Protein AF-0000000067422934 (afdb_homodimer)

Nearest PDB structures (foldseek):
  3ogk-assembly1_P  TM=3.959E-01  e=4.381E-11  Arabidopsis thaliana
  7ju4-assembly1_l  TM=6.260E-01  e=1.157E-03  Chlamydomonas reinhardtii
  8x7w-assembly1_D  TM=4.325E-01  e=2.530E-04  Escherichia coli K-12
  1qki-assembly2_F  TM=2.920E-01  e=6.960E+00  Homo sapiens
  3ogk-assembly1_P  TM=3.940E-01  e=1.916E-11  Arabidopsis thaliana

Structure (mmCIF, N/CA/C/O backbone):
data_AF-0000000067422934-model_v1
#
loop_
_entity.id
_entity.type
_entity.pdbx_description
1 polymer 'Predicted protein'
#
loop_
_atom_site.group_PDB
_atom_site.id
_atom_site.type_symbol
_atom_site.label_atom_id
_atom_site.label_alt_id
_atom_site.label_comp_id
_atom_site.label_asym_id
_atom_site.label_entity_id
_atom_site.label_seq_id
_atom_site.pdbx_PDB_ins_code
_atom_site.Cartn_x
_atom_site.Cartn_y
_atom_site.Cartn_z
_atom_site.occupancy
_atom_site.B_iso_or_equiv
_atom_site.auth_seq_id
_atom_site.auth_comp_id
_atom_site.auth_asym_id
_atom_site.auth_atom_id
_atom_site.pdbx_PDB_model_num
ATOM 1 N N . MET A 1 1 ? 25.594 16.969 18.094 1 34.16 1 MET A N 1
ATOM 2 C CA . MET A 1 1 ? 25.406 18.406 18.281 1 34.16 1 MET A CA 1
ATOM 3 C C . MET A 1 1 ? 25.828 19.172 17.016 1 34.16 1 MET A C 1
ATOM 5 O O . MET A 1 1 ? 25.125 20.078 16.578 1 34.16 1 MET A O 1
ATOM 9 N N . ILE A 1 2 ? 27.094 18.969 16.672 1 39.84 2 ILE A N 1
ATOM 10 C CA . ILE A 1 2 ? 27.703 19.781 15.617 1 39.84 2 ILE A CA 1
ATOM 11 C C . ILE A 1 2 ? 27.031 19.453 14.281 1 39.84 2 ILE A C 1
ATOM 13 O O . ILE A 1 2 ? 26.812 20.359 13.461 1 39.84 2 ILE A O 1
ATOM 17 N N . PHE A 1 3 ? 26.703 18.281 14.078 1 45.12 3 PHE A N 1
ATOM 18 C CA . PHE A 1 3 ? 26.281 17.812 12.766 1 45.12 3 PHE A CA 1
ATOM 19 C C . PHE A 1 3 ? 24.891 18.344 12.422 1 45.12 3 PHE A C 1
ATOM 21 O O . PHE A 1 3 ? 24.516 18.406 11.25 1 45.12 3 PHE A O 1
ATOM 28 N N . ARG A 1 4 ? 24.156 18.734 13.359 1 46.66 4 ARG A N 1
ATOM 29 C CA . ARG A 1 4 ? 22.844 19.344 13.164 1 46.66 4 ARG A CA 1
ATOM 30 C C . ARG A 1 4 ? 23 20.734 12.539 1 46.66 4 ARG A C 1
ATOM 32 O O . ARG A 1 4 ? 22.016 21.297 12.023 1 46.66 4 ARG A O 1
ATOM 39 N N . PHE A 1 5 ? 24.062 21.297 12.672 1 45.12 5 PHE A N 1
ATOM 40 C CA . PHE A 1 5 ? 24.328 22.656 12.211 1 45.12 5 PHE A CA 1
ATOM 41 C C . PHE A 1 5 ? 25 22.641 10.844 1 45.12 5 PHE A C 1
ATOM 43 O O . PHE A 1 5 ? 25.297 23.703 10.281 1 45.12 5 PHE A O 1
ATOM 50 N N . LEU A 1 6 ? 25.344 21.547 10.398 1 46.75 6 LEU A N 1
ATOM 51 C CA . LEU A 1 6 ? 26.047 21.531 9.117 1 46.75 6 LEU A CA 1
ATOM 52 C C . LEU A 1 6 ? 25.047 21.406 7.965 1 46.75 6 LEU A C 1
ATOM 54 O O . LEU A 1 6 ? 23.922 20.953 8.156 1 46.75 6 LEU A O 1
ATOM 58 N N . SER A 1 7 ? 25.391 22.016 6.797 1 51.62 7 SER A N 1
ATOM 59 C CA . SER A 1 7 ? 24.578 21.969 5.594 1 51.62 7 SER A CA 1
ATOM 60 C C . SER A 1 7 ? 24.266 20.516 5.199 1 51.62 7 SER A C 1
ATOM 62 O O . SER A 1 7 ? 24.953 19.594 5.633 1 51.62 7 SER A O 1
ATOM 64 N N . ARG A 1 8 ? 23.156 20.281 4.602 1 54.44 8 ARG A N 1
ATOM 65 C CA . ARG A 1 8 ? 22.781 18.953 4.129 1 54.44 8 ARG A CA 1
ATOM 66 C C . ARG A 1 8 ? 23.922 18.297 3.361 1 54.44 8 ARG A C 1
ATOM 68 O O . ARG A 1 8 ? 24.188 17.109 3.514 1 54.44 8 ARG A O 1
ATOM 75 N N . GLU A 1 9 ? 24.562 19.047 2.605 1 51.78 9 GLU A N 1
ATOM 76 C CA . GLU A 1 9 ? 25.672 18.562 1.794 1 51.78 9 GLU A CA 1
ATOM 77 C C . GLU A 1 9 ? 26.844 18.125 2.668 1 51.78 9 GLU A C 1
ATOM 79 O O . GLU A 1 9 ? 27.469 17.094 2.4 1 51.78 9 GLU A O 1
ATOM 84 N N . SER A 1 10 ? 27 18.953 3.561 1 49.47 10 SER A N 1
ATOM 85 C CA . SER A 1 10 ? 28.141 18.641 4.414 1 49.47 10 SER A CA 1
ATOM 86 C C . SER A 1 10 ? 27.906 17.391 5.234 1 49.47 10 SER A C 1
ATOM 88 O O . SER A 1 10 ? 28.812 16.562 5.41 1 49.47 10 SER A O 1
ATOM 90 N N . ASN A 1 11 ? 26.781 17.281 5.648 1 48.19 11 ASN A N 1
ATOM 91 C CA . ASN A 1 11 ? 26.453 16.078 6.426 1 48.19 11 ASN A CA 1
ATOM 92 C C . ASN A 1 11 ? 26.453 14.828 5.559 1 48.19 11 ASN A C 1
ATOM 94 O O . ASN A 1 11 ? 26.859 13.758 6.02 1 48.19 11 ASN A O 1
ATOM 98 N N . ALA A 1 12 ? 26.031 14.953 4.367 1 53.56 12 ALA A N 1
ATOM 99 C CA . ALA A 1 12 ? 26.141 13.852 3.42 1 53.56 12 ALA A CA 1
ATOM 100 C C . ALA A 1 12 ? 27.594 13.43 3.238 1 53.56 12 ALA A C 1
ATOM 102 O O . ALA A 1 12 ? 27.891 12.234 3.15 1 53.56 12 ALA A O 1
ATOM 103 N N . GLU A 1 13 ? 28.516 14.336 3.135 1 49.41 13 GLU A N 1
ATOM 104 C CA . GLU A 1 13 ? 29.953 14.078 3 1 49.41 13 GLU A CA 1
ATOM 105 C C . GLU A 1 13 ? 30.516 13.438 4.262 1 49.41 13 GLU A C 1
ATOM 107 O O . GLU A 1 13 ? 31.359 12.539 4.184 1 49.41 13 GLU A O 1
ATOM 112 N N . ASN A 1 14 ? 30.125 14 5.273 1 48.66 14 ASN A N 1
ATOM 113 C CA . ASN A 1 14 ? 30.656 13.477 6.527 1 48.66 14 ASN A CA 1
ATOM 114 C C . ASN A 1 14 ? 30.188 12.047 6.785 1 48.66 14 ASN A C 1
ATOM 116 O O . ASN A 1 14 ? 30.906 11.258 7.398 1 48.66 14 ASN A O 1
ATOM 120 N N . ALA A 1 15 ? 29 11.758 6.422 1 50.84 15 ALA A N 1
ATOM 121 C CA . ALA A 1 15 ? 28.469 10.406 6.59 1 50.84 15 ALA A CA 1
ATOM 122 C C . ALA A 1 15 ? 29.281 9.391 5.801 1 50.84 15 ALA A C 1
ATOM 124 O O . ALA A 1 15 ? 29.312 8.211 6.141 1 50.84 15 ALA A O 1
ATOM 125 N N . ARG A 1 16 ? 29.938 9.773 4.824 1 51.94 16 ARG A N 1
ATOM 126 C CA . ARG A 1 16 ? 30.75 8.883 3.984 1 51.94 16 ARG A CA 1
ATOM 127 C C . ARG A 1 16 ? 32.094 8.602 4.621 1 51.94 16 ARG A C 1
ATOM 129 O O . ARG A 1 16 ? 32.812 7.676 4.207 1 51.94 16 ARG A O 1
ATOM 136 N N . VAL A 1 17 ? 32.562 9.445 5.445 1 48.59 17 VAL A N 1
ATOM 137 C CA . VAL A 1 17 ? 33.938 9.305 5.859 1 48.59 17 VAL A CA 1
ATOM 138 C C . VAL A 1 17 ? 34.062 8.266 6.977 1 48.59 17 VAL A C 1
ATOM 140 O O . VAL A 1 17 ? 35 7.5 7.027 1 48.59 17 VAL A O 1
ATOM 143 N N . CYS A 1 18 ? 33.469 8.445 8.156 1 47.59 18 CYS A N 1
ATOM 144 C CA . CYS A 1 18 ? 33.688 7.512 9.258 1 47.59 18 CYS A CA 1
ATOM 145 C C . CYS A 1 18 ? 32.375 6.895 9.727 1 47.59 18 CYS A C 1
ATOM 147 O O . CYS A 1 18 ? 31.344 7.539 9.664 1 47.59 18 CYS A O 1
ATOM 149 N N . ARG A 1 19 ? 32.406 5.555 9.914 1 51.97 19 ARG A N 1
ATOM 150 C CA . ARG A 1 19 ? 31.281 4.719 10.25 1 51.97 19 ARG A CA 1
ATOM 151 C C . ARG A 1 19 ? 30.469 5.328 11.391 1 51.97 19 ARG A C 1
ATOM 153 O O . ARG A 1 19 ? 29.234 5.344 11.352 1 51.97 19 ARG A O 1
ATOM 160 N N . ARG A 1 20 ? 31.172 5.559 12.469 1 49.66 20 ARG A N 1
ATOM 161 C CA . ARG A 1 20 ? 30.5 6.051 13.672 1 49.66 20 ARG A CA 1
ATOM 162 C C . ARG A 1 20 ? 29.812 7.387 13.398 1 49.66 20 ARG A C 1
ATOM 164 O O . ARG A 1 20 ? 28.688 7.613 13.859 1 49.66 20 ARG A O 1
ATOM 171 N N . TRP A 1 21 ? 30.578 8.102 12.758 1 51.56 21 TRP A N 1
ATOM 172 C CA . TRP A 1 21 ? 30.078 9.438 12.453 1 51.56 21 TRP A CA 1
ATOM 173 C C . TRP A 1 21 ? 29.016 9.383 11.367 1 51.56 21 TRP A C 1
ATOM 175 O O . TRP A 1 21 ? 28.25 10.344 11.18 1 51.56 21 TRP A O 1
ATOM 185 N N . SER A 1 22 ? 28.984 8.195 10.844 1 60.59 22 SER A N 1
ATOM 186 C CA . SER A 1 22 ? 28.062 8.023 9.727 1 60.59 22 SER A CA 1
ATOM 187 C C . SER A 1 22 ? 26.625 7.949 10.203 1 60.59 22 SER A C 1
ATOM 189 O O . SER A 1 22 ? 25.734 8.609 9.641 1 60.59 22 SER A O 1
ATOM 191 N N . ASP A 1 23 ? 26.484 7.305 11.312 1 67.56 23 ASP A N 1
ATOM 192 C CA . ASP A 1 23 ? 25.109 7.156 11.773 1 67.56 23 ASP A CA 1
ATOM 193 C C . ASP A 1 23 ? 24.547 8.492 12.266 1 67.56 23 ASP A C 1
ATOM 195 O O . ASP A 1 23 ? 23.391 8.82 11.992 1 67.56 23 ASP A O 1
ATOM 199 N N . ILE A 1 24 ? 25.438 9.258 12.906 1 64.38 24 ILE A N 1
ATOM 200 C CA . ILE A 1 24 ? 24.984 10.539 13.43 1 64.38 24 ILE A CA 1
ATOM 201 C C . ILE A 1 24 ? 24.703 11.5 12.281 1 64.38 24 ILE A C 1
ATOM 203 O O . ILE A 1 24 ? 23.719 12.234 12.297 1 64.38 24 ILE A O 1
ATOM 207 N N . ALA A 1 25 ? 25.578 11.422 11.375 1 65.19 25 ALA A N 1
ATOM 208 C CA . ALA A 1 25 ? 25.406 12.281 10.211 1 65.19 25 ALA A CA 1
ATOM 209 C C . ALA A 1 25 ? 24.141 11.922 9.43 1 65.19 25 ALA A C 1
ATOM 211 O O . ALA A 1 25 ? 23.406 12.805 8.984 1 65.19 25 ALA A O 1
ATOM 212 N N . LEU A 1 26 ? 23.969 10.633 9.367 1 73.81 26 LEU A N 1
ATOM 213 C CA . LEU A 1 26 ? 22.781 10.188 8.648 1 73.81 26 LEU A CA 1
ATOM 214 C C . LEU A 1 26 ? 21.5 10.57 9.398 1 73.81 26 LEU A C 1
ATOM 216 O O . LEU A 1 26 ? 20.5 10.93 8.789 1 73.81 26 LEU A O 1
ATOM 220 N N . ASP A 1 27 ? 21.672 10.57 10.641 1 74.31 27 ASP A N 1
ATOM 221 C CA . ASP A 1 27 ? 20.531 10.969 11.438 1 74.31 27 ASP A CA 1
ATOM 222 C C . ASP A 1 27 ? 20.172 12.438 11.211 1 74.31 27 ASP A C 1
ATOM 224 O O . ASP A 1 27 ? 19 12.781 11.031 1 74.31 27 ASP A O 1
ATOM 228 N N . ALA A 1 28 ? 21.156 13.172 11.164 1 72.19 28 ALA A N 1
ATOM 229 C CA . ALA A 1 28 ? 20.922 14.602 10.984 1 72.19 28 ALA A CA 1
ATOM 230 C C . ALA A 1 28 ? 20.406 14.906 9.578 1 72.19 28 ALA A C 1
ATOM 232 O O . ALA A 1 28 ? 19.547 15.766 9.391 1 72.19 28 ALA A O 1
ATOM 233 N N . LEU A 1 29 ? 20.891 14.148 8.711 1 73.88 29 LEU A N 1
ATOM 234 C CA . LEU A 1 29 ? 20.547 14.391 7.312 1 73.88 29 LEU A CA 1
ATOM 235 C C . LEU A 1 29 ? 19.109 14.023 7.027 1 73.88 29 LEU A C 1
ATOM 237 O O . LEU A 1 29 ? 18.422 14.719 6.273 1 73.88 29 LEU A O 1
ATOM 241 N N . TRP A 1 30 ? 18.703 13.023 7.742 1 83.81 30 TRP A N 1
ATOM 242 C CA . TRP A 1 30 ? 17.422 12.484 7.301 1 83.81 30 TRP A CA 1
ATOM 243 C C . TRP A 1 30 ? 16.344 12.711 8.359 1 83.81 30 TRP A C 1
ATOM 245 O O . TRP A 1 30 ? 15.18 12.344 8.156 1 83.81 30 TRP A O 1
ATOM 255 N N . ARG A 1 31 ? 16.656 13.398 9.305 1 88.69 31 ARG A N 1
ATOM 256 C CA . ARG A 1 31 ? 15.68 13.703 10.336 1 88.69 31 ARG A CA 1
ATOM 257 C C . ARG A 1 31 ? 14.531 14.531 9.781 1 88.69 31 ARG A C 1
ATOM 259 O O . ARG A 1 31 ? 13.367 14.289 10.109 1 88.69 31 ARG A O 1
ATOM 266 N N . VAL A 1 32 ? 14.961 15.508 9.023 1 92.12 32 VAL A N 1
ATOM 267 C CA . VAL A 1 32 ? 13.977 16.375 8.391 1 92.12 32 VAL A CA 1
ATOM 268 C C . VAL A 1 32 ? 14.008 16.188 6.875 1 92.12 32 VAL A C 1
ATOM 270 O O . VAL A 1 32 ? 15.055 16.391 6.246 1 92.12 32 VAL A O 1
ATOM 273 N N . VAL A 1 33 ? 12.891 15.773 6.34 1 93.81 33 VAL A N 1
ATOM 274 C CA . VAL A 1 33 ? 12.781 15.578 4.898 1 93.81 33 VAL A CA 1
ATOM 275 C C . VAL A 1 33 ? 11.781 16.562 4.312 1 93.81 33 VAL A C 1
ATOM 277 O O . VAL A 1 33 ? 10.57 16.438 4.523 1 93.81 33 VAL A O 1
ATOM 280 N N . ASP A 1 34 ? 12.273 17.516 3.543 1 91.88 34 ASP A N 1
ATOM 281 C CA . ASP A 1 34 ? 11.422 18.484 2.881 1 91.88 34 ASP A CA 1
ATOM 282 C C . ASP A 1 34 ? 11.516 18.359 1.361 1 91.88 34 ASP A C 1
ATOM 284 O O . ASP A 1 34 ? 10.961 19.188 0.629 1 91.88 34 ASP A O 1
ATOM 288 N N . ASP A 1 35 ? 12.273 17.422 0.987 1 91.94 35 ASP A N 1
ATOM 289 C CA . ASP A 1 35 ? 12.43 17.062 -0.418 1 91.94 35 ASP A CA 1
ATOM 290 C C . ASP A 1 35 ? 12.219 15.562 -0.627 1 91.94 35 ASP A C 1
ATOM 292 O O . ASP A 1 35 ? 13.18 14.805 -0.755 1 91.94 35 ASP A O 1
ATOM 296 N N . PRO A 1 36 ? 10.953 15.109 -0.807 1 93.88 36 PRO A N 1
ATOM 297 C CA . PRO A 1 36 ? 10.617 13.688 -0.854 1 93.88 36 PRO A CA 1
ATOM 298 C C . PRO A 1 36 ? 11.336 12.953 -1.982 1 93.88 36 PRO A C 1
ATOM 300 O O . PRO A 1 36 ? 11.812 11.828 -1.788 1 93.88 36 PRO A O 1
ATOM 303 N N . PRO A 1 37 ? 11.516 13.539 -3.18 1 92.81 37 PRO A N 1
ATOM 304 C CA . PRO A 1 37 ? 12.242 12.82 -4.227 1 92.81 37 PRO A CA 1
ATOM 305 C C . PRO A 1 37 ? 13.641 12.383 -3.793 1 92.81 37 PRO A C 1
ATOM 307 O O . PRO A 1 37 ? 14.102 11.312 -4.176 1 92.81 37 PRO A O 1
ATOM 310 N N . ARG A 1 38 ? 14.25 13.219 -3.021 1 91.81 38 ARG A N 1
ATOM 311 C CA . ARG A 1 38 ? 15.586 12.883 -2.539 1 91.81 38 ARG A CA 1
ATOM 312 C C . ARG A 1 38 ? 15.555 11.617 -1.686 1 91.81 38 ARG A C 1
ATOM 314 O O . ARG A 1 38 ? 16.453 10.773 -1.78 1 91.81 38 ARG A O 1
ATOM 321 N N . LEU A 1 39 ? 14.617 11.516 -0.838 1 94.62 39 LEU A N 1
ATOM 322 C CA . LEU A 1 39 ? 14.461 10.328 -0.003 1 94.62 39 LEU A CA 1
ATOM 323 C C . LEU A 1 39 ? 14.094 9.117 -0.847 1 94.62 39 LEU A C 1
ATOM 325 O O . LEU A 1 39 ? 14.648 8.031 -0.652 1 94.62 39 LEU A O 1
ATOM 329 N N . PHE A 1 40 ? 13.172 9.289 -1.799 1 96 40 PHE A N 1
ATOM 330 C CA . PHE A 1 40 ? 12.648 8.172 -2.576 1 96 40 PHE A CA 1
ATOM 331 C C . PHE A 1 40 ? 13.703 7.645 -3.547 1 96 40 PHE A C 1
ATOM 333 O O . PHE A 1 40 ? 13.664 6.477 -3.939 1 96 40 PHE A O 1
ATOM 340 N N . MET A 1 41 ? 14.609 8.492 -3.879 1 94 41 MET A N 1
ATOM 341 C CA . MET A 1 41 ? 15.711 8.078 -4.742 1 94 41 MET A CA 1
ATOM 342 C C . MET A 1 41 ? 16.547 6.996 -4.066 1 94 41 MET A C 1
ATOM 344 O O . MET A 1 41 ? 17.219 6.215 -4.742 1 94 41 MET A O 1
ATOM 348 N N . LEU A 1 42 ? 16.578 6.988 -2.781 1 94.06 42 LEU A N 1
ATOM 349 C CA . LEU A 1 42 ? 17.328 5.984 -2.033 1 94.06 42 LEU A CA 1
ATOM 350 C C . LEU A 1 42 ? 16.656 4.617 -2.145 1 94.06 42 LEU A C 1
ATOM 352 O O . LEU A 1 42 ? 17.297 3.588 -1.913 1 94.06 42 LEU A O 1
ATOM 356 N N . LEU A 1 43 ? 15.359 4.594 -2.363 1 95.81 43 LEU A N 1
ATOM 357 C CA . LEU A 1 43 ? 14.617 3.344 -2.531 1 95.81 43 LEU A CA 1
ATOM 358 C C . LEU A 1 43 ? 14.875 2.744 -3.908 1 95.81 43 LEU A C 1
ATOM 360 O O . LEU A 1 43 ? 15.211 1.562 -4.023 1 95.81 43 LEU A O 1
ATOM 364 N N . ALA A 1 44 ? 14.734 3.514 -4.914 1 95.19 44 ALA A N 1
ATOM 365 C CA . ALA A 1 44 ? 15.023 3.15 -6.301 1 95.19 44 ALA A CA 1
ATOM 366 C C . ALA A 1 44 ? 15.305 4.387 -7.145 1 95.19 44 ALA A C 1
ATOM 368 O O . ALA A 1 44 ? 14.844 5.488 -6.816 1 95.19 44 ALA A O 1
ATOM 369 N N . PRO A 1 45 ? 16.016 4.207 -8.219 1 94.81 45 PRO A N 1
ATOM 370 C CA . PRO A 1 45 ? 16.328 5.363 -9.062 1 94.81 45 PRO A CA 1
ATOM 371 C C . PRO A 1 45 ? 15.086 6.039 -9.625 1 94.81 45 PRO A C 1
ATOM 373 O O . PRO A 1 45 ? 14.125 5.359 -9.992 1 94.81 45 PRO A O 1
ATOM 376 N N . LEU A 1 46 ? 15.148 7.34 -9.703 1 95.12 46 LEU A N 1
ATOM 377 C CA . LEU A 1 46 ? 14.039 8.125 -10.234 1 95.12 46 LEU A CA 1
ATOM 378 C C . LEU A 1 46 ? 14.398 8.703 -11.602 1 95.12 46 LEU A C 1
ATOM 380 O O . LEU A 1 46 ? 15.578 8.891 -11.914 1 95.12 46 LEU A O 1
ATOM 384 N N . ARG A 1 47 ? 13.359 8.828 -12.398 1 93.56 47 ARG A N 1
ATOM 385 C CA . ARG A 1 47 ? 13.492 9.492 -13.695 1 93.56 47 ARG A CA 1
ATOM 386 C C . ARG A 1 47 ? 12.367 10.5 -13.906 1 93.56 47 ARG A C 1
ATOM 388 O O . ARG A 1 47 ? 11.312 10.398 -13.289 1 93.56 47 ARG A O 1
ATOM 395 N N . LYS A 1 48 ? 12.719 11.453 -14.727 1 91.38 48 LYS A N 1
ATOM 396 C CA . LYS A 1 48 ? 11.672 12.406 -15.094 1 91.38 48 LYS A CA 1
ATOM 397 C C . LYS A 1 48 ? 10.742 11.812 -16.141 1 91.38 48 LYS A C 1
ATOM 399 O O . LYS A 1 48 ? 11.188 11.109 -17.047 1 91.38 48 LYS A O 1
ATOM 404 N N . ARG A 1 49 ? 9.492 12.078 -15.891 1 88.69 49 ARG A N 1
ATOM 405 C CA . ARG A 1 49 ? 8.508 11.547 -16.828 1 88.69 49 ARG A CA 1
ATOM 406 C C . ARG A 1 49 ? 8.656 12.188 -18.203 1 88.69 49 ARG A C 1
ATOM 408 O O . ARG A 1 49 ? 8.914 13.391 -18.312 1 88.69 49 ARG A O 1
ATOM 415 N N . ALA A 1 50 ? 8.375 11.422 -19.125 1 82.44 50 ALA A N 1
ATOM 416 C CA . ALA A 1 50 ? 8.5 11.906 -20.5 1 82.44 50 ALA A CA 1
ATOM 417 C C . ALA A 1 50 ? 7.402 12.922 -20.828 1 82.44 50 ALA A C 1
ATOM 419 O O . ALA A 1 50 ? 7.66 13.938 -21.469 1 82.44 50 ALA A O 1
ATOM 420 N N . GLU A 1 51 ? 6.188 12.703 -20.359 1 80.75 51 GLU A N 1
ATOM 421 C CA . GLU A 1 51 ? 5.023 13.523 -20.688 1 80.75 51 GLU A CA 1
ATOM 422 C C . GLU A 1 51 ? 5.016 14.812 -19.875 1 80.75 51 GLU A C 1
ATOM 424 O O . GLU A 1 51 ? 4.559 15.852 -20.344 1 80.75 51 GLU A O 1
ATOM 429 N N . GLU A 1 52 ? 5.523 14.672 -18.594 1 82 52 GLU A N 1
ATOM 430 C CA . GLU A 1 52 ? 5.605 15.828 -17.703 1 82 52 GLU A CA 1
ATOM 431 C C . GLU A 1 52 ? 6.98 15.922 -17.047 1 82 52 GLU A C 1
ATOM 433 O O . GLU A 1 52 ? 7.172 15.453 -15.922 1 82 52 GLU A O 1
ATOM 438 N N . PRO A 1 53 ? 7.781 16.578 -17.703 1 79.69 53 PRO A N 1
ATOM 439 C CA . PRO A 1 53 ? 9.195 16.531 -17.328 1 79.69 53 PRO A CA 1
ATOM 440 C C . PRO A 1 53 ? 9.445 17.094 -15.93 1 79.69 53 PRO A C 1
ATOM 442 O O . PRO A 1 53 ? 10.539 16.938 -15.383 1 79.69 53 PRO A O 1
ATOM 445 N N . HIS A 1 54 ? 8.5 17.609 -15.328 1 86.88 54 HIS A N 1
ATOM 446 C CA . HIS A 1 54 ? 8.719 18.156 -13.992 1 86.88 54 HIS A CA 1
ATOM 447 C C . HIS A 1 54 ? 8.367 17.125 -12.922 1 86.88 54 HIS A C 1
ATOM 449 O O . HIS A 1 54 ? 8.68 17.328 -11.742 1 86.88 54 HIS A O 1
ATOM 455 N N . GLU A 1 55 ? 7.773 16.047 -13.32 1 92.06 55 GLU A N 1
ATOM 456 C CA . GLU A 1 55 ? 7.324 15.062 -12.344 1 92.06 55 GLU A CA 1
ATOM 457 C C . GLU A 1 55 ? 8.273 13.867 -12.289 1 92.06 55 GLU A C 1
ATOM 459 O O . GLU A 1 55 ? 8.766 13.414 -13.328 1 92.06 55 GLU A O 1
ATOM 464 N N . TRP A 1 56 ? 8.562 13.484 -11.102 1 93.44 56 TRP A N 1
ATOM 465 C CA . TRP A 1 56 ? 9.43 12.336 -10.875 1 93.44 56 TRP A CA 1
ATOM 466 C C . TRP A 1 56 ? 8.625 11.039 -10.852 1 93.44 56 TRP A C 1
ATOM 468 O O . TRP A 1 56 ? 7.477 11.023 -10.398 1 93.44 56 TRP A O 1
ATOM 478 N N . GLU A 1 57 ? 9.195 9.969 -11.414 1 94.81 57 GLU A N 1
ATOM 479 C CA . GLU A 1 57 ? 8.68 8.609 -11.297 1 94.81 57 GLU A CA 1
ATOM 480 C C . GLU A 1 57 ? 9.812 7.598 -11.141 1 94.81 57 GLU A C 1
ATOM 482 O O . GLU A 1 57 ? 10.984 7.938 -11.336 1 94.81 57 GLU A O 1
ATOM 487 N N . PHE A 1 58 ? 9.469 6.41 -10.719 1 94.75 58 PHE A N 1
ATOM 488 C CA . PHE A 1 58 ? 10.5 5.391 -10.578 1 94.75 58 PHE A CA 1
ATOM 489 C C . PHE A 1 58 ? 10.961 4.895 -11.945 1 94.75 58 PHE A C 1
ATOM 491 O O . PHE A 1 58 ? 10.141 4.711 -12.852 1 94.75 58 PHE A O 1
ATOM 498 N N . GLU A 1 59 ? 12.219 4.707 -12.094 1 92.75 59 GLU A N 1
ATOM 499 C CA . GLU A 1 59 ? 12.766 4.113 -13.312 1 92.75 59 GLU A CA 1
ATOM 500 C C . GLU A 1 59 ? 12.43 2.627 -13.398 1 92.75 59 GLU A C 1
ATOM 502 O O . GLU A 1 59 ? 12.219 2.098 -14.492 1 92.75 59 GLU A O 1
ATOM 507 N N . ARG A 1 60 ? 12.453 1.993 -12.281 1 90.25 60 ARG A N 1
ATOM 508 C CA . ARG A 1 60 ? 12.102 0.584 -12.141 1 90.25 60 ARG A CA 1
ATOM 509 C C . ARG A 1 60 ? 11.328 0.337 -10.852 1 90.25 60 ARG A C 1
ATOM 511 O O . ARG A 1 60 ? 11.414 1.132 -9.914 1 90.25 60 ARG A O 1
ATOM 518 N N . THR A 1 61 ? 10.617 -0.719 -10.812 1 90.38 61 THR A N 1
ATOM 519 C CA . THR A 1 61 ? 9.867 -1.081 -9.617 1 90.38 61 THR A CA 1
ATOM 520 C C . THR A 1 61 ? 10.812 -1.535 -8.508 1 90.38 61 THR A C 1
ATOM 522 O O . THR A 1 61 ? 11.664 -2.4 -8.727 1 90.38 61 THR A O 1
ATOM 525 N N . PRO A 1 62 ? 10.656 -0.908 -7.367 1 93.56 62 PRO A N 1
ATOM 526 C CA . PRO A 1 62 ? 11.484 -1.363 -6.246 1 93.56 62 PRO A CA 1
ATOM 527 C C . PRO A 1 62 ? 11.18 -2.801 -5.836 1 93.56 62 PRO A C 1
ATOM 529 O O . PRO A 1 62 ? 10.016 -3.215 -5.832 1 93.56 62 PRO A O 1
ATOM 532 N N . ASP A 1 63 ? 12.273 -3.527 -5.484 1 89.88 63 ASP A N 1
ATOM 533 C CA . ASP A 1 63 ? 12.102 -4.895 -4.996 1 89.88 63 ASP A CA 1
ATOM 534 C C . ASP A 1 63 ? 12.352 -4.977 -3.492 1 89.88 63 ASP A C 1
ATOM 536 O O . ASP A 1 63 ? 12.523 -3.949 -2.83 1 89.88 63 ASP A O 1
ATOM 540 N N . THR A 1 64 ? 12.32 -6.16 -2.951 1 90.19 64 THR A N 1
ATOM 541 C CA . THR A 1 64 ? 12.422 -6.359 -1.51 1 90.19 64 THR A CA 1
ATOM 542 C C . THR A 1 64 ? 13.789 -5.93 -0.997 1 90.19 64 THR A C 1
ATOM 544 O O . THR A 1 64 ? 13.914 -5.422 0.12 1 90.19 64 THR A O 1
ATOM 547 N N . ASN A 1 65 ? 14.805 -6.16 -1.816 1 90.19 65 ASN A N 1
ATOM 548 C CA . ASN A 1 65 ? 16.141 -5.742 -1.414 1 90.19 65 ASN A CA 1
ATOM 549 C C . ASN A 1 65 ? 16.266 -4.223 -1.336 1 90.19 65 ASN A C 1
ATOM 551 O O . ASN A 1 65 ? 16.969 -3.693 -0.473 1 90.19 65 ASN A O 1
ATOM 555 N N . ASP A 1 66 ? 15.672 -3.607 -2.232 1 94.44 66 ASP A N 1
ATOM 556 C CA . ASP A 1 66 ? 15.633 -2.148 -2.199 1 94.44 66 ASP A CA 1
ATOM 557 C C . ASP A 1 66 ? 15.016 -1.646 -0.895 1 94.44 66 ASP A C 1
ATOM 559 O O . ASP A 1 66 ? 15.539 -0.718 -0.272 1 94.44 66 ASP A O 1
ATOM 563 N N . TRP A 1 67 ? 13.945 -2.246 -0.517 1 95 67 TRP A N 1
ATOM 564 C CA . TRP A 1 67 ? 13.242 -1.837 0.696 1 95 67 TRP A CA 1
ATOM 565 C C . TRP A 1 67 ? 14.094 -2.098 1.933 1 95 67 TRP A C 1
ATOM 567 O O . TRP A 1 67 ? 14.086 -1.305 2.877 1 95 67 TRP A O 1
ATOM 577 N N . LYS A 1 68 ? 14.812 -3.225 1.901 1 92.88 68 LYS A N 1
ATOM 578 C CA . LYS A 1 68 ? 15.711 -3.523 3.012 1 92.88 68 LYS A CA 1
ATOM 579 C C . LYS A 1 68 ? 16.781 -2.441 3.164 1 92.88 68 LYS A C 1
ATOM 581 O O . LYS A 1 68 ? 17.078 -2.016 4.281 1 92.88 68 LYS A O 1
ATOM 586 N N . ARG A 1 69 ? 17.297 -2.006 2.111 1 93.5 69 ARG A N 1
ATOM 587 C CA . ARG A 1 69 ? 18.281 -0.923 2.119 1 93.5 69 ARG A CA 1
ATOM 588 C C . ARG A 1 69 ? 17.641 0.384 2.58 1 93.5 69 ARG A C 1
ATOM 590 O O . ARG A 1 69 ? 18.25 1.145 3.336 1 93.5 69 ARG A O 1
ATOM 597 N N . PHE A 1 70 ? 16.484 0.63 2.15 1 95.75 70 PHE A N 1
ATOM 598 C CA . PHE A 1 70 ? 15.773 1.863 2.445 1 95.75 70 PHE A CA 1
ATOM 599 C C . PHE A 1 70 ? 15.453 1.963 3.932 1 95.75 70 PHE A C 1
ATOM 601 O O . PHE A 1 70 ? 15.336 3.064 4.477 1 95.75 70 PHE A O 1
ATOM 608 N N . ASP A 1 71 ? 15.312 0.855 4.559 1 92.31 71 ASP A N 1
ATOM 609 C CA . ASP A 1 71 ? 14.953 0.806 5.973 1 92.31 71 ASP A CA 1
ATOM 610 C C . ASP A 1 71 ? 15.969 1.559 6.824 1 92.31 71 ASP A C 1
ATOM 612 O O . ASP A 1 71 ? 15.625 2.133 7.859 1 92.31 71 ASP A O 1
ATOM 616 N N . ARG A 1 72 ? 17.203 1.592 6.359 1 90.25 72 ARG A N 1
ATOM 617 C CA . ARG A 1 72 ? 18.266 2.275 7.078 1 90.25 72 ARG A CA 1
ATOM 618 C C . ARG A 1 72 ? 18.016 3.779 7.133 1 90.25 72 ARG A C 1
ATOM 620 O O . ARG A 1 72 ? 18.453 4.453 8.07 1 90.25 72 ARG A O 1
ATOM 627 N N . TYR A 1 73 ? 17.359 4.23 6.227 1 91.5 73 TYR A N 1
ATOM 628 C CA . TYR A 1 73 ? 17.125 5.668 6.113 1 91.5 73 TYR A CA 1
ATOM 629 C C . TYR A 1 73 ? 15.734 6.031 6.605 1 91.5 73 TYR A C 1
ATOM 631 O O . TYR A 1 73 ? 15.555 7.027 7.312 1 91.5 73 TYR A O 1
ATOM 639 N N . SER A 1 74 ? 14.734 5.223 6.293 1 93.94 74 SER A N 1
ATOM 640 C CA . SER A 1 74 ? 13.344 5.516 6.602 1 93.94 74 SER A CA 1
ATOM 641 C C . SER A 1 74 ? 13.117 5.605 8.109 1 93.94 74 SER A C 1
ATOM 643 O O . SER A 1 74 ? 12.281 6.383 8.57 1 93.94 74 SER A O 1
ATOM 645 N N . THR A 1 75 ? 13.844 4.891 8.891 1 93.56 75 THR A N 1
ATOM 646 C CA . THR A 1 75 ? 13.664 4.855 10.336 1 93.56 75 THR A CA 1
ATOM 647 C C . THR A 1 75 ? 14.211 6.125 10.984 1 93.56 75 THR A C 1
ATOM 649 O O . THR A 1 75 ? 13.906 6.418 12.141 1 93.56 75 THR A O 1
ATOM 652 N N . ARG A 1 76 ? 14.961 6.887 10.234 1 92.81 76 ARG A N 1
ATOM 653 C CA . ARG A 1 76 ? 15.609 8.078 10.773 1 92.81 76 ARG A CA 1
ATOM 654 C C . ARG A 1 76 ? 14.734 9.312 10.586 1 92.81 76 ARG A C 1
ATOM 656 O O . ARG A 1 76 ? 14.977 10.352 11.211 1 92.81 76 ARG A O 1
ATOM 663 N N . VAL A 1 77 ? 13.742 9.188 9.773 1 95.56 77 VAL A N 1
ATOM 664 C CA . VAL A 1 77 ? 12.914 10.336 9.445 1 95.56 77 VAL A CA 1
ATOM 665 C C . VAL A 1 77 ? 11.984 10.664 10.609 1 95.56 77 VAL A C 1
ATOM 667 O O . VAL A 1 77 ? 11.281 9.781 11.117 1 95.56 77 VAL A O 1
ATOM 670 N N . ARG A 1 78 ? 12 11.945 11.023 1 96.19 78 ARG A N 1
ATOM 671 C CA . ARG A 1 78 ? 11.117 12.406 12.086 1 96.19 78 ARG A CA 1
ATOM 672 C C . ARG A 1 78 ? 10.109 13.422 11.562 1 96.19 78 ARG A C 1
ATOM 674 O O . ARG A 1 78 ? 8.961 13.461 12.023 1 96.19 78 ARG A O 1
ATOM 681 N N . HIS A 1 79 ? 10.609 14.25 10.656 1 96.81 79 HIS A N 1
ATOM 682 C CA . HIS A 1 79 ? 9.781 15.273 10.031 1 96.81 79 HIS A CA 1
ATOM 683 C C . HIS A 1 79 ? 9.711 15.078 8.523 1 96.81 79 HIS A C 1
ATOM 685 O O . HIS A 1 79 ? 10.734 15.023 7.844 1 96.81 79 HIS A O 1
ATOM 691 N N . PHE A 1 80 ? 8.508 14.961 8.047 1 97.69 80 PHE A N 1
ATOM 692 C CA . PHE A 1 80 ? 8.312 14.766 6.613 1 97.69 80 PHE A CA 1
ATOM 693 C C . PHE A 1 80 ? 7.391 15.844 6.047 1 97.69 80 PHE A C 1
ATOM 695 O O . PHE A 1 80 ? 6.25 15.992 6.492 1 97.69 80 PHE A O 1
ATOM 702 N N . THR A 1 81 ? 7.836 16.594 5.133 1 97 81 THR A N 1
ATOM 703 C CA . THR A 1 81 ? 7.07 17.656 4.484 1 97 81 THR A CA 1
ATOM 704 C C . THR A 1 81 ? 6.996 17.422 2.979 1 97 81 THR A C 1
ATOM 706 O O . THR A 1 81 ? 8.023 17.234 2.322 1 97 81 THR A O 1
ATOM 709 N N . TYR A 1 82 ? 5.766 17.391 2.453 1 97.38 82 TYR A N 1
ATOM 710 C CA . TYR A 1 82 ? 5.605 17.266 1.009 1 97.38 82 TYR A CA 1
ATOM 711 C C . TYR A 1 82 ? 4.754 18.406 0.458 1 97.38 82 TYR A C 1
ATOM 713 O O . TYR A 1 82 ? 3.592 18.562 0.841 1 97.38 82 TYR A O 1
ATOM 721 N N . GLN A 1 83 ? 5.355 19.188 -0.399 1 94.62 83 GLN A N 1
ATOM 722 C CA . GLN A 1 83 ? 4.703 20.219 -1.187 1 94.62 83 GLN A CA 1
ATOM 723 C C . GLN A 1 83 ? 4.773 19.906 -2.678 1 94.62 83 GLN A C 1
ATOM 725 O O . GLN A 1 83 ? 5.824 20.062 -3.301 1 94.62 83 GLN A O 1
ATOM 730 N N . ALA A 1 84 ? 3.637 19.609 -3.232 1 92.44 84 ALA A N 1
ATOM 731 C CA . ALA A 1 84 ? 3.592 19.125 -4.609 1 92.44 84 ALA A CA 1
ATOM 732 C C . ALA A 1 84 ? 4.098 20.188 -5.582 1 92.44 84 ALA A C 1
ATOM 734 O O . ALA A 1 84 ? 4.629 19.859 -6.645 1 92.44 84 ALA A O 1
ATOM 735 N N . THR A 1 85 ? 3.99 21.422 -5.285 1 88.69 85 THR A N 1
ATOM 736 C CA . THR A 1 85 ? 4.398 22.516 -6.172 1 88.69 85 THR A CA 1
ATOM 737 C C . THR A 1 85 ? 5.918 22.609 -6.246 1 88.69 85 THR A C 1
ATOM 739 O O . THR A 1 85 ? 6.477 22.922 -7.301 1 88.69 85 THR A O 1
ATOM 742 N N . HIS A 1 86 ? 6.574 22.344 -5.191 1 86.94 86 HIS A N 1
ATOM 743 C CA . HIS A 1 86 ? 8.023 22.484 -5.121 1 86.94 86 HIS A CA 1
ATOM 744 C C . HIS A 1 86 ? 8.727 21.25 -5.66 1 86.94 86 HIS A C 1
ATOM 746 O O . HIS A 1 86 ? 9.766 21.359 -6.324 1 86.94 86 HIS A O 1
ATOM 752 N N . HIS A 1 87 ? 8.156 20.125 -5.34 1 88.94 87 HIS A N 1
ATOM 753 C CA . HIS A 1 87 ? 8.75 18.859 -5.738 1 88.94 87 HIS A CA 1
ATOM 754 C C . HIS A 1 87 ? 7.695 17.906 -6.312 1 88.94 87 HIS A C 1
ATOM 756 O O . HIS A 1 87 ? 7.332 16.922 -5.676 1 88.94 87 HIS A O 1
ATOM 762 N N . PRO A 1 88 ? 7.414 18.156 -7.512 1 91.88 88 PRO A N 1
ATOM 763 C CA . PRO A 1 88 ? 6.305 17.375 -8.07 1 91.88 88 PRO A CA 1
ATOM 764 C C . PRO A 1 88 ? 6.664 15.914 -8.297 1 91.88 88 PRO A C 1
ATOM 766 O O . PRO A 1 88 ? 7.691 15.617 -8.914 1 91.88 88 PRO A O 1
ATOM 769 N N . VAL A 1 89 ? 5.934 15.055 -7.723 1 93.5 89 VAL A N 1
ATOM 770 C CA . VAL A 1 89 ? 6.066 13.609 -7.863 1 93.5 89 VAL A CA 1
ATOM 771 C C . VAL A 1 89 ? 4.785 13.023 -8.453 1 93.5 89 VAL A C 1
ATOM 773 O O . VAL A 1 89 ? 3.682 13.383 -8.031 1 93.5 89 VAL A O 1
ATOM 776 N N . HIS A 1 90 ? 4.984 12.273 -9.469 1 94.19 90 HIS A N 1
ATOM 777 C CA . HIS A 1 90 ? 3.818 11.648 -10.078 1 94.19 90 HIS A CA 1
ATOM 778 C C . HIS A 1 90 ? 3.182 10.633 -9.133 1 94.19 90 HIS A C 1
ATOM 780 O O . HIS A 1 90 ? 3.881 9.969 -8.359 1 94.19 90 HIS A O 1
ATOM 786 N N . GLN A 1 91 ? 1.907 10.5 -9.242 1 93.56 91 GLN A N 1
ATOM 787 C CA . GLN A 1 91 ? 1.136 9.609 -8.383 1 93.56 91 GLN A CA 1
ATOM 788 C C . GLN A 1 91 ? 1.64 8.172 -8.477 1 93.56 91 GLN A C 1
ATOM 790 O O . GLN A 1 91 ? 1.585 7.422 -7.504 1 93.56 91 GLN A O 1
ATOM 795 N N . SER A 1 92 ? 2.156 7.758 -9.625 1 93.44 92 SER A N 1
ATOM 796 C CA . SER A 1 92 ? 2.623 6.391 -9.836 1 93.44 92 SER A CA 1
ATOM 797 C C . SER A 1 92 ? 3.715 6.016 -8.844 1 93.44 92 SER A C 1
ATOM 799 O O . SER A 1 92 ? 3.846 4.848 -8.469 1 93.44 92 SER A O 1
ATOM 801 N N . LEU A 1 93 ? 4.438 6.953 -8.516 1 95.56 93 LEU A N 1
ATOM 802 C CA . LEU A 1 93 ? 5.496 6.707 -7.547 1 95.56 93 LEU A CA 1
ATOM 803 C C . LEU A 1 93 ? 4.914 6.281 -6.203 1 95.56 93 LEU A C 1
ATOM 805 O O . LEU A 1 93 ? 5.375 5.312 -5.598 1 95.56 93 LEU A O 1
ATOM 809 N N . PHE A 1 94 ? 3.93 6.973 -5.727 1 96.75 94 PHE A N 1
ATOM 810 C CA . PHE A 1 94 ? 3.268 6.637 -4.473 1 96.75 94 PHE A CA 1
ATOM 811 C C . PHE A 1 94 ? 2.58 5.281 -4.57 1 96.75 94 PHE A C 1
ATOM 813 O O . PHE A 1 94 ? 2.617 4.488 -3.625 1 96.75 94 PHE A O 1
ATOM 820 N N . ASP A 1 95 ? 1.995 5.09 -5.676 1 96 95 ASP A N 1
ATOM 821 C CA . ASP A 1 95 ? 1.297 3.824 -5.891 1 96 95 ASP A CA 1
ATOM 822 C C . ASP A 1 95 ? 2.268 2.646 -5.852 1 96 95 ASP A C 1
ATOM 824 O O . ASP A 1 95 ? 1.971 1.61 -5.254 1 96 95 ASP A O 1
ATOM 828 N N . THR A 1 96 ? 3.346 2.738 -6.508 1 95.81 96 THR A N 1
ATOM 829 C CA . THR A 1 96 ? 4.363 1.693 -6.52 1 95.81 96 THR A CA 1
ATOM 830 C C . THR A 1 96 ? 4.883 1.43 -5.109 1 95.81 96 THR A C 1
ATOM 832 O O . THR A 1 96 ? 5.062 0.276 -4.715 1 95.81 96 THR A O 1
ATOM 835 N N . MET A 1 97 ? 5.121 2.506 -4.375 1 96.56 97 MET A N 1
ATOM 836 C CA . MET A 1 97 ? 5.551 2.359 -2.988 1 96.56 97 MET A CA 1
ATOM 837 C C . MET A 1 97 ? 4.504 1.617 -2.168 1 96.56 97 MET A C 1
ATOM 839 O O . MET A 1 97 ? 4.836 0.739 -1.37 1 96.56 97 MET A O 1
ATOM 843 N N . ALA A 1 98 ? 3.312 2.049 -2.385 1 97.25 98 ALA A N 1
ATOM 844 C CA . ALA A 1 98 ? 2.211 1.432 -1.649 1 97.25 98 ALA A CA 1
ATOM 845 C C . ALA A 1 98 ? 2.125 -0.063 -1.945 1 97.25 98 ALA A C 1
ATOM 847 O O . ALA A 1 98 ? 1.919 -0.871 -1.037 1 97.25 98 ALA A O 1
ATOM 848 N N . ARG A 1 99 ? 2.293 -0.422 -3.141 1 94.25 99 ARG A N 1
ATOM 849 C CA . ARG A 1 99 ? 2.16 -1.811 -3.568 1 94.25 99 ARG A CA 1
ATOM 850 C C . ARG A 1 99 ? 3.33 -2.652 -3.066 1 94.25 99 ARG A C 1
ATOM 852 O O . ARG A 1 99 ? 3.146 -3.805 -2.672 1 94.25 99 ARG A O 1
ATOM 859 N N . THR A 1 100 ? 4.496 -2.102 -3.1 1 95.12 100 THR A N 1
ATOM 860 C CA . THR A 1 100 ? 5.699 -2.906 -2.926 1 95.12 100 THR A CA 1
ATOM 861 C C . THR A 1 100 ? 6.211 -2.816 -1.49 1 95.12 100 THR A C 1
ATOM 863 O O . THR A 1 100 ? 7.098 -3.574 -1.092 1 95.12 100 THR A O 1
ATOM 866 N N . ARG A 1 101 ? 5.621 -1.955 -0.732 1 94.88 101 ARG A N 1
ATOM 867 C CA . ARG A 1 101 ? 6.133 -1.754 0.619 1 94.88 101 ARG A CA 1
ATOM 868 C C . ARG A 1 101 ? 6.18 -3.07 1.389 1 94.88 101 ARG A C 1
ATOM 870 O O . ARG A 1 101 ? 5.379 -3.971 1.135 1 94.88 101 ARG A O 1
ATOM 877 N N . THR A 1 102 ? 7.121 -3.143 2.326 1 93.19 102 THR A N 1
ATOM 878 C CA . THR A 1 102 ? 7.312 -4.359 3.111 1 93.19 102 THR A CA 1
ATOM 879 C C . THR A 1 102 ? 6.789 -4.172 4.531 1 93.19 102 THR A C 1
ATOM 881 O O . THR A 1 102 ? 6.75 -5.125 5.312 1 93.19 102 THR A O 1
ATOM 884 N N . ARG A 1 103 ? 6.477 -2.973 4.852 1 93.69 103 ARG A N 1
ATOM 885 C CA . ARG A 1 103 ? 5.812 -2.607 6.098 1 93.69 103 ARG A CA 1
ATOM 886 C C . ARG A 1 103 ? 4.676 -1.624 5.844 1 93.69 103 ARG A C 1
ATOM 888 O O . ARG A 1 103 ? 4.723 -0.843 4.891 1 93.69 103 ARG A O 1
ATOM 895 N N . LEU A 1 104 ? 3.746 -1.717 6.656 1 94.38 104 LEU A N 1
ATOM 896 C CA . LEU A 1 104 ? 2.615 -0.814 6.469 1 94.38 104 LEU A CA 1
ATOM 897 C C . LEU A 1 104 ? 3.051 0.64 6.617 1 94.38 104 LEU A C 1
ATOM 899 O O . LEU A 1 104 ? 2.705 1.484 5.789 1 94.38 104 LEU A O 1
ATOM 903 N N . ASP A 1 105 ? 3.82 0.866 7.781 1 95.88 105 ASP A N 1
ATOM 904 C CA . ASP A 1 105 ? 4.324 2.215 8.023 1 95.88 105 ASP A CA 1
ATOM 905 C C . ASP A 1 105 ? 5.68 2.424 7.348 1 95.88 105 ASP A C 1
ATOM 907 O O . ASP A 1 105 ? 6.711 2.008 7.875 1 95.88 105 ASP A O 1
ATOM 911 N N . ILE A 1 106 ? 5.668 3.139 6.27 1 95.75 106 ILE A N 1
ATOM 912 C CA . ILE A 1 106 ? 6.859 3.35 5.453 1 95.75 106 ILE A CA 1
ATOM 913 C C . ILE A 1 106 ? 7.895 4.145 6.25 1 95.75 106 ILE A C 1
ATOM 915 O O . ILE A 1 106 ? 9.094 3.883 6.152 1 95.75 106 ILE A O 1
ATOM 919 N N . LEU A 1 107 ? 7.469 5.203 6.973 1 97 107 LEU A N 1
ATOM 920 C CA . LEU A 1 107 ? 8.281 6.012 7.875 1 97 107 LEU A CA 1
ATOM 921 C C . LEU A 1 107 ? 7.844 5.816 9.328 1 97 107 LEU A C 1
ATOM 923 O O . LEU A 1 107 ? 7.152 6.668 9.883 1 97 107 LEU A O 1
ATOM 927 N N . PRO A 1 108 ? 8.344 4.812 9.969 1 95.12 108 PRO A N 1
ATOM 928 C CA . PRO A 1 108 ? 7.742 4.348 11.227 1 95.12 108 PRO A CA 1
ATOM 929 C C . PRO A 1 108 ? 8 5.297 12.391 1 95.12 108 PRO A C 1
ATOM 931 O O . PRO A 1 108 ? 7.234 5.316 13.359 1 95.12 108 PRO A O 1
ATOM 934 N N . ASN A 1 109 ? 9.078 6.152 12.312 1 95.88 109 ASN A N 1
ATOM 935 C CA . ASN A 1 109 ? 9.414 7.008 13.438 1 95.88 109 ASN A CA 1
ATOM 936 C C . ASN A 1 109 ? 9.047 8.469 13.172 1 95.88 109 ASN A C 1
ATOM 938 O O . ASN A 1 109 ? 9.391 9.352 13.953 1 95.88 109 ASN A O 1
ATOM 942 N N . MET A 1 110 ? 8.383 8.656 12.117 1 97 110 MET A N 1
ATOM 943 C CA . MET A 1 110 ? 7.953 10.008 11.781 1 97 110 MET A CA 1
ATOM 944 C C . MET A 1 110 ? 6.902 10.5 12.766 1 97 110 MET A C 1
ATOM 946 O O . MET A 1 110 ? 5.93 9.805 13.055 1 97 110 MET A O 1
ATOM 950 N N . ASN A 1 111 ? 7.102 11.688 13.273 1 97.75 111 ASN A N 1
ATOM 951 C CA . ASN A 1 111 ? 6.137 12.203 14.234 1 97.75 111 ASN A CA 1
ATOM 952 C C . ASN A 1 111 ? 5.477 13.484 13.727 1 97.75 111 ASN A C 1
ATOM 954 O O . ASN A 1 111 ? 4.473 13.938 14.289 1 97.75 111 ASN A O 1
ATOM 958 N N . THR A 1 112 ? 6.109 14.125 12.727 1 98.38 112 THR A N 1
ATOM 959 C CA . THR A 1 112 ? 5.547 15.336 12.133 1 98.38 112 THR A CA 1
ATOM 960 C C . THR A 1 112 ? 5.312 15.141 10.633 1 98.38 112 THR A C 1
ATOM 962 O O . THR A 1 112 ? 6.242 14.812 9.898 1 98.38 112 THR A O 1
ATOM 965 N N . LEU A 1 113 ? 4.121 15.344 10.195 1 98.62 113 LEU A N 1
ATOM 966 C CA . LEU A 1 113 ? 3.74 15.227 8.789 1 98.62 113 LEU A CA 1
ATOM 967 C C . LEU A 1 113 ? 3.127 16.531 8.289 1 98.62 113 LEU A C 1
ATOM 969 O O . LEU A 1 113 ? 2.105 16.984 8.812 1 98.62 113 LEU A O 1
ATOM 973 N N . SER A 1 114 ? 3.734 17.188 7.352 1 98.25 114 SER A N 1
ATOM 974 C CA . SER A 1 114 ? 3.203 18.359 6.676 1 98.25 114 SER A CA 1
ATOM 975 C C . SER A 1 114 ? 2.879 18.062 5.215 1 98.25 114 SER A C 1
ATOM 977 O O . SER A 1 114 ? 3.758 17.672 4.445 1 98.25 114 SER A O 1
ATOM 979 N N . TRP A 1 115 ? 1.626 18.359 4.828 1 97.88 115 TRP A N 1
ATOM 980 C CA . TRP A 1 115 ? 1.19 17.844 3.529 1 97.88 115 TRP A CA 1
ATOM 981 C C . TRP A 1 115 ? 0.458 18.938 2.742 1 97.88 115 TRP A C 1
ATOM 983 O O . TRP A 1 115 ? -0.577 19.438 3.186 1 97.88 115 TRP A O 1
ATOM 993 N N . ASN A 1 116 ? 0.958 19.359 1.624 1 96.5 116 ASN A N 1
ATOM 994 C CA . ASN A 1 116 ? 0.317 20.203 0.628 1 96.5 116 ASN A CA 1
ATOM 995 C C . ASN A 1 116 ? 0.345 19.562 -0.757 1 96.5 116 ASN A C 1
ATOM 997 O O . ASN A 1 116 ? 1.115 19.984 -1.623 1 96.5 116 ASN A O 1
ATOM 1001 N N . ALA A 1 117 ? -0.415 18.594 -0.918 1 95.25 117 ALA A N 1
ATOM 1002 C CA . ALA A 1 117 ? -0.56 17.75 -2.092 1 95.25 117 ALA A CA 1
ATOM 1003 C C . ALA A 1 117 ? -1.896 17.016 -2.074 1 95.25 117 ALA A C 1
ATOM 1005 O O . ALA A 1 117 ? -2.711 17.203 -1.169 1 95.25 117 ALA A O 1
ATOM 1006 N N . PRO A 1 118 ? -2.234 16.25 -3.172 1 93.81 118 PRO A N 1
ATOM 1007 C CA . PRO A 1 118 ? -3.502 15.531 -3.115 1 93.81 118 PRO A CA 1
ATOM 1008 C C . PRO A 1 118 ? -3.654 14.711 -1.836 1 93.81 118 PRO A C 1
ATOM 1010 O O . PRO A 1 118 ? -2.766 13.922 -1.492 1 93.81 118 PRO A O 1
ATOM 1013 N N . LEU A 1 119 ? -4.781 14.852 -1.166 1 94.69 119 LEU A N 1
ATOM 1014 C CA . LEU A 1 119 ? -4.996 14.336 0.182 1 94.69 119 LEU A CA 1
ATOM 1015 C C . LEU A 1 119 ? -4.887 12.812 0.207 1 94.69 119 LEU A C 1
ATOM 1017 O O . LEU A 1 119 ? -4.367 12.242 1.166 1 94.69 119 LEU A O 1
ATOM 1021 N N . SER A 1 120 ? -5.316 12.18 -0.849 1 91.88 120 SER A N 1
ATOM 1022 C CA . SER A 1 120 ? -5.387 10.719 -0.883 1 91.88 120 SER A CA 1
ATOM 1023 C C . SER A 1 120 ? -3.996 10.102 -0.787 1 91.88 120 SER A C 1
ATOM 1025 O O . SER A 1 120 ? -3.85 8.961 -0.336 1 91.88 120 SER A O 1
ATOM 1027 N N . LEU A 1 121 ? -3.008 10.797 -1.171 1 94.81 121 LEU A N 1
ATOM 1028 C CA . LEU A 1 121 ? -1.646 10.273 -1.178 1 94.81 121 LEU A CA 1
ATOM 1029 C C . LEU A 1 121 ? -1.036 10.328 0.219 1 94.81 121 LEU A C 1
ATOM 1031 O O . LEU A 1 121 ? -0.1 9.586 0.521 1 94.81 121 LEU A O 1
ATOM 1035 N N . SER A 1 122 ? -1.544 11.203 1.048 1 96.44 122 SER A N 1
ATOM 1036 C CA . SER A 1 122 ? -0.995 11.367 2.391 1 96.44 122 SER A CA 1
ATOM 1037 C C . SER A 1 122 ? -1.273 10.133 3.25 1 96.44 122 SER A C 1
ATOM 1039 O O . SER A 1 122 ? -0.573 9.891 4.234 1 96.44 122 SER A O 1
ATOM 1041 N N . ILE A 1 123 ? -2.277 9.375 2.887 1 95.69 123 ILE A N 1
ATOM 1042 C CA . ILE A 1 123 ? -2.709 8.203 3.646 1 95.69 123 ILE A CA 1
ATOM 1043 C C . ILE A 1 123 ? -1.551 7.219 3.779 1 95.69 123 ILE A C 1
ATOM 1045 O O . ILE A 1 123 ? -1.415 6.547 4.805 1 95.69 123 ILE A O 1
ATOM 1049 N N . LEU A 1 124 ? -0.696 7.203 2.814 1 95.94 124 LEU A N 1
ATOM 1050 C CA . LEU A 1 124 ? 0.446 6.297 2.758 1 95.94 124 LEU A CA 1
ATOM 1051 C C . LEU A 1 124 ? 1.38 6.527 3.941 1 95.94 124 LEU A C 1
ATOM 1053 O O . LEU A 1 124 ? 2.084 5.609 4.371 1 95.94 124 LEU A O 1
ATOM 1057 N N . PHE A 1 125 ? 1.364 7.727 4.531 1 97.56 125 PHE A N 1
ATOM 1058 C CA . PHE A 1 125 ? 2.354 8.086 5.543 1 97.56 125 PHE A CA 1
ATOM 1059 C C . PHE A 1 125 ? 1.702 8.234 6.91 1 97.56 125 PHE A C 1
ATOM 1061 O O . PHE A 1 125 ? 2.383 8.5 7.902 1 97.56 125 PHE A O 1
ATOM 1068 N N . MET A 1 126 ? 0.399 8.07 6.949 1 97.62 126 MET A N 1
ATOM 1069 C CA . MET A 1 126 ? -0.319 8.195 8.211 1 97.62 126 MET A CA 1
ATOM 1070 C C . MET A 1 126 ? -0.111 6.961 9.078 1 97.62 126 MET A C 1
ATOM 1072 O O . MET A 1 126 ? -0.174 5.832 8.586 1 97.62 126 MET A O 1
ATOM 1076 N N . HIS A 1 127 ? 0.146 7.215 10.344 1 97 127 HIS A N 1
ATOM 1077 C CA . HIS A 1 127 ? 0.249 6.129 11.312 1 97 127 HIS A CA 1
ATOM 1078 C C . HIS A 1 127 ? 0.125 6.648 12.742 1 97 127 HIS A C 1
ATOM 1080 O O . HIS A 1 127 ? 0.12 7.859 12.969 1 97 127 HIS A O 1
ATOM 1086 N N . ARG A 1 128 ? 0.064 5.793 13.648 1 96.25 128 ARG A N 1
ATOM 1087 C CA . ARG A 1 128 ? -0.248 6.117 15.039 1 96.25 128 ARG A CA 1
ATOM 1088 C C . ARG A 1 128 ? 0.855 6.961 15.664 1 96.25 128 ARG A C 1
ATOM 1090 O O . ARG A 1 128 ? 0.606 7.723 16.594 1 96.25 128 ARG A O 1
ATOM 1097 N N . GLY A 1 129 ? 1.985 6.953 15.078 1 97.12 129 GLY A N 1
ATOM 1098 C CA . GLY A 1 129 ? 3.121 7.664 15.641 1 97.12 129 GLY A CA 1
ATOM 1099 C C . GLY A 1 129 ? 3.127 9.141 15.305 1 97.12 129 GLY A C 1
ATOM 1100 O O . GLY A 1 129 ? 3.887 9.914 15.891 1 97.12 129 GLY A O 1
ATOM 1101 N N . VAL A 1 130 ? 2.27 9.562 14.469 1 98.25 130 VAL A N 1
ATOM 1102 C CA . VAL A 1 130 ? 2.229 10.969 14.062 1 98.25 130 VAL A CA 1
ATOM 1103 C C . VAL A 1 130 ? 1.589 11.805 15.172 1 98.25 130 VAL A C 1
ATOM 1105 O O . VAL A 1 130 ? 0.463 11.531 15.594 1 98.25 130 VAL A O 1
ATOM 1108 N N . LYS A 1 131 ? 2.316 12.883 15.578 1 98.5 131 LYS A N 1
ATOM 1109 C CA . LYS A 1 131 ? 1.844 13.758 16.641 1 98.5 131 LYS A CA 1
ATOM 1110 C C . LYS A 1 131 ? 1.481 15.141 16.109 1 98.5 131 LYS A C 1
ATOM 1112 O O . LYS A 1 131 ? 0.592 15.805 16.641 1 98.5 131 LYS A O 1
ATOM 1117 N N . HIS A 1 132 ? 2.254 15.57 15.125 1 98.62 132 HIS A N 1
ATOM 1118 C CA . HIS A 1 132 ? 2.041 16.859 14.492 1 98.62 132 HIS A CA 1
ATOM 1119 C C . HIS A 1 132 ? 1.616 16.703 13.039 1 98.62 132 HIS A C 1
ATOM 1121 O O . HIS A 1 132 ? 2.35 16.125 12.234 1 98.62 132 HIS A O 1
ATOM 1127 N N . PHE A 1 133 ? 0.468 17.219 12.727 1 98.62 133 PHE A N 1
ATOM 1128 C CA . PHE A 1 133 ? -0.036 17.078 11.367 1 98.62 133 PHE A CA 1
ATOM 1129 C C . PHE A 1 133 ? -0.456 18.438 10.805 1 98.62 133 PHE A C 1
ATOM 1131 O O . PHE A 1 133 ? -1.299 19.125 11.383 1 98.62 133 PHE A O 1
ATOM 1138 N N . VAL A 1 134 ? 0.164 18.891 9.781 1 98.25 134 VAL A N 1
ATOM 1139 C CA . VAL A 1 134 ? -0.19 20.078 9.023 1 98.25 134 VAL A CA 1
ATOM 1140 C C . VAL A 1 134 ? -0.737 19.688 7.652 1 98.25 134 VAL A C 1
ATOM 1142 O O . VAL A 1 134 ? -0.09 18.938 6.91 1 98.25 134 VAL A O 1
ATOM 1145 N N . VAL A 1 135 ? -1.899 20.172 7.297 1 98 135 VAL A N 1
ATOM 1146 C CA . VAL A 1 135 ? -2.463 19.75 6.02 1 98 135 VAL A CA 1
ATOM 1147 C C . VAL A 1 135 ? -3.182 20.922 5.359 1 98 135 VAL A C 1
ATOM 1149 O O . VAL A 1 135 ? -3.834 21.719 6.039 1 98 135 VAL A O 1
ATOM 1152 N N . VAL A 1 136 ? -3.014 21.047 4.055 1 96.94 136 VAL A N 1
ATOM 1153 C CA . VAL A 1 136 ? -3.73 22.031 3.25 1 96.94 136 VAL A CA 1
ATOM 1154 C C . VAL A 1 136 ? -4.914 21.359 2.555 1 96.94 136 VAL A C 1
ATOM 1156 O O . VAL A 1 136 ? -4.734 20.453 1.739 1 96.94 136 VAL A O 1
ATOM 1159 N N . ILE A 1 137 ? -6.102 21.734 2.869 1 96.44 137 ILE A N 1
ATOM 1160 C CA . ILE A 1 137 ? -7.316 21.172 2.291 1 96.44 137 ILE A CA 1
ATOM 1161 C C . ILE A 1 137 ? -7.727 21.969 1.061 1 96.44 137 ILE A C 1
ATOM 1163 O O . ILE A 1 137 ? -8.031 23.172 1.163 1 96.44 137 ILE A O 1
ATOM 1167 N N . PRO A 1 138 ? -7.781 21.281 -0.02 1 93.31 138 PRO A N 1
ATOM 1168 C CA . PRO A 1 138 ? -8.227 21.969 -1.23 1 93.31 138 PRO A CA 1
ATOM 1169 C C . PRO A 1 138 ? -9.711 22.312 -1.207 1 93.31 138 PRO A C 1
ATOM 1171 O O . PRO A 1 138 ? -10.469 21.75 -0.417 1 93.31 138 PRO A O 1
ATOM 1174 N N . THR A 1 139 ? -10.164 23.203 -2.111 1 89.38 139 THR A N 1
ATOM 1175 C CA . THR A 1 139 ? -11.523 23.734 -2.102 1 89.38 139 THR A CA 1
ATOM 1176 C C . THR A 1 139 ? -12.477 22.75 -2.791 1 89.38 139 THR A C 1
ATOM 1178 O O . THR A 1 139 ? -13.695 22.828 -2.592 1 89.38 139 THR A O 1
ATOM 1181 N N . ASP A 1 140 ? -12.023 21.875 -3.557 1 84.75 140 ASP A N 1
ATOM 1182 C CA . ASP A 1 140 ? -12.883 21.062 -4.406 1 84.75 140 ASP A CA 1
ATOM 1183 C C . ASP A 1 140 ? -12.906 19.609 -3.934 1 84.75 140 ASP A C 1
ATOM 1185 O O . ASP A 1 140 ? -13.234 18.703 -4.703 1 84.75 140 ASP A O 1
ATOM 1189 N N . VAL A 1 141 ? -12.703 19.297 -2.73 1 80.12 141 VAL A N 1
ATOM 1190 C CA . VAL A 1 141 ? -12.602 17.891 -2.316 1 80.12 141 VAL A CA 1
ATOM 1191 C C . VAL A 1 141 ? -13.617 17.609 -1.211 1 80.12 141 VAL A C 1
ATOM 1193 O O . VAL A 1 141 ? -13.992 18.516 -0.454 1 80.12 141 VAL A O 1
ATOM 1196 N N . GLU A 1 142 ? -14.109 16.406 -1.308 1 84.81 142 GLU A N 1
ATOM 1197 C CA . GLU A 1 142 ? -14.875 15.898 -0.173 1 84.81 142 GLU A CA 1
ATOM 1198 C C . GLU A 1 142 ? -13.961 15.531 0.99 1 84.81 142 GLU A C 1
ATOM 1200 O O . GLU A 1 142 ? -13.102 14.656 0.856 1 84.81 142 GLU A O 1
ATOM 1205 N N . VAL A 1 143 ? -14.258 16.141 2.17 1 91.81 143 VAL A N 1
ATOM 1206 C CA . VAL A 1 143 ? -13.281 16.031 3.248 1 91.81 143 VAL A CA 1
ATOM 1207 C C . VAL A 1 143 ? -13.68 14.891 4.184 1 91.81 143 VAL A C 1
ATOM 1209 O O . VAL A 1 143 ? -12.852 14.391 4.949 1 91.81 143 VAL A O 1
ATOM 1212 N N . ALA A 1 144 ? -14.875 14.422 4.168 1 91.88 144 ALA A N 1
ATOM 1213 C CA . ALA A 1 144 ? -15.398 13.492 5.16 1 91.88 144 ALA A CA 1
ATOM 1214 C C . ALA A 1 144 ? -14.562 12.219 5.219 1 91.88 144 ALA A C 1
ATOM 1216 O O . ALA A 1 144 ? -14.078 11.836 6.289 1 91.88 144 ALA A O 1
ATOM 1217 N N . PRO A 1 145 ? -14.359 11.578 4.047 1 89.69 145 PRO A N 1
ATOM 1218 C CA . PRO A 1 145 ? -13.547 10.359 4.117 1 89.69 145 PRO A CA 1
ATOM 1219 C C . PRO A 1 145 ? -12.125 10.633 4.605 1 89.69 145 PRO A C 1
ATOM 1221 O O . PRO A 1 145 ? -11.562 9.82 5.344 1 89.69 145 PRO A O 1
ATOM 1224 N N . PHE A 1 146 ? -11.641 11.68 4.223 1 94.38 146 PHE A N 1
ATOM 1225 C CA . PHE A 1 146 ? -10.281 12.031 4.605 1 94.38 146 PHE A CA 1
ATOM 1226 C C . PHE A 1 146 ? -10.188 12.273 6.109 1 94.38 146 PHE A C 1
ATOM 1228 O O . PHE A 1 146 ? -9.242 11.82 6.758 1 94.38 146 PHE A O 1
ATOM 1235 N N . PHE A 1 147 ? -11.133 12.977 6.664 1 96.62 147 PHE A N 1
ATOM 1236 C CA . PHE A 1 147 ? -11.156 13.242 8.094 1 96.62 147 PHE A CA 1
ATOM 1237 C C . PHE A 1 147 ? -11.328 11.945 8.883 1 96.62 147 PHE A C 1
ATOM 1239 O O . PHE A 1 147 ? -10.773 11.797 9.969 1 96.62 147 PHE A O 1
ATOM 1246 N N . GLN A 1 148 ? -12.055 11.047 8.328 1 93.75 148 GLN A N 1
ATOM 1247 C CA . GLN A 1 148 ? -12.188 9.734 8.953 1 93.75 148 GLN A CA 1
ATOM 1248 C C . GLN A 1 148 ? -10.844 9.016 9.008 1 93.75 148 GLN A C 1
ATOM 1250 O O . GLN A 1 148 ? -10.523 8.352 10 1 93.75 148 GLN A O 1
ATOM 1255 N N . ASP A 1 149 ? -10.117 9.141 7.977 1 95 149 ASP A N 1
ATOM 1256 C CA . ASP A 1 149 ? -8.797 8.523 7.93 1 95 149 ASP A CA 1
ATOM 1257 C C . ASP A 1 149 ? -7.867 9.133 8.977 1 95 149 ASP A C 1
ATOM 1259 O O . ASP A 1 149 ? -7.086 8.422 9.609 1 95 149 ASP A O 1
ATOM 1263 N N . ILE A 1 150 ? -7.957 10.445 9.094 1 97.19 150 ILE A N 1
ATOM 1264 C CA . ILE A 1 150 ? -7.129 11.109 10.094 1 97.19 150 ILE A CA 1
ATOM 1265 C C . ILE A 1 150 ? -7.438 10.547 11.484 1 97.19 150 ILE A C 1
ATOM 1267 O O . ILE A 1 150 ? -6.523 10.172 12.219 1 97.19 150 ILE A O 1
ATOM 1271 N N . ALA A 1 151 ? -8.672 10.461 11.789 1 97.06 151 ALA A N 1
ATOM 1272 C CA . ALA A 1 151 ? -9.109 10.016 13.109 1 97.06 151 ALA A CA 1
ATOM 1273 C C . ALA A 1 151 ? -8.695 8.562 13.359 1 97.06 151 ALA A C 1
ATOM 1275 O O . ALA A 1 151 ? -8.289 8.211 14.469 1 97.06 151 ALA A O 1
ATOM 1276 N N . ALA A 1 152 ? -8.797 7.77 12.383 1 95.88 152 ALA A N 1
ATOM 1277 C CA . ALA A 1 152 ? -8.57 6.336 12.539 1 95.88 152 ALA A CA 1
ATOM 1278 C C . ALA A 1 152 ? -7.078 6.016 12.531 1 95.88 152 ALA A C 1
ATOM 1280 O O . ALA A 1 152 ? -6.621 5.137 13.273 1 95.88 152 ALA A O 1
ATOM 1281 N N . ARG A 1 153 ? -6.328 6.684 11.695 1 96.62 153 ARG A N 1
ATOM 1282 C CA . ARG A 1 153 ? -4.938 6.305 11.461 1 96.62 153 ARG A CA 1
ATOM 1283 C C . ARG A 1 153 ? -3.996 7.074 12.375 1 96.62 153 ARG A C 1
ATOM 1285 O O . ARG A 1 153 ? -2.908 6.598 12.703 1 96.62 153 ARG A O 1
ATOM 1292 N N . MET A 1 154 ? -4.398 8.289 12.758 1 97.81 154 MET A N 1
ATOM 1293 C CA . MET A 1 154 ? -3.57 9.133 13.617 1 97.81 154 MET A CA 1
ATOM 1294 C C . MET A 1 154 ? -4.344 9.578 14.852 1 97.81 154 MET A C 1
ATOM 1296 O O . MET A 1 154 ? -4.461 10.773 15.117 1 97.81 154 MET A O 1
ATOM 1300 N N . PRO A 1 155 ? -4.738 8.695 15.672 1 96 155 PRO A N 1
ATOM 1301 C CA . PRO A 1 155 ? -5.586 9.031 16.812 1 96 155 PRO A CA 1
ATOM 1302 C C . PRO A 1 155 ? -4.828 9.773 17.922 1 96 155 PRO A C 1
ATOM 1304 O O . PRO A 1 155 ? -5.441 10.422 18.766 1 96 155 PRO A O 1
ATOM 1307 N N . ASP A 1 156 ? -3.512 9.781 17.844 1 97.38 156 ASP A N 1
ATOM 1308 C CA . ASP A 1 156 ? -2.717 10.336 18.938 1 97.38 156 ASP A CA 1
ATOM 1309 C C . ASP A 1 156 ? -2.156 11.711 18.578 1 97.38 156 ASP A C 1
ATOM 1311 O O . ASP A 1 156 ? -1.195 12.18 19.188 1 97.38 156 ASP A O 1
ATOM 1315 N N . ILE A 1 157 ? -2.758 12.328 17.609 1 98.06 157 ILE A N 1
ATOM 1316 C CA . ILE A 1 157 ? -2.312 13.656 17.188 1 98.06 157 ILE A CA 1
ATOM 1317 C C . ILE A 1 157 ? -2.449 14.633 18.359 1 98.06 157 ILE A C 1
ATOM 1319 O O . ILE A 1 157 ? -3.49 14.68 19.016 1 98.06 157 ILE A O 1
ATOM 1323 N N . SER A 1 158 ? -1.424 15.391 18.609 1 98.56 158 SER A N 1
ATOM 1324 C CA . SER A 1 158 ? -1.446 16.406 19.656 1 98.56 158 SER A CA 1
ATOM 1325 C C . SER A 1 158 ? -1.526 17.812 19.062 1 98.56 158 SER A C 1
ATOM 1327 O O . SER A 1 158 ? -2.043 18.734 19.688 1 98.56 158 SER A O 1
ATOM 1329 N N . HIS A 1 159 ? -0.969 18 17.875 1 98.69 159 HIS A N 1
ATOM 1330 C CA . HIS A 1 159 ? -0.961 19.281 17.188 1 98.69 159 HIS A CA 1
ATOM 1331 C C . HIS A 1 159 ? -1.544 19.156 15.789 1 98.69 159 HIS A C 1
ATOM 1333 O O . HIS A 1 159 ? -1.034 18.391 14.961 1 98.69 159 HIS A O 1
ATOM 1339 N N . LEU A 1 160 ? -2.588 19.891 15.516 1 98.56 160 LEU A N 1
ATOM 1340 C CA . LEU A 1 160 ? -3.229 19.875 14.203 1 98.56 160 LEU A CA 1
ATOM 1341 C C . LEU A 1 160 ? -3.26 21.266 13.594 1 98.56 160 LEU A C 1
ATOM 1343 O O . LEU A 1 160 ? -3.689 22.219 14.25 1 98.56 160 LEU A O 1
ATOM 1347 N N . ASP A 1 161 ? -2.75 21.438 12.469 1 98.38 161 ASP A N 1
ATOM 1348 C CA . ASP A 1 161 ? -2.781 22.688 11.711 1 98.38 161 ASP A CA 1
ATOM 1349 C C . ASP A 1 161 ? -3.557 22.5 10.406 1 98.38 161 ASP A C 1
ATOM 1351 O O . ASP A 1 161 ? -3.049 21.922 9.445 1 98.38 161 ASP A O 1
ATOM 1355 N N . LEU A 1 162 ? -4.75 23.031 10.367 1 97.75 162 LEU A N 1
ATOM 1356 C CA . LEU A 1 162 ? -5.602 22.953 9.188 1 97.75 162 LEU A CA 1
ATOM 1357 C C . LEU A 1 162 ? -5.48 24.219 8.352 1 97.75 162 LEU A C 1
ATOM 1359 O O . LEU A 1 162 ? -5.719 25.328 8.844 1 97.75 162 LEU A O 1
ATOM 1363 N N . ARG A 1 163 ? -5.148 24.078 7.188 1 97.19 163 ARG A N 1
ATOM 1364 C CA . ARG A 1 163 ? -5.031 25.188 6.258 1 97.19 163 ARG A CA 1
ATOM 1365 C C . ARG A 1 163 ? -6.012 25.047 5.098 1 97.19 163 ARG A C 1
ATOM 1367 O O . ARG A 1 163 ? -6.137 23.969 4.52 1 97.19 163 ARG A O 1
ATOM 1374 N N . SER A 1 164 ? -6.781 26.078 4.863 1 96.12 164 SER A N 1
ATOM 1375 C CA . SER A 1 164 ? -7.805 25.984 3.824 1 96.12 164 SER A CA 1
ATOM 1376 C C . SER A 1 164 ? -8.414 27.344 3.525 1 96.12 164 SER A C 1
ATOM 1378 O O . SER A 1 164 ? -8.328 28.266 4.344 1 96.12 164 SER A O 1
ATOM 1380 N N . ARG A 1 165 ? -9.023 27.438 2.404 1 94.81 165 ARG A N 1
ATOM 1381 C CA . ARG A 1 165 ? -9.758 28.641 2.039 1 94.81 165 ARG A CA 1
ATOM 1382 C C . ARG A 1 165 ? -11.258 28.375 1.958 1 94.81 165 ARG A C 1
ATOM 1384 O O . ARG A 1 165 ? -12.031 29.25 1.583 1 94.81 165 ARG A O 1
ATOM 1391 N N . LEU A 1 166 ? -11.664 27.219 2.414 1 95 166 LEU A N 1
ATOM 1392 C CA . LEU A 1 166 ? -13.078 26.844 2.43 1 95 166 LEU A CA 1
ATOM 1393 C C . LEU A 1 166 ? -13.805 27.531 3.576 1 95 166 LEU A C 1
ATOM 1395 O O . LEU A 1 166 ? -13.258 27.656 4.676 1 95 166 LEU A O 1
ATOM 1399 N N . PRO A 1 167 ? -15.023 27.984 3.223 1 96.12 167 PRO A N 1
ATOM 1400 C CA . PRO A 1 167 ? -15.82 28.391 4.383 1 96.12 167 PRO A CA 1
ATOM 1401 C C . PRO A 1 167 ? -16.078 27.234 5.355 1 96.12 167 PRO A C 1
ATOM 1403 O O . PRO A 1 167 ? -16.344 26.109 4.93 1 96.12 167 PRO A O 1
ATOM 1406 N N . MET A 1 168 ? -15.977 27.484 6.57 1 96.06 168 MET A N 1
ATOM 1407 C CA . MET A 1 168 ? -16.141 26.438 7.578 1 96.06 168 MET A CA 1
ATOM 1408 C C . MET A 1 168 ? -17.531 25.812 7.492 1 96.06 168 MET A C 1
ATOM 1410 O O . MET A 1 168 ? -17.688 24.609 7.734 1 96.06 168 MET A O 1
ATOM 1414 N N . ARG A 1 169 ? -18.5 26.578 7.129 1 95.38 169 ARG A N 1
ATOM 1415 C CA . ARG A 1 169 ? -19.875 26.078 7.062 1 95.38 169 ARG A CA 1
ATOM 1416 C C . ARG A 1 169 ? -19.969 24.875 6.137 1 95.38 169 ARG A C 1
ATOM 1418 O O . ARG A 1 169 ? -20.828 24 6.324 1 95.38 169 ARG A O 1
ATOM 1425 N N . ASN A 1 170 ? -19.078 24.828 5.152 1 95 170 ASN A N 1
ATOM 1426 C CA . ASN A 1 170 ? -19.109 23.75 4.168 1 95 170 ASN A CA 1
ATOM 1427 C C . ASN A 1 170 ? -18.594 22.438 4.754 1 95 170 ASN A C 1
ATOM 1429 O O . ASN A 1 170 ? -18.906 21.359 4.25 1 95 170 ASN A O 1
ATOM 1433 N N . ILE A 1 171 ? -17.781 22.516 5.805 1 95.88 171 ILE A N 1
ATOM 1434 C CA . ILE A 1 171 ? -17.125 21.312 6.309 1 95.88 171 ILE A CA 1
ATOM 1435 C C . ILE A 1 171 ? -17.312 21.219 7.82 1 95.88 171 ILE A C 1
ATOM 1437 O O . ILE A 1 171 ? -16.578 20.5 8.5 1 95.88 171 ILE A O 1
ATOM 1441 N N . GLU A 1 172 ? -18.172 21.969 8.43 1 96.88 172 GLU A N 1
ATOM 1442 C CA . GLU A 1 172 ? -18.297 22.141 9.875 1 96.88 172 GLU A CA 1
ATOM 1443 C C . GLU A 1 172 ? -18.656 20.812 10.547 1 96.88 172 GLU A C 1
ATOM 1445 O O . GLU A 1 172 ? -18.062 20.438 11.555 1 96.88 172 GLU A O 1
ATOM 1450 N N . GLU A 1 173 ? -19.641 20.109 9.961 1 96.5 173 GLU A N 1
ATOM 1451 C CA . GLU A 1 173 ? -20.078 18.844 10.555 1 96.5 173 GLU A CA 1
ATOM 1452 C C . GLU A 1 173 ? -18.938 17.828 10.594 1 96.5 173 GLU A C 1
ATOM 1454 O O . GLU A 1 173 ? -18.719 17.172 11.609 1 96.5 173 GLU A O 1
ATOM 1459 N N . ASP A 1 174 ? -18.234 17.719 9.516 1 96.25 174 ASP A N 1
ATOM 1460 C CA . ASP A 1 174 ? -17.125 16.797 9.414 1 96.25 174 ASP A CA 1
ATOM 1461 C C . ASP A 1 174 ? -15.984 17.203 10.352 1 96.25 174 ASP A C 1
ATOM 1463 O O . ASP A 1 174 ? -15.32 16.344 10.945 1 96.25 174 ASP A O 1
ATOM 1467 N N . THR A 1 175 ? -15.781 18.484 10.406 1 97.62 175 THR A N 1
ATOM 1468 C CA . THR A 1 175 ? -14.734 18.984 11.281 1 97.62 175 THR A CA 1
ATOM 1469 C C . THR A 1 175 ? -15.047 18.672 12.742 1 97.62 175 THR A C 1
ATOM 1471 O O . THR A 1 175 ? -14.18 18.219 13.492 1 97.62 175 THR A O 1
ATOM 1474 N N . CYS A 1 176 ? -16.219 18.891 13.164 1 98 176 CYS A N 1
ATOM 1475 C CA . CYS A 1 176 ? -16.609 18.609 14.539 1 98 176 CYS A CA 1
ATOM 1476 C C . CYS A 1 176 ? -16.469 17.141 14.859 1 98 176 CYS A C 1
ATOM 1478 O O . CYS A 1 176 ? -16.016 16.766 15.945 1 98 176 CYS A O 1
ATOM 1480 N N . THR A 1 177 ? -16.844 16.297 13.891 1 97.06 177 THR A N 1
ATOM 1481 C CA . THR A 1 177 ? -16.703 14.867 14.07 1 97.06 177 THR A CA 1
ATOM 1482 C C . THR A 1 177 ? -15.227 14.484 14.242 1 97.06 177 THR A C 1
ATOM 1484 O O . THR A 1 177 ? -14.891 13.672 15.102 1 97.06 177 THR A O 1
ATOM 1487 N N . LEU A 1 178 ? -14.383 15.055 13.438 1 97.69 178 LEU A N 1
ATOM 1488 C CA . LEU A 1 178 ? -12.953 14.812 13.531 1 97.69 178 LEU A CA 1
ATOM 1489 C C . LEU A 1 178 ? -12.414 15.219 14.898 1 97.69 178 LEU A C 1
ATOM 1491 O O . LEU A 1 178 ? -11.711 14.445 15.555 1 97.69 178 LEU A O 1
ATOM 1495 N N . LEU A 1 179 ? -12.781 16.438 15.273 1 98 179 LEU A N 1
ATOM 1496 C CA . LEU A 1 179 ? -12.266 16.984 16.531 1 98 179 LEU A CA 1
ATOM 1497 C C . LEU A 1 179 ? -12.703 16.141 17.719 1 98 179 LEU A C 1
ATOM 1499 O O . LEU A 1 179 ? -11.938 15.945 18.656 1 98 179 LEU A O 1
ATOM 1503 N N . ALA A 1 180 ? -13.859 15.609 17.656 1 96.81 180 ALA A N 1
ATOM 1504 C CA . ALA A 1 180 ? -14.383 14.773 18.734 1 96.81 180 ALA A CA 1
ATOM 1505 C C . ALA A 1 180 ? -13.562 13.492 18.891 1 96.81 180 ALA A C 1
ATOM 1507 O O . ALA A 1 180 ? -13.453 12.938 19.984 1 96.81 180 ALA A O 1
ATOM 1508 N N . CYS A 1 181 ? -12.961 13.094 17.812 1 96.75 181 CYS A N 1
ATOM 1509 C CA . CYS A 1 181 ? -12.203 11.844 17.797 1 96.75 181 CYS A CA 1
ATOM 1510 C C . CYS A 1 181 ? -10.773 12.078 18.266 1 96.75 181 CYS A C 1
ATOM 1512 O O . CYS A 1 181 ? -10.086 11.133 18.672 1 96.75 181 CYS A O 1
ATOM 1514 N N . LEU A 1 182 ? -10.289 13.312 18.234 1 97.81 182 LEU A N 1
ATOM 1515 C CA . LEU A 1 182 ? -8.898 13.617 18.547 1 97.81 182 LEU A CA 1
ATOM 1516 C C . LEU A 1 182 ? -8.758 14.016 20.016 1 97.81 182 LEU A C 1
ATOM 1518 O O . LEU A 1 182 ? -8.406 15.156 20.328 1 97.81 182 LEU A O 1
ATOM 1522 N N . THR A 1 183 ? -8.805 13.07 20.891 1 97.19 183 THR A N 1
ATOM 1523 C CA . THR A 1 183 ? -8.922 13.297 22.328 1 97.19 183 THR A CA 1
ATOM 1524 C C . THR A 1 183 ? -7.59 13.758 22.922 1 97.19 183 THR A C 1
ATOM 1526 O O . THR A 1 183 ? -7.555 14.328 24.016 1 97.19 183 THR A O 1
ATOM 1529 N N . LYS A 1 184 ? -6.531 13.633 22.203 1 97.94 184 LYS A N 1
ATOM 1530 C CA . LYS A 1 184 ? -5.211 13.984 22.719 1 97.94 184 LYS A CA 1
ATOM 1531 C C . LYS A 1 184 ? -4.738 15.328 22.172 1 97.94 184 LYS A C 1
ATOM 1533 O O . LYS A 1 184 ? -3.605 15.742 22.422 1 97.94 184 LYS A O 1
ATOM 1538 N N . LEU A 1 185 ? -5.621 16 21.469 1 98.5 185 LEU A N 1
ATOM 1539 C CA . LEU A 1 185 ? -5.273 17.266 20.812 1 98.5 185 LEU A CA 1
ATOM 1540 C C . LEU A 1 185 ? -4.926 18.328 21.844 1 98.5 185 LEU A C 1
ATOM 1542 O O . LEU A 1 185 ? -5.711 18.594 22.75 1 98.5 185 LEU A O 1
ATOM 1546 N N . GLN A 1 186 ? -3.75 18.953 21.688 1 98.69 186 GLN A N 1
ATOM 1547 C CA . GLN A 1 186 ? -3.268 19.984 22.609 1 98.69 186 GLN A CA 1
ATOM 1548 C C . GLN A 1 186 ? -3.281 21.359 21.953 1 98.69 186 GLN A C 1
ATOM 1550 O O . GLN A 1 186 ? -3.443 22.375 22.625 1 98.69 186 GLN A O 1
ATOM 1555 N N . LYS A 1 187 ? -3.092 21.344 20.719 1 98.5 187 LYS A N 1
ATOM 1556 C CA . LYS A 1 187 ? -3.027 22.609 19.984 1 98.5 187 LYS A CA 1
ATOM 1557 C C . LYS A 1 187 ? -3.682 22.469 18.609 1 98.5 187 LYS A C 1
ATOM 1559 O O . LYS A 1 187 ? -3.477 21.469 17.906 1 98.5 187 LYS A O 1
ATOM 1564 N N . ILE A 1 188 ? -4.465 23.453 18.266 1 98.38 188 ILE A N 1
ATOM 1565 C CA . ILE A 1 188 ? -5.047 23.484 16.938 1 98.38 188 ILE A CA 1
ATOM 1566 C C . ILE A 1 188 ? -4.883 24.875 16.328 1 98.38 188 ILE A C 1
ATOM 1568 O O . ILE A 1 188 ? -5.027 25.875 17.016 1 98.38 188 ILE A O 1
ATOM 1572 N N . THR A 1 189 ? -4.445 24.906 15.117 1 97.5 189 THR A N 1
ATOM 1573 C CA . THR A 1 189 ? -4.324 26.141 14.336 1 97.5 189 THR A CA 1
ATOM 1574 C C . THR A 1 189 ? -5.309 26.125 13.172 1 97.5 189 THR A C 1
ATOM 1576 O O . THR A 1 189 ? -5.332 25.188 12.375 1 97.5 189 THR A O 1
ATOM 1579 N N . PHE A 1 190 ? -6.07 27.203 13.078 1 97.19 190 PHE A N 1
ATOM 1580 C CA . PHE A 1 190 ? -7.09 27.344 12.039 1 97.19 190 PHE A CA 1
ATOM 1581 C C . PHE A 1 190 ? -6.789 28.531 11.141 1 97.19 190 PHE A C 1
ATOM 1583 O O . PHE A 1 190 ? -6.02 29.422 11.516 1 97.19 190 PHE A O 1
ATOM 1590 N N . PRO A 1 191 ? -7.445 28.453 9.969 1 95.62 191 PRO A N 1
ATOM 1591 C CA . PRO A 1 191 ? -7.598 29.719 9.266 1 95.62 191 PRO A CA 1
ATOM 1592 C C . PRO A 1 191 ? -8.469 30.719 10.031 1 95.62 191 PRO A C 1
ATOM 1594 O O . PRO A 1 191 ? -9.227 30.328 10.922 1 95.62 191 PRO A O 1
ATOM 1597 N N . ARG A 1 192 ? -8.297 31.953 9.68 1 95 192 ARG A N 1
ATOM 1598 C CA . ARG A 1 192 ? -9.195 32.969 10.242 1 95 192 ARG A CA 1
ATOM 1599 C C . ARG A 1 192 ? -10.656 32.594 9.953 1 95 192 ARG A C 1
ATOM 1601 O O . ARG A 1 192 ? -10.977 32.094 8.883 1 95 192 ARG A O 1
ATOM 1608 N N . PHE A 1 193 ? -11.5 32.75 10.945 1 96.25 193 PHE A N 1
ATOM 1609 C CA . PHE A 1 193 ? -12.953 32.625 10.875 1 96.25 193 PHE A CA 1
ATOM 1610 C C . PHE A 1 193 ? -13.383 31.156 10.891 1 96.25 193 PHE A C 1
ATOM 1612 O O . PHE A 1 193 ? -14.492 30.828 10.461 1 96.25 193 PHE A O 1
ATOM 1619 N N . TYR A 1 194 ? -12.516 30.281 11.289 1 96.62 194 TYR A N 1
ATOM 1620 C CA . TYR A 1 194 ? -12.867 28.859 11.367 1 96.62 194 TYR A CA 1
ATOM 1621 C C . TYR A 1 194 ? -13.438 28.516 12.734 1 96.62 194 TYR A C 1
ATOM 1623 O O . TYR A 1 194 ? -14.062 27.469 12.906 1 96.62 194 TYR A O 1
ATOM 1631 N N . PHE A 1 195 ? -13.219 29.328 13.695 1 96.75 195 PHE A N 1
ATOM 1632 C CA . PHE A 1 195 ? -13.672 29.062 15.055 1 96.75 195 PHE A CA 1
ATOM 1633 C C . PHE A 1 195 ? -15.133 29.469 15.234 1 96.75 195 PHE A C 1
ATOM 1635 O O . PHE A 1 195 ? -15.43 30.453 15.914 1 96.75 195 PHE A O 1
ATOM 1642 N N . THR A 1 196 ? -15.992 28.688 14.742 1 97.06 196 THR A N 1
ATOM 1643 C CA . THR A 1 196 ? -17.422 28.922 14.789 1 97.06 196 THR A CA 1
ATOM 1644 C C . THR A 1 196 ? -18.016 28.469 16.125 1 97.06 196 THR A C 1
ATOM 1646 O O . THR A 1 196 ? -17.312 27.875 16.938 1 97.06 196 THR A O 1
ATOM 1649 N N . THR A 1 197 ? -19.281 28.766 16.266 1 97.25 197 THR A N 1
ATOM 1650 C CA . THR A 1 197 ? -20 28.391 17.484 1 97.25 197 THR A CA 1
ATOM 1651 C C . THR A 1 197 ? -19.922 26.891 17.719 1 97.25 197 THR A C 1
ATOM 1653 O O . THR A 1 197 ? -19.578 26.438 18.812 1 97.25 197 THR A O 1
ATOM 1656 N N . ARG A 1 198 ? -20.172 26.109 16.719 1 97 198 ARG A N 1
ATOM 1657 C CA . ARG A 1 198 ? -20.188 24.656 16.828 1 97 198 ARG A CA 1
ATOM 1658 C C . ARG A 1 198 ? -18.797 24.109 17.062 1 97 198 ARG A C 1
ATOM 1660 O O . ARG A 1 198 ? -18.609 23.156 17.812 1 97 198 ARG A O 1
ATOM 1667 N N . VAL A 1 199 ? -17.844 24.672 16.391 1 97.94 199 VAL A N 1
ATOM 1668 C CA . VAL A 1 199 ? -16.453 24.25 16.578 1 97.94 199 VAL A CA 1
ATOM 1669 C C . VAL A 1 199 ? -16.016 24.516 18.016 1 97.94 199 VAL A C 1
ATOM 1671 O O . VAL A 1 199 ? -15.336 23.688 18.625 1 97.94 199 VAL A O 1
ATOM 1674 N N . ALA A 1 200 ? -16.406 25.703 18.5 1 97.38 200 ALA A N 1
ATOM 1675 C CA . ALA A 1 200 ? -16.094 26.047 19.891 1 97.38 200 ALA A CA 1
ATOM 1676 C C . ALA A 1 200 ? -16.688 25.031 20.859 1 97.38 200 ALA A C 1
ATOM 1678 O O . ALA A 1 200 ? -16.031 24.609 21.812 1 97.38 200 ALA A O 1
ATOM 1679 N N . GLU A 1 201 ? -17.906 24.656 20.609 1 97.38 201 GLU A N 1
ATOM 1680 C CA . GLU A 1 201 ? -18.578 23.688 21.469 1 97.38 201 GLU A CA 1
ATOM 1681 C C . GLU A 1 201 ? -17.875 22.328 21.406 1 97.38 201 GLU A C 1
ATOM 1683 O O . GLU A 1 201 ? -17.703 21.672 22.438 1 97.38 201 GLU A O 1
ATOM 1688 N N . SER A 1 202 ? -17.484 21.969 20.234 1 97.31 202 SER A N 1
ATOM 1689 C CA . SER A 1 202 ? -16.812 20.688 20.062 1 97.31 202 SER A CA 1
ATOM 1690 C C . SER A 1 202 ? -15.453 20.688 20.75 1 97.31 202 SER A C 1
ATOM 1692 O O . SER A 1 202 ? -15.102 19.734 21.438 1 97.31 202 SER A O 1
ATOM 1694 N N . LEU A 1 203 ? -14.68 21.734 20.594 1 97.69 203 LEU A N 1
ATOM 1695 C CA . LEU A 1 203 ? -13.344 21.844 21.156 1 97.69 203 LEU A CA 1
ATOM 1696 C C . LEU A 1 203 ? -13.398 21.969 22.672 1 97.69 203 LEU A C 1
ATOM 1698 O O . LEU A 1 203 ? -12.469 21.547 23.375 1 97.69 203 LEU A O 1
ATOM 1702 N N . SER A 1 204 ? -14.453 22.516 23.188 1 97.38 204 SER A N 1
ATOM 1703 C CA . SER A 1 204 ? -14.586 22.75 24.625 1 97.38 204 SER A CA 1
ATOM 1704 C C . SER A 1 204 ? -14.594 21.453 25.406 1 97.38 204 SER A C 1
ATOM 1706 O O . SER A 1 204 ? -14.312 21.438 26.609 1 97.38 204 SER A O 1
ATOM 1708 N N . ARG A 1 205 ? -14.859 20.359 24.734 1 96.81 205 ARG A N 1
ATOM 1709 C CA . ARG A 1 205 ? -15 19.062 25.391 1 96.81 205 ARG A CA 1
ATOM 1710 C C . ARG A 1 205 ? -13.664 18.328 25.453 1 96.81 205 ARG A C 1
ATOM 1712 O O . ARG A 1 205 ? -13.555 17.281 26.078 1 96.81 205 ARG A O 1
ATOM 1719 N N . LEU A 1 206 ? -12.68 18.891 24.828 1 97.38 206 LEU A N 1
ATOM 1720 C CA . LEU A 1 206 ? -11.383 18.234 24.781 1 97.38 206 LEU A CA 1
ATOM 1721 C C . LEU A 1 206 ? -10.57 18.531 26.031 1 97.38 206 LEU A C 1
ATOM 1723 O O . LEU A 1 206 ? -10.211 19.688 26.281 1 97.38 206 LEU A O 1
ATOM 1727 N N . ASP A 1 207 ? -10.156 17.516 26.719 1 96.31 207 ASP A N 1
ATOM 1728 C CA . ASP A 1 207 ? -9.516 17.656 28.016 1 96.31 207 ASP A CA 1
ATOM 1729 C C . ASP A 1 207 ? -8.094 18.203 27.891 1 96.31 207 ASP A C 1
ATOM 1731 O O . ASP A 1 207 ? -7.621 18.938 28.75 1 96.31 207 ASP A O 1
ATOM 1735 N N . ALA A 1 208 ? -7.504 17.891 26.781 1 97.31 208 ALA A N 1
ATOM 1736 C CA . ALA A 1 208 ? -6.074 18.172 26.672 1 97.31 208 ALA A CA 1
ATOM 1737 C C . ALA A 1 208 ? -5.816 19.453 25.891 1 97.31 208 ALA A C 1
ATOM 1739 O O . ALA A 1 208 ? -4.68 19.938 25.828 1 97.31 208 ALA A O 1
ATOM 1740 N N . LEU A 1 209 ? -6.832 20.141 25.375 1 98.06 209 LEU A N 1
ATOM 1741 C CA . LEU A 1 209 ? -6.664 21.266 24.469 1 98.06 209 LEU A CA 1
ATOM 1742 C C . LEU A 1 209 ? -6.191 22.5 25.219 1 98.06 209 LEU A C 1
ATOM 1744 O O . LEU A 1 209 ? -6.918 23.031 26.062 1 98.06 209 LEU A O 1
ATOM 1748 N N . GLY A 1 210 ? -5.02 22.953 24.875 1 98.06 210 GLY A N 1
ATOM 1749 C CA . GLY A 1 210 ? -4.438 24.094 25.562 1 98.06 210 GLY A CA 1
ATOM 1750 C C . GLY A 1 210 ? -4.355 25.328 24.688 1 98.06 210 GLY A C 1
ATOM 1751 O O . GLY A 1 210 ? -4.312 26.453 25.203 1 98.06 210 GLY A O 1
ATOM 1752 N N . VAL A 1 211 ? -4.332 25.078 23.422 1 98 211 VAL A N 1
ATOM 1753 C CA . VAL A 1 211 ? -4.066 26.219 22.531 1 98 211 VAL A CA 1
ATOM 1754 C C . VAL A 1 211 ? -5.004 26.156 21.328 1 98 211 VAL A C 1
ATOM 1756 O O . VAL A 1 211 ? -5.117 25.125 20.672 1 98 211 VAL A O 1
ATOM 1759 N N . VAL A 1 212 ? -5.691 27.266 21.047 1 97.94 212 VAL A N 1
ATOM 1760 C CA . VAL A 1 212 ? -6.445 27.484 19.828 1 97.94 212 VAL A CA 1
ATOM 1761 C C . VAL A 1 212 ? -5.973 28.781 19.156 1 97.94 212 VAL A C 1
ATOM 1763 O O . VAL A 1 212 ? -6.035 29.859 19.766 1 97.94 212 VAL A O 1
ATOM 1766 N N . GLU A 1 213 ? -5.484 28.641 17.969 1 96 213 GLU A N 1
ATOM 1767 C CA . GLU A 1 213 ? -4.938 29.844 17.359 1 96 213 GLU A CA 1
ATOM 1768 C C . GLU A 1 213 ? -5.238 29.875 15.859 1 96 213 GLU A C 1
ATOM 1770 O O . GLU A 1 213 ? -5.719 28.891 15.297 1 96 213 GLU A O 1
ATOM 1775 N N . PHE A 1 214 ? -5.125 31.031 15.258 1 93.25 214 PHE A N 1
ATOM 1776 C CA . PHE A 1 214 ? -5.129 31.219 13.805 1 93.25 214 PHE A CA 1
ATOM 1777 C C . PHE A 1 214 ? -3.914 32.031 13.367 1 93.25 214 PHE A C 1
ATOM 1779 O O . PHE A 1 214 ? -3.211 32.625 14.195 1 93.25 214 PHE A O 1
ATOM 1786 N N . GLN A 1 215 ? -3.605 31.969 12.102 1 85.31 215 GLN A N 1
ATOM 1787 C CA . GLN A 1 215 ? -2.484 32.688 11.523 1 85.31 215 GLN A CA 1
ATOM 1788 C C . GLN A 1 215 ? -2.938 33.594 10.359 1 85.31 215 GLN A C 1
ATOM 1790 O O . GLN A 1 215 ? -3.955 33.281 9.727 1 85.31 215 GLN A O 1
ATOM 1795 N N . TYR A 1 216 ? -2.125 34.656 10.156 1 81.38 216 TYR A N 1
ATOM 1796 C CA . TYR A 1 216 ? -2.494 35.594 9.117 1 81.38 216 TYR A CA 1
ATOM 1797 C C . TYR A 1 216 ? -1.846 35.25 7.785 1 81.38 216 TYR A C 1
ATOM 1799 O O . TYR A 1 216 ? -2.266 35.719 6.73 1 81.38 216 TYR A O 1
ATOM 1807 N N . HIS A 1 217 ? -0.922 34.406 7.812 1 77 217 HIS A N 1
ATOM 1808 C CA . HIS A 1 217 ? -0.181 34.156 6.582 1 77 217 HIS A CA 1
ATOM 1809 C C . HIS A 1 217 ? -1.059 33.5 5.531 1 77 217 HIS A C 1
ATOM 1811 O O . HIS A 1 217 ? -1.948 32.719 5.867 1 77 217 HIS A O 1
ATOM 1817 N N . ASP A 1 218 ? -0.748 33.781 4.305 1 81.62 218 ASP A N 1
ATOM 1818 C CA . ASP A 1 218 ? -1.545 33.344 3.164 1 81.62 218 ASP A CA 1
ATOM 1819 C C . ASP A 1 218 ? -1.632 31.812 3.104 1 81.62 218 ASP A C 1
ATOM 1821 O O . ASP A 1 218 ? -2.658 31.25 2.705 1 81.62 218 ASP A O 1
ATOM 1825 N N . GLU A 1 219 ? -0.646 31.281 3.523 1 86.06 219 GLU A N 1
ATOM 1826 C CA . GLU A 1 219 ? -0.597 29.828 3.438 1 86.06 219 GLU A CA 1
ATOM 1827 C C . GLU A 1 219 ? -1.629 29.188 4.359 1 86.06 219 GLU A C 1
ATOM 1829 O O . GLU A 1 219 ? -2.07 28.062 4.117 1 86.06 219 GLU A O 1
ATOM 1834 N N . GLN A 1 220 ? -2.01 29.891 5.359 1 92.12 220 GLN A N 1
ATOM 1835 C CA . GLN A 1 220 ? -2.98 29.359 6.312 1 92.12 220 GLN A CA 1
ATOM 1836 C C . GLN A 1 220 ? -4.383 29.328 5.711 1 92.12 220 GLN A C 1
ATOM 1838 O O . GLN A 1 220 ? -5.199 28.484 6.07 1 92.12 220 GLN A O 1
ATOM 1843 N N . GLY A 1 221 ? -4.602 30.219 4.82 1 92 221 GLY A N 1
ATOM 1844 C CA . GLY A 1 221 ? -5.938 30.375 4.27 1 92 221 GLY A CA 1
ATOM 1845 C C . GLY A 1 221 ? -6.836 31.25 5.121 1 92 221 GLY A C 1
ATOM 1846 O O . GLY A 1 221 ? -6.395 31.812 6.129 1 92 221 GLY A O 1
ATOM 1847 N N . VAL A 1 222 ? -8.039 31.5 4.609 1 94.38 222 VAL A N 1
ATOM 1848 C CA . VAL A 1 222 ? -9 32.344 5.297 1 94.38 222 VAL A CA 1
ATOM 1849 C C . VAL A 1 222 ? -10.414 31.828 5.059 1 94.38 222 VAL A C 1
ATOM 1851 O O . VAL A 1 222 ? -10.789 31.516 3.924 1 94.38 222 VAL A O 1
ATOM 1854 N N . GLY A 1 223 ? -11.133 31.703 6.121 1 94.44 223 GLY A N 1
ATOM 1855 C CA . GLY A 1 223 ? -12.531 31.312 6 1 94.44 223 GLY A CA 1
ATOM 1856 C C . GLY A 1 223 ? -13.453 32.469 5.699 1 94.44 223 GLY A C 1
ATOM 1857 O O . GLY A 1 223 ? -13.016 33.5 5.152 1 94.44 223 GLY A O 1
ATOM 1858 N N . SER A 1 224 ? -14.727 32.25 5.898 1 94.88 224 SER A N 1
ATOM 1859 C CA . SER A 1 224 ? -15.742 33.281 5.664 1 94.88 224 SER A CA 1
ATOM 1860 C C . SER A 1 224 ? -16.109 33.969 6.961 1 94.88 224 SER A C 1
ATOM 1862 O O . SER A 1 224 ? -16.516 33.344 7.938 1 94.88 224 SER A O 1
ATOM 1864 N N . PRO A 1 225 ? -16.047 35.312 6.977 1 92.94 225 PRO A N 1
ATOM 1865 C CA . PRO A 1 225 ? -16.438 36.031 8.172 1 92.94 225 PRO A CA 1
ATOM 1866 C C . PRO A 1 225 ? -17.891 35.781 8.586 1 92.94 225 PRO A C 1
ATOM 1868 O O . PRO A 1 225 ? -18.219 35.844 9.773 1 92.94 225 PRO A O 1
ATOM 1871 N N . GLU A 1 226 ? -18.688 35.375 7.641 1 93.62 226 GLU A N 1
ATOM 1872 C CA . GLU A 1 226 ? -20.109 35.125 7.906 1 93.62 226 GLU A CA 1
ATOM 1873 C C . GLU A 1 226 ? -20.266 33.938 8.852 1 93.62 226 GLU A C 1
ATOM 1875 O O . GLU A 1 226 ? -21.266 33.812 9.562 1 93.62 226 GLU A O 1
ATO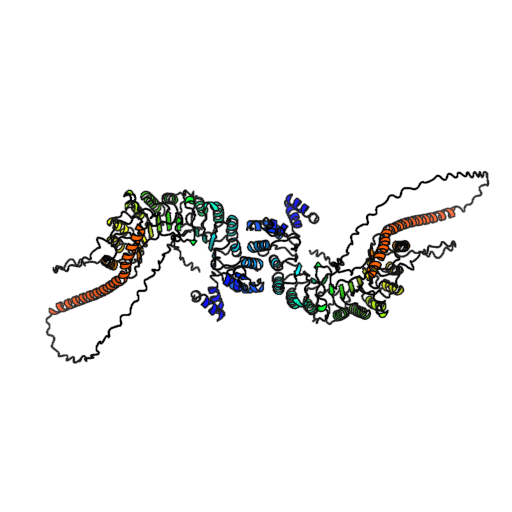M 1880 N N . ASP A 1 227 ? -19.281 33.094 8.852 1 95.5 227 ASP A N 1
ATOM 1881 C CA . ASP A 1 227 ? -19.359 31.875 9.633 1 95.5 227 ASP A CA 1
ATOM 1882 C C . ASP A 1 227 ? -19.25 32.156 11.125 1 95.5 227 ASP A C 1
ATOM 1884 O O . ASP A 1 227 ? -19.609 31.328 11.953 1 95.5 227 ASP A O 1
ATOM 1888 N N . VAL A 1 228 ? -18.703 33.375 11.469 1 95 228 VAL A N 1
ATOM 1889 C CA . VAL A 1 228 ? -18.516 33.719 12.875 1 95 228 VAL A CA 1
ATOM 1890 C C . VAL A 1 228 ? -19.375 34.906 13.258 1 95 228 VAL A C 1
ATOM 1892 O O . VAL A 1 228 ? -19.25 35.438 14.359 1 95 228 VAL A O 1
ATOM 1895 N N . ALA A 1 229 ? -20.25 35.312 12.422 1 90.56 229 ALA A N 1
ATOM 1896 C CA . ALA A 1 229 ? -21.078 36.5 12.641 1 90.56 229 ALA A CA 1
ATOM 1897 C C . ALA A 1 229 ? -21.969 36.312 13.867 1 90.56 229 ALA A C 1
ATOM 1899 O O . ALA A 1 229 ? -22.203 37.25 14.625 1 90.56 229 ALA A O 1
ATOM 1900 N N . ASP A 1 230 ? -22.484 35.094 13.969 1 88.88 230 ASP A N 1
ATOM 1901 C CA . ASP A 1 230 ? -23.328 34.781 15.117 1 88.88 230 ASP A CA 1
ATOM 1902 C C . ASP A 1 230 ? -22.609 33.812 16.078 1 88.88 230 ASP A C 1
ATOM 1904 O O . ASP A 1 230 ? -23.016 32.656 16.219 1 88.88 230 ASP A O 1
ATOM 1908 N N . PHE A 1 231 ? -21.625 34.406 16.75 1 95.06 231 PHE A N 1
ATOM 1909 C CA . PHE A 1 231 ? -20.828 33.594 17.656 1 95.06 231 PHE A CA 1
ATOM 1910 C C . PHE A 1 231 ? -21.453 33.562 19.047 1 95.06 231 PHE A C 1
ATOM 1912 O O . PHE A 1 231 ? -21.5 34.562 19.75 1 95.06 231 PHE A O 1
ATOM 1919 N N . CYS A 1 232 ? -21.969 32.406 19.391 1 94.69 232 CYS A N 1
ATOM 1920 C CA . CYS A 1 232 ? -22.656 32.25 20.672 1 94.69 232 CYS A CA 1
ATOM 1921 C C . CYS A 1 232 ? -22.609 30.812 21.156 1 94.69 232 CYS A C 1
ATOM 1923 O O . CYS A 1 232 ? -23.641 30.141 21.234 1 94.69 232 CYS A O 1
ATOM 1925 N N . PRO A 1 233 ? -21.422 30.297 21.5 1 96.06 233 PRO A N 1
ATOM 1926 C CA . PRO A 1 233 ? -21.312 28.891 21.922 1 96.06 233 PRO A CA 1
ATOM 1927 C C . PRO A 1 233 ? -21.953 28.641 23.281 1 96.06 233 PRO A C 1
ATOM 1929 O O . PRO A 1 233 ? -21.906 29.5 24.172 1 96.06 233 PRO A O 1
ATOM 1932 N N . THR A 1 234 ? -22.562 27.469 23.422 1 94.94 234 THR A N 1
ATOM 1933 C CA . THR A 1 234 ? -23.062 27 24.703 1 94.94 234 THR A CA 1
ATOM 1934 C C . THR A 1 234 ? -22.062 26.047 25.359 1 94.94 234 THR A C 1
ATOM 1936 O O . THR A 1 234 ? -21.891 24.922 24.891 1 94.94 234 THR A O 1
ATOM 1939 N N . LEU A 1 235 ? -21.484 26.562 26.422 1 95.88 235 LEU A N 1
ATOM 1940 C CA . LEU A 1 235 ? -20.484 25.766 27.109 1 95.88 235 LEU A CA 1
ATOM 1941 C C . LEU A 1 235 ? -21.109 24.969 28.266 1 95.88 235 LEU A C 1
ATOM 1943 O O . LEU A 1 235 ? -22.125 25.375 28.812 1 95.88 235 LEU A O 1
ATOM 1947 N N . THR A 1 236 ? -20.578 23.844 28.484 1 94.94 236 THR A N 1
ATOM 1948 C CA . THR A 1 236 ? -21.047 23 29.578 1 94.94 236 THR A CA 1
ATOM 1949 C C . THR A 1 236 ? -19.984 22.891 30.672 1 94.94 236 THR A C 1
ATOM 1951 O O . THR A 1 236 ? -18.859 23.359 30.5 1 94.94 236 THR A O 1
ATOM 1954 N N . GLU A 1 237 ? -20.422 22.25 31.766 1 94.5 237 GLU A N 1
ATOM 1955 C CA . GLU A 1 237 ? -19.484 22.062 32.875 1 94.5 237 GLU A CA 1
ATOM 1956 C C . GLU A 1 237 ? -18.25 21.312 32.406 1 94.5 237 GLU A C 1
ATOM 1958 O O . GLU A 1 237 ? -18.344 20.297 31.719 1 94.5 237 GLU A O 1
ATOM 1963 N N . GLY A 1 238 ? -17.203 21.938 32.781 1 93.62 238 GLY A N 1
ATOM 1964 C CA . GLY A 1 238 ? -15.953 21.281 32.438 1 93.62 238 GLY A CA 1
ATOM 1965 C C . GLY A 1 238 ? -15.406 21.719 31.109 1 93.62 238 GLY A C 1
ATOM 1966 O O . GLY A 1 238 ? -14.43 21.156 30.609 1 93.62 238 GLY A O 1
ATOM 1967 N N . ALA A 1 239 ? -15.906 22.781 30.562 1 96.19 239 ALA A N 1
ATOM 1968 C CA . ALA A 1 239 ? -15.484 23.266 29.25 1 96.19 239 ALA A CA 1
ATOM 1969 C C . ALA A 1 239 ? -14.07 23.844 29.312 1 96.19 239 ALA A C 1
ATOM 1971 O O . ALA A 1 239 ? -13.711 24.516 30.281 1 96.19 239 ALA A O 1
ATOM 1972 N N . PHE A 1 240 ? -13.242 23.531 28.344 1 96.5 240 PHE A N 1
ATOM 1973 C CA . PHE A 1 240 ? -11.891 24.047 28.156 1 96.5 240 PHE A CA 1
ATOM 1974 C C . PHE A 1 240 ? -11.094 23.969 29.453 1 96.5 240 PHE A C 1
ATOM 1976 O O . PHE A 1 240 ? -10.602 24.984 29.953 1 96.5 240 PHE A O 1
ATOM 1983 N N . PRO A 1 241 ? -10.883 22.797 29.938 1 95.56 241 PRO A N 1
ATOM 1984 C CA . PRO A 1 241 ? -10.203 22.688 31.219 1 95.56 241 PRO A CA 1
ATOM 1985 C C . PRO A 1 241 ? -8.734 23.094 31.156 1 95.56 241 PRO A C 1
ATOM 1987 O O . PRO A 1 241 ? -8.156 23.531 32.156 1 95.56 241 PRO A O 1
ATOM 1990 N N . ALA A 1 242 ? -8.164 23 29.953 1 96.38 242 ALA A N 1
ATOM 1991 C CA . ALA A 1 242 ? -6.719 23.203 29.875 1 96.38 242 ALA A CA 1
ATOM 1992 C C . ALA A 1 242 ? -6.391 24.406 29 1 96.38 242 ALA A C 1
ATOM 1994 O O . ALA A 1 242 ? -5.219 24.766 28.844 1 96.38 242 ALA A O 1
ATOM 1995 N N . LEU A 1 243 ? -7.34 25.109 28.484 1 97.31 243 LEU A N 1
ATOM 1996 C CA . LEU A 1 243 ? -7.113 26.172 27.516 1 97.31 243 LEU A CA 1
ATOM 1997 C C . LEU A 1 243 ? -6.414 27.359 28.172 1 97.31 243 LEU A C 1
ATOM 1999 O O . LEU A 1 243 ? -6.902 27.906 29.172 1 97.31 243 LEU A O 1
ATOM 2003 N N . TRP A 1 244 ? -5.27 27.75 27.625 1 97.31 244 TRP A N 1
ATOM 2004 C CA . TRP A 1 244 ? -4.543 28.875 28.219 1 97.31 244 TRP A CA 1
ATOM 2005 C C . TRP A 1 244 ? -4.152 29.891 27.156 1 97.31 244 TRP A C 1
ATOM 2007 O O . TRP A 1 244 ? -3.887 31.062 27.484 1 97.31 244 TRP A O 1
ATOM 2017 N N . ASP A 1 245 ? -4.066 29.547 25.969 1 97.12 245 ASP A N 1
ATOM 2018 C CA . ASP A 1 245 ? -3.77 30.406 24.844 1 97.12 245 ASP A CA 1
ATOM 2019 C C . ASP A 1 245 ? -4.902 30.375 23.812 1 97.12 245 ASP A C 1
ATOM 2021 O O . ASP A 1 245 ? -5.105 29.375 23.125 1 97.12 245 ASP A O 1
ATOM 2025 N N . PHE A 1 246 ? -5.527 31.516 23.656 1 97.31 246 PHE A N 1
ATOM 2026 C CA . PHE A 1 246 ? -6.777 31.5 22.906 1 97.31 246 PHE A CA 1
ATOM 2027 C C . PHE A 1 246 ? -6.844 32.688 21.953 1 97.31 246 PHE A C 1
ATOM 2029 O O . PHE A 1 246 ? -6.75 33.844 22.375 1 97.31 246 PHE A O 1
ATOM 2036 N N . SER A 1 247 ? -6.949 32.406 20.703 1 95.12 247 SER A N 1
ATOM 2037 C CA . SER A 1 247 ? -7.148 33.406 19.672 1 95.12 247 SER A CA 1
ATOM 2038 C C . SER A 1 247 ? -8.523 33.281 19.016 1 95.12 247 SER A C 1
ATOM 2040 O O . SER A 1 247 ? -8.938 32.188 18.656 1 95.12 247 SER A O 1
ATOM 2042 N N . LEU A 1 248 ? -9.195 34.438 18.875 1 92.44 248 LEU A N 1
ATOM 2043 C CA . LEU A 1 248 ? -10.555 34.438 18.344 1 92.44 248 LEU A CA 1
ATOM 2044 C C . LEU A 1 248 ? -10.719 35.531 17.281 1 92.44 248 LEU A C 1
ATOM 2046 O O . LEU A 1 248 ? -10.188 36.625 17.438 1 92.44 248 LEU A O 1
ATOM 2050 N N . ASN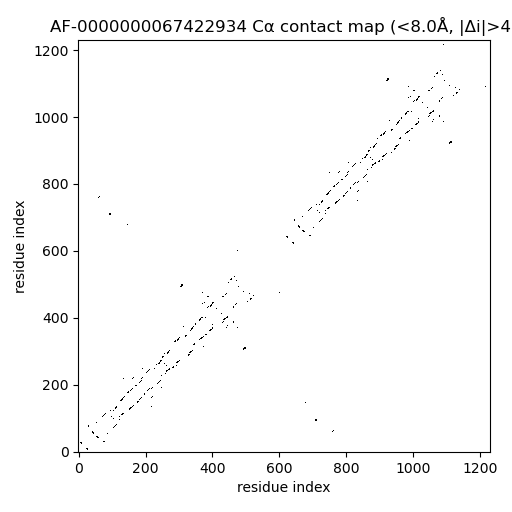 A 1 249 ? -11.438 35.156 16.25 1 93.69 249 ASN A N 1
ATOM 2051 C CA . ASN A 1 249 ? -11.859 36.125 15.242 1 93.69 249 ASN A CA 1
ATOM 2052 C C . ASN A 1 249 ? -13.344 36.438 15.352 1 93.69 249 ASN A C 1
ATOM 2054 O O . ASN A 1 249 ? -14.141 35.969 14.539 1 93.69 249 ASN A O 1
ATOM 2058 N N . VAL A 1 250 ? -13.688 37.219 16.312 1 95.25 250 VAL A N 1
ATOM 2059 C CA . VAL A 1 250 ? -15.07 37.625 16.547 1 95.25 250 VAL A CA 1
ATOM 2060 C C . VAL A 1 250 ? -15.133 39.094 16.938 1 95.25 250 VAL A C 1
ATOM 2062 O O . VAL A 1 250 ? -14.102 39.719 17.188 1 95.25 250 VAL A O 1
ATOM 2065 N N . ASP A 1 251 ? -16.312 39.594 16.906 1 95.38 251 ASP A N 1
ATOM 2066 C CA . ASP A 1 251 ? -16.438 40.969 17.359 1 95.38 251 ASP A CA 1
ATOM 2067 C C . ASP A 1 251 ? -16.281 41.062 18.875 1 95.38 251 ASP A C 1
ATOM 2069 O O . ASP A 1 251 ? -16.375 40.062 19.578 1 95.38 251 ASP A O 1
ATOM 2073 N N . PHE A 1 252 ? -16.016 42.281 19.391 1 96.94 252 PHE A N 1
ATOM 2074 C CA . PHE A 1 252 ? -15.68 42.469 20.797 1 96.94 252 PHE A CA 1
ATOM 2075 C C . PHE A 1 252 ? -16.875 42.156 21.688 1 96.94 252 PHE A C 1
ATOM 2077 O O . PHE A 1 252 ? -16.719 41.688 22.797 1 96.94 252 PHE A O 1
ATOM 2084 N N . GLU A 1 253 ? -18.078 42.438 21.172 1 96.25 253 GLU A N 1
ATOM 2085 C CA . GLU A 1 253 ? -19.281 42.125 21.938 1 96.25 253 GLU A CA 1
ATOM 2086 C C . GLU A 1 253 ? -19.391 40.625 22.203 1 96.25 253 GLU A C 1
ATOM 2088 O O . GLU A 1 253 ? -19.625 40.219 23.344 1 96.25 253 GLU A O 1
ATOM 2093 N N . ASP A 1 254 ? -19.25 39.906 21.172 1 96.19 254 ASP A N 1
ATOM 2094 C CA . ASP A 1 254 ? -19.328 38.438 21.297 1 96.19 254 ASP A CA 1
ATOM 2095 C C . ASP A 1 254 ? -18.203 37.906 22.156 1 96.19 254 ASP A C 1
ATOM 2097 O O . ASP A 1 254 ? -18.391 36.938 22.906 1 96.19 254 ASP A O 1
ATOM 2101 N N . ALA A 1 255 ? -17.016 38.469 22 1 96.75 255 ALA A N 1
ATOM 2102 C CA . ALA A 1 255 ? -15.883 38.031 22.812 1 96.75 255 ALA A CA 1
ATOM 2103 C C . ALA A 1 255 ? -16.156 38.281 24.297 1 96.75 255 ALA A C 1
ATOM 2105 O O . ALA A 1 255 ? -15.828 37.438 25.141 1 96.75 255 ALA A O 1
ATOM 2106 N N . ALA A 1 256 ? -16.719 39.438 24.594 1 96.69 256 ALA A N 1
ATOM 2107 C CA . ALA A 1 256 ? -17.062 39.75 25.984 1 96.69 256 ALA A CA 1
ATOM 2108 C C . ALA A 1 256 ? -18.062 38.75 26.547 1 96.69 256 ALA A C 1
ATOM 2110 O O . ALA A 1 256 ? -17.938 38.312 27.688 1 96.69 256 ALA A O 1
ATOM 2111 N N . LEU A 1 257 ? -19.016 38.469 25.719 1 95.81 257 LEU A N 1
ATOM 2112 C CA . LEU A 1 257 ? -20.031 37.5 26.141 1 95.81 257 LEU A CA 1
ATOM 2113 C C . LEU A 1 257 ? -19.406 36.125 26.375 1 95.81 257 LEU A C 1
ATOM 2115 O O . LEU A 1 257 ? -19.797 35.438 27.297 1 95.81 257 LEU A O 1
ATOM 2119 N N . PHE A 1 258 ? -18.453 35.781 25.609 1 96 258 PHE A N 1
ATOM 2120 C CA . PHE A 1 258 ? -17.781 34.5 25.703 1 96 258 PHE A CA 1
ATOM 2121 C C . PHE A 1 258 ? -16.984 34.375 27 1 96 258 PHE A C 1
ATOM 2123 O O . PHE A 1 258 ? -17.062 33.375 27.719 1 96 258 PHE A O 1
ATOM 2130 N N . VAL A 1 259 ? -16.234 35.438 27.297 1 94.81 259 VAL A N 1
ATOM 2131 C CA . VAL A 1 259 ? -15.344 35.438 28.469 1 94.81 259 VAL A CA 1
ATOM 2132 C C . VAL A 1 259 ? -16.172 35.469 29.75 1 94.81 259 VAL A C 1
ATOM 2134 O O . VAL A 1 259 ? -15.742 34.969 30.781 1 94.81 259 VAL A O 1
ATOM 2137 N N . THR A 1 260 ? -17.391 35.969 29.656 1 94.88 260 THR A N 1
ATOM 2138 C CA . THR A 1 260 ? -18.234 36.094 30.828 1 94.88 260 THR A CA 1
ATOM 2139 C C . THR A 1 260 ? -19.188 34.906 30.953 1 94.88 260 THR A C 1
ATOM 2141 O O . THR A 1 260 ? -19.922 34.812 31.922 1 94.88 260 THR A O 1
ATOM 2144 N N . ALA A 1 261 ? -19.203 34.062 30 1 93.88 261 ALA A N 1
ATOM 2145 C CA . ALA A 1 261 ? -20.109 32.906 29.969 1 93.88 261 ALA A CA 1
ATOM 2146 C C . ALA A 1 261 ? -19.875 31.984 31.156 1 93.88 261 ALA A C 1
ATOM 2148 O O . ALA A 1 261 ? -18.781 31.953 31.703 1 93.88 261 ALA A O 1
ATOM 2149 N N . GLU A 1 262 ? -21.047 31.25 31.391 1 91.25 262 GLU A N 1
ATOM 2150 C CA . GLU A 1 262 ? -20.938 30.203 32.406 1 91.25 262 GLU A CA 1
ATOM 2151 C C . GLU A 1 262 ? -19.969 29.109 31.953 1 91.25 262 GLU A C 1
ATOM 2153 O O . GLU A 1 262 ? -20.062 28.625 30.828 1 91.25 262 GLU A O 1
ATOM 2158 N N . TYR A 1 263 ? -18.984 28.875 32.594 1 94.31 263 TYR A N 1
ATOM 2159 C CA . TYR A 1 263 ? -18.016 27.812 32.344 1 94.31 263 TYR A CA 1
ATOM 2160 C C . TYR A 1 263 ? -16.953 28.266 31.328 1 94.31 263 TYR A C 1
ATOM 2162 O O . TYR A 1 263 ? -16.375 27.438 30.625 1 94.31 263 TYR A O 1
ATOM 2170 N N . ALA A 1 264 ? -16.828 29.562 31.109 1 93.94 264 ALA A N 1
ATOM 2171 C CA . ALA A 1 264 ? -15.742 30.094 30.281 1 93.94 264 ALA A CA 1
ATOM 2172 C C . ALA A 1 264 ? -14.383 29.609 30.75 1 93.94 264 ALA A C 1
ATOM 2174 O O . ALA A 1 264 ? -14.242 29.172 31.906 1 93.94 264 ALA A O 1
ATOM 2175 N N . PRO A 1 265 ? -13.422 29.578 29.859 1 92.69 265 PRO A N 1
ATOM 2176 C CA . PRO A 1 265 ? -12.102 29.094 30.281 1 92.69 265 PRO A CA 1
ATOM 2177 C C . PRO A 1 265 ? -11.523 29.922 31.422 1 92.69 265 PRO A C 1
ATOM 2179 O O . PRO A 1 265 ? -11.461 31.141 31.344 1 92.69 265 PRO A O 1
ATOM 2182 N N . GLY A 1 266 ? -11.117 29.297 32.406 1 88.12 266 GLY A N 1
ATOM 2183 C CA 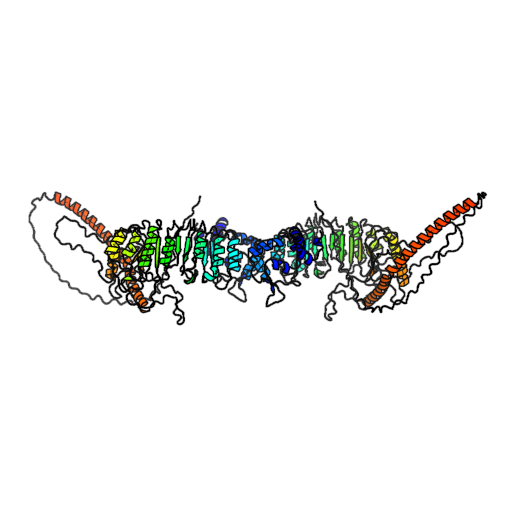. GLY A 1 266 ? -10.648 29.984 33.594 1 88.12 266 GLY A CA 1
ATOM 2184 C C . GLY A 1 266 ? -9.141 30.156 33.656 1 88.12 266 GLY A C 1
ATOM 2185 O O . GLY A 1 266 ? -8.617 30.953 34.438 1 88.12 266 GLY A O 1
ATOM 2186 N N . ASN A 1 267 ? -8.484 29.531 32.75 1 91.38 267 ASN A N 1
ATOM 2187 C CA . ASN A 1 267 ? -7.027 29.516 32.875 1 91.38 267 ASN A CA 1
ATOM 2188 C C . ASN A 1 267 ? -6.379 30.281 31.719 1 91.38 267 ASN A C 1
ATOM 2190 O O . ASN A 1 267 ? -5.223 30.047 31.375 1 91.38 267 ASN A O 1
ATOM 2194 N N . LEU A 1 268 ? -7.078 31.203 31.172 1 95.88 268 LEU A N 1
ATOM 2195 C CA . LEU A 1 268 ? -6.535 31.938 30.031 1 95.88 268 LEU A CA 1
ATOM 2196 C C . LEU A 1 268 ? -5.363 32.812 30.469 1 95.88 268 LEU A C 1
ATOM 2198 O O . LEU A 1 268 ? -5.488 33.594 31.406 1 95.88 268 LEU A O 1
ATOM 2202 N N . THR A 1 269 ? -4.266 32.625 29.844 1 96.62 269 THR A N 1
ATOM 2203 C CA . THR A 1 269 ? -3.098 33.469 30.078 1 96.62 269 THR A CA 1
ATOM 2204 C C . THR A 1 269 ? -2.828 34.375 28.875 1 96.62 269 THR A C 1
ATOM 2206 O O . THR A 1 269 ? -2.236 35.438 29.016 1 96.62 269 THR A O 1
ATOM 2209 N N . MET A 1 270 ? -3.262 33.906 27.797 1 96.88 270 MET A N 1
ATOM 2210 C CA . MET A 1 270 ? -3.109 34.688 26.562 1 96.88 270 MET A CA 1
ATOM 2211 C C . MET A 1 270 ? -4.43 34.781 25.812 1 96.88 270 MET A C 1
ATOM 2213 O O . MET A 1 270 ? -5.098 33.75 25.609 1 96.88 270 MET A O 1
ATOM 2217 N N . LEU A 1 271 ? -4.75 36 25.406 1 97 271 LEU A N 1
ATOM 2218 C CA . LEU A 1 271 ? -6 36.219 24.688 1 97 271 LEU A CA 1
ATOM 2219 C C . LEU A 1 271 ? -5.801 37.188 23.531 1 97 271 LEU A C 1
ATOM 2221 O O . LEU A 1 271 ? -5.309 38.281 23.719 1 97 271 LEU A O 1
ATOM 2225 N N . TYR A 1 272 ? -6.039 36.688 22.391 1 96.06 272 TYR A N 1
ATOM 2226 C CA . TYR A 1 272 ? -5.953 37.5 21.172 1 96.06 272 TYR A CA 1
ATOM 2227 C C . TYR A 1 272 ? -7.305 37.562 20.469 1 96.06 272 TYR A C 1
ATOM 2229 O O . TYR A 1 272 ? -7.867 36.562 20.078 1 96.06 272 TYR A O 1
ATOM 2237 N N . ILE A 1 273 ? -7.797 38.75 20.328 1 96.62 273 ILE A N 1
ATOM 2238 C CA . ILE A 1 273 ? -9.094 38.938 19.672 1 96.62 273 ILE A CA 1
ATOM 2239 C C . ILE A 1 273 ? -8.938 39.844 18.453 1 96.62 273 ILE A C 1
ATOM 2241 O O . ILE A 1 273 ? -8.422 40.938 18.547 1 96.62 273 ILE A O 1
ATOM 2245 N N . ASP A 1 274 ? -9.344 39.344 17.375 1 94.19 274 ASP A N 1
ATOM 2246 C CA . ASP A 1 274 ? -9.312 40.031 16.109 1 94.19 274 ASP A CA 1
ATOM 2247 C C . ASP A 1 274 ? -10.727 40.25 15.547 1 94.19 274 ASP A C 1
ATOM 2249 O O . ASP A 1 274 ? -11.367 39.281 15.125 1 94.19 274 ASP A O 1
ATOM 2253 N N . SER A 1 275 ? -11.172 41.5 15.508 1 93.94 275 SER A N 1
ATOM 2254 C CA . SER A 1 275 ? -12.531 41.781 15.086 1 93.94 275 SER A CA 1
ATOM 2255 C C . SER A 1 275 ? -12.562 42.312 13.648 1 93.94 275 SER A C 1
ATOM 2257 O O . SER A 1 275 ? -11.68 43.062 13.234 1 93.94 275 SER A O 1
ATOM 2259 N N . GLU A 1 276 ? -13.641 41.938 12.992 1 88.75 276 GLU A N 1
ATOM 2260 C CA . GLU A 1 276 ? -13.828 42.406 11.617 1 88.75 276 GLU A CA 1
ATOM 2261 C C . GLU A 1 276 ? -14.656 43.688 11.586 1 88.75 276 GLU A C 1
ATOM 2263 O O . GLU A 1 276 ? -15.008 44.188 10.508 1 88.75 276 GLU A O 1
ATOM 2268 N N . GLU A 1 277 ? -14.875 44.219 12.68 1 89.81 277 GLU A N 1
ATOM 2269 C CA . GLU A 1 277 ? -15.641 45.469 12.789 1 89.81 277 GLU A CA 1
ATOM 2270 C C . GLU A 1 277 ? -14.789 46.562 13.391 1 89.81 277 GLU A C 1
ATOM 2272 O O . GLU A 1 277 ? -13.875 46.312 14.164 1 89.81 277 GLU A O 1
ATOM 2277 N N . ILE A 1 278 ? -15.109 47.781 12.891 1 91.25 278 ILE A N 1
ATOM 2278 C CA . ILE A 1 278 ? -14.539 48.906 13.594 1 91.25 278 ILE A CA 1
ATOM 2279 C C . ILE A 1 278 ? -15.234 49.094 14.938 1 91.25 278 ILE A C 1
ATOM 2281 O O . ILE A 1 278 ? -16.344 49.625 15.008 1 91.25 278 ILE A O 1
ATOM 2285 N N . GLU A 1 279 ? -14.555 48.781 15.938 1 95.06 279 GLU A N 1
ATOM 2286 C CA . GLU A 1 279 ? -15.172 48.656 17.25 1 95.06 279 GLU A CA 1
ATOM 2287 C C . GLU A 1 279 ? -15.344 50.031 17.906 1 95.06 279 GLU A C 1
ATOM 2289 O O . GLU A 1 279 ? -14.469 50.875 17.797 1 95.06 279 GLU A O 1
ATOM 2294 N N . SER A 1 280 ? -16.516 50.188 18.547 1 94.12 280 SER A N 1
ATOM 2295 C CA . SER A 1 280 ? -16.766 51.406 19.297 1 94.12 280 SER A CA 1
ATOM 2296 C C . SER A 1 280 ? -16.047 51.375 20.641 1 94.12 280 SER A C 1
ATOM 2298 O O . SER A 1 280 ? -15.75 50.312 21.188 1 94.12 280 SER A O 1
ATOM 2300 N N . PRO A 1 281 ? -15.75 52.625 21.125 1 95.25 281 PRO A N 1
ATOM 2301 C CA . PRO A 1 281 ? -15.141 52.688 22.453 1 95.25 281 PRO A CA 1
ATOM 2302 C C . PRO A 1 281 ? -15.969 51.969 23.516 1 95.25 281 PRO A C 1
ATOM 2304 O O . PRO A 1 281 ? -15.414 51.375 24.453 1 95.25 281 PRO A O 1
ATOM 2307 N N . ALA A 1 282 ? -17.25 52.031 23.359 1 94.94 282 ALA A N 1
ATOM 2308 C CA . ALA A 1 282 ? -18.125 51.344 24.312 1 94.94 282 ALA A CA 1
ATOM 2309 C C . ALA A 1 282 ? -17.891 49.812 24.281 1 94.94 282 ALA A C 1
ATOM 2311 O O . ALA A 1 282 ? -17.844 49.188 25.344 1 94.94 282 ALA A O 1
ATOM 2312 N N . ASP A 1 283 ? -17.812 49.312 23.125 1 96.06 283 ASP A N 1
ATOM 2313 C CA . ASP A 1 283 ? -17.578 47.875 22.984 1 96.06 283 ASP A CA 1
ATOM 2314 C C . ASP A 1 283 ? -16.188 47.469 23.484 1 96.06 283 ASP A C 1
ATOM 2316 O O . ASP A 1 283 ? -16 46.406 24.078 1 96.06 283 ASP A O 1
ATOM 2320 N N . VAL A 1 284 ? -15.234 48.344 23.234 1 97.25 284 VAL A N 1
ATOM 2321 C CA . VAL A 1 284 ? -13.883 48.125 23.719 1 97.25 284 VAL A CA 1
ATOM 2322 C C . VAL A 1 284 ? -13.891 48.094 25.25 1 97.25 284 VAL A C 1
ATOM 2324 O O . VAL A 1 284 ? -13.312 47.188 25.859 1 97.25 284 VAL A O 1
ATOM 2327 N N . GLN A 1 285 ? -14.523 49.031 25.812 1 96.81 285 GLN A N 1
ATOM 2328 C CA . GLN A 1 285 ? -14.57 49.094 27.281 1 96.81 285 GLN A CA 1
ATOM 2329 C C . GLN A 1 285 ? -15.289 47.906 27.875 1 96.81 285 GLN A C 1
ATOM 2331 O O . GLN A 1 285 ? -14.859 47.375 28.891 1 96.81 285 GLN A O 1
ATOM 2336 N N . ALA A 1 286 ? -16.344 47.562 27.25 1 97.12 286 ALA A N 1
ATOM 2337 C CA . ALA A 1 286 ? -17.094 46.406 27.719 1 97.12 286 ALA A CA 1
ATOM 2338 C C . ALA A 1 286 ? -16.234 45.156 27.734 1 97.12 286 ALA A C 1
ATOM 2340 O O . ALA A 1 286 ? -16.281 44.344 28.672 1 97.12 286 ALA A O 1
ATOM 2341 N N . LEU A 1 287 ? -15.508 44.906 26.703 1 97.62 287 LEU A N 1
ATOM 2342 C CA . LEU A 1 287 ? -14.641 43.75 26.609 1 97.62 287 LEU A CA 1
ATOM 2343 C C . LEU A 1 287 ? -13.531 43.812 27.656 1 97.62 287 LEU A C 1
ATOM 2345 O O . LEU A 1 287 ? -13.219 42.812 28.297 1 97.62 287 LEU A O 1
ATOM 2349 N N . ILE A 1 288 ? -12.945 44.969 27.781 1 97.5 288 ILE A N 1
ATOM 2350 C CA . ILE A 1 288 ? -11.867 45.125 28.75 1 97.5 288 ILE A CA 1
ATOM 2351 C C . ILE A 1 288 ? -12.391 44.844 30.156 1 97.5 288 ILE A C 1
ATOM 2353 O O . ILE A 1 288 ? -11.719 44.188 30.953 1 97.5 288 ILE A O 1
ATOM 2357 N N . ASN A 1 289 ? -13.578 45.375 30.438 1 97.44 289 ASN A N 1
ATOM 2358 C CA . ASN A 1 289 ? -14.188 45.094 31.734 1 97.44 289 ASN A CA 1
ATOM 2359 C C . ASN A 1 289 ? -14.391 43.594 31.938 1 97.44 289 ASN A C 1
ATOM 2361 O O . ASN A 1 289 ? -14.109 43.062 33.031 1 97.44 289 ASN A O 1
ATOM 2365 N N . ALA A 1 290 ? -14.852 42.938 30.984 1 96.94 290 ALA A N 1
ATOM 2366 C CA . ALA A 1 290 ? -15.094 41.5 31.047 1 96.94 290 ALA A CA 1
ATOM 2367 C C . ALA A 1 290 ? -13.789 40.75 31.297 1 96.94 290 ALA A C 1
ATOM 2369 O O . ALA A 1 290 ? -13.75 39.844 32.125 1 96.94 290 ALA A O 1
ATOM 2370 N N . VAL A 1 291 ? -12.789 41.094 30.578 1 96.81 291 VAL A N 1
ATOM 2371 C CA . VAL A 1 291 ? -11.492 40.406 30.688 1 96.81 291 VAL A CA 1
ATOM 2372 C C . VAL A 1 291 ? -10.906 40.656 32.062 1 96.81 291 VAL A C 1
ATOM 2374 O O . VAL A 1 291 ? -10.391 39.719 32.719 1 96.81 291 VAL A O 1
ATOM 2377 N N . ALA A 1 292 ? -10.992 41.844 32.531 1 95.56 292 ALA A N 1
ATOM 2378 C CA . ALA A 1 292 ? -10.445 42.219 33.844 1 95.56 292 ALA A CA 1
ATOM 2379 C C . ALA A 1 292 ? -11.148 41.469 34.969 1 95.56 292 ALA A C 1
ATOM 2381 O O . ALA A 1 292 ? -10.516 41.062 35.969 1 95.56 292 ALA A O 1
ATOM 2382 N N . ASP A 1 293 ? -12.352 41.219 34.781 1 94.69 293 ASP A N 1
ATOM 2383 C CA . ASP A 1 293 ? -13.148 40.594 35.812 1 94.69 293 ASP A CA 1
ATOM 2384 C C . ASP A 1 293 ? -13.055 39.062 35.781 1 94.69 293 ASP A C 1
ATOM 2386 O O . ASP A 1 293 ? -13.156 38.406 36.812 1 94.69 293 ASP A O 1
ATOM 2390 N N . HIS A 1 294 ? -12.781 38.531 34.594 1 94.81 294 HIS A N 1
ATOM 2391 C CA . HIS A 1 294 ? -13 37.094 34.438 1 94.81 294 HIS A CA 1
ATOM 2392 C C . HIS A 1 294 ? -11.711 36.375 34.031 1 94.81 294 HIS A C 1
ATOM 2394 O O . HIS A 1 294 ? -11.672 35.156 33.938 1 94.81 294 HIS A O 1
ATOM 2400 N N . CYS A 1 295 ? -10.695 37.031 33.75 1 94.75 295 CYS A N 1
ATOM 2401 C CA . CYS A 1 295 ? -9.43 36.438 33.344 1 94.75 295 CYS A CA 1
ATOM 2402 C C . CYS A 1 295 ? -8.297 36.875 34.25 1 94.75 295 CYS A C 1
ATOM 2404 O O . CYS A 1 295 ? -7.367 37.562 33.812 1 94.75 295 CYS A O 1
ATOM 2406 N N . PRO A 1 296 ? -8.32 36.438 35.406 1 91.81 296 PRO A N 1
ATOM 2407 C CA . PRO A 1 296 ? -7.371 36.938 36.406 1 91.81 296 PRO A CA 1
ATOM 2408 C C . PRO A 1 296 ? -5.926 36.562 36.094 1 91.81 296 PRO A C 1
ATOM 2410 O O . PRO A 1 296 ? -4.996 37.219 36.562 1 91.81 296 PRO A O 1
ATOM 2413 N N . HIS A 1 297 ? -5.73 35.562 35.281 1 94.31 297 HIS A N 1
ATOM 2414 C CA . HIS A 1 297 ? -4.375 35.062 35.031 1 94.31 297 HIS A CA 1
ATOM 2415 C C . HIS A 1 297 ? -3.832 35.625 33.719 1 94.31 297 HIS A C 1
ATOM 2417 O O . HIS A 1 297 ? -2.754 35.219 33.281 1 94.31 297 HIS A O 1
ATOM 2423 N N . LEU A 1 298 ? -4.535 36.531 33.125 1 95.75 298 LEU A N 1
ATOM 2424 C CA . LEU A 1 298 ? -4.195 37.031 31.812 1 95.75 298 LEU A CA 1
ATOM 2425 C C . LEU A 1 298 ? -2.869 37.781 31.828 1 95.75 298 LEU A C 1
ATOM 2427 O O . LEU A 1 298 ? -2.684 38.688 32.625 1 95.75 298 LEU A O 1
ATOM 2431 N N . LYS A 1 299 ? -1.991 37.375 30.969 1 95.19 299 LYS A N 1
ATOM 2432 C CA . LYS A 1 299 ? -0.686 38.031 30.844 1 95.19 299 LYS A CA 1
ATOM 2433 C C . LYS A 1 299 ? -0.573 38.781 29.531 1 95.19 299 LYS A C 1
ATOM 2435 O O . LYS A 1 299 ? 0.107 39.812 29.469 1 95.19 299 LYS A O 1
ATOM 2440 N N . LEU A 1 300 ? -1.146 38.25 28.562 1 96.31 300 LEU A N 1
ATOM 2441 C CA . LEU A 1 300 ? -1.084 38.875 27.25 1 96.31 300 LEU A CA 1
ATOM 2442 C C . LEU A 1 300 ? -2.484 39.125 26.703 1 96.31 300 LEU A C 1
ATOM 2444 O O . LEU A 1 300 ? -3.322 38.219 26.656 1 96.31 300 LEU A O 1
ATOM 2448 N N . LEU A 1 301 ? -2.68 40.375 26.312 1 96.75 301 LEU A N 1
ATOM 2449 C CA . LEU A 1 301 ? -3.957 40.781 25.719 1 96.75 301 LEU A CA 1
ATOM 2450 C C . LEU A 1 301 ? -3.742 41.562 24.438 1 96.75 301 LEU A C 1
ATOM 2452 O O . LEU A 1 301 ? -2.986 42.531 24.438 1 96.75 301 LEU A O 1
ATOM 2456 N N . ALA A 1 302 ? -4.316 41.094 23.438 1 96.19 302 ALA A N 1
ATOM 2457 C CA . ALA A 1 302 ? -4.293 41.844 22.172 1 96.19 302 ALA A CA 1
ATOM 2458 C C . ALA A 1 302 ? -5.707 42.062 21.641 1 96.19 302 ALA A C 1
ATOM 2460 O O . ALA A 1 302 ? -6.469 41.125 21.469 1 96.19 302 ALA A O 1
ATOM 2461 N N . LEU A 1 303 ? -6.043 43.25 21.469 1 97 303 LEU A N 1
ATOM 2462 C CA . LEU A 1 303 ? -7.332 43.656 20.906 1 97 303 LEU A CA 1
ATOM 2463 C C . LEU A 1 303 ? -7.152 44.344 19.562 1 97 303 LEU A C 1
ATOM 2465 O O . LEU A 1 303 ? -6.691 45.5 19.5 1 97 303 LEU A O 1
ATOM 2469 N N . VAL A 1 304 ? -7.586 43.688 18.562 1 93.44 304 VAL A N 1
ATOM 2470 C CA . VAL A 1 304 ? -7.383 44.188 17.203 1 93.44 304 VAL A CA 1
ATOM 2471 C C . VAL A 1 304 ? -8.734 44.438 16.531 1 93.44 304 VAL A C 1
ATOM 2473 O O . VAL A 1 304 ? -9.539 43.531 16.391 1 93.44 304 VAL A O 1
ATOM 2476 N N . SER A 1 305 ? -8.969 45.656 16.203 1 92.94 305 SER A N 1
ATOM 2477 C CA . SER A 1 305 ? -10.18 46.031 15.469 1 92.94 305 SER A CA 1
ATOM 2478 C C . SER A 1 305 ? -9.891 46.219 13.984 1 92.94 305 SER A C 1
ATOM 2480 O O . SER A 1 305 ? -8.734 46.406 13.594 1 92.94 305 SER A O 1
ATOM 2482 N N . GLN A 1 306 ? -10.93 46.156 13.219 1 87.12 306 GLN A N 1
ATOM 2483 C CA . GLN A 1 306 ? -10.781 46.375 11.789 1 87.12 306 GLN A CA 1
ATOM 2484 C C . GLN A 1 306 ? -10.344 47.812 11.484 1 87.12 306 GLN A C 1
ATOM 2486 O O . GLN A 1 306 ? -10.688 48.75 12.219 1 87.12 306 GLN A O 1
ATOM 2491 N N . ARG A 1 307 ? -9.57 47.875 10.445 1 81.81 307 ARG A N 1
ATOM 2492 C CA . ARG A 1 307 ? -9.133 49.156 9.914 1 81.81 307 ARG A CA 1
ATOM 2493 C C . ARG A 1 307 ? -9.539 49.344 8.453 1 81.81 307 ARG A C 1
ATOM 2495 O O . ARG A 1 307 ? -9.336 48.438 7.645 1 81.81 307 ARG A O 1
ATOM 2502 N N . ASN A 1 308 ? -10.258 50.375 8.172 1 80.94 308 ASN A N 1
ATOM 2503 C CA . ASN A 1 308 ? -10.672 50.688 6.805 1 80.94 308 ASN A CA 1
ATOM 2504 C C . ASN A 1 308 ? -10.016 51.969 6.297 1 80.94 308 ASN A C 1
ATOM 2506 O O . ASN A 1 308 ? -10.352 53.062 6.754 1 80.94 308 ASN A O 1
ATOM 2510 N N . ALA A 1 309 ? -9.039 51.844 5.422 1 73 309 ALA A N 1
ATOM 2511 C CA . ALA A 1 309 ? -8.281 52.969 4.926 1 73 309 ALA A CA 1
ATOM 2512 C C . ALA A 1 309 ? -8.812 53.438 3.574 1 73 309 ALA A C 1
ATOM 2514 O O . ALA A 1 309 ? -8.109 54.125 2.824 1 73 309 ALA A O 1
ATOM 2515 N N . ARG A 1 310 ? -9.859 52.938 2.961 1 66.56 310 ARG A N 1
ATOM 2516 C CA . ARG A 1 310 ? -10.367 53.344 1.654 1 66.56 310 ARG A CA 1
ATOM 2517 C C . ARG A 1 310 ? -10.742 54.844 1.649 1 66.56 310 ARG A C 1
ATOM 2519 O O . ARG A 1 310 ? -10.469 55.531 0.683 1 66.56 310 ARG A O 1
ATOM 2526 N N . ALA A 1 311 ? -11.828 55.344 2.391 1 55.47 311 ALA A N 1
ATOM 2527 C CA . ALA A 1 311 ? -12.305 56.719 2.168 1 55.47 311 ALA A CA 1
ATOM 2528 C C . ALA A 1 311 ? -11.875 57.656 3.305 1 55.47 311 ALA A C 1
ATOM 2530 O O . ALA A 1 311 ? -11.789 57.219 4.461 1 55.47 311 ALA A O 1
ATOM 2531 N N . GLN A 1 312 ? -11.062 58.656 2.879 1 53.78 312 GLN A N 1
ATOM 2532 C CA . GLN A 1 312 ? -10.773 59.75 3.793 1 53.78 312 GLN A CA 1
ATOM 2533 C C . GLN A 1 312 ? -12.031 60.188 4.543 1 53.78 312 GLN A C 1
ATOM 2535 O O . GLN A 1 312 ? -12.914 60.812 3.961 1 53.78 312 GLN A O 1
ATOM 2540 N N . SER A 1 313 ? -12.453 59.406 5.305 1 58.59 313 SER A N 1
ATOM 2541 C CA . SER A 1 313 ? -13.672 59.812 5.984 1 58.59 313 SER A CA 1
ATOM 2542 C C . SER A 1 313 ? -13.43 61.031 6.883 1 58.59 313 SER A C 1
ATOM 2544 O O . SER A 1 313 ? -12.305 61.25 7.352 1 58.59 313 SER A O 1
ATOM 2546 N N . PRO A 1 314 ? -14.344 62 6.824 1 60.53 314 PRO A N 1
ATOM 2547 C CA . PRO A 1 314 ? -14.25 63.125 7.738 1 60.53 314 PRO A CA 1
ATOM 2548 C C . PRO A 1 314 ? -13.828 62.719 9.148 1 60.53 314 PRO A C 1
ATOM 2550 O O . PRO A 1 314 ? -13.984 61.562 9.539 1 60.53 314 PRO A O 1
ATOM 2553 N N . PRO A 1 315 ? -13.062 63.625 9.727 1 62.38 315 PRO A N 1
ATOM 2554 C CA . PRO A 1 315 ? -12.688 63.344 11.109 1 62.38 315 PRO A CA 1
ATOM 2555 C C . PRO A 1 315 ? -13.852 62.812 11.938 1 62.38 315 PRO A C 1
ATOM 2557 O O . PRO A 1 315 ? -14.961 63.344 11.867 1 62.38 315 PRO A O 1
ATOM 2560 N N . PRO A 1 316 ? -13.68 61.719 12.469 1 67.75 316 PRO A N 1
ATOM 2561 C CA . PRO A 1 316 ? -14.781 61.125 13.219 1 67.75 316 PRO A CA 1
ATOM 2562 C C . PRO A 1 316 ? -15.203 61.969 14.422 1 67.75 316 PRO A C 1
ATOM 2564 O O . PRO A 1 316 ? -14.461 62.844 14.844 1 67.75 316 PRO A O 1
ATOM 2567 N N . SER A 1 317 ? -16.484 61.75 14.805 1 76.12 317 SER A N 1
ATOM 2568 C CA . SER A 1 317 ? -16.984 62.375 16.031 1 76.12 317 SER A CA 1
ATOM 2569 C C . SER A 1 317 ? -16.156 61.969 17.234 1 76.12 317 SER A C 1
ATOM 2571 O O . SER A 1 317 ? -15.523 60.906 17.234 1 76.12 317 SER A O 1
ATOM 2573 N N . GLU A 1 318 ? -16.016 62.781 18.125 1 74.94 318 GLU A N 1
ATOM 2574 C CA . GLU A 1 318 ? -15.203 62.625 19.328 1 74.94 318 GLU A CA 1
ATOM 2575 C C . GLU A 1 318 ? -15.57 61.344 20.078 1 74.94 318 GLU A C 1
ATOM 2577 O O . GLU A 1 318 ? -14.75 60.781 20.828 1 74.94 318 GLU A O 1
ATOM 2582 N N . ASP A 1 319 ? -16.766 60.906 19.828 1 80 319 ASP A N 1
ATOM 2583 C CA . ASP A 1 319 ? -17.266 59.781 20.594 1 80 319 ASP A CA 1
ATOM 2584 C C . ASP A 1 319 ? -16.672 58.469 20.047 1 80 319 ASP A C 1
ATOM 2586 O O . ASP A 1 319 ? -16.859 57.406 20.656 1 80 319 ASP A O 1
ATOM 2590 N N . LYS A 1 320 ? -15.875 58.625 19.078 1 87.19 320 LYS A N 1
ATOM 2591 C CA . LYS A 1 320 ? -15.352 57.406 18.453 1 87.19 320 LYS A CA 1
ATOM 2592 C C . LYS A 1 320 ? -13.93 57.125 18.922 1 87.19 320 LYS A C 1
ATOM 2594 O O . LYS A 1 320 ? -13.383 56.062 18.609 1 87.19 320 LYS A O 1
ATOM 2599 N N . TYR A 1 321 ? -13.461 58 19.734 1 91.12 321 TYR A N 1
ATOM 2600 C CA . TYR A 1 321 ? -12.078 57.844 20.188 1 91.12 321 TYR A CA 1
ATOM 2601 C C . TYR A 1 321 ? -12.023 57.094 21.516 1 91.12 321 TYR A C 1
ATOM 2603 O O . TYR A 1 321 ? -12.844 57.312 22.406 1 91.12 321 TYR A O 1
ATOM 2611 N N . ILE A 1 322 ? -11.117 56.156 21.625 1 94.38 322 ILE A N 1
ATOM 2612 C CA . ILE A 1 322 ? -10.836 55.5 22.891 1 94.38 322 ILE A CA 1
ATOM 2613 C C . ILE A 1 322 ? -10.078 56.438 23.812 1 94.38 322 ILE A C 1
ATOM 2615 O O . ILE A 1 322 ? -9.062 57.031 23.422 1 94.38 322 ILE A O 1
ATOM 2619 N N . ASP A 1 323 ? -10.594 56.562 24.938 1 94.94 323 ASP A N 1
ATOM 2620 C CA . ASP A 1 323 ? -9.961 57.469 25.891 1 94.94 323 ASP A CA 1
ATOM 2621 C C . ASP A 1 323 ? -9.5 56.75 27.141 1 94.94 323 ASP A C 1
ATOM 2623 O O . ASP A 1 323 ? -9.516 55.5 27.188 1 94.94 323 ASP A O 1
ATOM 2627 N N . TYR A 1 324 ? -9.016 57.5 28.125 1 95.31 324 TYR A N 1
ATOM 2628 C CA . TYR A 1 324 ? -8.469 56.938 29.359 1 95.31 324 TYR A CA 1
ATOM 2629 C C . TYR A 1 324 ? -9.539 56.156 30.094 1 95.31 324 TYR A C 1
ATOM 2631 O O . TYR A 1 324 ? -9.25 55.062 30.656 1 95.31 324 TYR A O 1
ATOM 2639 N N . ASP A 1 325 ? -10.703 56.656 30.125 1 94.19 325 ASP A N 1
ATOM 2640 C CA . ASP A 1 325 ? -11.773 55.969 30.844 1 94.19 325 ASP A CA 1
ATOM 2641 C C . ASP A 1 325 ? -12.07 54.594 30.219 1 94.19 325 ASP A C 1
ATOM 2643 O O . ASP A 1 325 ? -12.438 53.656 30.922 1 94.19 325 ASP A O 1
ATOM 2647 N N . THR A 1 326 ? -11.953 54.562 28.922 1 96.06 326 THR A N 1
ATOM 2648 C CA . THR A 1 326 ? -12.148 53.281 28.219 1 96.06 326 THR A CA 1
ATOM 2649 C C . THR A 1 326 ? -11.094 52.281 28.641 1 96.06 326 THR A C 1
ATOM 2651 O O . THR A 1 326 ? -11.391 51.062 28.766 1 96.06 326 THR A O 1
ATOM 2654 N N . LEU A 1 327 ? -9.852 52.719 28.906 1 96 327 LEU A N 1
ATOM 2655 C CA . LEU A 1 327 ? -8.734 51.812 29.156 1 96 327 LEU A CA 1
ATOM 2656 C C . LEU A 1 327 ? -8.555 51.562 30.656 1 96 327 LEU A C 1
ATOM 2658 O O . LEU A 1 327 ? -7.871 50.625 31.047 1 96 327 LEU A O 1
ATOM 2662 N N . LYS A 1 328 ? -9.125 52.281 31.438 1 95.25 328 LYS A N 1
ATOM 2663 C CA . LYS A 1 328 ? -8.93 52.312 32.875 1 95.25 328 LYS A CA 1
ATOM 2664 C C . LYS A 1 328 ? -9.148 50.938 33.5 1 95.25 328 LYS A C 1
ATOM 2666 O O . LYS A 1 328 ? -8.398 50.5 34.375 1 95.25 328 LYS A O 1
ATOM 2671 N N . PRO A 1 329 ? -10.117 50.188 33.062 1 95.69 329 PRO A N 1
ATOM 2672 C CA . PRO A 1 329 ? -10.344 48.875 33.656 1 95.69 329 PRO A CA 1
ATOM 2673 C C . PRO A 1 329 ? -9.156 47.938 33.469 1 95.69 329 PRO A C 1
ATOM 2675 O O . PRO A 1 329 ? -9.023 46.969 34.219 1 95.69 329 PRO A O 1
ATOM 2678 N N . LEU A 1 330 ? -8.336 48.125 32.531 1 94.88 330 LEU A N 1
ATOM 2679 C CA . LEU A 1 330 ? -7.164 47.281 32.281 1 94.88 330 LEU A CA 1
ATOM 2680 C C . LEU A 1 330 ? -6.211 47.344 33.469 1 94.88 330 LEU A C 1
ATOM 2682 O O . LEU A 1 330 ? -5.375 46.438 33.656 1 94.88 330 LEU A O 1
ATOM 2686 N N . LEU A 1 331 ? -6.309 48.375 34.25 1 93.31 331 LEU A N 1
ATOM 2687 C CA . LEU A 1 331 ? -5.426 48.531 35.375 1 93.31 331 LEU A CA 1
ATOM 2688 C C . LEU A 1 331 ? -5.703 47.5 36.438 1 93.31 331 LEU A C 1
ATOM 2690 O O . LEU A 1 331 ? -4.871 47.25 37.344 1 93.31 331 LEU A O 1
ATOM 2694 N N . ARG A 1 332 ? -6.84 46.844 36.312 1 93.19 332 ARG A N 1
ATOM 2695 C CA . ARG A 1 332 ? -7.199 45.781 37.25 1 93.19 332 ARG A CA 1
ATOM 2696 C C . ARG A 1 332 ? -6.531 44.469 36.875 1 93.19 332 ARG A C 1
ATOM 2698 O O . ARG A 1 332 ? -6.492 43.531 37.656 1 93.19 332 ARG A O 1
ATOM 2705 N N . CYS A 1 333 ? -6.02 44.375 35.719 1 92.94 333 CYS A N 1
ATOM 2706 C CA . CYS A 1 333 ? -5.301 43.156 35.281 1 92.94 333 CYS A CA 1
ATOM 2707 C C . CYS A 1 333 ? -3.873 43.156 35.812 1 92.94 333 CYS A C 1
ATOM 2709 O O . CYS A 1 333 ? -2.939 43.531 35.094 1 92.94 333 CYS A O 1
ATOM 2711 N N . ALA A 1 334 ? -3.67 42.625 36.906 1 87.62 334 ALA A N 1
ATOM 2712 C CA . ALA A 1 334 ? -2.443 42.75 37.688 1 87.62 334 ALA A CA 1
ATOM 2713 C C . ALA A 1 334 ? -1.295 42 37.031 1 87.62 334 ALA A C 1
ATOM 2715 O O . ALA A 1 334 ? -0.127 42.344 37.188 1 87.62 334 ALA A O 1
ATOM 2716 N N . ASN A 1 335 ? -1.608 41 36.281 1 92.12 335 ASN A N 1
ATOM 2717 C CA . ASN A 1 335 ? -0.561 40.125 35.75 1 92.12 335 ASN A CA 1
ATOM 2718 C C . ASN A 1 335 ? -0.22 40.5 34.312 1 92.12 335 ASN A C 1
ATOM 2720 O O . ASN A 1 335 ? 0.61 39.812 33.688 1 92.12 335 ASN A O 1
ATOM 2724 N N . LEU A 1 336 ? -0.814 41.469 33.781 1 94.5 336 LEU A N 1
ATOM 2725 C CA . LEU A 1 336 ? -0.66 41.812 32.375 1 94.5 336 LEU A CA 1
ATOM 2726 C C . LEU A 1 336 ? 0.773 42.25 32.062 1 94.5 336 LEU A C 1
ATOM 2728 O O . LEU A 1 336 ? 1.303 43.156 32.719 1 94.5 336 LEU A O 1
ATOM 2732 N N . THR A 1 337 ? 1.414 41.594 31.109 1 95 337 THR A N 1
ATOM 2733 C CA . THR A 1 337 ? 2.783 41.938 30.734 1 95 337 THR A CA 1
ATOM 2734 C C . THR A 1 337 ? 2.842 42.406 29.281 1 95 337 THR A C 1
ATOM 2736 O O . THR A 1 337 ? 3.816 43.062 28.875 1 95 337 THR A O 1
ATOM 2739 N N . SER A 1 338 ? 1.903 42.094 28.547 1 95.81 338 SER A N 1
ATOM 2740 C CA . SER A 1 338 ? 1.856 42.5 27.141 1 95.81 338 SER A CA 1
ATOM 2741 C C . SER A 1 338 ? 0.464 43 26.766 1 95.81 338 SER A C 1
ATOM 2743 O O . SER A 1 338 ? -0.528 42.281 26.984 1 95.81 338 SER A O 1
ATOM 2745 N N . LEU A 1 339 ? 0.45 44.188 26.219 1 96.38 339 LEU A N 1
ATOM 2746 C CA . LEU A 1 339 ? -0.813 44.781 25.797 1 96.38 339 LEU A CA 1
ATOM 2747 C C . LEU A 1 339 ? -0.69 45.375 24.391 1 96.38 339 LEU A C 1
ATOM 2749 O O . LEU A 1 339 ? 0.241 46.125 24.109 1 96.38 339 LEU A O 1
ATOM 2753 N N . GLU A 1 340 ? -1.606 44.969 23.578 1 95.19 340 GLU A N 1
ATOM 2754 C CA . GLU A 1 340 ? -1.666 45.5 22.234 1 95.19 340 GLU A CA 1
ATOM 2755 C C . GLU A 1 340 ? -3.084 45.938 21.875 1 95.19 340 GLU A C 1
ATOM 2757 O O . GLU A 1 340 ? -4.023 45.156 21.969 1 95.19 340 GLU A O 1
ATOM 2762 N N . ILE A 1 341 ? -3.207 47.156 21.484 1 95.88 341 ILE A N 1
ATOM 2763 C CA . ILE A 1 341 ? -4.488 47.688 21.047 1 95.88 341 ILE A CA 1
ATOM 2764 C C . ILE A 1 341 ? -4.34 48.281 19.656 1 95.88 341 ILE A C 1
ATOM 2766 O O . ILE A 1 341 ? -3.482 49.156 19.438 1 95.88 341 ILE A O 1
ATOM 2770 N N . VAL A 1 342 ? -5.109 47.844 18.734 1 92.88 342 VAL A N 1
ATOM 2771 C CA . VAL A 1 342 ? -5.148 48.344 17.375 1 92.88 342 VAL A CA 1
ATOM 2772 C C . VAL A 1 342 ? -6.559 48.844 17.031 1 92.88 342 VAL A C 1
ATOM 2774 O O . VAL A 1 342 ? -7.531 48.094 17.219 1 92.88 342 VAL A O 1
ATOM 2777 N N . HIS A 1 343 ? -6.648 50.031 16.609 1 92.94 343 HIS A N 1
ATOM 2778 C CA . HIS A 1 343 ? -7.953 50.656 16.375 1 92.94 343 HIS A CA 1
ATOM 2779 C C . HIS A 1 343 ? -7.902 51.594 15.195 1 92.94 343 HIS A C 1
ATOM 2781 O O . HIS A 1 343 ? -6.832 52.094 14.828 1 92.94 343 HIS A O 1
ATOM 2787 N N . GLN A 1 344 ? -9.039 51.906 14.625 1 90.44 344 GLN A N 1
ATOM 2788 C CA . GLN A 1 344 ? -9.195 52.75 13.453 1 90.44 344 GLN A CA 1
ATOM 2789 C C . GLN A 1 344 ? -8.805 54.188 13.766 1 90.44 344 GLN A C 1
ATOM 2791 O O . GLN A 1 344 ? -8.211 54.875 12.938 1 90.44 344 GLN A O 1
ATOM 2796 N N . TYR A 1 345 ? -9.117 54.656 14.969 1 91.06 345 TYR A N 1
ATOM 2797 C CA . TYR A 1 345 ? -8.938 56.062 15.367 1 91.06 345 TYR A CA 1
ATOM 2798 C C . TYR A 1 345 ? -7.844 56.188 16.422 1 91.06 345 TYR A C 1
ATOM 2800 O O . TYR A 1 345 ? -7.617 55.25 17.203 1 91.06 345 TYR A O 1
ATOM 2808 N N . PRO A 1 346 ? -7.207 57.375 16.344 1 92.5 346 PRO A N 1
ATOM 2809 C CA . PRO A 1 346 ? -6.203 57.562 17.391 1 92.5 346 PRO A CA 1
ATOM 2810 C C . PRO A 1 346 ? -6.809 57.594 18.781 1 92.5 346 PRO A C 1
ATOM 2812 O O . PRO A 1 346 ? -7.988 57.906 18.953 1 92.5 346 PRO A O 1
ATOM 2815 N N . LEU A 1 347 ? -5.992 57.25 19.734 1 93.81 347 LEU A N 1
ATOM 2816 C CA . LEU A 1 347 ? -6.461 57.281 21.109 1 93.81 347 LEU A CA 1
ATOM 2817 C C . LEU A 1 347 ? -6.555 58.719 21.625 1 93.81 347 LEU A C 1
ATOM 2819 O O . LEU A 1 347 ? -5.715 59.562 21.281 1 93.81 347 LEU A O 1
ATOM 2823 N N . SER A 1 348 ? -7.648 58.969 22.344 1 93.56 348 SER A N 1
ATOM 2824 C CA . SER A 1 348 ? -7.812 60.281 22.953 1 93.56 348 SER A CA 1
ATOM 2825 C C . SER A 1 348 ? -7.215 60.312 24.359 1 93.56 348 SER A C 1
ATOM 2827 O O . SER A 1 348 ? -7.941 60.344 25.359 1 93.56 348 SER A O 1
ATOM 2829 N N . LEU A 1 349 ? -5.941 60.281 24.391 1 95 349 LEU A N 1
ATOM 2830 C CA . LEU A 1 349 ? -5.203 60.312 25.656 1 95 349 LEU A CA 1
ATOM 2831 C C . LEU A 1 349 ? -4.395 61.594 25.797 1 95 349 LEU A C 1
ATOM 2833 O O . LEU A 1 349 ? -3.934 62.156 24.797 1 95 349 LEU A O 1
ATOM 2837 N N . LYS A 1 350 ? -4.293 62 26.984 1 94.38 350 LYS A N 1
ATOM 2838 C CA . LYS A 1 350 ? -3.457 63.156 27.312 1 94.38 350 LYS A CA 1
ATOM 2839 C C . LYS A 1 350 ? -2.182 62.719 28.031 1 94.38 350 LYS A C 1
ATOM 2841 O O . LYS A 1 350 ? -2.061 61.562 28.453 1 94.38 350 LYS A O 1
ATOM 2846 N N . GLN A 1 351 ? -1.329 63.688 28.156 1 93.88 351 GLN A N 1
ATOM 2847 C CA . GLN A 1 351 ? -0.05 63.406 28.797 1 93.88 351 GLN A CA 1
ATOM 2848 C C . GLN A 1 351 ? -0.25 62.875 30.219 1 93.88 351 GLN A C 1
ATOM 2850 O O . GLN A 1 351 ? 0.432 61.938 30.656 1 93.88 351 GLN A O 1
ATOM 2855 N N . GLN A 1 352 ? -1.119 63.438 30.891 1 94.5 352 GLN A N 1
ATOM 2856 C CA . GLN A 1 352 ? -1.389 63.031 32.25 1 94.5 352 GLN A CA 1
ATOM 2857 C C . GLN A 1 352 ? -1.881 61.594 32.344 1 94.5 352 GLN A C 1
ATOM 2859 O O . GLN A 1 352 ? -1.585 60.875 33.281 1 94.5 352 GLN A O 1
ATOM 2864 N N . ASP A 1 353 ? -2.635 61.281 31.391 1 95.44 353 ASP A N 1
ATOM 2865 C CA . ASP A 1 353 ? -3.146 59.906 31.328 1 95.44 353 ASP A CA 1
ATOM 2866 C C . ASP A 1 353 ? -2.008 58.906 31.172 1 95.44 353 ASP A C 1
ATOM 2868 O O . ASP A 1 353 ? -2.018 57.844 31.797 1 95.44 353 ASP A O 1
ATOM 2872 N N . LEU A 1 354 ? -1.048 59.219 30.359 1 95.38 354 LEU A N 1
ATOM 2873 C CA . LEU A 1 354 ? 0.085 58.344 30.125 1 95.38 354 LEU A CA 1
ATOM 2874 C C . LEU A 1 354 ? 0.938 58.188 31.375 1 95.38 354 LEU A C 1
ATOM 2876 O O . LEU A 1 354 ? 1.5 57.125 31.641 1 95.38 354 LEU A O 1
ATOM 2880 N N . GLU A 1 355 ? 1.034 59.281 32.094 1 95.06 355 GLU A N 1
ATOM 2881 C CA . GLU A 1 355 ? 1.754 59.219 33.375 1 95.06 355 GLU A CA 1
ATOM 2882 C C . GLU A 1 355 ? 1.085 58.219 34.312 1 95.06 355 GLU A C 1
ATOM 2884 O O . GLU A 1 355 ? 1.761 57.406 34.969 1 95.06 355 GLU A O 1
ATOM 2889 N N . ARG A 1 356 ? -0.173 58.281 34.312 1 94.38 356 ARG A N 1
ATOM 2890 C CA . ARG A 1 356 ? -0.934 57.375 35.156 1 94.38 356 ARG A CA 1
ATOM 2891 C C . ARG A 1 356 ? -0.786 55.938 34.719 1 94.38 356 ARG A C 1
ATOM 2893 O O . ARG A 1 356 ? -0.603 55.031 35.531 1 94.38 356 ARG A O 1
ATOM 2900 N N . LEU A 1 357 ? -0.846 55.719 33.469 1 93.81 357 LEU A N 1
ATOM 2901 C CA . LEU A 1 357 ? -0.738 54.375 32.906 1 93.81 357 LEU A CA 1
ATOM 2902 C C . LEU A 1 357 ? 0.653 53.812 33.156 1 93.81 357 LEU A C 1
ATOM 2904 O O . LEU A 1 357 ? 0.788 52.625 33.5 1 93.81 357 LEU A O 1
ATOM 2908 N N . ALA A 1 358 ? 1.637 54.594 32.938 1 94.38 358 ALA A N 1
ATOM 2909 C CA . ALA A 1 358 ? 3.016 54.125 33.094 1 94.38 358 ALA A CA 1
ATOM 2910 C C . ALA A 1 358 ? 3.275 53.688 34.531 1 94.38 358 ALA A C 1
ATOM 2912 O O . ALA A 1 358 ? 3.965 52.688 34.75 1 94.38 358 ALA A O 1
ATOM 2913 N N . VAL A 1 359 ? 2.727 54.406 35.406 1 93.12 359 VAL A N 1
ATOM 2914 C CA . VAL A 1 359 ? 2.916 54.062 36.812 1 93.12 359 VAL A CA 1
ATOM 2915 C C . VAL A 1 359 ? 2.162 52.781 37.156 1 93.12 359 VAL A C 1
ATOM 2917 O O . VAL A 1 359 ? 2.658 51.969 37.906 1 93.12 359 VAL A O 1
ATOM 2920 N N . ALA A 1 360 ? 1.028 52.688 36.625 1 91.12 360 ALA A N 1
ATOM 2921 C CA . ALA A 1 360 ? 0.188 51.5 36.906 1 91.12 360 ALA A CA 1
ATOM 2922 C C . ALA A 1 360 ? 0.731 50.25 36.219 1 91.12 360 ALA A C 1
ATOM 2924 O O . ALA A 1 360 ? 0.532 49.156 36.688 1 91.12 360 ALA A O 1
ATOM 2925 N N . TRP A 1 361 ? 1.423 50.406 35.125 1 91.19 361 TRP A N 1
ATOM 2926 C CA . TRP A 1 361 ? 1.865 49.281 34.281 1 91.19 361 TRP A CA 1
ATOM 2927 C C . TRP A 1 361 ? 3.377 49.094 34.375 1 91.19 361 TRP A C 1
ATOM 2929 O O . TRP A 1 361 ? 4.043 48.906 33.344 1 91.19 361 TRP A O 1
ATOM 2939 N N . ARG A 1 362 ? 3.855 49.156 35.5 1 90.69 362 ARG A N 1
ATOM 2940 C CA . ARG A 1 362 ? 5.297 49.094 35.719 1 90.69 362 ARG A CA 1
ATOM 2941 C C . ARG A 1 362 ? 5.863 47.75 35.25 1 90.69 362 ARG A C 1
ATOM 2943 O O . ARG A 1 362 ? 7.031 47.656 34.875 1 90.69 362 ARG A O 1
ATOM 2950 N N . SER A 1 363 ? 4.988 46.781 35.219 1 91.12 363 SER A N 1
ATOM 2951 C CA . SER A 1 363 ? 5.461 45.438 34.938 1 91.12 363 SER A CA 1
ATOM 2952 C C . SER A 1 363 ? 5.328 45.094 33.438 1 91.12 363 SER A C 1
ATOM 2954 O O . SER A 1 363 ? 5.73 44.031 33 1 91.12 363 SER A O 1
ATOM 2956 N N . LEU A 1 364 ? 4.836 45.969 32.656 1 93.94 364 LEU A N 1
ATOM 2957 C CA . LEU A 1 364 ? 4.617 45.688 31.234 1 93.94 364 LEU A CA 1
ATOM 2958 C C . LEU A 1 364 ? 5.945 45.5 30.516 1 93.94 364 LEU A C 1
ATOM 2960 O O . LEU A 1 364 ? 6.922 46.188 30.797 1 93.94 364 LEU A O 1
ATOM 2964 N N . GLU A 1 365 ? 5.965 44.594 29.656 1 95.31 365 GLU A N 1
ATOM 2965 C CA . GLU A 1 365 ? 7.129 44.312 28.812 1 95.31 365 GLU A CA 1
ATOM 2966 C C . GLU A 1 365 ? 6.891 44.781 27.375 1 95.31 365 GLU A C 1
ATOM 2968 O O . GLU A 1 365 ? 7.816 45.219 26.703 1 95.31 365 GLU A O 1
ATOM 2973 N N . LYS A 1 366 ? 5.699 44.625 26.953 1 95.56 366 LYS A N 1
ATOM 2974 C CA . LYS A 1 366 ? 5.32 45.062 25.609 1 95.56 366 LYS A CA 1
ATOM 2975 C C . LYS A 1 366 ? 4.039 45.875 25.656 1 95.56 366 LYS A C 1
ATOM 2977 O O . LYS A 1 366 ? 3.035 45.438 26.219 1 95.56 366 LYS A O 1
ATOM 2982 N N . LEU A 1 367 ? 4.145 47 25.016 1 96.38 367 LEU A N 1
ATOM 2983 C CA . LEU A 1 367 ? 2.984 47.906 24.969 1 96.38 367 LEU A CA 1
ATOM 2984 C C . LEU A 1 367 ? 2.83 48.531 23.594 1 96.38 367 LEU A C 1
ATOM 2986 O O . LEU A 1 367 ? 3.74 49.219 23.109 1 96.38 367 LEU A O 1
ATOM 2990 N N . THR A 1 368 ? 1.767 48.219 22.984 1 95.19 368 THR A N 1
ATOM 2991 C CA . THR A 1 368 ? 1.397 48.875 21.734 1 95.19 368 THR A CA 1
ATOM 2992 C C . THR A 1 368 ? 0.029 49.562 21.875 1 95.19 368 THR A C 1
ATOM 2994 O O . THR A 1 368 ? -0.992 48.875 21.953 1 95.19 368 THR A O 1
ATOM 2997 N N . LEU A 1 369 ? 0.067 50.812 21.875 1 95.62 369 LEU A N 1
ATOM 2998 C CA . LEU A 1 369 ? -1.175 51.562 22 1 95.62 369 LEU A CA 1
ATOM 2999 C C . LEU A 1 369 ? -1.521 52.25 20.688 1 95.62 369 LEU A C 1
ATOM 3001 O O . LEU A 1 369 ? -1.317 53.469 20.531 1 95.62 369 LEU A O 1
ATOM 3005 N N . ASN A 1 370 ? -1.998 51.531 19.766 1 95 370 ASN A N 1
ATOM 3006 C CA . ASN A 1 370 ? -2.529 51.969 18.484 1 95 370 ASN A CA 1
ATOM 3007 C C . ASN A 1 370 ? -1.55 52.906 17.75 1 95 370 ASN A C 1
ATOM 3009 O O . ASN A 1 370 ? -1.901 54.031 17.391 1 95 370 ASN A O 1
ATOM 3013 N N . ASN A 1 371 ? -0.453 52.438 17.469 1 93.25 371 ASN A N 1
ATOM 3014 C CA . ASN A 1 371 ? 0.595 53.219 16.844 1 93.25 371 ASN A CA 1
ATOM 3015 C C . ASN A 1 371 ? 0.325 53.438 15.359 1 93.25 371 ASN A C 1
ATOM 3017 O O . ASN A 1 371 ? 1.002 54.219 14.703 1 93.25 371 ASN A O 1
ATOM 3021 N N . GLU A 1 372 ? -0.668 52.75 14.805 1 90 372 GLU A N 1
ATOM 3022 C CA . GLU A 1 372 ? -0.931 52.875 13.375 1 90 372 GLU A CA 1
ATOM 3023 C C . GLU A 1 372 ? -2.416 53.094 13.109 1 90 372 GLU A C 1
ATOM 3025 O O . GLU A 1 372 ? -3.023 52.375 12.312 1 90 372 GLU A O 1
ATOM 3030 N N . PRO A 1 373 ? -2.98 54.094 13.664 1 90.62 373 PRO A N 1
ATOM 3031 C CA . PRO A 1 373 ? -4.371 54.406 13.32 1 90.62 373 PRO A CA 1
ATOM 3032 C C . PRO A 1 373 ? -4.539 54.844 11.875 1 90.62 373 PRO A C 1
ATOM 3034 O O . PRO A 1 373 ? -3.6 55.375 11.273 1 90.62 373 PRO A O 1
ATOM 3037 N N . VAL A 1 374 ? -5.672 54.625 11.383 1 86.12 374 VAL A N 1
ATOM 3038 C CA . VAL A 1 374 ? -5.938 55.031 10.008 1 86.12 374 VAL A CA 1
ATOM 3039 C C . VAL A 1 374 ? -6.133 56.531 9.93 1 86.12 374 VAL A C 1
ATOM 3041 O O . VAL A 1 374 ? -5.645 57.188 9.008 1 86.12 374 VAL A O 1
ATOM 3044 N N . HIS A 1 375 ? -6.949 57.062 10.836 1 87 375 HIS A N 1
ATOM 3045 C CA . HIS A 1 375 ? -7.074 58.531 10.961 1 87 375 HIS A CA 1
ATOM 3046 C C . HIS A 1 375 ? -5.879 59.125 11.695 1 87 375 HIS A C 1
ATOM 3048 O O . HIS A 1 375 ? -5.883 59.219 12.922 1 87 375 HIS A O 1
ATOM 3054 N N . MET A 1 376 ? -4.961 59.656 10.961 1 87.38 376 MET A N 1
ATOM 3055 C CA . MET A 1 376 ? -3.664 59.969 11.555 1 87.38 376 MET A CA 1
ATOM 3056 C C . MET A 1 376 ? -3.316 61.438 11.383 1 87.38 376 MET A C 1
ATOM 3058 O O . MET A 1 376 ? -2.141 61.812 11.375 1 87.38 376 MET A O 1
ATOM 3062 N N . THR A 1 377 ? -4.266 62.219 11.281 1 85.5 377 THR A N 1
ATOM 3063 C CA . THR A 1 377 ? -4.012 63.625 10.969 1 85.5 377 THR A CA 1
ATOM 3064 C C . THR A 1 377 ? -3.648 64.438 12.234 1 85.5 377 THR A C 1
ATOM 3066 O O . THR A 1 377 ? -3.01 65.438 12.156 1 85.5 377 THR A O 1
ATOM 3069 N N . GLN A 1 378 ? -4.078 63.875 13.352 1 88.19 378 GLN A N 1
ATOM 3070 C CA . GLN A 1 378 ? -3.799 64.625 14.586 1 88.19 378 GLN A CA 1
ATOM 3071 C C . GLN A 1 378 ? -3.555 63.625 15.742 1 88.19 378 GLN A C 1
ATOM 3073 O O . GLN A 1 378 ? -4.125 62.531 15.773 1 88.19 378 GLN A O 1
ATOM 3078 N N . SER A 1 379 ? -2.695 64.125 16.656 1 91.69 379 SER A N 1
ATOM 3079 C CA . SER A 1 379 ? -2.445 63.375 17.891 1 91.69 379 SER A CA 1
ATOM 3080 C C . SER A 1 379 ? -2.365 64.312 19.094 1 91.69 379 SER A C 1
ATOM 3082 O O . SER A 1 379 ? -1.822 65.438 18.984 1 91.69 379 SER A O 1
ATOM 3084 N N . ASN A 1 380 ? -2.883 63.844 20.156 1 90.25 380 ASN A N 1
ATOM 3085 C CA . ASN A 1 380 ? -2.805 64.625 21.391 1 90.25 380 ASN A CA 1
ATOM 3086 C C . ASN A 1 380 ? -1.48 64.375 22.109 1 90.25 380 ASN A C 1
ATOM 3088 O O . ASN A 1 380 ? -1.166 65.062 23.078 1 90.25 380 ASN A O 1
ATOM 3092 N N . LEU A 1 381 ? -0.823 63.469 21.625 1 94.38 381 LEU A N 1
ATOM 3093 C CA . LEU A 1 381 ? 0.417 63.094 22.297 1 94.38 381 LEU A CA 1
ATOM 3094 C C . LEU A 1 381 ? 1.629 63.625 21.531 1 94.38 381 LEU A C 1
ATOM 3096 O O . LEU A 1 381 ? 1.608 63.656 20.297 1 94.38 381 LEU A O 1
ATOM 3100 N N . THR A 1 382 ? 2.59 64.062 22.234 1 94.62 382 THR A N 1
ATOM 3101 C CA . THR A 1 382 ? 3.861 64.5 21.672 1 94.62 382 THR A CA 1
ATOM 3102 C C . THR A 1 382 ? 5.004 63.594 22.141 1 94.62 382 THR A C 1
ATOM 3104 O O . THR A 1 382 ? 4.77 62.562 22.781 1 94.62 382 THR A O 1
ATOM 3107 N N . LEU A 1 383 ? 6.191 64 21.891 1 94.31 383 LEU A N 1
ATOM 3108 C CA . LEU A 1 383 ? 7.363 63.25 22.297 1 94.31 383 LEU A CA 1
ATOM 3109 C C . LEU A 1 383 ? 7.453 63.125 23.812 1 94.31 383 LEU A C 1
ATOM 3111 O O . LEU A 1 383 ? 8.109 62.219 24.328 1 94.31 383 LEU A O 1
ATOM 3115 N N . HIS A 1 384 ? 6.781 63.938 24.516 1 93.62 384 HIS A N 1
ATOM 3116 C CA . HIS A 1 384 ? 6.742 63.906 25.969 1 93.62 384 HIS A CA 1
ATOM 3117 C C . HIS A 1 384 ? 6.121 62.594 26.469 1 93.62 384 HIS A C 1
ATOM 3119 O O . HIS A 1 384 ? 6.367 62.188 27.609 1 93.62 384 HIS A O 1
ATOM 3125 N N . ALA A 1 385 ? 5.383 62 25.594 1 95.19 385 ALA A N 1
ATOM 3126 C CA . ALA A 1 385 ? 4.637 60.812 25.938 1 95.19 385 ALA A CA 1
ATOM 3127 C C . ALA A 1 385 ? 5.578 59.656 26.266 1 95.19 385 ALA A C 1
ATOM 3129 O O . ALA A 1 385 ? 5.195 58.688 26.938 1 95.19 385 ALA A O 1
ATOM 3130 N N . LEU A 1 386 ? 6.758 59.688 25.844 1 95.5 386 LEU A N 1
ATOM 3131 C CA . LEU A 1 386 ? 7.719 58.625 26.031 1 95.5 386 LEU A CA 1
ATOM 3132 C C . LEU A 1 386 ? 8.328 58.656 27.438 1 95.5 386 LEU A C 1
ATOM 3134 O O . LEU A 1 386 ? 8.789 57.656 27.953 1 95.5 386 LEU A O 1
ATOM 3138 N N . LEU A 1 387 ? 8.273 59.75 28.047 1 94.06 387 LEU A N 1
ATOM 3139 C CA . LEU A 1 387 ? 9.031 60.031 29.266 1 94.06 387 LEU A CA 1
ATOM 3140 C C . LEU A 1 387 ? 8.477 59.219 30.438 1 94.06 387 LEU A C 1
ATOM 3142 O O . LEU A 1 387 ? 9.234 58.594 31.172 1 94.06 387 LEU A O 1
ATOM 3146 N N . PRO A 1 388 ? 7.184 59.25 30.625 1 95.38 388 PRO A N 1
ATOM 3147 C CA . PRO A 1 388 ? 6.676 58.469 31.75 1 95.38 388 PRO A CA 1
ATOM 3148 C C . PRO A 1 388 ? 7.035 57 31.656 1 95.38 388 PRO A C 1
ATOM 3150 O O . PRO A 1 388 ? 7.297 56.344 32.688 1 95.38 388 PRO A O 1
ATOM 3153 N N . PHE A 1 389 ? 7.035 56.469 30.5 1 96 389 PHE A N 1
ATOM 3154 C CA . PHE A 1 389 ? 7.344 55.031 30.328 1 96 389 PHE A CA 1
ATOM 3155 C C . PHE A 1 389 ? 8.82 54.781 30.578 1 96 389 PHE A C 1
ATOM 3157 O O . PHE A 1 389 ? 9.188 53.719 31.125 1 96 389 PHE A O 1
ATOM 3164 N N . ALA A 1 390 ? 9.656 55.688 30.172 1 94.19 390 ALA A N 1
ATOM 3165 C CA . ALA A 1 390 ? 11.086 55.562 30.438 1 94.19 390 ALA A CA 1
ATOM 3166 C C . ALA A 1 390 ? 11.367 55.594 31.938 1 94.19 390 ALA A C 1
ATOM 3168 O O . ALA A 1 390 ? 12.234 54.875 32.438 1 94.19 390 ALA A O 1
ATOM 3169 N N . GLU A 1 391 ? 10.656 56.344 32.625 1 93.5 391 GLU A N 1
ATOM 3170 C CA . GLU A 1 391 ? 10.875 56.562 34.031 1 93.5 391 GLU A CA 1
ATOM 3171 C C . GLU A 1 391 ? 10.328 55.406 34.875 1 93.5 391 GLU A C 1
ATOM 3173 O O . GLU A 1 391 ? 10.969 54.969 35.844 1 93.5 391 GLU A O 1
ATOM 3178 N N . HIS A 1 392 ? 9.195 54.875 34.438 1 93.88 392 HIS A N 1
ATOM 3179 C CA . HIS A 1 392 ? 8.484 54 35.375 1 93.88 392 HIS A CA 1
ATOM 3180 C C . HIS A 1 392 ? 8.492 52.531 34.875 1 93.88 392 HIS A C 1
ATOM 3182 O O . HIS A 1 392 ? 8.289 51.625 35.656 1 93.88 392 HIS A O 1
ATOM 3188 N N . CYS A 1 393 ? 8.617 52.312 33.656 1 94.75 393 CYS A N 1
ATOM 3189 C CA . CYS A 1 393 ? 8.5 50.969 33.094 1 94.75 393 CYS A CA 1
ATOM 3190 C C . CYS A 1 393 ? 9.867 50.406 32.719 1 94.75 393 CYS A C 1
ATOM 3192 O O . CYS A 1 393 ? 10.18 50.25 31.547 1 94.75 393 CYS A O 1
ATOM 3194 N N . ARG A 1 394 ? 10.484 49.906 33.688 1 92.75 394 ARG A N 1
ATOM 3195 C CA . ARG A 1 394 ? 11.875 49.5 33.531 1 92.75 394 ARG A CA 1
ATOM 3196 C C . ARG A 1 394 ? 11.977 48.219 32.719 1 92.75 394 ARG A C 1
ATOM 3198 O O . ARG A 1 394 ? 13.008 47.938 32.094 1 92.75 394 ARG A O 1
ATOM 3205 N N . HIS A 1 395 ? 10.922 47.469 32.656 1 93.94 395 HIS A N 1
ATOM 3206 C CA . HIS A 1 395 ? 10.977 46.188 31.984 1 93.94 395 HIS A CA 1
ATOM 3207 C C . HIS A 1 395 ? 10.453 46.281 30.562 1 93.94 395 HIS A C 1
ATOM 3209 O O . HIS A 1 395 ? 10.438 45.281 29.828 1 93.94 395 HIS A O 1
ATOM 3215 N N . LEU A 1 396 ? 10.086 47.406 30.156 1 95.12 396 LEU A N 1
ATOM 3216 C CA . LEU A 1 396 ? 9.492 47.625 28.844 1 95.12 396 LEU A CA 1
ATOM 3217 C C . LEU A 1 396 ? 10.516 47.375 27.734 1 95.12 396 LEU A C 1
ATOM 3219 O O . LEU A 1 396 ? 11.562 48 27.688 1 95.12 396 LEU A O 1
ATOM 3223 N N . THR A 1 397 ? 10.234 46.438 26.891 1 95.12 397 THR A N 1
ATOM 3224 C CA . THR A 1 397 ? 11.133 46.094 25.797 1 95.12 397 THR A CA 1
ATOM 3225 C C . THR A 1 397 ? 10.586 46.594 24.453 1 95.12 397 THR A C 1
ATOM 3227 O O . THR A 1 397 ? 11.344 46.812 23.516 1 95.12 397 THR A O 1
ATOM 3230 N N . HIS A 1 398 ? 9.289 46.656 24.375 1 95.81 398 HIS A N 1
ATOM 3231 C CA . HIS A 1 398 ? 8.633 47.125 23.156 1 95.81 398 HIS A CA 1
ATOM 3232 C C . HIS A 1 398 ? 7.59 48.219 23.484 1 95.81 398 HIS A C 1
ATOM 3234 O O . HIS A 1 398 ? 6.758 48.031 24.375 1 95.81 398 HIS A O 1
ATOM 3240 N N . LEU A 1 399 ? 7.684 49.312 22.75 1 96.75 399 LEU A N 1
ATOM 3241 C CA . LEU A 1 399 ? 6.711 50.375 22.938 1 96.75 399 LEU A CA 1
ATOM 3242 C C . LEU A 1 399 ? 6.246 50.938 21.594 1 96.75 399 LEU A C 1
ATOM 3244 O O . LEU A 1 399 ? 7.066 51.25 20.719 1 96.75 399 LEU A O 1
ATOM 3248 N N . GLY A 1 400 ? 4.969 50.906 21.391 1 95.81 400 GLY A N 1
ATOM 3249 C CA . GLY A 1 400 ? 4.375 51.531 20.203 1 95.81 400 GLY A CA 1
ATOM 3250 C C . GLY A 1 400 ? 3.326 52.562 20.531 1 95.81 400 GLY A C 1
ATOM 3251 O O . GLY A 1 400 ? 2.354 52.281 21.234 1 95.81 400 GLY A O 1
ATOM 3252 N N . LEU A 1 401 ? 3.529 53.75 20 1 95.69 401 LEU A N 1
ATOM 3253 C CA . LEU A 1 401 ? 2.605 54.875 20.234 1 95.69 401 LEU A CA 1
ATOM 3254 C C . LEU A 1 401 ? 2.395 55.688 18.969 1 95.69 401 LEU A C 1
ATOM 3256 O O . LEU A 1 401 ? 3.246 55.688 18.078 1 95.69 401 LEU A O 1
ATOM 3260 N N . PHE A 1 402 ? 1.29 56.312 18.938 1 95.94 402 PHE A N 1
ATOM 3261 C CA . PHE A 1 402 ? 1.024 57.312 17.922 1 95.94 402 PHE A CA 1
ATOM 3262 C C . PHE A 1 402 ? 1.176 58.719 18.484 1 95.94 402 PHE A C 1
ATOM 3264 O O . PHE A 1 402 ? 0.364 59.156 19.312 1 95.94 402 PHE A O 1
ATOM 3271 N N . ILE A 1 403 ? 2.191 59.531 18.047 1 95.62 403 ILE A N 1
ATOM 3272 C CA . ILE A 1 403 ? 2.486 60.812 18.641 1 95.62 403 ILE A CA 1
ATOM 3273 C C . ILE A 1 403 ? 2.707 61.875 17.531 1 95.62 403 ILE A C 1
ATOM 3275 O O . ILE A 1 403 ? 2.822 61.5 16.359 1 95.62 403 ILE A O 1
ATOM 3279 N N . ASP A 1 404 ? 2.631 63.094 17.953 1 94.81 404 ASP A N 1
ATOM 3280 C CA . ASP A 1 404 ? 3.027 64.188 17.094 1 94.81 404 ASP A CA 1
ATOM 3281 C C . ASP A 1 404 ? 4.406 64.75 17.484 1 94.81 404 ASP A C 1
ATOM 3283 O O . ASP A 1 404 ? 4.555 65.438 18.484 1 94.81 404 ASP A O 1
ATOM 3287 N N . ALA A 1 405 ? 5.375 64.5 16.734 1 93.81 405 ALA A N 1
ATOM 3288 C CA . ALA A 1 405 ? 6.754 64.875 17.016 1 93.81 405 ALA A CA 1
ATOM 3289 C C . ALA A 1 405 ? 7.133 66.125 16.297 1 93.81 405 ALA A C 1
ATOM 3291 O O . ALA A 1 405 ? 8.312 66.5 16.25 1 93.81 405 ALA A O 1
ATOM 3292 N N . SER A 1 406 ? 6.191 66.75 15.648 1 89.44 406 SER A N 1
ATOM 3293 C CA . SER A 1 406 ? 6.48 67.938 14.891 1 89.44 406 SER A CA 1
ATOM 3294 C C . SER A 1 406 ? 6.543 69.188 15.805 1 89.44 406 SER A C 1
ATOM 3296 O O . SER A 1 406 ? 7.152 70.188 15.453 1 89.44 406 SER A O 1
ATOM 3298 N N . HIS A 1 407 ? 5.855 69 16.984 1 82.12 407 HIS A N 1
ATOM 3299 C CA . HIS A 1 407 ? 5.801 70.188 17.859 1 82.12 407 HIS A CA 1
ATOM 3300 C C . HIS A 1 407 ? 6.191 69.812 19.281 1 82.12 407 HIS A C 1
ATOM 3302 O O . HIS A 1 407 ? 6.156 68.625 19.656 1 82.12 407 HIS A O 1
ATOM 3308 N N . ASP A 1 408 ? 6.672 70.812 20.047 1 81.44 408 ASP A N 1
ATOM 3309 C CA . ASP A 1 408 ? 6.91 70.75 21.484 1 81.44 408 ASP A CA 1
ATOM 3310 C C . ASP A 1 408 ? 7.969 69.688 21.781 1 81.44 408 ASP A C 1
ATOM 3312 O O . ASP A 1 408 ? 7.734 68.75 22.609 1 81.44 408 ASP A O 1
ATOM 3316 N N . ILE A 1 409 ? 8.992 69.75 21.094 1 85.69 409 ILE A N 1
ATOM 3317 C CA . ILE A 1 409 ? 10.094 68.812 21.375 1 85.69 409 ILE A CA 1
ATOM 3318 C C . ILE A 1 409 ? 10.75 69.188 22.703 1 85.69 409 ILE A C 1
ATOM 3320 O O . ILE A 1 409 ? 11.156 70.375 22.891 1 85.69 409 ILE A O 1
ATOM 3324 N N . PRO A 1 410 ? 10.727 68.312 23.562 1 78.5 410 PRO A N 1
ATOM 3325 C CA . PRO A 1 410 ? 11.312 68.625 24.859 1 78.5 410 PRO A CA 1
ATOM 3326 C C . PRO A 1 410 ? 12.742 69.125 24.766 1 78.5 410 PRO A C 1
ATOM 3328 O O . PRO A 1 410 ? 13.523 68.688 23.938 1 78.5 410 PRO A O 1
ATOM 3331 N N . SER A 1 411 ? 13.062 70.438 25.188 1 67.69 411 SER A N 1
ATOM 3332 C CA . SER A 1 411 ? 14.391 71.062 25.141 1 67.69 411 SER A CA 1
ATOM 3333 C C . SER A 1 411 ? 15.141 70.812 26.453 1 67.69 411 SER A C 1
ATOM 3335 O O . SER A 1 411 ? 14.531 70.688 27.516 1 67.69 411 SER A O 1
ATOM 3337 N N . PHE A 1 412 ? 16.406 70.438 26.375 1 55.16 412 PHE A N 1
ATOM 3338 C CA . PHE A 1 412 ? 17.281 70.188 27.516 1 55.16 412 PHE A CA 1
ATOM 3339 C C . PHE A 1 412 ? 17.406 71.438 28.375 1 55.16 412 PHE A C 1
ATOM 3341 O O . PHE A 1 412 ? 17.609 72.562 27.844 1 55.16 412 PHE A O 1
ATOM 3348 N N . PRO A 1 413 ? 16.875 71.438 29.547 1 45.72 413 PRO A N 1
ATOM 3349 C CA . PRO A 1 413 ? 17.312 72.562 30.328 1 45.72 413 PRO A CA 1
ATOM 3350 C C . PRO A 1 413 ? 18.828 72.688 30.438 1 45.72 413 PRO A C 1
ATOM 3352 O O . PRO A 1 413 ? 19.484 71.75 30.875 1 45.72 413 PRO A O 1
ATOM 3355 N N . PHE A 1 414 ? 19.547 73.188 29.5 1 37.56 414 PHE A N 1
ATOM 3356 C CA . PHE A 1 414 ? 20.953 73.375 29.797 1 37.56 414 PHE A CA 1
ATOM 3357 C C . PHE A 1 414 ? 21.125 74 31.172 1 37.56 414 PHE A C 1
ATOM 3359 O O . PHE A 1 414 ? 20.328 74.875 31.547 1 37.56 414 PHE A O 1
ATOM 3366 N N . PRO A 1 415 ? 21.766 73.312 32.031 1 36.69 415 PRO A N 1
ATOM 3367 C CA . PRO A 1 415 ? 22.062 74.125 33.219 1 36.69 415 PRO A CA 1
ATOM 3368 C C . PRO A 1 415 ? 22.562 75.562 32.875 1 36.69 415 PRO A C 1
ATOM 3370 O O . PRO A 1 415 ? 23.469 75.688 32.094 1 36.69 415 PRO A O 1
ATOM 3373 N N . VAL A 1 416 ? 21.688 76.438 32.656 1 33.28 416 VAL A N 1
ATOM 3374 C CA . VAL A 1 416 ? 22.25 77.75 32.688 1 33.28 416 VAL A CA 1
ATOM 3375 C C . VAL A 1 416 ? 23.109 78 33.938 1 33.28 416 VAL A C 1
ATOM 3377 O O . VAL A 1 416 ? 22.625 77.75 35.031 1 33.28 416 VAL A O 1
ATOM 3380 N N . HIS A 1 417 ? 24.406 77.625 33.812 1 31.06 417 HIS A N 1
ATOM 3381 C CA . HIS A 1 417 ? 25.328 78.062 34.844 1 31.06 417 HIS A CA 1
ATOM 3382 C C . HIS A 1 417 ? 25.031 79.5 35.281 1 31.06 417 HIS A C 1
ATOM 3384 O O . HIS A 1 417 ? 25.344 80.438 34.562 1 31.06 417 HIS A O 1
ATOM 3390 N N . SER A 1 418 ? 23.891 79.875 35.75 1 29.67 418 SER A N 1
ATOM 3391 C CA . SER A 1 418 ? 24.016 81.125 36.5 1 29.67 418 SER A CA 1
ATOM 3392 C C . SER A 1 418 ? 25.078 81 37.594 1 29.67 418 SER A C 1
ATOM 3394 O O . SER A 1 418 ? 25.219 79.938 38.219 1 29.67 418 SER A O 1
ATOM 3396 N N . THR A 1 419 ? 26.172 81.75 37.562 1 30.66 419 THR A N 1
ATOM 3397 C CA . THR A 1 419 ? 27.312 82.062 38.438 1 30.66 419 THR A CA 1
ATOM 3398 C C . THR A 1 419 ? 26.875 82.062 39.906 1 30.66 419 THR A C 1
ATOM 3400 O O . THR A 1 419 ? 27.688 82.312 40.781 1 30.66 419 THR A O 1
ATOM 3403 N N . SER A 1 420 ? 25.656 82.5 40.281 1 31.19 420 SER A N 1
ATOM 3404 C CA . SER A 1 420 ? 25.641 82.75 41.719 1 31.19 420 SER A CA 1
ATOM 3405 C C . SER A 1 420 ? 25.891 81.438 42.469 1 31.19 420 SER A C 1
ATOM 3407 O O . SER A 1 420 ? 25.312 80.375 42.156 1 31.19 420 SER A O 1
ATOM 3409 N N . LEU A 1 421 ? 27.047 81.312 43.219 1 30.7 421 LEU A N 1
ATOM 3410 C CA . LEU A 1 421 ? 27.719 80.438 44.156 1 30.7 421 LEU A CA 1
ATOM 3411 C C . LEU A 1 421 ? 26.719 79.875 45.156 1 30.7 421 LEU A C 1
ATOM 3413 O O . LEU A 1 421 ? 27.109 79.375 46.219 1 30.7 421 LEU A O 1
ATOM 3417 N N . SER A 1 422 ? 25.469 80.375 45.281 1 30.62 422 SER A N 1
ATOM 3418 C CA . SER A 1 422 ? 24.953 79.75 46.5 1 30.62 422 SER A CA 1
ATOM 3419 C C . SER A 1 422 ? 25.016 78.25 46.375 1 30.62 422 SER A C 1
ATOM 3421 O O . SER A 1 422 ? 24.672 77.625 45.344 1 30.62 422 SER A O 1
ATOM 3423 N N . PHE A 1 423 ? 25.906 77.562 47.125 1 30.52 423 PHE A N 1
ATOM 3424 C CA . PHE A 1 423 ? 26.266 76.188 47.438 1 30.52 423 PHE A CA 1
ATOM 3425 C C . PHE A 1 423 ? 25.031 75.312 47.438 1 30.52 423 PHE A C 1
ATOM 3427 O O . PHE A 1 423 ? 25.141 74.062 47.594 1 30.52 423 PHE A O 1
ATOM 3434 N N . ASN A 1 424 ? 23.906 75.812 47.969 1 29.7 424 ASN A N 1
ATOM 3435 C CA . ASN A 1 424 ? 23.078 74.75 48.5 1 29.7 424 ASN A CA 1
ATOM 3436 C C . ASN A 1 424 ? 22.672 73.75 47.406 1 29.7 424 ASN A C 1
ATOM 3438 O O . ASN A 1 424 ? 22.812 72.562 47.562 1 29.7 424 ASN A O 1
ATOM 3442 N N . THR A 1 425 ? 21.5 74.125 46.75 1 32.31 425 THR A N 1
ATOM 3443 C CA . THR A 1 425 ? 20.641 73.062 46.281 1 32.31 425 THR A CA 1
ATOM 3444 C C . THR A 1 425 ? 21.188 72.438 45 1 32.31 425 THR A C 1
ATOM 3446 O O . THR A 1 425 ? 21.312 73.125 43.969 1 32.31 425 THR A O 1
ATOM 3449 N N . SER A 1 426 ? 22.172 71.625 45 1 33.41 426 SER A N 1
ATOM 3450 C CA . SER A 1 426 ? 22.688 70.688 44 1 33.41 426 SER A CA 1
ATOM 3451 C C . SER A 1 426 ? 21.578 70.188 43.094 1 33.41 426 SER A C 1
ATOM 3453 O O . SER A 1 426 ? 21.047 69.125 43.344 1 33.41 426 SER A O 1
ATOM 3455 N N . LYS A 1 427 ? 20.469 70.938 43.062 1 36.75 427 LYS A N 1
ATOM 3456 C CA . LYS A 1 427 ? 19.609 70.188 42.125 1 36.75 427 LYS A CA 1
ATOM 3457 C C . LYS A 1 427 ? 20.328 69.938 40.781 1 36.75 427 LYS A C 1
ATOM 3459 O O . LYS A 1 427 ? 20.625 70.875 40.062 1 36.75 427 LYS A O 1
ATOM 3464 N N . THR A 1 428 ? 21.203 69.062 40.656 1 36.53 428 THR A N 1
ATOM 3465 C CA . THR A 1 428 ? 21.812 68.438 39.5 1 36.53 428 THR A CA 1
ATOM 3466 C C . THR A 1 428 ? 20.859 68.5 38.312 1 36.53 428 THR A C 1
ATOM 3468 O O . THR A 1 428 ? 19.672 68.25 38.438 1 36.53 428 THR A O 1
ATOM 3471 N N . VAL A 1 429 ? 20.859 69.438 37.438 1 42.16 429 VAL A N 1
ATOM 3472 C CA . VAL A 1 429 ? 20.234 69.5 36.125 1 42.16 429 VAL A CA 1
ATOM 3473 C C . VAL A 1 429 ? 20 68.125 35.562 1 42.16 429 VAL A C 1
ATOM 3475 O O . VAL A 1 429 ? 20.953 67.438 35.156 1 42.16 429 VAL A O 1
ATOM 3478 N N . THR A 1 430 ? 19.375 67.062 36.312 1 47.22 430 THR A N 1
ATOM 3479 C CA . THR A 1 430 ? 19.172 65.625 36.094 1 47.22 430 THR A CA 1
ATOM 3480 C C . THR A 1 430 ? 18.516 65.375 34.75 1 47.22 430 THR A C 1
ATOM 3482 O O . THR A 1 430 ? 17.516 66 34.406 1 47.22 430 THR A O 1
ATOM 3485 N N . GLY A 1 431 ? 19.203 65.062 33.625 1 62.97 431 GLY A N 1
ATOM 3486 C CA . GLY A 1 431 ? 18.828 64.562 32.312 1 62.97 431 GLY A CA 1
ATOM 3487 C C . GLY A 1 431 ? 17.641 63.594 32.375 1 62.97 431 GLY A C 1
ATOM 3488 O O . GLY A 1 431 ? 17.094 63.344 33.438 1 62.97 431 GLY A O 1
ATOM 3489 N N . TYR A 1 432 ? 16.891 63.438 31.203 1 80.19 432 TYR A N 1
ATOM 3490 C CA . TYR A 1 432 ? 15.797 62.469 31.109 1 80.19 432 TYR A CA 1
ATOM 3491 C C . TYR A 1 432 ? 16.266 61.062 31.484 1 80.19 432 TYR A C 1
ATOM 3493 O O . TYR A 1 432 ? 17.422 60.719 31.234 1 80.19 432 TYR A O 1
ATOM 3501 N N . THR A 1 433 ? 15.469 60.406 32.25 1 86.62 433 THR A N 1
ATOM 3502 C CA . THR A 1 433 ? 15.758 59 32.531 1 86.62 433 THR A CA 1
ATOM 3503 C C . THR A 1 433 ? 15.609 58.156 31.266 1 86.62 433 THR A C 1
ATOM 3505 O O . THR A 1 433 ? 14.539 58.156 30.641 1 86.62 433 THR A O 1
ATOM 3508 N N . PRO A 1 434 ? 16.688 57.562 30.875 1 90.44 434 PRO A N 1
ATOM 3509 C CA . PRO A 1 434 ? 16.594 56.75 29.656 1 90.44 434 PRO A CA 1
ATOM 3510 C C . PRO A 1 434 ? 15.859 55.438 29.891 1 90.44 434 PRO A C 1
ATOM 3512 O O . PRO A 1 434 ? 15.719 55 31.031 1 90.44 434 PRO A O 1
ATOM 3515 N N . PHE A 1 435 ? 15.352 54.938 28.797 1 93.88 435 PHE A N 1
ATOM 3516 C CA . PHE A 1 435 ? 14.773 53.594 28.859 1 93.88 435 PHE A CA 1
ATOM 3517 C C . PHE A 1 435 ? 15.836 52.562 29.25 1 93.88 435 PHE A C 1
ATOM 3519 O O . PHE A 1 435 ? 16.969 52.656 28.781 1 93.88 435 PHE A O 1
ATOM 3526 N N . HIS A 1 436 ? 15.469 51.719 30.062 1 91.56 436 HIS A N 1
ATOM 3527 C CA . HIS A 1 436 ? 16.422 50.75 30.562 1 91.56 436 HIS A CA 1
ATOM 3528 C C . HIS A 1 436 ? 16.516 49.531 29.641 1 91.56 436 HIS A C 1
ATOM 3530 O O . HIS A 1 436 ? 17.625 49.062 29.344 1 91.56 436 HIS A O 1
ATOM 3536 N N . SER A 1 437 ? 15.367 49.094 29.203 1 93.69 437 SER A N 1
ATOM 3537 C CA . SER A 1 437 ? 15.367 47.781 28.531 1 93.69 437 SER A CA 1
ATOM 3538 C C . SER A 1 437 ? 14.734 47.875 27.156 1 93.69 437 SER A C 1
ATOM 3540 O O . SER A 1 437 ? 14.547 46.844 26.484 1 93.69 437 SER A O 1
ATOM 3542 N N . LEU A 1 438 ? 14.422 49 26.703 1 94.25 438 LEU A N 1
ATOM 3543 C CA . LEU A 1 438 ? 13.688 49.156 25.453 1 94.25 438 LEU A CA 1
ATOM 3544 C C . LEU A 1 438 ? 14.516 48.656 24.281 1 94.25 438 LEU A C 1
ATOM 3546 O O . LEU A 1 438 ? 15.648 49.094 24.078 1 94.25 438 LEU A O 1
ATOM 3550 N N . ARG A 1 439 ? 13.922 47.781 23.562 1 92.81 439 ARG A N 1
ATOM 3551 C CA . ARG A 1 439 ? 14.609 47.219 22.406 1 92.81 439 ARG A CA 1
ATOM 3552 C C . ARG A 1 439 ? 13.984 47.719 21.109 1 92.81 439 ARG A C 1
ATOM 3554 O O . ARG A 1 439 ? 14.641 47.75 20.062 1 92.81 439 ARG A O 1
ATOM 3561 N N . ARG A 1 440 ? 12.68 47.938 21.219 1 94.44 440 ARG A N 1
ATOM 3562 C CA . ARG A 1 440 ? 11.984 48.406 20.016 1 94.44 440 ARG A CA 1
ATOM 3563 C C . ARG A 1 440 ? 11.016 49.531 20.328 1 94.44 440 ARG A C 1
ATOM 3565 O O . ARG A 1 440 ? 10.188 49.406 21.234 1 94.44 440 ARG A O 1
ATOM 3572 N N . LEU A 1 441 ? 11.164 50.594 19.578 1 95.38 441 LEU A N 1
ATOM 3573 C CA . LEU A 1 441 ? 10.219 51.688 19.609 1 95.38 441 LEU A CA 1
ATOM 3574 C C . LEU A 1 441 ? 9.508 51.844 18.266 1 95.38 441 LEU A C 1
ATOM 3576 O O . LEU A 1 441 ? 10.133 52.125 17.25 1 95.38 441 LEU A O 1
ATOM 3580 N N . SER A 1 442 ? 8.203 51.562 18.312 1 94.25 442 SER A N 1
ATOM 3581 C CA . SER A 1 442 ? 7.418 51.594 17.094 1 94.25 442 SER A CA 1
ATOM 3582 C C . SER A 1 442 ? 6.633 52.906 16.984 1 94.25 442 SER A C 1
ATOM 3584 O O . SER A 1 442 ? 5.602 53.062 17.625 1 94.25 442 SER A O 1
ATOM 3586 N N . MET A 1 443 ? 7.008 53.688 16 1 93.81 443 MET A N 1
ATOM 3587 C CA . MET A 1 443 ? 6.363 54.969 15.828 1 93.81 443 MET A CA 1
ATOM 3588 C C . MET A 1 443 ? 5.184 54.875 14.867 1 93.81 443 MET A C 1
ATOM 3590 O O . MET A 1 443 ? 4.355 55.781 14.789 1 93.81 443 MET A O 1
ATOM 3594 N N . GLY A 1 444 ? 5.141 53.719 14.18 1 93.06 444 GLY A N 1
ATOM 3595 C CA . GLY A 1 444 ? 4.039 53.531 13.25 1 93.06 444 GLY A CA 1
ATOM 3596 C C . GLY A 1 444 ? 3.885 54.656 12.258 1 93.06 444 GLY A C 1
ATOM 3597 O O . GLY A 1 444 ? 4.812 54.969 11.508 1 93.06 444 GLY A O 1
ATOM 3598 N N . VAL A 1 445 ? 2.736 55.375 12.453 1 91.44 445 VAL A N 1
ATOM 3599 C CA . VAL A 1 445 ? 2.465 56.469 11.531 1 91.44 445 VAL A CA 1
ATOM 3600 C C . VAL A 1 445 ? 2.494 57.812 12.289 1 91.44 445 VAL A C 1
ATOM 3602 O O . VAL A 1 445 ? 1.8 58.75 11.914 1 91.44 445 VAL A O 1
ATOM 3605 N N . SER A 1 446 ? 3.236 57.906 13.32 1 94.88 446 SER A N 1
ATOM 3606 C CA . SER A 1 446 ? 3.365 59.094 14.125 1 94.88 446 SER A CA 1
ATOM 3607 C C . SER A 1 446 ? 3.74 60.312 13.258 1 94.88 446 SER A C 1
ATOM 3609 O O . SER A 1 446 ? 4.465 60.156 12.273 1 94.88 446 SER A O 1
ATOM 3611 N N . ILE A 1 447 ? 3.279 61.438 13.641 1 94.19 447 ILE A N 1
ATOM 3612 C CA . ILE A 1 447 ? 3.42 62.656 12.852 1 94.19 447 ILE A CA 1
ATOM 3613 C C . ILE A 1 447 ? 4.816 63.219 13.047 1 94.19 447 ILE A C 1
ATOM 3615 O O . ILE A 1 447 ? 5.312 63.312 14.18 1 94.19 447 ILE A O 1
ATOM 3619 N N . ILE A 1 448 ? 5.426 63.625 12.023 1 93.44 448 ILE A N 1
ATOM 3620 C CA . ILE A 1 448 ? 6.727 64.312 12 1 93.44 448 ILE A CA 1
ATOM 3621 C C . ILE A 1 448 ? 6.816 65.188 10.789 1 93.44 448 ILE A C 1
ATOM 3623 O O . ILE A 1 448 ? 6.16 64.938 9.766 1 93.44 448 ILE A O 1
ATOM 3627 N N . GLU A 1 449 ? 7.445 66.25 10.961 1 88.19 449 GLU A N 1
ATOM 3628 C CA . GLU A 1 449 ? 7.574 67.125 9.836 1 88.19 449 GLU A CA 1
ATOM 3629 C C . GLU A 1 449 ? 8.234 66.438 8.641 1 88.19 449 GLU A C 1
ATOM 3631 O O . GLU A 1 449 ? 9.195 65.688 8.805 1 88.19 449 GLU A O 1
ATOM 3636 N N . ALA A 1 450 ? 7.637 66.75 7.531 1 83.81 450 ALA A N 1
ATOM 3637 C CA . ALA A 1 450 ? 8.156 66.125 6.312 1 83.81 450 ALA A CA 1
ATOM 3638 C C . ALA A 1 450 ? 9.516 66.688 5.938 1 83.81 450 ALA A C 1
ATOM 3640 O O . ALA A 1 450 ? 9.805 67.875 6.258 1 83.81 450 ALA A O 1
ATOM 3641 N N . LEU A 1 451 ? 10.297 65.812 5.266 1 75.12 451 LEU A N 1
ATOM 3642 C CA . LEU A 1 451 ? 11.547 66.312 4.707 1 75.12 451 LEU A CA 1
ATOM 3643 C C . LEU A 1 451 ? 11.273 67.438 3.691 1 75.12 451 LEU A C 1
ATOM 3645 O O . LEU A 1 451 ? 10.242 67.438 3.012 1 75.12 451 LEU A O 1
ATOM 3649 N N . PRO A 1 452 ? 12.078 68.375 3.83 1 79.19 452 PRO A N 1
ATOM 3650 C CA . PRO A 1 452 ? 13.461 68.5 4.305 1 79.19 452 PRO A CA 1
ATOM 3651 C C . PRO A 1 452 ? 13.578 69.125 5.688 1 79.19 452 PRO A C 1
ATOM 3653 O O . PRO A 1 452 ? 14.664 69.5 6.098 1 79.19 452 PRO A O 1
ATOM 3656 N N . GLU A 1 453 ? 12.422 69.312 6.309 1 76.69 453 GLU A N 1
ATOM 3657 C CA . GLU A 1 453 ? 12.539 69.875 7.648 1 76.69 453 GLU A CA 1
ATOM 3658 C C . GLU A 1 453 ? 13.469 69.062 8.516 1 76.69 453 GLU A C 1
ATOM 3660 O O . GLU A 1 453 ? 13.531 67.812 8.367 1 76.69 453 GLU A O 1
ATOM 3665 N N . PRO A 1 454 ? 14.055 69.75 9.336 1 75 454 PRO A N 1
ATOM 3666 C CA . PRO A 1 454 ? 15.07 69.062 10.117 1 75 454 PRO A CA 1
ATOM 3667 C C . PRO A 1 454 ? 14.461 68.062 11.102 1 75 454 PRO A C 1
ATOM 3669 O O . PRO A 1 454 ? 13.547 68.438 11.844 1 75 454 PRO A O 1
ATOM 3672 N N . THR A 1 455 ? 14.891 66.875 11.008 1 87.94 455 THR A N 1
ATOM 3673 C CA . THR A 1 455 ? 14.5 65.812 11.914 1 87.94 455 THR A CA 1
ATOM 3674 C C . THR A 1 455 ? 15.469 65.688 13.086 1 87.94 455 THR A C 1
ATOM 3676 O O . THR A 1 455 ? 15.281 64.875 13.984 1 87.94 455 THR A O 1
ATOM 3679 N N . ALA A 1 456 ? 16.391 66.562 13.062 1 83.81 456 ALA A N 1
ATOM 3680 C CA . ALA A 1 456 ? 17.5 66.5 14 1 83.81 456 ALA A CA 1
ATOM 3681 C C . ALA A 1 456 ? 17.031 66.688 15.438 1 83.81 456 ALA A C 1
ATOM 3683 O O . ALA A 1 456 ? 17.469 65.938 16.344 1 83.81 456 ALA A O 1
ATOM 3684 N N . PRO A 1 457 ? 16.156 67.688 15.609 1 85.06 457 PRO A N 1
ATOM 3685 C CA . PRO A 1 457 ? 15.711 67.812 16.984 1 85.06 457 PRO A CA 1
ATOM 3686 C C . PRO A 1 457 ? 15.062 66.562 17.562 1 85.06 457 PRO A C 1
ATOM 3688 O O . PRO A 1 457 ? 15.242 66.25 18.75 1 85.06 457 PRO A O 1
ATOM 3691 N N . VAL A 1 458 ? 14.305 65.938 16.703 1 92 458 VAL A N 1
ATOM 3692 C CA . VAL A 1 458 ? 13.648 64.688 17.141 1 92 458 VAL A CA 1
ATOM 3693 C C . VAL A 1 458 ? 14.695 63.625 17.438 1 92 458 VAL A C 1
ATOM 3695 O O . VAL A 1 458 ? 14.609 62.938 18.469 1 92 458 VAL A O 1
ATOM 3698 N N . ALA A 1 459 ? 15.695 63.531 16.609 1 90 459 ALA A N 1
ATOM 3699 C CA . ALA A 1 459 ? 16.766 62.531 16.781 1 90 459 ALA A CA 1
ATOM 3700 C C . ALA A 1 459 ? 17.562 62.812 18.047 1 90 459 ALA A C 1
ATOM 3702 O O . ALA A 1 459 ? 17.938 61.875 18.766 1 90 459 ALA A O 1
ATOM 3703 N N . LEU A 1 460 ? 17.781 64 18.281 1 84.81 460 LEU A N 1
ATOM 3704 C CA . LEU A 1 460 ? 18.547 64.438 19.453 1 84.81 460 LEU A CA 1
ATOM 3705 C C . LEU A 1 460 ? 17.797 64.062 20.734 1 84.81 460 LEU A C 1
ATOM 3707 O O . LEU A 1 460 ? 18.391 63.594 21.703 1 84.81 460 LEU A O 1
ATOM 3711 N N . PHE A 1 461 ? 16.609 64.312 20.75 1 88.94 461 PHE A N 1
ATOM 3712 C CA . PHE A 1 461 ? 15.797 64 21.922 1 88.94 461 PHE A CA 1
ATOM 3713 C C . PHE A 1 461 ? 15.781 62.5 22.172 1 88.94 461 PHE A C 1
ATOM 3715 O O . PHE A 1 461 ? 16 62.062 23.312 1 88.94 461 PHE A O 1
ATOM 3722 N N . LEU A 1 462 ? 15.484 61.75 21.062 1 92.56 462 LEU A N 1
ATOM 3723 C CA . LEU A 1 462 ? 15.375 60.312 21.203 1 92.56 462 LEU A CA 1
ATOM 3724 C C . LEU A 1 462 ? 16.719 59.688 21.609 1 92.56 462 LEU A C 1
ATOM 3726 O O . LEU A 1 462 ? 16.75 58.688 22.312 1 92.56 462 LEU A O 1
ATOM 3730 N N . SER A 1 463 ? 17.812 60.344 21.188 1 88 463 SER A N 1
ATOM 3731 C CA . SER A 1 463 ? 19.141 59.844 21.516 1 88 463 SER A CA 1
ATOM 3732 C C . SER A 1 463 ? 19.406 59.906 23.016 1 88 463 SER A C 1
ATOM 3734 O O . SER A 1 463 ? 20.234 59.188 23.547 1 88 463 SER A O 1
ATOM 3736 N N . GLN A 1 464 ? 18.672 60.719 23.688 1 86.38 464 GLN A N 1
ATOM 3737 C CA . GLN A 1 464 ? 18.797 60.844 25.141 1 86.38 464 GLN A CA 1
ATOM 3738 C C . GLN A 1 464 ? 18.016 59.75 25.859 1 86.38 464 GLN A C 1
ATOM 3740 O O . GLN A 1 464 ? 18.344 59.406 26.984 1 86.38 464 GLN A O 1
ATOM 3745 N N . LEU A 1 465 ? 17.016 59.312 25.203 1 90.56 465 LEU A N 1
ATOM 3746 C CA . LEU A 1 465 ? 16.062 58.406 25.875 1 90.56 465 LEU A CA 1
ATOM 3747 C C . LEU A 1 465 ? 16.359 56.969 25.516 1 90.56 465 LEU A C 1
ATOM 3749 O O . LEU A 1 465 ? 16.047 56.062 26.297 1 90.56 465 LEU A O 1
ATOM 3753 N N . LEU A 1 466 ? 16.844 56.688 24.359 1 92.62 466 LEU A N 1
ATOM 3754 C CA . LEU A 1 466 ? 16.891 55.312 23.828 1 92.62 466 LEU A CA 1
ATOM 3755 C C . LEU A 1 466 ? 18.25 54.688 24.078 1 92.62 466 LEU A C 1
ATOM 3757 O O . LEU A 1 466 ? 19.281 55.344 23.953 1 92.62 466 LEU A O 1
ATOM 3761 N N . PRO A 1 467 ? 18.234 53.469 24.469 1 88.75 467 PRO A N 1
ATOM 3762 C CA . PRO A 1 467 ? 19.5 52.719 24.562 1 88.75 467 PRO A CA 1
ATOM 3763 C C . PRO A 1 467 ? 20.109 52.438 23.188 1 88.75 467 PRO A C 1
ATOM 3765 O O . PRO A 1 467 ? 19.438 52.562 22.156 1 88.75 467 PRO A O 1
ATOM 3768 N N . LEU A 1 468 ? 21.438 52.094 23.156 1 82.75 468 LEU A N 1
ATOM 3769 C CA . LEU A 1 468 ? 22.203 51.938 21.922 1 82.75 468 LEU A CA 1
ATOM 3770 C C . LEU A 1 468 ? 21.609 50.844 21.047 1 82.75 468 LEU A C 1
ATOM 3772 O O . LEU A 1 468 ? 21.609 50.969 19.828 1 82.75 468 LEU A O 1
ATOM 3776 N N . HIS A 1 469 ? 20.969 49.844 21.562 1 86.06 469 HIS A N 1
ATOM 3777 C CA . HIS A 1 469 ? 20.531 48.719 20.734 1 86.06 469 HIS A CA 1
ATOM 3778 C C . HIS A 1 469 ? 19.031 48.781 20.5 1 86.06 469 HIS A C 1
ATOM 3780 O O . HIS A 1 469 ? 18.438 47.812 20.016 1 86.06 469 HIS A O 1
ATOM 3786 N N . CYS A 1 470 ? 18.484 49.938 20.688 1 90.94 470 CYS A N 1
ATOM 3787 C CA . CYS A 1 470 ? 17.047 50.062 20.469 1 90.94 470 CYS A CA 1
ATOM 3788 C C . CYS A 1 470 ? 16.734 50.344 19.016 1 90.94 470 CYS A C 1
ATOM 3790 O O . CYS A 1 470 ? 17.328 51.219 18.406 1 90.94 470 CYS A O 1
ATOM 3792 N N . LYS A 1 471 ? 15.836 49.562 18.422 1 90.56 471 LYS A N 1
ATOM 3793 C CA . LYS A 1 471 ? 15.438 49.75 17.031 1 90.56 471 LYS A CA 1
ATOM 3794 C C . LYS A 1 471 ? 14.211 50.656 16.922 1 90.56 471 LYS A C 1
ATOM 3796 O O . LYS A 1 471 ? 13.234 50.469 17.641 1 90.56 471 LYS A O 1
ATOM 3801 N N . LEU A 1 472 ? 14.312 51.625 16.047 1 92.62 472 LEU A N 1
ATOM 3802 C CA . LEU A 1 472 ? 13.188 52.5 15.75 1 92.62 472 LEU A CA 1
ATOM 3803 C C . LEU A 1 472 ? 12.492 52.094 14.453 1 92.62 472 LEU A C 1
ATOM 3805 O O . LEU A 1 472 ? 13.125 52.062 13.391 1 92.62 472 LEU A O 1
ATOM 3809 N N . ASP A 1 473 ? 11.227 51.688 14.609 1 90 473 ASP A N 1
ATOM 3810 C CA . ASP A 1 473 ? 10.477 51.25 13.438 1 90 473 ASP A CA 1
ATOM 3811 C C . ASP A 1 473 ? 9.312 52.188 13.141 1 90 473 ASP A C 1
ATOM 3813 O O . ASP A 1 473 ? 8.859 52.906 14.023 1 90 473 ASP A O 1
ATOM 3817 N N . CYS A 1 474 ? 8.898 52.156 11.789 1 89.19 474 CYS A N 1
ATOM 3818 C CA . CYS A 1 474 ? 7.758 52.938 11.352 1 89.19 474 CYS A CA 1
ATOM 3819 C C . CYS A 1 474 ? 6.957 52.188 10.281 1 89.19 474 CYS A C 1
ATOM 3821 O O . CYS A 1 474 ? 7.398 51.156 9.781 1 89.19 474 CYS A O 1
ATOM 3823 N N . GLY A 1 475 ? 5.77 52.531 10.125 1 86.12 475 GLY A N 1
ATOM 3824 C CA . GLY A 1 475 ? 4.941 51.969 9.078 1 86.12 475 GLY A CA 1
ATOM 3825 C C . GLY A 1 475 ? 3.688 51.312 9.609 1 86.12 475 GLY A C 1
ATOM 3826 O O . GLY A 1 475 ? 3.279 51.562 10.742 1 86.12 475 GLY A O 1
ATOM 3827 N N . ILE A 1 476 ? 2.979 50.562 8.602 1 78.81 476 ILE A N 1
ATOM 3828 C CA . ILE A 1 476 ? 1.697 49.938 8.938 1 78.81 476 ILE A CA 1
ATOM 3829 C C . ILE A 1 476 ? 1.783 48.438 8.773 1 78.81 476 ILE A C 1
ATOM 3831 O O . ILE A 1 476 ? 2.666 47.906 8.07 1 78.81 476 ILE A O 1
ATOM 3835 N N . THR A 1 477 ? 0.919 47.719 9.531 1 71.69 477 THR A N 1
ATOM 3836 C CA . THR A 1 477 ? 0.867 46.281 9.453 1 71.69 477 THR A CA 1
ATOM 3837 C C . THR A 1 477 ? -0.407 45.812 8.75 1 71.69 477 THR A C 1
ATOM 3839 O O . THR A 1 477 ? -0.566 44.625 8.461 1 71.69 477 THR A O 1
ATOM 3842 N N . TRP A 1 478 ? -1.388 46.5 8.578 1 62.81 478 TRP A N 1
ATOM 3843 C CA . TRP A 1 478 ? -2.686 46.062 8.07 1 62.81 478 TRP A CA 1
ATOM 3844 C C . TRP A 1 478 ? -2.721 46.125 6.543 1 62.81 478 TRP A C 1
ATOM 3846 O O . TRP A 1 478 ? -3.775 45.969 5.934 1 62.81 478 TRP A O 1
ATOM 3856 N N . ASN A 1 479 ? -1.563 46.25 5.746 1 53.34 479 ASN A N 1
ATOM 3857 C CA . ASN A 1 479 ? -1.61 46.156 4.289 1 53.34 479 ASN A CA 1
ATOM 3858 C C . ASN A 1 479 ? -1.706 44.688 3.836 1 53.34 479 ASN A C 1
ATOM 3860 O O . ASN A 1 479 ? -0.692 44 3.744 1 53.34 479 ASN A O 1
ATOM 3864 N N . GLU A 1 480 ? -2.459 43.906 4.293 1 45.88 480 GLU A N 1
ATOM 3865 C CA . GLU A 1 480 ? -2.514 42.438 4.137 1 45.88 480 GLU A CA 1
ATOM 3866 C C . GLU A 1 480 ? -2.594 42.062 2.664 1 45.88 480 GLU A C 1
ATOM 3868 O O . GLU A 1 480 ? -2.639 40.875 2.334 1 45.88 480 GLU A O 1
ATOM 3873 N N . ASP A 1 481 ? -3.352 42.656 1.677 1 37.84 481 ASP A N 1
ATOM 3874 C CA . ASP A 1 481 ? -3.582 41.938 0.424 1 37.84 481 ASP A CA 1
ATOM 3875 C C . ASP A 1 481 ? -2.281 41.781 -0.36 1 37.84 481 ASP A C 1
ATOM 3877 O O . ASP A 1 481 ? -1.718 42.75 -0.851 1 37.84 481 ASP A O 1
ATOM 3881 N N . PRO A 1 482 ? -1.557 40.875 -0.15 1 36.78 482 PRO A N 1
ATOM 3882 C CA . PRO A 1 482 ? -0.43 40.719 -1.072 1 36.78 482 PRO A CA 1
ATOM 3883 C C . PRO A 1 482 ? -0.837 40.875 -2.535 1 36.78 482 PRO A C 1
ATOM 3885 O O . PRO A 1 482 ? 0.024 40.938 -3.416 1 36.78 482 PRO A O 1
ATOM 3888 N N . ALA A 1 483 ? -2.014 40.188 -2.934 1 33.53 483 ALA A N 1
ATOM 3889 C CA . ALA A 1 483 ? -2.375 40.156 -4.348 1 33.53 483 ALA A CA 1
ATOM 3890 C C . ALA A 1 483 ? -2.451 41.594 -4.91 1 33.53 483 ALA A C 1
ATOM 3892 O O . ALA A 1 483 ? -2.891 41.781 -6.047 1 33.53 483 ALA A O 1
ATOM 3893 N N . THR A 1 484 ? -2.504 42.594 -4.188 1 32.31 484 THR A N 1
ATOM 3894 C CA . THR A 1 484 ? -2.652 43.812 -4.969 1 32.31 484 THR A CA 1
ATOM 3895 C C . THR A 1 484 ? -1.38 44.094 -5.762 1 32.31 484 THR A C 1
ATOM 3897 O O . THR A 1 484 ? -0.449 44.719 -5.242 1 32.31 484 THR A O 1
ATOM 3900 N N . GLU A 1 485 ? -0.735 43.25 -6.238 1 32.03 485 GLU A N 1
ATOM 3901 C CA . GLU A 1 485 ? -0.465 43.812 -7.566 1 32.03 485 GLU A CA 1
ATOM 3902 C C . GLU A 1 485 ? -1.727 44.406 -8.18 1 32.03 485 GLU A C 1
ATOM 3904 O O . GLU A 1 485 ? -2.818 43.844 -8.039 1 32.03 485 GLU A O 1
ATOM 3909 N N . VAL A 1 486 ? -1.844 45.625 -8.523 1 31.5 486 VAL A N 1
ATOM 3910 C CA . VAL A 1 486 ? -2.828 46.406 -9.281 1 31.5 486 VAL A CA 1
ATOM 3911 C C . VAL A 1 486 ? -3.418 45.531 -10.391 1 31.5 486 VAL A C 1
ATOM 3913 O O . VAL A 1 486 ? -2.805 45.344 -11.445 1 31.5 486 VAL A O 1
ATOM 3916 N N . ASP A 1 487 ? -3.684 44.312 -10.258 1 31.48 487 ASP A N 1
ATOM 3917 C CA . ASP A 1 487 ? -4.586 44 -11.359 1 31.48 487 ASP A CA 1
ATOM 3918 C C . ASP A 1 487 ? -5.789 44.938 -11.367 1 31.48 487 ASP A C 1
ATOM 3920 O O . ASP A 1 487 ? -6.449 45.125 -10.344 1 31.48 487 ASP A O 1
ATOM 3924 N N . PRO A 1 488 ? -5.965 45.906 -12.367 1 31.25 488 PRO A N 1
ATOM 3925 C CA . PRO A 1 488 ? -7.113 46.781 -12.531 1 31.25 488 PRO A CA 1
ATOM 3926 C C . PRO A 1 488 ? -8.438 46.125 -12.148 1 31.25 488 PRO A C 1
ATOM 3928 O O . PRO A 1 488 ? -9.406 46.812 -11.812 1 31.25 488 PRO A O 1
ATOM 3931 N N . ASN A 1 489 ? -8.695 44.938 -12.656 1 30.3 489 ASN A N 1
ATOM 3932 C CA . ASN A 1 489 ? -9.984 44.281 -12.438 1 30.3 489 ASN A CA 1
ATOM 3933 C C . ASN A 1 489 ? -10.055 43.594 -11.078 1 30.3 489 ASN A C 1
ATOM 3935 O O . ASN A 1 489 ? -10.906 42.75 -10.852 1 30.3 489 ASN A O 1
ATOM 3939 N N . ALA A 1 490 ? -9.023 43.438 -10.336 1 31.97 490 ALA A N 1
ATOM 3940 C CA . ALA A 1 490 ? -9.047 42.719 -9.078 1 31.97 490 ALA A CA 1
ATOM 3941 C C . ALA A 1 490 ? -10.125 43.281 -8.148 1 31.97 490 ALA A C 1
ATOM 3943 O O . ALA A 1 490 ? -10.234 44.5 -7.961 1 31.97 490 ALA A O 1
ATOM 3944 N N . VAL A 1 491 ? -11.156 42.469 -7.715 1 30.97 491 VAL A N 1
ATOM 3945 C CA . VAL A 1 491 ? -12.258 42.656 -6.77 1 30.97 491 VAL A CA 1
ATOM 3946 C C . VAL A 1 491 ? -11.727 43.25 -5.465 1 30.97 491 VAL A C 1
ATOM 3948 O O . VAL A 1 491 ? -10.516 43.219 -5.215 1 30.97 491 VAL A O 1
ATOM 3951 N N . GLU A 1 492 ? -12.68 43.219 -4.121 1 31.55 492 GLU A N 1
ATOM 3952 C CA . GLU A 1 492 ? -13.109 43.969 -2.947 1 31.55 492 GLU A CA 1
ATOM 3953 C C . GLU A 1 492 ? -12.086 43.875 -1.819 1 31.55 492 GLU A C 1
ATOM 3955 O O . GLU A 1 492 ? -11.93 44.812 -1.036 1 31.55 492 GLU A O 1
ATOM 3960 N N . GLY A 1 493 ? -11.641 42.656 -1.276 1 35.53 493 GLY A N 1
ATOM 3961 C CA . GLY A 1 493 ? -11.43 42.688 0.162 1 35.53 493 GLY A CA 1
ATOM 3962 C C . GLY A 1 493 ? -10.117 43.344 0.552 1 35.53 493 GLY A C 1
ATOM 3963 O O . GLY A 1 493 ? -9.695 43.281 1.708 1 35.53 493 GLY A O 1
ATOM 3964 N N . GLY A 1 494 ? -9.164 43.406 -0.156 1 40.19 494 GLY A N 1
ATOM 3965 C CA . GLY A 1 494 ? -7.938 44 0.371 1 40.19 494 GLY A CA 1
ATOM 3966 C C . GLY A 1 494 ? -8.094 45.438 0.763 1 40.19 494 GLY A C 1
ATOM 3967 O O . GLY A 1 494 ? -9.023 46.125 0.308 1 40.19 494 GLY A O 1
ATOM 3968 N N . VAL A 1 495 ? -7.703 45.781 2.061 1 48.75 495 VAL A N 1
ATOM 3969 C CA . VAL A 1 495 ? -7.793 47.156 2.471 1 48.75 495 VAL A CA 1
ATOM 3970 C C . VAL A 1 495 ? -7.18 48.062 1.396 1 48.75 495 VAL A C 1
ATOM 3972 O O . VAL A 1 495 ? -5.992 47.938 1.083 1 48.75 495 VAL A O 1
ATOM 3975 N N . VAL A 1 496 ? -7.855 48.469 0.401 1 55.25 496 VAL A N 1
ATOM 3976 C CA . VAL A 1 496 ? -7.406 49.469 -0.552 1 55.25 496 VAL A CA 1
ATOM 3977 C C . VAL A 1 496 ? -7.082 50.781 0.184 1 55.25 496 VAL A C 1
ATOM 3979 O O . VAL A 1 496 ? -7.934 51.344 0.881 1 55.25 496 VAL A O 1
ATOM 3982 N N . VAL A 1 497 ? -5.719 50.938 0.319 1 64.62 497 VAL A N 1
ATOM 3983 C CA . VAL A 1 497 ? -5.281 52.156 0.977 1 64.62 497 VAL A CA 1
ATOM 3984 C C . VAL A 1 497 ? -5.449 53.344 0.029 1 64.62 497 VAL A C 1
ATOM 3986 O O . VAL A 1 497 ? -5.027 53.281 -1.129 1 64.62 497 VAL A O 1
ATOM 3989 N N . ASP A 1 498 ? -6.223 54.281 0.437 1 73.5 498 ASP A N 1
ATOM 3990 C CA . ASP A 1 498 ? -6.387 55.531 -0.308 1 73.5 498 ASP A CA 1
ATOM 3991 C C . ASP A 1 498 ? -5.031 56.125 -0.667 1 73.5 498 ASP A C 1
ATOM 3993 O O . ASP A 1 498 ? -4.105 56.125 0.145 1 73.5 498 ASP A O 1
ATOM 3997 N N . VAL A 1 499 ? -4.895 56.625 -1.82 1 73.5 499 VAL A N 1
ATOM 3998 C CA . VAL A 1 499 ? -3.648 57.156 -2.363 1 73.5 499 VAL A CA 1
ATOM 3999 C C . VAL A 1 499 ? -3.119 58.25 -1.452 1 73.5 499 VAL A C 1
ATOM 4001 O O . VAL A 1 499 ? -1.911 58.344 -1.228 1 73.5 499 VAL A O 1
ATOM 4004 N N . GLY A 1 500 ? -4.02 59.094 -0.974 1 76.25 500 GLY A N 1
ATOM 4005 C CA . GLY A 1 500 ? -3.6 60.156 -0.087 1 76.25 500 GLY A CA 1
ATOM 4006 C C . GLY A 1 500 ? -3.01 59.656 1.218 1 76.25 500 GLY A C 1
ATOM 4007 O O . GLY A 1 500 ? -2.01 60.188 1.7 1 76.25 500 GLY A O 1
ATOM 4008 N N . ILE A 1 501 ? -3.598 58.625 1.627 1 79.69 501 ILE A N 1
ATOM 4009 C CA . ILE A 1 501 ? -3.129 58.031 2.873 1 79.69 501 ILE A CA 1
ATOM 4010 C C . ILE A 1 501 ? -1.773 57.375 2.65 1 79.69 501 ILE A C 1
ATOM 4012 O O . ILE A 1 501 ? -0.871 57.5 3.482 1 79.69 501 ILE A O 1
ATOM 4016 N N . ALA A 1 502 ? -1.636 56.812 1.572 1 81.12 502 ALA A N 1
ATOM 4017 C CA . ALA A 1 502 ? -0.387 56.125 1.242 1 81.12 502 ALA A CA 1
ATOM 4018 C C . ALA A 1 502 ? 0.767 57.125 1.132 1 81.12 502 ALA A C 1
ATOM 4020 O O . ALA A 1 502 ? 1.883 56.844 1.572 1 81.12 502 ALA A O 1
ATOM 4021 N N . GLU A 1 503 ? 0.493 58.156 0.54 1 82.19 503 GLU A N 1
ATOM 4022 C CA . GLU A 1 503 ? 1.516 59.188 0.383 1 82.19 503 GLU A CA 1
ATOM 4023 C C . GLU A 1 503 ? 1.93 59.781 1.733 1 82.19 503 GLU A C 1
ATOM 4025 O O . GLU A 1 503 ? 3.115 60 1.979 1 82.19 503 GLU A O 1
ATOM 4030 N N . MET A 1 504 ? 0.936 59.969 2.539 1 85.69 504 MET A N 1
ATOM 4031 C CA . MET A 1 504 ? 1.219 60.5 3.871 1 85.69 504 MET A CA 1
ATOM 4032 C C . MET A 1 504 ? 2.088 59.531 4.664 1 85.69 504 MET A C 1
ATOM 4034 O O . MET A 1 504 ? 3.031 59.938 5.34 1 85.69 504 MET A O 1
ATOM 4038 N N . ILE A 1 505 ? 1.738 58.344 4.59 1 86.19 505 ILE A N 1
ATOM 4039 C CA . ILE A 1 505 ? 2.486 57.312 5.297 1 86.19 505 ILE A CA 1
ATOM 4040 C C . ILE A 1 505 ? 3.91 57.25 4.75 1 86.19 505 ILE A C 1
ATOM 4042 O O . ILE A 1 505 ? 4.871 57.125 5.516 1 86.19 505 ILE A O 1
ATOM 4046 N N . GLY A 1 506 ? 4.039 57.312 3.5 1 85.12 506 GLY A N 1
ATOM 4047 C CA . GLY A 1 506 ? 5.352 57.281 2.877 1 85.12 506 GLY A CA 1
ATOM 4048 C C . GLY A 1 506 ? 6.254 58.438 3.332 1 85.12 506 GLY A C 1
ATOM 4049 O O . GLY A 1 506 ? 7.426 58.219 3.643 1 85.12 506 GLY A O 1
ATOM 4050 N N . GLU A 1 507 ? 5.73 59.562 3.346 1 88.56 507 GLU A N 1
ATOM 4051 C CA . GLU A 1 507 ? 6.492 60.719 3.756 1 88.56 507 GLU A CA 1
ATOM 4052 C C . GLU A 1 507 ? 6.949 60.625 5.207 1 88.56 507 GLU A C 1
ATOM 4054 O O . GLU A 1 507 ? 8.086 60.969 5.535 1 88.56 507 GLU A O 1
ATOM 4059 N N . ARG A 1 508 ? 6.082 60.188 5.93 1 90.81 508 ARG A N 1
ATOM 4060 C CA . ARG A 1 508 ? 6.41 60.062 7.344 1 90.81 508 ARG A CA 1
ATOM 4061 C C . ARG A 1 508 ? 7.449 58.969 7.566 1 90.81 508 ARG A C 1
ATOM 4063 O O . ARG A 1 508 ? 8.344 59.094 8.398 1 90.81 508 ARG A O 1
ATOM 4070 N N . CYS A 1 509 ? 7.273 57.906 6.863 1 89.75 509 CYS A N 1
ATOM 4071 C CA . CYS A 1 509 ? 8.227 56.812 6.996 1 89.75 509 CYS A CA 1
ATOM 4072 C C . CYS A 1 509 ? 9.617 57.25 6.543 1 89.75 509 CYS A C 1
ATOM 4074 O O . CYS A 1 509 ? 10.617 56.812 7.102 1 89.75 509 CYS A O 1
ATOM 4076 N N . GLU A 1 510 ? 9.648 58.062 5.582 1 87.38 510 GLU A N 1
ATOM 4077 C CA . GLU A 1 510 ? 10.938 58.594 5.145 1 87.38 510 GLU A CA 1
ATOM 4078 C C . GLU A 1 510 ? 11.578 59.438 6.23 1 87.38 510 GLU A C 1
ATOM 4080 O O . GLU A 1 510 ? 12.781 59.344 6.48 1 87.38 510 GLU A O 1
ATOM 4085 N N . ALA A 1 511 ? 10.805 60.312 6.801 1 91.19 511 ALA A N 1
ATOM 4086 C CA . ALA A 1 511 ? 11.305 61.188 7.863 1 91.19 511 ALA A CA 1
ATOM 4087 C C . ALA A 1 511 ? 11.773 60.375 9.062 1 91.19 511 ALA A C 1
ATOM 4089 O O . ALA A 1 511 ? 12.852 60.625 9.609 1 91.19 511 ALA A O 1
ATOM 4090 N N . TRP A 1 512 ? 10.992 59.438 9.453 1 92.44 512 TRP A N 1
ATOM 4091 C CA . TRP A 1 512 ? 11.367 58.594 10.586 1 92.44 512 TRP A CA 1
ATOM 4092 C C . TRP A 1 512 ? 12.555 57.719 10.234 1 92.44 512 TRP A C 1
ATOM 4094 O O . TRP A 1 512 ? 13.359 57.375 11.109 1 92.44 512 TRP A O 1
ATOM 4104 N N . GLY A 1 513 ? 12.617 57.344 9.008 1 89.44 513 GLY A N 1
ATOM 4105 C CA . GLY A 1 513 ? 13.797 56.625 8.555 1 89.44 513 GLY A CA 1
ATOM 4106 C C . GLY A 1 513 ? 15.086 57.375 8.766 1 89.44 513 GLY A C 1
ATOM 4107 O O . GLY A 1 513 ? 16.109 56.812 9.141 1 89.44 513 GLY A O 1
ATOM 4108 N N . GLU A 1 514 ? 14.969 58.594 8.523 1 86.56 514 GLU A N 1
ATOM 4109 C CA . GLU A 1 514 ? 16.125 59.469 8.742 1 86.56 514 GLU A CA 1
ATOM 4110 C C . GLU A 1 514 ? 16.5 59.531 10.219 1 86.56 514 GLU A C 1
ATOM 4112 O O . GLU A 1 514 ? 17.672 59.5 10.578 1 86.56 514 GLU A O 1
ATOM 4117 N N . VAL A 1 515 ? 15.531 59.688 10.961 1 90.38 515 VAL A N 1
ATOM 4118 C CA . VAL A 1 515 ? 15.766 59.719 12.398 1 90.38 515 VAL A CA 1
ATOM 4119 C C . VAL A 1 515 ? 16.422 58.406 12.844 1 90.38 515 VAL A C 1
ATOM 4121 O O . VAL A 1 515 ? 17.391 58.406 13.602 1 90.38 515 VAL A O 1
ATOM 4124 N N . ALA A 1 516 ? 15.836 57.281 12.383 1 90.38 516 ALA A N 1
ATOM 4125 C CA . ALA A 1 516 ? 16.344 55.938 12.742 1 90.38 516 ALA A CA 1
ATOM 4126 C C . ALA A 1 516 ? 17.797 55.781 12.32 1 90.38 516 ALA A C 1
ATOM 4128 O O . ALA A 1 516 ? 18.578 55.125 13.008 1 90.38 516 ALA A O 1
ATOM 4129 N N . GLY A 1 517 ? 18.156 56.312 11.227 1 85.62 517 GLY A N 1
ATOM 4130 C CA . GLY A 1 517 ? 19.516 56.25 10.727 1 85.62 517 GLY A CA 1
ATOM 4131 C C . GLY A 1 517 ? 20.5 57.031 11.555 1 85.62 517 GLY A C 1
ATOM 4132 O O . GLY A 1 517 ? 21.656 56.656 11.719 1 85.62 517 GLY A O 1
ATOM 4133 N N . ALA A 1 518 ? 20.047 58.125 12.164 1 84.69 518 ALA A N 1
ATOM 4134 C CA . ALA A 1 518 ? 20.922 59.031 12.898 1 84.69 518 ALA A CA 1
ATOM 4135 C C . ALA A 1 518 ? 21.078 58.594 14.352 1 84.69 518 ALA A C 1
ATOM 4137 O O . ALA A 1 518 ? 22.047 58.969 15.016 1 84.69 518 ALA A O 1
ATOM 4138 N N . LEU A 1 519 ? 20.172 57.812 14.773 1 87.75 519 LEU A N 1
ATOM 4139 C CA . LEU A 1 519 ? 20.047 57.562 16.203 1 87.75 519 LEU A CA 1
ATOM 4140 C C . LEU A 1 519 ? 21.25 56.75 16.719 1 87.75 519 LEU A C 1
ATOM 4142 O O . LEU A 1 519 ? 21.812 57.094 17.766 1 87.75 519 LEU A O 1
ATOM 4146 N N . PRO A 1 520 ? 21.703 55.688 16 1 83.62 520 PRO A N 1
ATOM 4147 C CA . PRO A 1 520 ? 22.828 54.906 16.547 1 83.62 520 PRO A CA 1
ATOM 4148 C C . PRO A 1 520 ? 24.078 55.781 16.75 1 83.62 520 PRO A C 1
ATOM 4150 O O . PRO A 1 520 ? 24.75 55.656 17.781 1 83.62 520 PRO A O 1
ATOM 4153 N N . MET A 1 521 ? 24.359 56.656 15.883 1 80.38 521 MET A N 1
ATOM 4154 C CA . MET A 1 521 ? 25.531 57.5 15.977 1 80.38 521 MET A CA 1
ATOM 4155 C C . MET A 1 521 ? 25.375 58.531 17.109 1 80.38 521 MET A C 1
ATOM 4157 O O . MET A 1 521 ? 26.312 58.75 17.875 1 80.38 521 MET A O 1
ATOM 4161 N N . LEU A 1 522 ? 24.266 59.094 17.188 1 82.12 522 LEU A N 1
ATOM 4162 C CA . LEU A 1 522 ? 24 60.094 18.219 1 82.12 522 LEU A CA 1
ATOM 4163 C C . LEU A 1 522 ? 24.031 59.5 19.609 1 82.12 522 LEU A C 1
ATOM 4165 O O . LEU A 1 522 ? 24.578 60.094 20.547 1 82.12 522 LEU A O 1
ATOM 4169 N N . THR A 1 523 ? 23.484 58.375 19.734 1 80.75 523 THR A N 1
ATOM 4170 C CA . THR A 1 523 ? 23.453 57.688 21.031 1 80.75 523 THR A CA 1
ATOM 4171 C C . THR A 1 523 ? 24.859 57.25 21.453 1 80.75 523 THR A C 1
ATOM 4173 O O . THR A 1 523 ? 25.203 57.375 22.625 1 80.75 523 THR A O 1
ATOM 4176 N N . GLN A 1 524 ? 25.625 56.781 20.531 1 77.12 524 GLN A N 1
ATOM 4177 C CA . GLN A 1 524 ? 27 56.406 20.828 1 77.12 524 GLN A CA 1
ATOM 4178 C C . GLN A 1 524 ? 27.812 57.625 21.266 1 77.12 524 GLN A C 1
ATOM 4180 O O . GLN A 1 524 ? 28.594 57.562 22.219 1 77.12 524 GLN A O 1
ATOM 4185 N N . LEU A 1 525 ? 27.641 58.719 20.578 1 72 525 LEU A N 1
ATOM 4186 C CA . LEU A 1 525 ? 28.328 59.969 20.922 1 72 525 LEU A CA 1
ATOM 4187 C C . LEU A 1 525 ? 27.984 60.406 22.344 1 72 525 LEU A C 1
ATOM 4189 O O . LEU A 1 525 ? 28.875 60.844 23.078 1 72 525 LEU A O 1
ATOM 4193 N N . ARG A 1 526 ? 26.828 60.25 22.672 1 75.19 526 ARG A N 1
ATOM 4194 C CA . ARG A 1 526 ? 26.406 60.625 24.016 1 75.19 526 ARG A CA 1
ATOM 4195 C C . ARG A 1 526 ? 27.016 59.719 25.078 1 75.19 526 ARG A C 1
ATOM 4197 O O . ARG A 1 526 ? 27.391 60.188 26.156 1 75.19 526 ARG A O 1
ATOM 4204 N N . MET A 1 527 ? 27 58.531 24.75 1 71.31 527 MET A N 1
ATOM 4205 C CA . MET A 1 527 ? 27.594 57.594 25.672 1 71.31 527 MET A CA 1
ATOM 4206 C C . MET A 1 527 ? 29.078 57.875 25.875 1 71.31 527 MET A C 1
ATOM 4208 O O . MET A 1 527 ? 29.594 57.812 27 1 71.31 527 MET A O 1
ATOM 4212 N N . GLU A 1 528 ? 29.656 58.25 24.844 1 65.19 528 GLU A N 1
ATOM 4213 C CA . GLU A 1 528 ? 31.062 58.594 24.906 1 65.19 528 GLU A CA 1
ATOM 4214 C C . GLU A 1 528 ? 31.281 59.875 25.719 1 65.19 528 GLU A C 1
ATOM 4216 O O . GLU A 1 528 ? 32.188 59.938 26.547 1 65.19 528 GLU A O 1
ATOM 4221 N N . GLU A 1 529 ? 30.422 60.844 25.391 1 62.31 529 GLU A N 1
ATOM 4222 C CA . GLU A 1 529 ? 30.531 62.125 26.078 1 62.31 529 GLU A CA 1
ATOM 4223 C C . GLU A 1 529 ? 30.219 61.969 27.562 1 62.31 529 GLU A C 1
ATOM 4225 O O . GLU A 1 529 ? 30.859 62.594 28.406 1 62.31 529 GLU A O 1
ATOM 4230 N N . ARG A 1 530 ? 29.312 61.125 27.875 1 60.84 530 ARG A N 1
ATOM 4231 C CA . ARG A 1 530 ? 28.984 60.875 29.266 1 60.84 530 ARG A CA 1
ATOM 4232 C C . ARG A 1 530 ? 30.125 60.156 29.984 1 60.84 530 ARG A C 1
ATOM 4234 O O . ARG A 1 530 ? 30.406 60.438 31.156 1 60.84 530 ARG A O 1
ATOM 4241 N N . GLY A 1 531 ? 30.641 59.312 29.281 1 57.91 531 GLY A N 1
ATOM 4242 C CA . GLY A 1 531 ? 31.844 58.688 29.828 1 57.91 531 GLY A CA 1
ATOM 4243 C C . GLY A 1 531 ? 32.969 59.688 30.094 1 57.91 531 GLY A C 1
ATOM 4244 O O . GLY A 1 531 ? 33.594 59.625 31.141 1 57.91 531 GLY A O 1
ATOM 4245 N N . ARG A 1 532 ? 33.062 60.625 29.172 1 54.31 532 ARG A N 1
ATOM 4246 C CA . ARG A 1 532 ? 34.094 61.625 29.328 1 54.31 532 ARG A CA 1
ATOM 4247 C C . ARG A 1 532 ? 33.781 62.562 30.5 1 54.31 532 ARG A C 1
ATOM 4249 O O . ARG A 1 532 ? 34.688 62.906 31.281 1 54.31 532 ARG A O 1
ATOM 4256 N N . VAL A 1 533 ? 32.562 62.938 30.516 1 53.5 533 VAL A N 1
ATOM 4257 C CA . VAL A 1 533 ? 32.125 63.812 31.578 1 53.5 533 VAL A CA 1
ATOM 4258 C C . VAL A 1 533 ? 32.25 63.125 32.938 1 53.5 533 VAL A C 1
ATOM 4260 O O . VAL A 1 533 ? 32.688 63.719 33.906 1 53.5 533 VAL A O 1
ATOM 4263 N N . GLY A 1 534 ? 31.797 61.906 32.844 1 54.66 534 GLY A N 1
ATOM 4264 C CA . GLY A 1 534 ? 31.969 61.125 34.062 1 54.66 534 GLY A CA 1
ATOM 4265 C C . GLY A 1 534 ? 33.406 61.031 34.5 1 54.66 534 GLY A C 1
ATOM 4266 O O . GLY A 1 534 ? 33.719 61.156 35.688 1 54.66 534 GLY A O 1
ATOM 4267 N N . ALA A 1 535 ? 34.25 60.875 33.594 1 55.69 535 ALA A N 1
ATOM 4268 C CA . ALA A 1 535 ? 35.688 60.812 33.906 1 55.69 535 ALA A CA 1
ATOM 4269 C C . ALA A 1 535 ? 36.188 62.156 34.375 1 55.69 535 ALA A C 1
ATOM 4271 O O . ALA A 1 535 ? 37 62.25 35.312 1 55.69 535 ALA A O 1
ATOM 4272 N N . LEU A 1 536 ? 35.688 63.188 33.781 1 50.62 536 LEU A N 1
ATOM 4273 C CA . LEU A 1 536 ? 36.094 64.562 34.188 1 50.62 536 LEU A CA 1
ATOM 4274 C C . LEU A 1 536 ? 35.531 64.875 35.562 1 50.62 536 LEU A C 1
ATOM 4276 O O . LEU A 1 536 ? 36.219 65.5 36.375 1 50.62 536 LEU A O 1
ATOM 4280 N N . GLU A 1 537 ? 34.312 64.5 35.719 1 52.59 537 GLU A N 1
ATOM 4281 C CA . GLU A 1 537 ? 33.719 64.688 37.031 1 52.59 537 GLU A CA 1
ATOM 4282 C C . GLU A 1 537 ? 34.469 63.969 38.125 1 52.59 537 GLU A C 1
ATOM 4284 O O . GLU A 1 537 ? 34.688 64.5 39.219 1 52.59 537 GLU A O 1
ATOM 4289 N N . ARG A 1 538 ? 34.844 62.781 37.875 1 60.34 538 ARG A N 1
ATOM 4290 C CA . ARG A 1 538 ? 35.688 62.062 38.812 1 60.34 538 ARG A CA 1
ATOM 4291 C C . ARG A 1 538 ? 37.031 62.781 39 1 60.34 538 ARG A C 1
ATOM 4293 O O . ARG A 1 538 ? 37.531 62.844 40.125 1 60.34 538 ARG A O 1
ATOM 4300 N N . GLU A 1 539 ? 37.531 63.344 37.906 1 52.41 539 GLU A N 1
ATOM 4301 C CA . GLU A 1 539 ? 38.781 64.062 38 1 52.41 539 GLU A CA 1
ATOM 4302 C C . GLU A 1 539 ? 38.625 65.375 38.812 1 52.41 539 GLU A C 1
ATOM 4304 O O . GLU A 1 539 ? 39.469 65.688 39.625 1 52.41 539 GLU A O 1
ATOM 4309 N N . VAL A 1 540 ? 37.562 65.938 38.625 1 52.44 540 VAL A N 1
ATOM 4310 C CA . VAL A 1 540 ? 37.25 67.188 39.375 1 52.44 540 VAL A CA 1
ATOM 4311 C C . VAL A 1 540 ? 37.094 66.812 40.844 1 52.44 540 VAL A C 1
ATOM 4313 O O . VAL A 1 540 ? 37.594 67.562 41.719 1 52.44 540 VAL A O 1
ATOM 4316 N N . GLU A 1 541 ? 36.375 65.812 41.062 1 54.5 541 GLU A N 1
ATOM 4317 C CA . GLU A 1 541 ? 36.188 65.375 42.438 1 54.5 541 GLU A CA 1
ATOM 4318 C C . GLU A 1 541 ? 37.531 65 43.094 1 54.5 541 GLU A C 1
ATOM 4320 O O . GLU A 1 541 ? 37.781 65.375 44.25 1 54.5 541 GLU A O 1
ATOM 4325 N N . ASP A 1 542 ? 38.312 64.375 42.375 1 55.28 542 ASP A N 1
ATOM 4326 C CA . ASP A 1 542 ? 39.656 64 42.844 1 55.28 542 ASP A CA 1
ATOM 4327 C C . ASP A 1 542 ? 40.469 65.312 43.125 1 55.28 542 ASP A C 1
ATOM 4329 O O . ASP A 1 542 ? 41.156 65.375 44.125 1 55.28 542 ASP A O 1
ATOM 4333 N N . LEU A 1 543 ? 40.312 66.188 42.281 1 53.47 543 LEU A N 1
ATOM 4334 C CA . LEU A 1 543 ? 41.062 67.438 42.406 1 53.47 543 LEU A CA 1
ATOM 4335 C C . LEU A 1 543 ? 40.531 68.25 43.594 1 53.47 543 LEU A C 1
ATOM 4337 O O . LEU A 1 543 ? 41.281 68.875 44.344 1 53.47 543 LEU A O 1
ATOM 4341 N N . ARG A 1 544 ? 39.281 68.188 43.781 1 52.81 544 ARG A N 1
ATOM 4342 C CA . ARG A 1 544 ? 38.656 68.875 44.906 1 52.81 544 ARG A CA 1
ATOM 4343 C C . ARG A 1 544 ? 39.094 68.25 46.219 1 52.81 544 ARG A C 1
ATOM 4345 O O . ARG A 1 544 ? 39.375 68.938 47.188 1 52.81 544 ARG A O 1
ATOM 4352 N N . MET A 1 545 ? 39.188 67.062 46.156 1 58 545 MET A N 1
ATOM 4353 C CA . MET A 1 545 ? 39.688 66.312 47.344 1 58 545 MET A CA 1
ATOM 4354 C C . MET A 1 545 ? 41.125 66.688 47.594 1 58 545 MET A C 1
ATOM 4356 O O . MET A 1 545 ? 41.531 66.938 48.75 1 58 545 MET A O 1
ATOM 4360 N N . ARG A 1 546 ? 41.906 66.812 46.594 1 53.56 546 ARG A N 1
ATOM 4361 C CA . ARG A 1 546 ? 43.344 67.188 46.719 1 53.56 546 ARG A CA 1
ATOM 4362 C C . ARG A 1 546 ? 43.5 68.625 47.188 1 53.56 546 ARG A C 1
ATOM 4364 O O . ARG A 1 546 ? 44.344 68.938 48 1 53.56 546 ARG A O 1
ATOM 4371 N N . VAL A 1 547 ? 42.656 69.375 46.625 1 51.19 547 VAL A N 1
ATOM 4372 C CA . VAL A 1 547 ? 42.719 70.812 47 1 51.19 547 VAL A CA 1
ATOM 4373 C C . VAL A 1 547 ? 42.25 70.938 48.469 1 51.19 547 VAL A C 1
ATOM 4375 O O . VAL A 1 547 ? 42.844 71.75 49.219 1 51.19 547 VAL A O 1
ATOM 4378 N N . GLY A 1 548 ? 41.344 70.188 48.812 1 50.25 548 GLY A N 1
ATOM 4379 C CA . GLY A 1 548 ? 40.938 70.188 50.219 1 50.25 548 GLY A CA 1
ATOM 4380 C C . GLY A 1 548 ? 42.062 69.75 51.156 1 50.25 548 GLY A C 1
ATOM 4381 O O . GLY A 1 548 ? 42.219 70.312 52.25 1 50.25 548 GLY A O 1
ATOM 4382 N N . VAL A 1 549 ? 42.812 68.812 50.719 1 55.56 549 VAL A N 1
ATOM 4383 C CA . VAL A 1 549 ? 43.938 68.375 51.531 1 55.56 549 VAL A CA 1
ATOM 4384 C C . VAL A 1 549 ? 45.031 69.438 51.562 1 55.56 549 VAL A C 1
ATOM 4386 O O . VAL A 1 549 ? 45.625 69.688 52.625 1 55.56 549 VAL A O 1
ATOM 4389 N N . VAL A 1 550 ? 45.281 69.938 50.438 1 49.5 550 VAL A N 1
ATOM 4390 C CA . VAL A 1 550 ? 46.344 70.938 50.375 1 49.5 550 VAL A CA 1
ATOM 4391 C C . VAL A 1 550 ? 45.938 72.188 51.156 1 49.5 550 VAL A C 1
ATOM 4393 O O . VAL A 1 550 ? 46.75 72.812 51.875 1 49.5 550 VAL A O 1
ATOM 4396 N N . GLU A 1 551 ? 44.719 72.5 51.031 1 45.16 551 GLU A N 1
ATOM 4397 C CA . GLU A 1 551 ? 44.281 73.688 51.781 1 45.16 551 GLU A CA 1
ATOM 4398 C C . GLU A 1 551 ? 44.281 73.375 53.281 1 45.16 551 GLU A C 1
ATOM 4400 O O . GLU A 1 551 ? 44.531 74.25 54.125 1 45.16 551 GLU A O 1
ATOM 4405 N N . GLY A 1 552 ? 44 72.188 53.562 1 43.66 552 GLY A N 1
ATOM 4406 C CA . GLY A 1 552 ? 44.125 71.812 54.969 1 43.66 552 GLY A CA 1
ATOM 4407 C C . GLY A 1 552 ? 45.562 71.875 55.469 1 43.66 552 GLY A C 1
ATOM 4408 O O . GLY A 1 552 ? 45.812 72.062 56.656 1 43.66 552 GLY A O 1
ATOM 4409 N N . ARG A 1 553 ? 46.5 71.438 54.594 1 40.81 553 ARG A N 1
ATOM 4410 C CA . ARG A 1 553 ? 47.906 71.438 55 1 40.81 553 ARG A CA 1
ATOM 4411 C C . ARG A 1 553 ? 48.438 72.875 55.094 1 40.81 553 ARG A C 1
ATOM 4413 O O . ARG A 1 553 ? 49.562 73.062 55.562 1 40.81 553 ARG A O 1
ATOM 4420 N N . GLY A 1 554 ? 47.844 73.75 54.312 1 34.44 554 GLY A N 1
ATOM 4421 C CA . GLY A 1 554 ? 48.438 75.062 54.375 1 34.44 554 GLY A CA 1
ATOM 4422 C C . GLY A 1 554 ? 48.5 75.562 55.812 1 34.44 554 GLY A C 1
ATOM 4423 O O . GLY A 1 554 ? 48.969 76.688 56.031 1 34.44 554 GLY A O 1
ATOM 4424 N N . LYS A 1 555 ? 47.5 75.188 56.656 1 35.28 555 LYS A N 1
ATOM 4425 C CA . LYS A 1 555 ? 47.688 75.938 57.906 1 35.28 555 LYS A CA 1
ATOM 4426 C C . LYS A 1 555 ? 49.031 75.5 58.562 1 35.28 555 LYS A C 1
ATOM 4428 O O . LYS A 1 555 ? 49.531 76.25 59.438 1 35.28 555 LYS A O 1
ATOM 4433 N N . VAL A 1 556 ? 49.438 74.188 58.594 1 31.48 556 VAL A N 1
ATOM 4434 C CA . VAL A 1 556 ? 50.562 73.938 59.469 1 31.48 556 VAL A CA 1
ATOM 4435 C C . VAL A 1 556 ? 51.875 74.312 58.75 1 31.48 556 VAL A C 1
ATOM 4437 O O . VAL A 1 556 ? 52.156 73.812 57.688 1 31.48 556 VAL A O 1
ATOM 4440 N N . GLY A 1 557 ? 52.344 75.562 58.719 1 28.5 557 GLY A N 1
ATOM 4441 C CA . GLY A 1 557 ? 53.469 76.25 58.125 1 28.5 557 GLY A CA 1
ATOM 4442 C C . GLY A 1 557 ? 54.812 75.562 58.312 1 28.5 557 GLY A C 1
ATOM 4443 O O . GLY A 1 557 ? 55.875 76.188 58.312 1 28.5 557 GLY A O 1
ATOM 4444 N N . VAL A 1 558 ? 54.75 74.125 58.625 1 24.47 558 VAL A N 1
ATOM 4445 C CA . VAL A 1 558 ? 56.062 73.75 59.125 1 24.47 558 VAL A CA 1
ATOM 4446 C C . VAL A 1 558 ? 57.125 74 58.031 1 24.47 558 VAL A C 1
ATOM 4448 O O . VAL A 1 558 ? 56.781 74.062 56.844 1 24.47 558 VAL A O 1
ATOM 4451 N N . HIS A 1 559 ? 58.5 74.125 58.375 1 24.56 559 HIS A N 1
ATOM 4452 C CA . HIS A 1 559 ? 59.844 74.562 58 1 24.56 559 HIS A CA 1
ATOM 4453 C C . HIS A 1 559 ? 60.438 73.688 56.938 1 24.56 559 HIS A C 1
ATOM 4455 O O . HIS A 1 559 ? 61.594 73.938 56.5 1 24.56 559 HIS A O 1
ATOM 4461 N N . VAL A 1 560 ? 59.781 72.5 56.406 1 21.83 560 VAL A N 1
ATOM 4462 C CA . VAL A 1 560 ? 60.812 71.562 56.031 1 21.83 560 VAL A CA 1
ATOM 4463 C C . VAL A 1 560 ? 61.562 72.125 54.812 1 21.83 560 VAL A C 1
ATOM 4465 O O . VAL A 1 560 ? 61 72.812 54 1 21.83 560 VAL A O 1
ATOM 4468 N N . ASP A 1 561 ? 62.969 71.875 54.719 1 20.28 561 ASP A N 1
ATOM 4469 C CA . ASP A 1 561 ? 64.25 72.188 54.062 1 20.28 561 ASP A CA 1
ATOM 4470 C C . ASP A 1 561 ? 64.25 71.75 52.594 1 20.28 561 ASP A C 1
ATOM 4472 O O . ASP A 1 561 ? 63.469 70.812 52.219 1 20.28 561 ASP A O 1
ATOM 4476 N N . ASP A 1 562 ? 64.875 72.5 51.656 1 19.7 562 ASP A N 1
ATOM 4477 C CA . ASP A 1 562 ? 65 72.938 50.25 1 19.7 562 ASP A CA 1
ATOM 4478 C C . ASP A 1 562 ? 65.688 71.812 49.438 1 19.7 562 ASP A C 1
ATOM 4480 O O . ASP A 1 562 ? 66.125 72.062 48.281 1 19.7 562 ASP A O 1
ATOM 4484 N N . GLY A 1 563 ? 65.812 70.5 49.844 1 19.89 563 GLY A N 1
ATOM 4485 C CA . GLY A 1 563 ? 66.938 69.875 49.125 1 19.89 563 GLY A CA 1
ATOM 4486 C C . GLY A 1 563 ? 66.625 69.688 47.656 1 19.89 563 GLY A C 1
ATOM 4487 O O . GLY A 1 563 ? 65.5 69.625 47.219 1 19.89 563 GLY A O 1
ATOM 4488 N N . THR A 1 564 ? 67.625 70 46.75 1 19.62 564 THR A N 1
ATOM 4489 C CA . THR A 1 564 ? 68 70.375 45.375 1 19.62 564 THR A CA 1
ATOM 4490 C C . THR A 1 564 ? 67.875 69.188 44.469 1 19.62 564 THR A C 1
ATOM 4492 O O . THR A 1 564 ? 68.188 69.25 43.281 1 19.62 564 THR A O 1
ATOM 4495 N N . TRP A 1 565 ? 66.688 68.312 44.5 1 18.28 565 TRP A N 1
ATOM 4496 C CA . TRP A 1 565 ? 66.875 67.125 43.688 1 18.28 565 TRP A CA 1
ATOM 4497 C C . TRP A 1 565 ? 66.875 67.5 42.188 1 18.28 565 TRP A C 1
ATOM 4499 O O . TRP A 1 565 ? 65.938 68.188 41.719 1 18.28 565 TRP A O 1
ATOM 4509 N N . ASN A 1 566 ? 68.062 67.375 41.438 1 18.09 566 ASN A N 1
ATOM 4510 C CA . ASN A 1 566 ? 68.625 67.688 40.125 1 18.09 566 ASN A CA 1
ATOM 4511 C C . ASN A 1 566 ? 68.062 66.75 39.062 1 18.09 566 ASN A C 1
ATOM 4513 O O . ASN A 1 566 ? 68.625 66.562 37.969 1 18.09 566 ASN A O 1
ATOM 4517 N N . GLY A 1 567 ? 66.75 66.688 38.938 1 16.5 567 GLY A N 1
ATOM 4518 C CA . GLY A 1 567 ? 66.25 65.625 38.031 1 16.5 567 GLY A CA 1
ATOM 4519 C C . GLY A 1 567 ? 66.5 65.938 36.562 1 16.5 567 GLY A C 1
ATOM 4520 O O . GLY A 1 567 ? 66.062 67 36.062 1 16.5 567 GLY A O 1
ATOM 4521 N N . LYS A 1 568 ? 67.625 65.438 35.875 1 17.97 568 LYS A N 1
ATOM 4522 C CA . LYS A 1 568 ? 68.188 65.625 34.531 1 17.97 568 LYS A CA 1
ATOM 4523 C C . LYS A 1 568 ? 67.188 65.125 33.469 1 17.97 568 LYS A C 1
ATOM 4525 O O . LYS A 1 568 ? 67.5 65.25 32.25 1 17.97 568 LYS A O 1
ATOM 4530 N N . SER A 1 569 ? 66.062 64.5 33.656 1 16.89 569 SER A N 1
ATOM 4531 C CA . SER A 1 569 ? 65.812 63.531 32.594 1 16.89 569 SER A CA 1
ATOM 4532 C C . SER A 1 569 ? 65.375 64.188 31.297 1 16.89 569 SER A C 1
ATOM 4534 O O . SER A 1 569 ? 64.375 64.938 31.297 1 16.89 569 SER A O 1
ATOM 4536 N N . LYS A 1 570 ? 66.312 64.562 30.297 1 17.45 570 LYS A N 1
ATOM 4537 C CA . LYS A 1 570 ? 66.25 65.188 29.016 1 17.45 570 LYS A CA 1
ATOM 4538 C C . LYS A 1 570 ? 65.375 64.375 28.016 1 17.45 570 LYS A C 1
ATOM 4540 O O . LYS A 1 570 ? 65.688 63.219 27.828 1 17.45 570 LYS A O 1
ATOM 4545 N N . CYS A 1 571 ? 64.188 64.75 27.844 1 16.52 571 CYS A N 1
ATOM 4546 C CA . CYS A 1 571 ? 63.094 64.312 26.984 1 16.52 571 CYS A CA 1
ATOM 4547 C C . CYS A 1 571 ? 63.438 64.562 25.516 1 16.52 571 CYS A C 1
ATOM 4549 O O . CYS A 1 571 ? 63.594 65.75 25.109 1 16.52 571 CYS A O 1
ATOM 4551 N N . LYS A 1 572 ? 64.25 63.594 24.859 1 16.75 572 LYS A N 1
ATOM 4552 C CA . LYS A 1 572 ? 64.625 63.625 23.453 1 16.75 572 LYS A CA 1
ATOM 4553 C C . LYS A 1 572 ? 63.406 63.844 22.562 1 16.75 572 LYS A C 1
ATOM 4555 O O . LYS A 1 572 ? 62.281 63.5 22.953 1 16.75 572 LYS A O 1
ATOM 4560 N N . HIS A 1 573 ? 63.531 64.5 21.375 1 16.41 573 HIS A N 1
ATOM 4561 C CA . HIS A 1 573 ? 63 65.375 20.344 1 16.41 573 HIS A CA 1
ATOM 4562 C C . HIS A 1 573 ? 62.25 64.562 19.281 1 16.41 573 HIS A C 1
ATOM 4564 O O . HIS A 1 573 ? 61.781 65.125 18.281 1 16.41 573 HIS A O 1
ATOM 4570 N N . HIS A 1 574 ? 61.938 63.219 19.406 1 17.03 574 HIS A N 1
ATOM 4571 C CA . HIS A 1 574 ? 61.812 62.562 18.094 1 17.03 574 HIS A CA 1
ATOM 4572 C C . HIS A 1 574 ? 60.625 63.156 17.312 1 17.03 574 HIS A C 1
ATOM 4574 O O . HIS A 1 574 ? 59.562 63.406 17.875 1 17.03 574 HIS A O 1
ATOM 4580 N N . ASN A 1 575 ? 60.875 63.781 16.125 1 17.11 575 ASN A N 1
ATOM 4581 C CA . ASN A 1 575 ? 60.312 64.688 15.109 1 17.11 575 ASN A CA 1
ATOM 4582 C C . ASN A 1 575 ? 59.281 63.938 14.25 1 17.11 575 ASN A C 1
ATOM 4584 O O . ASN A 1 575 ? 58.812 64.438 13.234 1 17.11 575 ASN A O 1
ATOM 4588 N N . ASP A 1 576 ? 58.969 62.625 14.398 1 18.62 576 ASP A N 1
ATOM 4589 C CA . ASP A 1 576 ? 58.594 61.938 13.164 1 18.62 576 ASP A CA 1
ATOM 4590 C C . ASP A 1 576 ? 57.25 62.469 12.641 1 18.62 576 ASP A C 1
ATOM 4592 O O . ASP A 1 576 ? 56.25 62.438 13.344 1 18.62 576 ASP A O 1
ATOM 4596 N N . ALA A 1 577 ? 57.312 63.406 11.703 1 18.69 577 ALA A N 1
ATOM 4597 C CA . ALA A 1 577 ? 56.312 64.25 11.055 1 18.69 577 ALA A CA 1
ATOM 4598 C C . ALA A 1 577 ? 55.312 63.406 10.281 1 18.69 577 ALA A C 1
ATOM 4600 O O . ALA A 1 577 ? 55.625 62.312 9.82 1 18.69 577 ALA A O 1
ATOM 4601 N N . ASP A 1 578 ? 54 63.875 10.172 1 18.27 578 ASP A N 1
ATOM 4602 C CA . ASP A 1 578 ? 52.562 63.625 10.047 1 18.27 578 ASP A CA 1
ATOM 4603 C C . ASP A 1 578 ? 52.156 63.562 8.578 1 18.27 578 ASP A C 1
ATOM 4605 O O . ASP A 1 578 ? 50.938 63.562 8.273 1 18.27 578 ASP A O 1
ATOM 4609 N N . SER A 1 579 ? 53.062 63.344 7.539 1 18.05 579 SER A N 1
ATOM 4610 C CA . SER A 1 579 ? 52.531 63.844 6.273 1 18.05 579 SER A CA 1
ATOM 4611 C C . SER A 1 579 ? 51.344 63 5.801 1 18.05 579 SER A C 1
ATOM 4613 O O . SER A 1 579 ? 51.5 61.875 5.383 1 18.05 579 SER A O 1
ATOM 4615 N N . PHE A 1 580 ? 50.219 63.094 6.418 1 18.47 580 PHE A N 1
ATOM 4616 C CA . PHE A 1 580 ? 49 62.281 6.188 1 18.47 580 PHE A CA 1
ATOM 4617 C C . PHE A 1 580 ? 48.406 62.625 4.836 1 18.47 580 PHE A C 1
ATOM 4619 O O . PHE A 1 580 ? 48 63.75 4.59 1 18.47 580 PHE A O 1
ATOM 4626 N N . GLY A 1 581 ? 49.031 62.094 3.775 1 18.98 581 GLY A N 1
ATOM 4627 C CA . GLY A 1 581 ? 48.594 62.344 2.416 1 18.98 581 GLY A CA 1
ATOM 4628 C C . GLY A 1 581 ? 47.125 62.094 2.217 1 18.98 581 GLY A C 1
ATOM 4629 O O . GLY A 1 581 ? 46.469 61.438 3.047 1 18.98 581 GLY A O 1
ATOM 4630 N N . PRO A 1 582 ? 46.469 62.812 1.219 1 19.69 582 PRO A N 1
ATOM 4631 C CA . PRO A 1 582 ? 45.062 63.156 0.982 1 19.69 582 PRO A CA 1
ATOM 4632 C C . PRO A 1 582 ? 44.219 61.938 0.509 1 19.69 582 PRO A C 1
ATOM 4634 O O . PRO A 1 582 ? 44.656 61.219 -0.399 1 19.69 582 PRO A O 1
ATOM 4637 N N . PRO A 1 583 ? 43.562 61.156 1.356 1 17.72 583 PRO A N 1
ATOM 4638 C CA . PRO A 1 583 ? 42.875 59.938 0.964 1 17.72 583 PRO A CA 1
ATOM 4639 C C . PRO A 1 583 ? 41.844 60.156 -0.164 1 17.72 583 PRO A C 1
ATOM 4641 O O . PRO A 1 583 ? 41.219 61.219 -0.243 1 17.72 583 PRO A O 1
ATOM 4644 N N . ARG A 1 584 ? 42.188 59.594 -1.36 1 18.39 584 ARG A N 1
ATOM 4645 C CA . ARG A 1 584 ? 41.375 59.594 -2.588 1 18.39 584 ARG A CA 1
ATOM 4646 C C . ARG A 1 584 ? 39.938 59.219 -2.305 1 18.39 584 ARG A C 1
ATOM 4648 O O . ARG A 1 584 ? 39.656 58.375 -1.452 1 18.39 584 ARG A O 1
ATOM 4655 N N . ALA A 1 585 ? 38.969 60.062 -2.811 1 18.31 585 ALA A N 1
ATOM 4656 C CA . ALA A 1 585 ? 37.531 60.25 -2.654 1 18.31 585 ALA A CA 1
ATOM 4657 C C . ALA A 1 585 ? 36.781 59.031 -3.172 1 18.31 585 ALA A C 1
ATOM 4659 O O . ALA A 1 585 ? 36.875 58.688 -4.348 1 18.31 585 ALA A O 1
ATOM 4660 N N . PRO A 1 586 ? 36.812 57.875 -2.432 1 19 586 PRO A N 1
ATOM 4661 C CA . PRO A 1 586 ? 36.125 56.719 -3.035 1 19 586 PRO A CA 1
ATOM 4662 C C . PRO A 1 586 ? 34.719 57.031 -3.477 1 19 586 PRO A C 1
ATOM 4664 O O . PRO A 1 586 ? 34 57.812 -2.812 1 19 586 PRO A O 1
ATOM 4667 N N . GLN A 1 587 ? 34.469 57.219 -4.797 1 19.42 587 GLN A N 1
ATOM 4668 C CA . GLN A 1 587 ? 33.219 57.469 -5.492 1 19.42 587 GLN A CA 1
ATOM 4669 C C . GLN A 1 587 ? 32.156 56.469 -5.07 1 19.42 587 GLN A C 1
ATOM 4671 O O . GLN A 1 587 ? 32.312 55.25 -5.25 1 19.42 587 GLN A O 1
ATOM 4676 N N . ASN A 1 588 ? 31.562 56.688 -3.902 1 17.92 588 ASN A N 1
ATOM 4677 C CA . ASN A 1 588 ? 30.469 55.969 -3.27 1 17.92 588 ASN A CA 1
ATOM 4678 C C . ASN A 1 588 ? 29.281 55.844 -4.203 1 17.92 588 ASN A C 1
ATOM 4680 O O . ASN A 1 588 ? 28.625 56.812 -4.52 1 17.92 588 ASN A O 1
ATOM 4684 N N . ASN A 1 589 ? 29.5 55.219 -5.367 1 19.34 589 ASN A N 1
ATOM 4685 C CA . ASN A 1 589 ? 28.312 54.969 -6.195 1 19.34 589 ASN A CA 1
ATOM 4686 C C . ASN A 1 589 ? 27.156 54.438 -5.375 1 19.34 589 ASN A C 1
ATOM 4688 O O . ASN A 1 589 ? 27.281 53.375 -4.73 1 19.34 589 ASN A O 1
ATOM 4692 N N . LEU A 1 590 ? 26.328 55.281 -4.848 1 18.47 590 LEU A N 1
ATOM 4693 C CA . LEU A 1 590 ? 25.078 55.156 -4.109 1 18.47 590 LEU A CA 1
ATOM 4694 C C . LEU A 1 590 ? 24.109 54.219 -4.844 1 18.47 590 LEU A C 1
ATOM 4696 O O . LEU A 1 590 ? 23.5 54.625 -5.84 1 18.47 590 LEU A O 1
ATOM 4700 N N . GLU A 1 591 ? 24.578 53.062 -5.332 1 19.41 591 GLU A N 1
ATOM 4701 C CA . GLU A 1 591 ? 23.5 52.188 -5.816 1 19.41 591 GLU A CA 1
ATOM 4702 C C . GLU A 1 591 ? 22.359 52.094 -4.809 1 19.41 591 GLU A C 1
ATOM 4704 O O . GLU A 1 591 ? 22.578 51.812 -3.631 1 19.41 591 GLU A O 1
ATOM 4709 N N . ILE A 1 592 ? 21.312 52.906 -4.965 1 17.64 592 ILE A N 1
ATOM 4710 C CA . ILE A 1 592 ? 20.047 53.094 -4.281 1 17.64 592 ILE A CA 1
ATOM 4711 C C . ILE A 1 592 ? 19.469 51.719 -3.865 1 17.64 592 ILE A C 1
ATOM 4713 O O . ILE A 1 592 ? 19.484 50.781 -4.648 1 17.64 592 ILE A O 1
ATOM 4717 N N . SER A 1 593 ? 19.203 51.562 -2.539 1 17.55 593 SER A N 1
ATOM 4718 C CA . SER A 1 593 ? 18.688 50.688 -1.495 1 17.55 593 SER A CA 1
ATOM 4719 C C . SER A 1 593 ? 17.312 50.125 -1.873 1 17.55 593 SER A C 1
ATOM 4721 O O . SER A 1 593 ? 16.328 50.875 -1.958 1 17.55 593 SER A O 1
ATOM 4723 N N . THR A 1 594 ? 17.094 49.375 -2.953 1 20.17 594 THR A N 1
ATOM 4724 C CA . THR A 1 594 ? 15.898 48.562 -3 1 20.17 594 THR A CA 1
ATOM 4725 C C . THR A 1 594 ? 15.586 47.969 -1.628 1 20.17 594 THR A C 1
ATOM 4727 O O . THR A 1 594 ? 16.375 47.188 -1.09 1 20.17 594 THR A O 1
ATOM 4730 N N . MET A 1 595 ? 15.156 48.875 -0.705 1 18.7 595 MET A N 1
ATOM 4731 C CA . MET A 1 595 ? 14.672 48.719 0.667 1 18.7 595 MET A CA 1
ATOM 4732 C C . MET A 1 595 ? 13.883 47.438 0.837 1 18.7 595 MET A C 1
ATOM 4734 O O . MET A 1 595 ? 12.898 47.219 0.133 1 18.7 595 MET A O 1
ATOM 4738 N N . LEU A 1 596 ? 14.562 46.406 1.145 1 18.39 596 LEU A N 1
ATOM 4739 C CA . LEU A 1 596 ? 14.164 45.125 1.702 1 18.39 596 LEU A CA 1
ATOM 4740 C C . LEU A 1 596 ? 13.133 45.312 2.814 1 18.39 596 LEU A C 1
ATOM 4742 O O . LEU A 1 596 ? 13.422 45.938 3.832 1 18.39 596 LEU A O 1
ATOM 4746 N N . ARG A 1 597 ? 11.805 45.531 2.492 1 22.33 597 ARG A N 1
ATOM 4747 C CA . ARG A 1 597 ? 10.617 45.438 3.332 1 22.33 597 ARG A CA 1
ATOM 4748 C C . ARG A 1 597 ? 10.734 44.25 4.297 1 22.33 597 ARG A C 1
ATOM 4750 O O . ARG A 1 597 ? 10.758 43.094 3.877 1 22.33 597 ARG A O 1
ATOM 4757 N N . LEU A 1 598 ? 11.586 44.344 5.191 1 21.33 598 LEU A N 1
ATOM 4758 C CA . LEU A 1 598 ? 11.508 43.438 6.316 1 21.33 598 LEU A CA 1
ATOM 4759 C C . LEU A 1 598 ? 10.07 43.25 6.781 1 21.33 598 LEU A C 1
ATOM 4761 O O . LEU A 1 598 ? 9.461 44.188 7.293 1 21.33 598 LEU A O 1
ATOM 4765 N N . ARG A 1 599 ? 9.297 42.656 5.949 1 24.09 599 ARG A N 1
ATOM 4766 C CA . ARG A 1 599 ? 7.953 42.219 6.316 1 24.09 599 ARG A CA 1
ATOM 4767 C C . ARG A 1 599 ? 7.957 41.531 7.672 1 24.09 599 ARG A C 1
ATOM 4769 O O . ARG A 1 599 ? 8.562 40.469 7.828 1 24.09 599 ARG A O 1
ATOM 4776 N N . TYR A 1 600 ? 8.133 42.188 8.688 1 22.53 600 TYR A N 1
ATOM 4777 C CA . TYR A 1 600 ? 7.812 41.625 9.984 1 22.53 600 TYR A CA 1
ATOM 4778 C C . TYR A 1 600 ? 6.5 40.844 9.93 1 22.53 600 TYR A C 1
ATOM 4780 O O . TYR A 1 600 ? 5.438 41.438 9.695 1 22.53 600 TYR A O 1
ATOM 4788 N N . ARG A 1 601 ? 6.496 39.656 9.438 1 27.41 601 ARG A N 1
ATOM 4789 C CA . ARG A 1 601 ? 5.352 38.75 9.508 1 27.41 601 ARG A CA 1
ATOM 4790 C C . ARG A 1 601 ? 4.793 38.688 10.922 1 27.41 601 ARG A C 1
ATOM 4792 O O . ARG A 1 601 ? 5.508 38.312 11.859 1 27.41 601 ARG A O 1
ATOM 4799 N N . ARG A 1 602 ? 3.857 39.531 11.18 1 27.62 602 ARG A N 1
ATOM 4800 C CA . ARG A 1 602 ? 3.141 39.406 12.445 1 27.62 602 ARG A CA 1
ATOM 4801 C C . ARG A 1 602 ? 2.771 37.938 12.711 1 27.62 602 ARG A C 1
ATOM 4803 O O . ARG A 1 602 ? 1.921 37.375 12.023 1 27.62 602 ARG A O 1
ATOM 4810 N N . ARG A 1 603 ? 3.678 37.031 12.867 1 31.53 603 ARG A N 1
ATOM 4811 C CA . ARG A 1 603 ? 3.242 35.75 13.383 1 31.53 603 ARG A CA 1
ATOM 4812 C C . ARG A 1 603 ? 2.479 35.906 14.695 1 31.53 603 ARG A C 1
ATOM 4814 O O . ARG A 1 603 ? 2.742 36.844 15.461 1 31.53 603 ARG A O 1
ATOM 4821 N N . ALA A 1 604 ? 1.293 35.469 14.758 1 29.27 604 ALA A N 1
ATOM 4822 C CA . ALA A 1 604 ? 0.847 35.281 16.141 1 29.27 604 ALA A CA 1
ATOM 4823 C C . ALA A 1 604 ? 1.962 34.719 17 1 29.27 604 ALA A C 1
ATOM 4825 O O . ALA A 1 604 ? 2.725 33.844 16.562 1 29.27 604 ALA A O 1
ATOM 4826 N N . PRO A 1 605 ? 2.637 35.375 17.891 1 27.83 605 PRO A N 1
ATOM 4827 C CA . PRO A 1 605 ? 3.754 34.938 18.719 1 27.83 605 PRO A CA 1
ATOM 4828 C C . PRO A 1 605 ? 3.574 33.5 19.203 1 27.83 605 PRO A C 1
ATOM 4830 O O . PRO A 1 605 ? 2.529 33.156 19.766 1 27.83 605 PRO A O 1
ATOM 4833 N N . SER A 1 606 ? 3.963 32.469 18.422 1 28.22 606 SER A N 1
ATOM 4834 C CA . SER A 1 606 ? 4.051 31.188 19.109 1 28.22 606 SER A CA 1
ATOM 4835 C C . SER A 1 606 ? 4.98 31.266 20.312 1 28.22 606 SER A C 1
ATOM 4837 O O . SER A 1 606 ? 6.152 31.625 20.172 1 28.22 606 SER A O 1
ATOM 4839 N N . PHE A 1 607 ? 4.539 31.578 21.531 1 23.55 607 PHE A N 1
ATOM 4840 C CA . PHE A 1 607 ? 5.328 31.703 22.75 1 23.55 607 PHE A CA 1
ATOM 4841 C C . PHE A 1 607 ? 6.141 30.438 23.016 1 23.55 607 PHE A C 1
ATOM 4843 O O . PHE A 1 607 ? 7.176 30.484 23.688 1 23.55 607 PHE A O 1
ATOM 4850 N N . LEU A 1 608 ? 5.594 29.125 23.109 1 24.17 608 LEU A N 1
ATOM 4851 C CA . LEU A 1 608 ? 6.148 28.125 24.016 1 24.17 608 LEU A CA 1
ATOM 4852 C C . LEU A 1 608 ? 7.402 27.484 23.422 1 24.17 608 LEU A C 1
ATOM 4854 O O . LEU A 1 608 ? 7.336 26.781 22.422 1 24.17 608 LEU A O 1
ATOM 4858 N N . GLY A 1 609 ? 8.523 28.141 23.312 1 23.67 609 GLY A N 1
ATOM 4859 C CA . GLY A 1 609 ? 9.758 27.375 23.172 1 23.67 609 GLY A CA 1
ATOM 4860 C C . GLY A 1 609 ? 9.984 26.391 24.312 1 23.67 609 GLY A C 1
ATOM 4861 O O . GLY A 1 609 ? 10.953 26.516 25.062 1 23.67 609 GLY A O 1
ATOM 4862 N N . THR A 1 610 ? 8.977 25.844 25.078 1 22.56 610 THR A N 1
ATOM 4863 C CA . THR A 1 610 ? 9.375 25.016 26.219 1 22.56 610 THR A CA 1
ATOM 4864 C C . THR A 1 610 ? 10.203 23.828 25.75 1 22.56 610 THR A C 1
ATOM 4866 O O . THR A 1 610 ? 9.828 23.141 24.797 1 22.56 610 THR A O 1
ATOM 4869 N N . THR A 1 611 ? 11.586 23.875 25.984 1 22.16 611 THR A N 1
ATOM 4870 C CA . THR A 1 611 ? 12.625 22.844 25.969 1 22.16 611 THR A CA 1
ATOM 4871 C C . THR A 1 611 ? 12.188 21.609 26.734 1 22.16 611 THR A C 1
ATOM 4873 O O . THR A 1 611 ? 11.898 21.688 27.938 1 22.16 611 THR A O 1
ATOM 4876 N N . MET A 1 612 ? 11.297 20.75 26.375 1 19.44 612 MET A N 1
ATOM 4877 C CA . MET A 1 612 ? 11.125 19.453 27.047 1 19.44 612 MET A CA 1
ATOM 4878 C C . MET A 1 612 ? 12.445 18.719 27.156 1 19.44 612 MET A C 1
ATOM 4880 O O . MET A 1 612 ? 12.977 18.219 26.156 1 19.44 612 MET A O 1
ATOM 4884 N N . ASP A 1 613 ? 13.477 19.266 27.906 1 20.42 613 ASP A N 1
ATOM 4885 C CA . ASP A 1 613 ? 14.594 18.5 28.438 1 20.42 613 ASP A CA 1
ATOM 4886 C C . ASP A 1 613 ? 14.102 17.328 29.297 1 20.42 613 ASP A C 1
ATOM 4888 O O . ASP A 1 613 ? 13.586 17.531 30.406 1 20.42 613 ASP A O 1
ATOM 4892 N N . GLY A 1 614 ? 13.094 16.594 29.078 1 18.14 614 GLY A N 1
ATOM 4893 C CA . GLY A 1 614 ? 12.977 15.461 29.984 1 18.14 614 GLY A CA 1
ATOM 4894 C C . GLY A 1 614 ? 14.273 14.68 30.125 1 18.14 614 GLY A C 1
ATOM 4895 O O . GLY A 1 614 ? 15.156 14.781 29.281 1 18.14 614 GLY A O 1
ATOM 4896 N N . TYR A 1 615 ? 14.453 13.969 31.438 1 20.59 615 TYR A N 1
ATOM 4897 C CA . TYR A 1 615 ? 15.086 12.742 31.906 1 20.59 615 TYR A CA 1
ATOM 4898 C C . TYR A 1 615 ? 14.773 11.586 30.969 1 20.59 615 TYR A C 1
ATOM 4900 O O . TYR A 1 615 ? 13.664 11.477 30.453 1 20.59 615 TYR A O 1
ATOM 4908 N N . MET B 1 1 ? -20.766 -28.578 5.938 1 33.5 1 MET B N 1
ATOM 4909 C CA . MET B 1 1 ? -20.812 -29.656 4.957 1 33.5 1 MET B CA 1
ATOM 4910 C C . MET B 1 1 ? -21.703 -29.281 3.779 1 33.5 1 MET B C 1
ATOM 4912 O O . MET B 1 1 ? -21.328 -29.453 2.623 1 33.5 1 MET B O 1
ATOM 4916 N N . ILE B 1 2 ? -22.984 -29.031 4.113 1 39.5 2 ILE B N 1
ATOM 4917 C CA . ILE B 1 2 ? -23.984 -28.875 3.068 1 39.5 2 ILE B CA 1
ATOM 4918 C C . ILE B 1 2 ? -23.703 -27.578 2.291 1 39.5 2 ILE B C 1
ATOM 4920 O O . ILE B 1 2 ? -23.875 -27.531 1.07 1 39.5 2 ILE B O 1
ATOM 4924 N N . PHE B 1 3 ? -23.281 -26.625 2.928 1 44.81 3 PHE B N 1
ATOM 4925 C CA . PHE B 1 3 ? -23.188 -25.281 2.346 1 44.81 3 PHE B CA 1
ATOM 4926 C C . PHE B 1 3 ? -22.062 -25.219 1.329 1 44.81 3 PHE B C 1
ATOM 4928 O O . PHE B 1 3 ? -22.047 -24.344 0.462 1 44.81 3 PHE B O 1
ATOM 4935 N N . ARG B 1 4 ? -21.141 -26.062 1.373 1 46.19 4 ARG B N 1
ATOM 4936 C CA . ARG B 1 4 ? -20.062 -26.172 0.405 1 46.19 4 ARG B CA 1
ATOM 4937 C C . ARG B 1 4 ? -20.578 -26.641 -0.95 1 46.19 4 ARG B C 1
ATOM 4939 O O . ARG B 1 4 ? -19.891 -26.516 -1.963 1 46.19 4 ARG B O 1
ATOM 4946 N N . PHE B 1 5 ? -21.641 -27.234 -0.956 1 44.53 5 PHE B N 1
ATOM 4947 C CA . PHE B 1 5 ? -22.219 -27.828 -2.15 1 44.53 5 PHE B CA 1
ATOM 4948 C C . PHE B 1 5 ? -23.25 -26.906 -2.771 1 44.53 5 PHE B C 1
ATOM 4950 O O . PHE B 1 5 ? -23.859 -27.234 -3.793 1 44.53 5 PHE B O 1
ATOM 4957 N N . LEU B 1 6 ? -23.562 -25.891 -2.148 1 46.5 6 LEU B N 1
ATOM 4958 C CA . LEU B 1 6 ? -24.594 -25.016 -2.705 1 46.5 6 LEU B CA 1
ATOM 4959 C C . LEU B 1 6 ? -23.984 -23.953 -3.615 1 46.5 6 LEU B C 1
ATOM 4961 O O . LEU B 1 6 ? -22.797 -23.641 -3.506 1 46.5 6 LEU B O 1
ATOM 4965 N N . SER B 1 7 ? -24.734 -23.547 -4.672 1 51.25 7 SER B N 1
ATOM 4966 C CA . SER B 1 7 ? -24.312 -22.531 -5.621 1 51.25 7 SER B CA 1
ATOM 4967 C C . SER B 1 7 ? -23.922 -21.234 -4.906 1 51.25 7 SER B C 1
ATOM 4969 O O . SER B 1 7 ? -24.312 -21.031 -3.754 1 51.25 7 SER B O 1
ATOM 4971 N N . ARG B 1 8 ? -23.031 -20.484 -5.43 1 54 8 ARG B N 1
ATOM 4972 C CA . ARG B 1 8 ? -22.625 -19.203 -4.871 1 54 8 ARG B CA 1
ATOM 4973 C C . ARG B 1 8 ? -23.828 -18.344 -4.512 1 54 8 ARG B C 1
ATOM 4975 O O . ARG B 1 8 ? -23.844 -17.688 -3.467 1 54 8 ARG B O 1
ATOM 4982 N N . GLU B 1 9 ? -24.734 -18.375 -5.32 1 51.47 9 GLU B N 1
ATOM 4983 C CA . GLU B 1 9 ? -25.969 -17.609 -5.129 1 51.47 9 GLU B CA 1
ATOM 4984 C C . GLU B 1 9 ? -26.75 -18.109 -3.918 1 51.47 9 GLU B C 1
ATOM 4986 O O . GLU B 1 9 ? -27.266 -17.297 -3.141 1 51.47 9 GLU B O 1
ATOM 4991 N N . SER B 1 10 ? -26.75 -19.328 -3.934 1 49.41 10 SER B N 1
ATOM 4992 C CA . SER B 1 10 ? -27.531 -19.891 -2.838 1 49.41 10 SER B CA 1
ATOM 4993 C C . SER B 1 10 ? -26.875 -19.625 -1.49 1 49.41 10 SER B C 1
ATOM 4995 O O . SER B 1 10 ? -27.562 -19.328 -0.507 1 49.41 10 SER B O 1
ATOM 4997 N N . ASN B 1 11 ? -25.656 -19.734 -1.487 1 47.75 11 ASN B N 1
ATOM 4998 C CA . ASN B 1 11 ? -24.953 -19.469 -0.241 1 47.75 11 ASN B CA 1
ATOM 4999 C C . ASN B 1 11 ? -25.047 -18 0.152 1 47.75 11 ASN B C 1
ATOM 5001 O O . ASN B 1 11 ? -25.125 -17.672 1.337 1 47.75 11 ASN B O 1
ATOM 5005 N N . ALA B 1 12 ? -25 -17.156 -0.796 1 53.5 12 ALA B N 1
ATOM 5006 C CA . ALA B 1 12 ? -25.219 -15.734 -0.529 1 53.5 12 ALA B CA 1
ATOM 5007 C C . ALA B 1 12 ? -26.594 -15.508 0.11 1 53.5 12 ALA B C 1
ATOM 5009 O O . ALA B 1 12 ? -26.734 -14.68 1.019 1 53.5 12 ALA B O 1
ATOM 5010 N N . GLU B 1 13 ? -27.625 -16.156 -0.339 1 49.19 13 GLU B N 1
ATOM 5011 C CA . GLU B 1 13 ? -28.984 -16.078 0.204 1 49.19 13 GLU B CA 1
ATOM 5012 C C . GLU B 1 13 ? -29.047 -16.641 1.619 1 49.19 13 GLU B C 1
ATOM 5014 O O . GLU B 1 13 ? -29.734 -16.094 2.484 1 49.19 13 GLU B O 1
ATOM 5019 N N . ASN B 1 14 ? -28.453 -17.703 1.703 1 48.09 14 ASN B N 1
ATOM 5020 C CA . ASN B 1 14 ? -28.516 -18.344 3.012 1 48.09 14 ASN B CA 1
ATOM 5021 C C . ASN B 1 14 ? -27.781 -17.531 4.07 1 48.09 14 ASN B C 1
ATOM 5023 O O . ASN B 1 14 ? -28.156 -17.547 5.246 1 48.09 14 ASN B O 1
ATOM 5027 N N . ALA B 1 15 ? -26.719 -16.906 3.711 1 50.84 15 ALA B N 1
ATOM 5028 C CA . ALA B 1 15 ? -25.969 -16.062 4.645 1 50.84 15 ALA B CA 1
ATOM 5029 C C . ALA B 1 15 ? -26.844 -14.93 5.172 1 50.84 15 ALA B C 1
ATOM 5031 O O . ALA B 1 15 ? -26.594 -14.406 6.262 1 50.84 15 ALA B O 1
ATOM 5032 N N . ARG B 1 16 ? -27.812 -14.562 4.504 1 51.94 16 ARG B N 1
ATOM 5033 C CA . ARG B 1 16 ? -28.703 -13.469 4.898 1 51.94 16 ARG B CA 1
ATOM 5034 C C . ARG B 1 16 ? -29.734 -13.93 5.914 1 51.94 16 ARG B C 1
ATOM 5036 O O . ARG B 1 16 ? -30.406 -13.109 6.547 1 51.94 16 ARG B O 1
ATOM 5043 N N . VAL B 1 17 ? -30.031 -15.164 5.957 1 48.12 17 VAL B N 1
ATOM 5044 C CA . VAL B 1 17 ? -31.188 -15.555 6.742 1 48.12 17 VAL B CA 1
ATOM 5045 C C . VAL B 1 17 ? -30.797 -15.68 8.211 1 48.12 17 VAL B C 1
ATOM 5047 O O . VAL B 1 17 ? -31.578 -15.328 9.102 1 48.12 17 VAL B O 1
ATOM 5050 N N . CYS B 1 18 ? -29.938 -16.594 8.641 1 47.34 18 CYS B N 1
ATOM 5051 C CA . CYS B 1 18 ? -29.672 -16.797 10.062 1 47.34 18 CYS B CA 1
ATOM 5052 C C . CYS B 1 18 ? -28.203 -16.562 10.383 1 47.34 18 CYS B C 1
ATOM 5054 O O . CYS B 1 18 ? -27.344 -16.812 9.539 1 47.34 18 CYS B O 1
ATOM 5056 N N . ARG B 1 19 ? -27.953 -15.836 11.5 1 51.81 19 ARG B N 1
ATOM 5057 C CA . ARG B 1 19 ? -26.641 -15.383 11.953 1 51.81 19 ARG B CA 1
ATOM 5058 C C . ARG B 1 19 ? -25.625 -16.516 11.922 1 51.81 19 ARG B C 1
ATOM 5060 O O . ARG B 1 19 ? -24.5 -16.344 11.477 1 51.81 19 ARG B O 1
ATOM 5067 N N . ARG B 1 20 ? -25.984 -17.578 12.617 1 49.34 20 ARG B N 1
ATOM 5068 C CA . ARG B 1 20 ? -25.062 -18.703 12.742 1 49.34 20 ARG B CA 1
ATOM 5069 C C . ARG B 1 20 ? -24.719 -19.281 11.375 1 49.34 20 ARG B C 1
ATOM 5071 O O . ARG B 1 20 ? -23.562 -19.609 11.102 1 49.34 20 ARG B O 1
ATOM 5078 N N . TRP B 1 21 ? -25.75 -19.391 10.75 1 51.22 21 TRP B N 1
ATOM 5079 C CA . TRP B 1 21 ? -25.594 -19.984 9.422 1 51.22 21 TRP B CA 1
ATOM 5080 C C . TRP B 1 21 ? -24.922 -19 8.469 1 51.22 21 TRP B C 1
ATOM 5082 O O . TRP B 1 21 ? -24.391 -19.391 7.43 1 51.22 21 TRP B O 1
ATOM 5092 N N . SER B 1 22 ? -24.891 -17.812 9.023 1 60.22 22 SER B N 1
ATOM 5093 C CA . SER B 1 22 ? -24.328 -16.75 8.188 1 60.22 22 SER B CA 1
ATOM 5094 C C . SER B 1 22 ? -22.812 -16.875 8.094 1 60.22 22 SER B C 1
ATOM 5096 O O . SER B 1 22 ? -22.234 -16.781 7.004 1 60.22 22 SER B O 1
ATOM 5098 N N . ASP B 1 23 ? -22.266 -17.266 9.211 1 67.56 23 ASP B N 1
ATOM 5099 C CA . ASP B 1 23 ? -20.812 -17.328 9.188 1 67.56 23 ASP B CA 1
ATOM 5100 C C . ASP B 1 23 ? -20.328 -18.5 8.336 1 67.56 23 ASP B C 1
ATOM 5102 O O . ASP B 1 23 ? -19.359 -18.359 7.574 1 67.56 23 ASP B O 1
ATOM 5106 N N . ILE B 1 24 ? -21.078 -19.578 8.438 1 64.75 24 ILE B N 1
ATOM 5107 C CA . ILE B 1 24 ? -20.688 -20.75 7.672 1 64.75 24 ILE B CA 1
ATOM 5108 C C . ILE B 1 24 ? -20.906 -20.5 6.184 1 64.75 24 ILE B C 1
ATOM 5110 O O . ILE B 1 24 ? -20.062 -20.875 5.355 1 64.75 24 ILE B O 1
ATOM 5114 N N . ALA B 1 25 ? -21.969 -19.906 5.949 1 65.31 25 ALA B N 1
ATOM 5115 C CA . ALA B 1 25 ? -22.281 -19.594 4.559 1 65.31 25 ALA B CA 1
ATOM 5116 C C . ALA B 1 25 ? -21.281 -18.625 3.969 1 65.31 25 ALA B C 1
ATOM 5118 O O . ALA B 1 25 ? -20.828 -18.781 2.83 1 65.31 25 ALA B O 1
ATOM 5119 N N . LEU B 1 26 ? -20.938 -17.703 4.812 1 73.94 26 LEU B N 1
ATOM 5120 C CA . LEU B 1 26 ? -19.969 -16.719 4.34 1 73.94 26 LEU B CA 1
ATOM 5121 C C . LEU B 1 26 ? -18.594 -17.359 4.141 1 73.94 26 LEU B C 1
ATOM 5123 O O . LEU B 1 26 ? -17.875 -17.016 3.199 1 73.94 26 LEU B O 1
ATOM 5127 N N . ASP B 1 27 ? -18.391 -18.297 4.949 1 74.12 27 ASP B N 1
ATOM 5128 C CA . ASP B 1 27 ? -17.109 -19 4.805 1 74.12 27 ASP B CA 1
ATOM 5129 C C . ASP B 1 27 ? -17.062 -19.766 3.482 1 74.12 27 ASP B C 1
ATOM 5131 O O . ASP B 1 27 ? -16.047 -19.719 2.773 1 74.12 27 ASP B O 1
ATOM 5135 N N . ALA B 1 28 ? -18.094 -20.328 3.215 1 72.25 28 ALA B N 1
ATOM 5136 C CA . ALA B 1 28 ? -18.125 -21.125 1.989 1 72.25 28 ALA B CA 1
ATOM 5137 C C . ALA B 1 28 ? -18.109 -20.234 0.754 1 72.25 28 ALA B C 1
ATOM 5139 O O . ALA B 1 28 ? -17.469 -20.562 -0.248 1 72.25 28 ALA B O 1
ATOM 5140 N N . LEU B 1 29 ? -18.719 -19.156 0.908 1 74.12 29 LEU B N 1
ATOM 5141 C CA . LEU B 1 29 ? -18.859 -18.25 -0.229 1 74.12 29 LEU B CA 1
ATOM 5142 C C . LEU B 1 29 ? -17.516 -17.609 -0.573 1 74.12 29 LEU B C 1
ATOM 5144 O O . LEU B 1 29 ? -17.188 -17.422 -1.749 1 74.12 29 LEU B O 1
ATOM 5148 N N . TRP B 1 30 ? -16.781 -17.391 0.473 1 84.69 30 TRP B N 1
ATOM 5149 C CA . TRP B 1 30 ? -15.633 -16.531 0.21 1 84.69 30 TRP B CA 1
ATOM 5150 C C . TRP B 1 30 ? -14.328 -17.312 0.364 1 84.69 30 TRP B C 1
ATOM 5152 O O . TRP B 1 30 ? -13.242 -16.766 0.159 1 84.69 30 TRP B O 1
ATOM 5162 N N . ARG B 1 31 ? -14.445 -18.516 0.551 1 89.12 31 ARG B N 1
ATOM 5163 C CA . ARG B 1 31 ? -13.25 -19.344 0.671 1 89.12 31 ARG B CA 1
ATOM 5164 C C . ARG B 1 31 ? -12.445 -19.328 -0.622 1 89.12 31 ARG B C 1
ATOM 5166 O O . ARG B 1 31 ? -11.211 -19.25 -0.591 1 89.12 31 ARG B O 1
ATOM 5173 N N . VAL B 1 32 ? -13.211 -19.484 -1.673 1 92.31 32 VAL B N 1
ATOM 5174 C CA . VAL B 1 32 ? -12.586 -19.469 -2.992 1 92.31 32 VAL B CA 1
ATOM 5175 C C . VAL B 1 32 ? -13.055 -18.234 -3.77 1 92.31 32 VAL B C 1
ATOM 5177 O O . VAL B 1 32 ? -14.25 -18.047 -3.992 1 92.31 32 VAL B O 1
ATOM 5180 N N . VAL B 1 33 ? -12.102 -17.406 -4.129 1 93.81 33 VAL B N 1
ATOM 5181 C CA . VAL B 1 33 ? -12.398 -16.203 -4.898 1 93.81 33 VAL B CA 1
ATOM 5182 C C . VAL B 1 33 ? -11.766 -16.312 -6.285 1 93.81 33 VAL B C 1
ATOM 5184 O O . VAL B 1 33 ? -10.539 -16.219 -6.418 1 93.81 33 VAL B O 1
ATOM 5187 N N . ASP B 1 34 ? -12.586 -16.422 -7.301 1 91.88 34 ASP B N 1
ATOM 5188 C CA . ASP B 1 34 ? -12.109 -16.469 -8.68 1 91.88 34 ASP B CA 1
ATOM 5189 C C . ASP B 1 34 ? -12.641 -15.289 -9.492 1 91.88 34 ASP B C 1
ATOM 5191 O O . ASP B 1 34 ? -12.453 -15.227 -10.711 1 91.88 34 ASP B O 1
ATOM 5195 N N . ASP B 1 35 ? -13.336 -14.492 -8.797 1 92 35 ASP B N 1
ATOM 5196 C CA . ASP B 1 35 ? -13.859 -13.25 -9.344 1 92 35 ASP B CA 1
ATOM 5197 C C . ASP B 1 35 ? -13.516 -12.062 -8.445 1 92 35 ASP B C 1
ATOM 5199 O O . ASP B 1 35 ? -14.367 -11.594 -7.68 1 92 35 ASP B O 1
ATOM 5203 N N . PRO B 1 36 ? -12.32 -11.461 -8.578 1 93.88 36 PRO B N 1
ATOM 5204 C CA . PRO B 1 36 ? -11.82 -10.43 -7.664 1 93.88 36 PRO B CA 1
ATOM 5205 C C . PRO B 1 36 ? -12.742 -9.211 -7.594 1 93.88 36 PRO B C 1
ATOM 5207 O O . PRO B 1 36 ? -12.969 -8.672 -6.512 1 93.88 36 PRO B O 1
ATOM 5210 N N . PRO B 1 37 ? -13.352 -8.758 -8.711 1 92.81 37 PRO B N 1
ATOM 5211 C CA . PRO B 1 37 ? -14.25 -7.602 -8.594 1 92.81 37 PRO B CA 1
ATOM 5212 C C . PRO B 1 37 ? -15.383 -7.832 -7.598 1 92.81 37 PRO B C 1
ATOM 5214 O O . PRO B 1 37 ? -15.789 -6.898 -6.898 1 92.81 37 PRO B O 1
ATOM 5217 N N . ARG B 1 38 ? -15.836 -9.031 -7.539 1 91.81 38 ARG B N 1
ATOM 5218 C CA . ARG B 1 38 ? -16.906 -9.352 -6.594 1 91.81 38 ARG B CA 1
ATOM 5219 C C . ARG B 1 38 ? -16.453 -9.133 -5.156 1 91.81 38 ARG B C 1
ATOM 5221 O O . ARG B 1 38 ? -17.203 -8.625 -4.324 1 91.81 38 ARG B O 1
ATOM 5228 N N . LEU B 1 39 ? -15.289 -9.555 -4.852 1 94.62 39 LEU B N 1
ATOM 5229 C CA . LEU B 1 39 ? -14.727 -9.352 -3.52 1 94.62 39 LEU B CA 1
ATOM 5230 C C . LEU B 1 39 ? -14.469 -7.875 -3.25 1 94.62 39 LEU B C 1
ATOM 5232 O O . LEU B 1 39 ? -14.789 -7.371 -2.17 1 94.62 39 LEU B O 1
ATOM 5236 N N . PHE B 1 40 ? -13.914 -7.164 -4.23 1 96 40 PHE B N 1
ATOM 5237 C CA . PHE B 1 40 ? -13.492 -5.781 -4.035 1 96 40 PHE B CA 1
ATOM 5238 C C . PHE B 1 40 ? -14.703 -4.859 -3.932 1 96 40 PHE B C 1
ATOM 5240 O O . PHE B 1 40 ? -14.625 -3.785 -3.332 1 96 40 PHE B O 1
ATOM 5247 N N . MET B 1 41 ? -15.773 -5.297 -4.492 1 94 41 MET B N 1
ATOM 5248 C CA . MET B 1 41 ? -17.016 -4.539 -4.379 1 94 41 MET B CA 1
ATOM 5249 C C . MET B 1 41 ? -17.469 -4.43 -2.924 1 94 41 MET B C 1
ATOM 5251 O O . MET B 1 41 ? -18.188 -3.508 -2.559 1 94 41 MET B O 1
ATOM 5255 N N . LEU B 1 42 ? -17.094 -5.383 -2.119 1 94.06 42 LEU B N 1
ATOM 5256 C CA . LEU B 1 42 ? -17.438 -5.367 -0.7 1 94.06 42 LEU B CA 1
ATOM 5257 C C . LEU B 1 42 ? -16.656 -4.285 0.036 1 94.06 42 LEU B C 1
ATOM 5259 O O . LEU B 1 42 ? -17.047 -3.863 1.128 1 94.06 42 LEU B O 1
ATOM 5263 N N . LEU B 1 43 ? -15.492 -3.914 -0.488 1 95.75 43 LEU B N 1
ATOM 5264 C CA . LEU B 1 43 ? -14.68 -2.859 0.105 1 95.75 43 LEU B CA 1
ATOM 5265 C C . LEU B 1 43 ? -15.25 -1.483 -0.214 1 95.75 43 LEU B C 1
ATOM 5267 O O . LEU B 1 43 ? -15.445 -0.663 0.687 1 95.75 43 LEU B O 1
ATOM 5271 N N . ALA B 1 44 ? -15.531 -1.247 -1.417 1 95.19 44 ALA B N 1
ATOM 5272 C CA . ALA B 1 44 ? -16.172 -0.03 -1.909 1 95.19 44 ALA B CA 1
ATOM 5273 C C . ALA B 1 44 ? -16.859 -0.276 -3.248 1 95.19 44 ALA B C 1
ATOM 5275 O O . ALA B 1 44 ? -16.484 -1.19 -3.986 1 95.19 44 ALA B O 1
ATOM 5276 N N . PRO B 1 45 ? -17.828 0.537 -3.562 1 94.88 45 PRO B N 1
ATOM 5277 C CA . PRO B 1 45 ? -18.547 0.335 -4.828 1 94.88 45 PRO B CA 1
ATOM 5278 C C . PRO B 1 45 ? -17.625 0.473 -6.043 1 94.88 45 PRO B C 1
ATOM 5280 O O . PRO B 1 45 ? -16.734 1.325 -6.059 1 94.88 45 PRO B O 1
ATOM 5283 N N . LEU B 1 46 ? -17.875 -0.354 -7.031 1 95.19 46 LEU B N 1
ATOM 5284 C CA . LEU B 1 46 ? -17.109 -0.332 -8.266 1 95.19 46 LEU B CA 1
ATOM 5285 C C . LEU B 1 46 ? -17.938 0.234 -9.414 1 95.19 46 LEU B C 1
ATOM 5287 O O . LEU B 1 46 ? -19.156 0.174 -9.391 1 95.19 46 LEU B O 1
ATOM 5291 N N . ARG B 1 47 ? -17.219 0.903 -10.289 1 93.62 47 ARG B N 1
ATOM 5292 C CA . ARG B 1 47 ? -17.828 1.383 -11.523 1 93.62 47 ARG B CA 1
ATOM 5293 C C . ARG B 1 47 ? -16.969 1.03 -12.734 1 93.62 47 ARG B C 1
ATOM 5295 O O . ARG B 1 47 ? -15.766 0.793 -12.602 1 93.62 47 ARG B O 1
ATOM 5302 N N . LYS B 1 48 ? -17.672 0.921 -13.836 1 91.44 48 LYS B N 1
ATOM 5303 C CA . LYS B 1 48 ? -16.922 0.702 -15.07 1 91.44 48 LYS B CA 1
ATOM 5304 C C . LYS B 1 48 ? -16.297 1.999 -15.57 1 91.44 48 LYS B C 1
ATOM 5306 O O . LYS B 1 48 ? -16.906 3.068 -15.469 1 91.44 48 LYS B O 1
ATOM 5311 N N . ARG B 1 49 ? -15.07 1.803 -15.977 1 88.94 49 ARG B N 1
ATOM 5312 C CA . ARG B 1 49 ? -14.367 2.982 -16.453 1 88.94 49 ARG B CA 1
ATOM 5313 C C . ARG B 1 49 ? -15.023 3.535 -17.719 1 88.94 49 ARG B C 1
ATOM 5315 O O . ARG B 1 49 ? -15.477 2.773 -18.578 1 88.94 49 ARG B O 1
ATOM 5322 N N . ALA B 1 50 ? -14.922 4.777 -17.828 1 83 50 ALA B N 1
ATOM 5323 C CA . ALA B 1 50 ? -15.523 5.43 -18.984 1 83 50 ALA B CA 1
ATOM 5324 C C . ALA B 1 50 ? -14.727 5.145 -20.25 1 83 50 ALA B C 1
ATOM 5326 O O . ALA B 1 50 ? -15.297 4.895 -21.312 1 83 50 ALA B O 1
ATOM 5327 N N . GLU B 1 51 ? -13.406 5.117 -20.172 1 81.19 51 GLU B N 1
ATOM 5328 C CA . GLU B 1 51 ? -12.523 4.965 -21.328 1 81.19 51 GLU B CA 1
ATOM 5329 C C . GLU B 1 51 ? -12.445 3.508 -21.766 1 81.19 51 GLU B C 1
ATOM 5331 O O . GLU B 1 51 ? -12.297 3.225 -22.969 1 81.19 51 GLU B O 1
ATOM 5336 N N . GLU B 1 52 ? -12.516 2.598 -20.75 1 82.12 52 GLU B N 1
ATOM 5337 C CA . GLU B 1 52 ? -12.484 1.164 -21.016 1 82.12 52 GLU B CA 1
ATOM 5338 C C . GLU B 1 52 ? -13.594 0.434 -20.266 1 82.12 52 GLU B C 1
ATOM 5340 O O . GLU B 1 52 ? -13.367 -0.094 -19.172 1 82.12 52 GLU B O 1
ATOM 5345 N N . PRO B 1 53 ? -14.633 0.367 -20.906 1 79.88 53 PRO B N 1
ATOM 5346 C CA . PRO B 1 53 ? -15.844 -0.078 -20.203 1 79.88 53 PRO B CA 1
ATOM 5347 C C . PRO B 1 53 ? -15.734 -1.512 -19.688 1 79.88 53 PRO B C 1
ATOM 5349 O O . PRO B 1 53 ? -16.578 -1.949 -18.906 1 79.88 53 PRO B O 1
ATOM 5352 N N . HIS B 1 54 ? -14.742 -2.156 -20 1 86.88 54 HIS B N 1
ATOM 5353 C CA . HIS B 1 54 ? -14.617 -3.525 -19.516 1 86.88 54 HIS B CA 1
ATOM 5354 C C . HIS B 1 54 ? -13.82 -3.578 -18.219 1 86.88 54 HIS B C 1
ATOM 5356 O O . HIS B 1 54 ? -13.789 -4.613 -17.547 1 86.88 54 HIS B O 1
ATOM 5362 N N . GLU B 1 55 ? -13.234 -2.49 -17.844 1 92.31 55 GLU B N 1
ATOM 5363 C CA . GLU B 1 55 ? -12.383 -2.48 -16.656 1 92.31 55 GLU B CA 1
ATOM 5364 C C . GLU B 1 55 ? -13.094 -1.852 -15.469 1 92.31 55 GLU B C 1
ATOM 5366 O O . GLU B 1 55 ? -13.805 -0.859 -15.617 1 92.31 55 GLU B O 1
ATOM 5371 N N . TRP B 1 56 ? -12.953 -2.498 -14.375 1 93.62 56 TRP B N 1
ATOM 5372 C CA . TRP B 1 56 ? -13.547 -2.014 -13.133 1 93.62 56 TRP B CA 1
ATOM 5373 C C . TRP B 1 56 ? -12.602 -1.063 -12.414 1 93.62 56 TRP B C 1
ATOM 5375 O O . TRP B 1 56 ? -11.383 -1.233 -12.469 1 93.62 56 TRP B O 1
ATOM 5385 N N . GLU B 1 57 ? -13.148 -0.016 -11.789 1 94.94 57 GLU B N 1
ATOM 5386 C CA . GLU B 1 57 ? -12.445 0.87 -10.875 1 94.94 57 GLU B CA 1
ATOM 5387 C C . GLU B 1 57 ? -13.328 1.268 -9.695 1 94.94 57 GLU B C 1
ATOM 5389 O O . GLU B 1 57 ? -14.539 1.025 -9.711 1 94.94 57 GLU B O 1
ATOM 5394 N N . PHE B 1 58 ? -12.719 1.799 -8.672 1 94.94 58 PHE B N 1
ATOM 5395 C CA . PHE B 1 58 ? -13.516 2.236 -7.531 1 94.94 58 PHE B CA 1
ATOM 5396 C C . PHE B 1 58 ? -14.289 3.504 -7.863 1 94.94 58 PHE B C 1
ATOM 5398 O O . PHE B 1 58 ? -13.766 4.402 -8.531 1 94.94 58 PHE B O 1
ATOM 5405 N N . GLU B 1 59 ? -15.5 3.559 -7.449 1 92.94 59 GLU B N 1
ATOM 5406 C CA . GLU B 1 59 ? -16.297 4.766 -7.59 1 92.94 59 GLU B CA 1
ATOM 5407 C C . GLU B 1 59 ? -15.805 5.871 -6.664 1 92.94 59 GLU B C 1
ATOM 5409 O O . GLU B 1 59 ? -15.859 7.055 -7.012 1 92.94 59 GLU B O 1
ATOM 5414 N N . ARG B 1 60 ? -15.422 5.477 -5.496 1 90.31 60 ARG B N 1
ATOM 5415 C CA . ARG B 1 60 ? -14.852 6.367 -4.492 1 90.31 60 ARG B CA 1
ATOM 5416 C C . ARG B 1 60 ? -13.703 5.688 -3.746 1 90.31 60 ARG B C 1
ATOM 5418 O O . ARG B 1 60 ? -13.609 4.457 -3.727 1 90.31 60 ARG B O 1
ATOM 5425 N N . THR B 1 61 ? -12.867 6.453 -3.176 1 90.5 61 THR B N 1
ATOM 5426 C CA . THR B 1 61 ? -11.75 5.922 -2.404 1 90.5 61 THR B CA 1
ATOM 5427 C C . THR B 1 61 ? -12.25 5.277 -1.111 1 90.5 61 THR B C 1
ATOM 5429 O O . THR B 1 61 ? -13 5.895 -0.354 1 90.5 61 THR B O 1
ATOM 5432 N N . PRO B 1 62 ? -11.836 4.059 -0.917 1 93.69 62 PRO B N 1
ATOM 5433 C CA . PRO B 1 62 ? -12.211 3.426 0.349 1 93.69 62 PRO B CA 1
ATOM 5434 C C . PRO B 1 62 ? -11.602 4.125 1.562 1 93.69 62 PRO B C 1
ATOM 5436 O O . PRO B 1 62 ? -10.445 4.555 1.516 1 93.69 62 PRO B O 1
ATOM 5439 N N . ASP B 1 63 ? -12.414 4.203 2.641 1 89.94 63 ASP B N 1
ATOM 5440 C CA . ASP B 1 63 ? -11.922 4.781 3.887 1 89.94 63 ASP B CA 1
ATOM 5441 C C . ASP B 1 63 ? -11.695 3.701 4.941 1 89.94 63 ASP B C 1
ATOM 5443 O O . ASP B 1 63 ? -11.797 2.508 4.648 1 89.94 63 ASP B O 1
ATOM 5447 N N . THR B 1 64 ? -11.344 4.09 6.133 1 90.38 64 THR B N 1
ATOM 5448 C CA . THR B 1 64 ? -10.977 3.158 7.195 1 90.38 64 THR B CA 1
ATOM 5449 C C . THR B 1 64 ? -12.172 2.307 7.602 1 90.38 64 THR B C 1
ATOM 5451 O O . THR B 1 64 ? -12.016 1.135 7.953 1 90.38 64 THR B O 1
ATOM 5454 N N . ASN B 1 65 ? -13.344 2.932 7.574 1 90.25 65 ASN B N 1
ATOM 5455 C CA . ASN B 1 65 ? -14.539 2.178 7.922 1 90.25 65 ASN B CA 1
ATOM 5456 C C . ASN B 1 65 ? -14.836 1.09 6.891 1 90.25 65 ASN B C 1
ATOM 5458 O O . ASN B 1 65 ? -15.312 0.01 7.238 1 90.25 65 ASN B O 1
ATOM 5462 N N . ASP B 1 66 ? -14.641 1.406 5.719 1 94.44 66 ASP B N 1
ATOM 5463 C CA . ASP B 1 66 ? -14.797 0.413 4.66 1 94.44 66 ASP B CA 1
ATOM 5464 C C . ASP B 1 66 ? -13.891 -0.792 4.898 1 94.44 66 ASP B C 1
ATOM 5466 O O . ASP B 1 66 ? -14.328 -1.938 4.754 1 94.44 66 ASP B O 1
ATOM 5470 N N . TRP B 1 67 ? -12.68 -0.525 5.238 1 95.06 67 TRP B N 1
ATOM 5471 C CA . TRP B 1 67 ? -11.703 -1.591 5.469 1 95.06 67 TRP B CA 1
ATOM 5472 C C . TRP B 1 67 ? -12.102 -2.441 6.672 1 95.06 67 TRP B C 1
ATOM 5474 O O . TRP B 1 67 ? -11.922 -3.662 6.66 1 95.06 67 TRP B O 1
ATOM 5484 N N . LYS B 1 68 ? -12.625 -1.754 7.699 1 93 68 LYS B N 1
ATOM 5485 C CA . LYS B 1 68 ? -13.102 -2.492 8.867 1 93 68 LYS B CA 1
ATOM 5486 C C . LYS B 1 68 ? -14.203 -3.473 8.484 1 93 68 LYS B C 1
ATOM 5488 O O . LYS B 1 68 ? -14.211 -4.613 8.945 1 93 68 LYS B O 1
ATOM 5493 N N . ARG B 1 69 ? -15.078 -3.057 7.68 1 93.44 69 ARG B N 1
ATOM 5494 C CA . ARG B 1 69 ? -16.141 -3.922 7.184 1 93.44 69 ARG B CA 1
ATOM 5495 C C . ARG B 1 69 ? -15.586 -5.043 6.316 1 93.44 69 ARG B C 1
ATOM 5497 O O . ARG B 1 69 ? -16.031 -6.188 6.406 1 93.44 69 ARG B O 1
ATOM 5504 N N . PHE B 1 70 ? -14.664 -4.758 5.523 1 95.88 70 PHE B N 1
ATOM 5505 C CA . PHE B 1 70 ? -14.07 -5.695 4.582 1 95.88 70 PHE B CA 1
ATOM 5506 C C . PHE B 1 70 ? -13.328 -6.805 5.32 1 95.88 70 PHE B C 1
ATOM 5508 O O . PHE B 1 70 ? -13.203 -7.918 4.809 1 95.88 70 PHE B O 1
ATOM 5515 N N . ASP B 1 71 ? -12.844 -6.496 6.473 1 92.38 71 ASP B N 1
ATOM 5516 C CA . ASP B 1 71 ? -12.07 -7.453 7.262 1 92.38 71 ASP B CA 1
ATOM 5517 C C . ASP B 1 71 ? -12.883 -8.719 7.535 1 92.38 71 ASP B C 1
ATOM 5519 O O . ASP B 1 71 ? -12.328 -9.812 7.637 1 92.38 71 ASP B O 1
ATOM 5523 N N . ARG B 1 72 ? -14.203 -8.555 7.602 1 90.31 72 ARG B N 1
ATOM 5524 C CA . ARG B 1 72 ? -15.094 -9.688 7.859 1 90.31 72 ARG B CA 1
ATOM 5525 C C . ARG B 1 72 ? -15.039 -10.695 6.715 1 90.31 72 ARG B C 1
ATOM 5527 O O . ARG B 1 72 ? -15.258 -11.891 6.922 1 90.31 72 ARG B O 1
ATOM 5534 N N . TYR B 1 73 ? -14.758 -10.242 5.621 1 91.44 73 TYR B N 1
ATOM 5535 C CA . TYR B 1 73 ? -14.766 -11.086 4.434 1 91.44 73 TYR B CA 1
ATOM 5536 C C . TYR B 1 73 ? -13.352 -11.5 4.043 1 91.44 73 TYR B C 1
ATOM 5538 O O . TYR B 1 73 ? -13.109 -12.656 3.693 1 91.44 73 TYR B O 1
ATOM 5546 N N . SER B 1 74 ? -12.391 -10.602 4.141 1 93.81 74 SER B N 1
ATOM 5547 C CA . SER B 1 74 ? -11.023 -10.836 3.697 1 93.81 74 SER B CA 1
ATOM 5548 C C . SER B 1 74 ? -10.367 -11.969 4.48 1 93.81 74 SER B C 1
ATOM 5550 O O . SER B 1 74 ? -9.547 -12.711 3.943 1 93.81 74 SER B O 1
ATOM 5552 N N . THR B 1 75 ? -10.734 -12.164 5.707 1 93.62 75 THR B N 1
ATOM 5553 C CA . THR B 1 75 ? -10.125 -13.172 6.562 1 93.62 75 THR B CA 1
ATOM 5554 C C . THR B 1 75 ? -10.617 -14.57 6.188 1 93.62 75 THR B C 1
ATOM 5556 O O . THR B 1 75 ? -10.031 -15.57 6.59 1 93.62 75 THR B O 1
ATOM 5559 N N . ARG B 1 76 ? -11.648 -14.617 5.379 1 92.94 76 ARG B N 1
ATOM 5560 C CA . ARG B 1 76 ? -12.266 -15.891 5.035 1 92.94 76 ARG B CA 1
ATOM 5561 C C . ARG B 1 76 ? -11.664 -16.469 3.752 1 92.94 76 ARG B C 1
ATOM 5563 O O . ARG B 1 76 ? -11.852 -17.641 3.443 1 92.94 76 ARG B O 1
ATOM 5570 N N . VAL B 1 77 ? -10.953 -15.656 3.057 1 95.62 77 VAL B N 1
ATOM 5571 C CA . VAL B 1 77 ? -10.422 -16.062 1.759 1 95.62 77 VAL B CA 1
ATOM 5572 C C . VAL B 1 77 ? -9.242 -17 1.957 1 95.62 77 VAL B C 1
ATOM 5574 O O . VAL B 1 77 ? -8.305 -16.688 2.701 1 95.62 77 VAL B O 1
ATOM 5577 N N . ARG B 1 78 ? -9.312 -18.172 1.268 1 96.25 78 ARG B N 1
ATOM 5578 C CA . ARG B 1 78 ? -8.219 -19.141 1.317 1 96.25 78 ARG B CA 1
ATOM 5579 C C . ARG B 1 78 ? -7.566 -19.281 -0.05 1 96.25 78 ARG B C 1
ATOM 5581 O O . ARG B 1 78 ? -6.352 -19.5 -0.142 1 96.25 78 ARG B O 1
ATOM 5588 N N . HIS B 1 79 ? -8.43 -19.234 -1.063 1 96.88 79 HIS B N 1
ATOM 5589 C CA . HIS B 1 79 ? -7.977 -19.359 -2.445 1 96.88 79 HIS B CA 1
ATOM 5590 C C . HIS B 1 79 ? -8.328 -18.109 -3.248 1 96.88 79 HIS B C 1
ATOM 5592 O O . HIS B 1 79 ? -9.5 -17.719 -3.314 1 96.88 79 HIS B O 1
ATOM 5598 N N . PHE B 1 80 ? -7.328 -17.516 -3.805 1 97.69 80 PHE B N 1
ATOM 5599 C CA . PHE B 1 80 ? -7.547 -16.312 -4.598 1 97.69 80 PHE B CA 1
ATOM 5600 C C . PHE B 1 80 ? -6.992 -16.484 -6.008 1 97.69 80 PHE B C 1
ATOM 5602 O O . PHE B 1 80 ? -5.805 -16.75 -6.184 1 97.69 80 PHE B O 1
ATOM 5609 N N . THR B 1 81 ? -7.789 -16.359 -6.98 1 97 81 THR B N 1
ATOM 5610 C CA . THR B 1 81 ? -7.402 -16.484 -8.383 1 97 81 THR B CA 1
ATOM 5611 C C . THR B 1 81 ? -7.75 -15.211 -9.156 1 97 81 THR B C 1
ATOM 5613 O O . THR B 1 81 ? -8.891 -14.742 -9.102 1 97 81 THR B O 1
ATOM 5616 N N . TYR B 1 82 ? -6.75 -14.648 -9.82 1 97.44 82 TYR B N 1
ATOM 5617 C CA . TYR B 1 82 ? -7.016 -13.492 -10.656 1 97.44 82 TYR B CA 1
ATOM 5618 C C . TYR B 1 82 ? -6.539 -13.727 -12.086 1 97.44 82 TYR B C 1
ATOM 5620 O O . TYR B 1 82 ? -5.348 -13.953 -12.32 1 97.44 82 TYR B O 1
ATOM 5628 N N . GLN B 1 83 ? -7.473 -13.703 -13 1 94.69 83 GLN B N 1
ATOM 5629 C CA . GLN B 1 83 ? -7.238 -13.734 -14.438 1 94.69 83 GLN B CA 1
ATOM 5630 C C . GLN B 1 83 ? -7.711 -12.438 -15.094 1 94.69 83 GLN B C 1
ATOM 5632 O O . GLN B 1 83 ? -8.914 -12.227 -15.273 1 94.69 83 GLN B O 1
ATOM 5637 N N . ALA B 1 84 ? -6.758 -11.68 -15.555 1 92.62 84 ALA B N 1
ATOM 5638 C CA . ALA B 1 84 ? -7.062 -10.336 -16.047 1 92.62 84 ALA B CA 1
ATOM 5639 C C . ALA B 1 84 ? -7.98 -10.398 -17.266 1 92.62 84 ALA B C 1
ATOM 5641 O O . ALA B 1 84 ? -8.758 -9.469 -17.5 1 92.62 84 ALA B O 1
ATOM 5642 N N . THR B 1 85 ? -7.961 -11.406 -18.031 1 89.12 85 THR B N 1
ATOM 5643 C CA . THR B 1 85 ? -8.766 -11.531 -19.25 1 89.12 85 THR B CA 1
ATOM 5644 C C . THR B 1 85 ? -10.234 -11.75 -18.906 1 89.12 85 THR B C 1
ATOM 5646 O O . THR B 1 85 ? -11.117 -11.258 -19.609 1 89.12 85 THR B O 1
ATOM 5649 N N . HIS B 1 86 ? -10.5 -12.445 -17.875 1 87.25 86 HIS B N 1
ATOM 5650 C CA . HIS B 1 86 ? -11.867 -12.805 -17.516 1 87.25 86 HIS B CA 1
ATOM 5651 C C . HIS B 1 86 ? -12.531 -11.688 -16.703 1 87.25 86 HIS B C 1
ATOM 5653 O O . HIS B 1 86 ? -13.727 -11.422 -16.875 1 87.25 86 HIS B O 1
ATOM 5659 N N . HIS B 1 87 ? -11.734 -11.094 -15.867 1 89.31 87 HIS B N 1
ATOM 5660 C CA . HIS B 1 87 ? -12.234 -10.047 -14.984 1 89.31 87 HIS B CA 1
ATOM 5661 C C . HIS B 1 87 ? -11.297 -8.852 -14.961 1 89.31 87 HIS B C 1
ATOM 5663 O O . HIS B 1 87 ? -10.633 -8.602 -13.953 1 89.31 87 HIS B O 1
ATOM 5669 N N . PRO B 1 88 ? -11.422 -8.078 -15.953 1 92.19 88 PRO B N 1
ATOM 5670 C CA . PRO B 1 88 ? -10.438 -7 -16.062 1 92.19 88 PRO B CA 1
ATOM 5671 C C . PRO B 1 88 ? -10.648 -5.91 -15.008 1 92.19 88 PRO B C 1
ATOM 5673 O O . PRO B 1 88 ? -11.758 -5.402 -14.852 1 92.19 88 PRO B O 1
ATOM 5676 N N . VAL B 1 89 ? -9.664 -5.672 -14.25 1 93.69 89 VAL B N 1
ATOM 5677 C CA . VAL B 1 89 ? -9.625 -4.625 -13.234 1 93.69 89 VAL B CA 1
ATOM 5678 C C . VAL B 1 89 ? -8.516 -3.627 -13.555 1 93.69 89 VAL B C 1
ATOM 5680 O O . VAL B 1 89 ? -7.398 -4.023 -13.898 1 93.69 89 VAL B O 1
ATOM 5683 N N . HIS B 1 90 ? -8.922 -2.395 -13.57 1 94.38 90 HIS B N 1
ATOM 5684 C CA . HIS B 1 90 ? -7.918 -1.369 -13.836 1 94.38 90 HIS B CA 1
ATOM 5685 C C . HIS B 1 90 ? -6.891 -1.301 -12.711 1 94.38 90 HIS B C 1
ATOM 5687 O O . HIS B 1 90 ? -7.223 -1.521 -11.547 1 94.38 90 HIS B O 1
ATOM 5693 N N . GLN B 1 91 ? -5.695 -0.96 -13.062 1 93.88 91 GLN B N 1
ATOM 5694 C CA . GLN B 1 91 ? -4.586 -0.891 -12.117 1 93.88 91 GLN B CA 1
ATOM 5695 C C . GLN B 1 91 ? -4.895 0.069 -10.969 1 93.88 91 GLN B C 1
ATOM 5697 O O . GLN B 1 91 ? -4.449 -0.14 -9.844 1 93.88 91 GLN B O 1
ATOM 5702 N N . SER B 1 92 ? -5.672 1.116 -11.211 1 93.62 92 SER B N 1
ATOM 5703 C CA . SER B 1 92 ? -5.988 2.121 -10.195 1 93.62 92 SER B CA 1
ATOM 5704 C C . SER B 1 92 ? -6.668 1.49 -8.984 1 93.62 92 SER B C 1
ATOM 5706 O O . SER B 1 92 ? -6.516 1.973 -7.863 1 93.62 92 SER B O 1
ATOM 5708 N N . LEU B 1 93 ? -7.391 0.528 -9.258 1 95.62 93 LEU B N 1
ATOM 5709 C CA . LEU B 1 93 ? -8.062 -0.166 -8.164 1 95.62 93 LEU B CA 1
ATOM 5710 C C . LEU B 1 93 ? -7.043 -0.787 -7.207 1 95.62 93 LEU B C 1
ATOM 5712 O O . LEU B 1 93 ? -7.164 -0.646 -5.988 1 95.62 93 LEU B O 1
ATOM 5716 N N . PHE B 1 94 ? -6.059 -1.463 -7.727 1 96.88 94 PHE B N 1
ATOM 5717 C CA . PHE B 1 94 ? -5.008 -2.066 -6.914 1 96.88 94 PHE B CA 1
ATOM 5718 C C . PHE B 1 94 ? -4.203 -0.994 -6.188 1 96.88 94 PHE B C 1
ATOM 5720 O O . PHE B 1 94 ? -3.844 -1.166 -5.02 1 96.88 94 PHE B O 1
ATOM 5727 N N . ASP B 1 95 ? -3.963 0.036 -6.895 1 96 95 ASP B N 1
ATOM 5728 C CA . ASP B 1 95 ? -3.199 1.136 -6.312 1 96 95 ASP B CA 1
ATOM 5729 C C . ASP B 1 95 ? -3.941 1.757 -5.133 1 96 95 ASP B C 1
ATOM 5731 O O . ASP B 1 95 ? -3.34 2.049 -4.098 1 96 95 ASP B O 1
ATOM 5735 N N . THR B 1 96 ? -5.176 2.021 -5.277 1 95.81 96 THR B N 1
ATOM 5736 C CA . THR B 1 96 ? -5.996 2.586 -4.211 1 95.81 96 THR B CA 1
ATOM 5737 C C . THR B 1 96 ? -6.023 1.655 -3.002 1 95.81 96 THR B C 1
ATOM 5739 O O . THR B 1 96 ? -5.918 2.109 -1.86 1 95.81 96 THR B O 1
ATOM 5742 N N . MET B 1 97 ? -6.176 0.366 -3.271 1 96.5 97 MET B N 1
ATOM 5743 C CA . MET B 1 97 ? -6.145 -0.613 -2.189 1 96.5 97 MET B CA 1
ATOM 5744 C C . MET B 1 97 ? -4.809 -0.576 -1.459 1 96.5 97 MET B C 1
ATOM 5746 O O . MET B 1 97 ? -4.766 -0.619 -0.229 1 96.5 97 MET B O 1
ATOM 5750 N N . ALA B 1 98 ? -3.807 -0.535 -2.268 1 97.31 98 ALA B N 1
ATOM 5751 C CA . ALA B 1 98 ? -2.461 -0.512 -1.696 1 97.31 98 ALA B CA 1
ATOM 5752 C C . ALA B 1 98 ? -2.266 0.713 -0.808 1 97.31 98 ALA B C 1
ATOM 5754 O O . ALA B 1 98 ? -1.689 0.613 0.279 1 97.31 98 ALA B O 1
ATOM 5755 N N . ARG B 1 99 ? -2.738 1.812 -1.214 1 94.31 99 ARG B N 1
ATOM 5756 C CA . ARG B 1 99 ? -2.553 3.07 -0.497 1 94.31 99 ARG B CA 1
ATOM 5757 C C . ARG B 1 99 ? -3.391 3.102 0.777 1 94.31 99 ARG B C 1
ATOM 5759 O O . ARG B 1 99 ? -2.943 3.609 1.808 1 94.31 99 ARG B O 1
ATOM 5766 N N . THR B 1 100 ? -4.566 2.586 0.708 1 95.19 100 THR B N 1
ATOM 5767 C CA . THR B 1 100 ? -5.543 2.828 1.766 1 95.19 100 THR B CA 1
ATOM 5768 C C . THR B 1 100 ? -5.598 1.645 2.729 1 95.19 100 THR B C 1
ATOM 5770 O O . THR B 1 100 ? -6.211 1.734 3.795 1 95.19 100 THR B O 1
ATOM 5773 N N . ARG B 1 101 ? -4.93 0.592 2.375 1 94.94 101 ARG B N 1
ATOM 5774 C CA . ARG B 1 101 ? -5.031 -0.602 3.207 1 94.94 101 ARG B CA 1
ATOM 5775 C C . ARG B 1 101 ? -4.66 -0.293 4.652 1 94.94 101 ARG B C 1
ATOM 5777 O O . ARG B 1 101 ? -3.854 0.603 4.914 1 94.94 101 ARG B O 1
ATOM 5784 N N . THR B 1 102 ? -5.25 -1.05 5.562 1 93.19 102 THR B N 1
ATOM 5785 C CA . THR B 1 102 ? -5.027 -0.836 6.988 1 93.19 102 THR B CA 1
ATOM 5786 C C . THR B 1 102 ? -4.137 -1.931 7.566 1 93.19 102 THR B C 1
ATOM 5788 O O . THR B 1 102 ? -3.738 -1.863 8.734 1 93.19 102 THR B O 1
ATOM 5791 N N . ARG B 1 103 ? -3.895 -2.922 6.785 1 93.88 103 ARG B N 1
ATOM 5792 C CA . ARG B 1 103 ? -2.945 -3.988 7.082 1 93.88 103 ARG B CA 1
ATOM 5793 C C . ARG B 1 103 ? -2.078 -4.305 5.867 1 93.88 103 ARG B C 1
ATOM 5795 O O . ARG B 1 103 ? -2.508 -4.121 4.727 1 93.88 103 ARG B O 1
ATOM 5802 N N . LEU B 1 104 ? -0.948 -4.727 6.164 1 94.31 104 LEU B N 1
ATOM 5803 C CA . LEU B 1 104 ? -0.056 -5.039 5.051 1 94.31 104 LEU B CA 1
ATOM 5804 C C . LEU B 1 104 ? -0.62 -6.172 4.199 1 94.31 104 LEU B C 1
ATOM 5806 O O . LEU B 1 104 ? -0.652 -6.074 2.973 1 94.31 104 LEU B O 1
ATOM 5810 N N . ASP B 1 105 ? -1.045 -7.273 4.969 1 95.88 105 ASP B N 1
ATOM 5811 C CA . ASP B 1 105 ? -1.632 -8.414 4.273 1 95.88 105 ASP B CA 1
ATOM 5812 C C . ASP B 1 105 ? -3.141 -8.242 4.113 1 95.88 105 ASP B C 1
ATOM 5814 O O . ASP B 1 105 ? -3.9 -8.492 5.055 1 95.88 105 ASP B O 1
ATOM 5818 N N . ILE B 1 106 ? -3.555 -7.938 2.928 1 95.88 106 ILE B N 1
ATOM 5819 C CA . ILE B 1 106 ? -4.953 -7.645 2.633 1 95.88 106 ILE B CA 1
ATOM 5820 C C . ILE B 1 106 ? -5.801 -8.898 2.844 1 95.88 106 ILE B C 1
ATOM 5822 O O . ILE B 1 106 ? -6.93 -8.812 3.33 1 95.88 106 ILE B O 1
ATOM 5826 N N . LEU B 1 107 ? -5.328 -10.07 2.393 1 97.06 107 LEU B N 1
ATOM 5827 C CA . LEU B 1 107 ? -5.934 -11.383 2.6 1 97.06 107 LEU B CA 1
ATOM 5828 C C . LEU B 1 107 ? -5.055 -12.258 3.492 1 97.06 107 LEU B C 1
ATOM 5830 O O . LEU B 1 107 ? -4.348 -13.133 3.002 1 97.06 107 LEU B O 1
ATOM 5834 N N . PRO B 1 108 ? -5.199 -12.141 4.766 1 95.19 108 PRO B N 1
ATOM 5835 C CA . PRO B 1 108 ? -4.195 -12.664 5.695 1 95.19 108 PRO B CA 1
ATOM 5836 C C . PRO B 1 108 ? -4.219 -14.188 5.789 1 95.19 108 PRO B C 1
ATOM 5838 O O . PRO B 1 108 ? -3.211 -14.805 6.141 1 95.19 108 PRO B O 1
ATOM 5841 N N . ASN B 1 109 ? -5.371 -14.836 5.438 1 95.94 109 ASN B N 1
ATOM 5842 C CA . ASN B 1 109 ? -5.473 -16.281 5.605 1 95.94 109 ASN B CA 1
ATOM 5843 C C . ASN B 1 109 ? -5.406 -17.016 4.262 1 95.94 109 ASN B C 1
ATOM 5845 O O . ASN B 1 109 ? -5.613 -18.219 4.195 1 95.94 109 ASN B O 1
ATOM 5849 N N . MET B 1 110 ? -5.125 -16.266 3.27 1 97.12 110 MET B N 1
ATOM 5850 C CA . MET B 1 110 ? -5.004 -16.875 1.944 1 97.12 110 MET B CA 1
ATOM 5851 C C . MET B 1 110 ? -3.783 -17.781 1.87 1 97.12 110 MET B C 1
ATOM 5853 O O . MET B 1 110 ? -2.684 -17.391 2.27 1 97.12 110 MET B O 1
ATOM 5857 N N . ASN B 1 111 ? -3.986 -18.969 1.363 1 97.81 111 ASN B N 1
ATOM 5858 C CA . ASN B 1 111 ? -2.859 -19.891 1.28 1 97.81 111 ASN B CA 1
ATOM 5859 C C . ASN B 1 111 ? -2.562 -20.281 -0.164 1 97.81 111 ASN B C 1
ATOM 5861 O O . ASN B 1 111 ? -1.511 -20.859 -0.452 1 97.81 111 ASN B O 1
ATOM 5865 N N . THR B 1 112 ? -3.545 -20.062 -1.062 1 98.38 112 THR B N 1
ATOM 5866 C CA . THR B 1 112 ? -3.348 -20.344 -2.479 1 98.38 112 THR B CA 1
ATOM 5867 C C . THR B 1 112 ? -3.553 -19.094 -3.318 1 98.38 112 THR B C 1
ATOM 5869 O O . THR B 1 112 ? -4.609 -18.453 -3.252 1 98.38 112 THR B O 1
ATOM 5872 N N . LEU B 1 113 ? -2.584 -18.75 -4.09 1 98.62 113 LEU B N 1
ATOM 5873 C CA . LEU B 1 113 ? -2.633 -17.578 -4.977 1 98.62 113 LEU B CA 1
ATOM 5874 C C . LEU B 1 113 ? -2.385 -18 -6.422 1 98.62 113 LEU B C 1
ATOM 5876 O O . LEU B 1 113 ? -1.322 -18.531 -6.746 1 98.62 113 LEU B O 1
ATOM 5880 N N . SER B 1 114 ? -3.322 -17.828 -7.289 1 98.25 114 SER B N 1
ATOM 5881 C CA . SER B 1 114 ? -3.188 -18.047 -8.727 1 98.25 114 SER B CA 1
ATOM 5882 C C . SER B 1 114 ? -3.281 -16.734 -9.492 1 98.25 114 SER B C 1
ATOM 5884 O O . SER B 1 114 ? -4.285 -16.016 -9.398 1 98.25 114 SER B O 1
ATOM 5886 N N . TRP B 1 115 ? -2.268 -16.484 -10.328 1 97.88 115 TRP B N 1
ATOM 5887 C CA . TRP B 1 115 ? -2.178 -15.133 -10.875 1 97.88 115 TRP B CA 1
ATOM 5888 C C . TRP B 1 115 ? -1.87 -15.172 -12.367 1 97.88 115 TRP B C 1
ATOM 5890 O O . TRP B 1 115 ? -0.83 -15.688 -12.781 1 97.88 115 TRP B O 1
ATOM 5900 N N . ASN B 1 116 ? -2.732 -14.688 -13.211 1 96.5 116 ASN B N 1
ATOM 5901 C CA . ASN B 1 116 ? -2.545 -14.438 -14.641 1 96.5 116 ASN B CA 1
ATOM 5902 C C . ASN B 1 116 ? -2.902 -13 -15.008 1 96.5 116 ASN B C 1
ATOM 5904 O O . ASN B 1 116 ? -3.945 -12.75 -15.609 1 96.5 116 ASN B O 1
ATOM 5908 N N . ALA B 1 117 ? -2.102 -12.133 -14.609 1 95.31 117 ALA B N 1
ATOM 5909 C CA . ALA B 1 117 ? -2.205 -10.68 -14.742 1 95.31 117 ALA B CA 1
ATOM 5910 C C . ALA B 1 117 ? -0.837 -10.016 -14.594 1 95.31 117 ALA B C 1
ATOM 5912 O O . ALA B 1 117 ? 0.176 -10.703 -14.43 1 95.31 117 ALA B O 1
ATOM 5913 N N . PRO B 1 118 ? -0.751 -8.672 -14.805 1 93.81 118 PRO B N 1
ATOM 5914 C CA . PRO B 1 118 ? 0.563 -8.055 -14.625 1 93.81 118 PRO B CA 1
ATOM 5915 C C . PRO B 1 118 ? 1.207 -8.422 -13.289 1 93.81 118 PRO B C 1
ATOM 5917 O O . PRO B 1 118 ? 0.585 -8.266 -12.234 1 93.81 118 PRO B O 1
ATOM 5920 N N . LEU B 1 119 ? 2.457 -8.859 -13.328 1 94.75 119 LEU B N 1
ATOM 5921 C CA . LEU B 1 119 ? 3.137 -9.477 -12.195 1 94.75 119 LEU B CA 1
ATOM 5922 C C . LEU B 1 119 ? 3.254 -8.5 -11.031 1 94.75 119 LEU B C 1
ATOM 5924 O O . LEU B 1 119 ? 3.129 -8.891 -9.867 1 94.75 119 LEU B O 1
ATOM 5928 N N . SER B 1 120 ? 3.434 -7.238 -11.336 1 91.88 120 SER B N 1
ATOM 5929 C CA . SER B 1 120 ? 3.689 -6.238 -10.305 1 91.88 120 SER B CA 1
ATOM 5930 C C . SER B 1 120 ? 2.494 -6.082 -9.375 1 91.88 120 SER B C 1
ATOM 5932 O O . SER B 1 120 ? 2.648 -5.688 -8.211 1 91.88 120 SER B O 1
ATOM 5934 N N . LEU B 1 121 ? 1.348 -6.391 -9.82 1 95.06 121 LEU B N 1
ATOM 5935 C CA . LEU B 1 121 ? 0.134 -6.227 -9.031 1 95.06 121 LEU B CA 1
ATOM 5936 C C . LEU B 1 121 ? -0.03 -7.375 -8.039 1 95.06 121 LEU B C 1
ATOM 5938 O O . LEU B 1 121 ? -0.718 -7.23 -7.023 1 95.06 121 LEU B O 1
ATOM 5942 N N . SER B 1 122 ? 0.573 -8.5 -8.328 1 96.5 122 SER B N 1
ATOM 5943 C CA . SER B 1 122 ? 0.438 -9.664 -7.461 1 96.5 122 SER B CA 1
ATOM 5944 C C . SER B 1 122 ? 1.124 -9.445 -6.117 1 96.5 122 SER B C 1
ATOM 5946 O O . SER B 1 122 ? 0.79 -10.094 -5.129 1 96.5 122 SER B O 1
ATOM 5948 N N . ILE B 1 123 ? 2.072 -8.531 -6.09 1 95.81 123 ILE B N 1
ATOM 5949 C CA . ILE B 1 123 ? 2.865 -8.25 -4.898 1 95.81 123 ILE B CA 1
ATOM 5950 C C . ILE B 1 123 ? 1.944 -7.848 -3.748 1 95.81 123 ILE B C 1
ATOM 5952 O O . ILE B 1 123 ? 2.213 -8.172 -2.588 1 95.81 123 ILE B O 1
ATOM 5956 N N . LEU B 1 124 ? 0.847 -7.25 -4.07 1 96.06 124 LEU B N 1
ATOM 5957 C CA . LEU B 1 124 ? -0.126 -6.766 -3.098 1 96.06 124 LEU B CA 1
ATOM 5958 C C . LEU B 1 124 ? -0.686 -7.914 -2.268 1 96.06 124 LEU B C 1
ATOM 5960 O O . LEU B 1 124 ? -1.107 -7.715 -1.125 1 96.06 124 LEU B O 1
ATOM 5964 N N . PHE B 1 125 ? -0.65 -9.141 -2.783 1 97.56 125 PHE B N 1
ATOM 5965 C CA . PHE B 1 125 ? -1.332 -10.258 -2.137 1 97.56 125 PHE B CA 1
ATOM 5966 C C . PHE B 1 125 ? -0.327 -11.273 -1.607 1 97.56 125 PHE B C 1
ATOM 5968 O O . PHE B 1 125 ? -0.711 -12.273 -1.001 1 97.56 125 PHE B O 1
ATOM 5975 N N . MET B 1 126 ? 0.937 -11.008 -1.846 1 97.69 126 MET B N 1
ATOM 5976 C CA . MET B 1 126 ? 1.978 -11.914 -1.38 1 97.69 126 MET B CA 1
ATOM 5977 C C . MET B 1 126 ? 2.205 -11.766 0.12 1 97.69 126 MET B C 1
ATOM 5979 O O . MET B 1 126 ? 2.262 -10.641 0.63 1 97.69 126 MET B O 1
ATOM 5983 N N . HIS B 1 127 ? 2.314 -12.891 0.784 1 97 127 HIS B N 1
ATOM 5984 C CA . HIS B 1 127 ? 2.656 -12.898 2.201 1 97 127 HIS B CA 1
ATOM 5985 C C . HIS B 1 127 ? 3.131 -14.273 2.654 1 97 127 HIS B C 1
ATOM 5987 O O . HIS B 1 127 ? 3.039 -15.242 1.9 1 97 127 HIS B O 1
ATOM 5993 N N . ARG B 1 128 ? 3.592 -14.359 3.812 1 96.25 128 ARG B N 1
ATOM 5994 C CA . ARG B 1 128 ? 4.258 -15.555 4.324 1 96.25 128 ARG B CA 1
ATOM 5995 C C . ARG B 1 128 ? 3.289 -16.734 4.418 1 96.25 128 ARG B C 1
ATOM 5997 O O . ARG B 1 128 ? 3.703 -17.891 4.359 1 96.25 128 ARG B O 1
ATOM 6004 N N . GLY B 1 129 ? 2.049 -16.453 4.41 1 97.12 129 GLY B N 1
ATOM 6005 C CA . GLY B 1 129 ? 1.048 -17.484 4.574 1 97.12 129 GLY B CA 1
ATOM 6006 C C . GLY B 1 129 ? 0.736 -18.219 3.283 1 97.12 129 GLY B C 1
ATOM 6007 O O . GLY B 1 129 ? 0.094 -19.281 3.303 1 97.12 129 GLY B O 1
ATOM 6008 N N . VAL B 1 130 ? 1.234 -17.781 2.207 1 98.25 130 VAL B N 1
ATOM 6009 C CA . VAL B 1 130 ? 0.958 -18.406 0.92 1 98.25 130 VAL B CA 1
ATOM 6010 C C . VAL B 1 130 ? 1.779 -19.688 0.784 1 98.25 130 VAL B C 1
ATOM 6012 O O . VAL B 1 130 ? 3.006 -19.672 0.908 1 98.25 130 VAL B O 1
ATOM 6015 N N . LYS B 1 131 ? 1.069 -20.797 0.455 1 98.56 131 LYS B N 1
ATOM 6016 C CA . LYS B 1 131 ? 1.717 -22.109 0.323 1 98.56 131 LYS B CA 1
ATOM 6017 C C . LYS B 1 131 ? 1.71 -22.578 -1.128 1 98.56 131 LYS B C 1
ATOM 6019 O O . LYS B 1 131 ? 2.617 -23.297 -1.558 1 98.56 131 LYS B O 1
ATOM 6024 N N . HIS B 1 132 ? 0.627 -22.234 -1.812 1 98.62 132 HIS B N 1
ATOM 6025 C CA . HIS B 1 132 ? 0.461 -22.609 -3.213 1 98.62 132 HIS B CA 1
ATOM 6026 C C . HIS B 1 132 ? 0.445 -21.375 -4.109 1 98.62 132 HIS B C 1
ATOM 6028 O O . HIS B 1 132 ? -0.408 -20.5 -3.953 1 98.62 132 HIS B O 1
ATOM 6034 N N . PHE B 1 133 ? 1.368 -21.344 -5.035 1 98.62 133 PHE B N 1
ATOM 6035 C CA . PHE B 1 133 ? 1.453 -20.188 -5.914 1 98.62 133 PHE B CA 1
ATOM 6036 C C . PHE B 1 133 ? 1.496 -20.609 -7.375 1 98.62 133 PHE B C 1
ATOM 6038 O O . PHE B 1 133 ? 2.373 -21.375 -7.777 1 98.62 133 PHE B O 1
ATOM 6045 N N . VAL B 1 134 ? 0.542 -20.25 -8.141 1 98.25 134 VAL B N 1
ATOM 6046 C CA . VAL B 1 134 ? 0.487 -20.438 -9.586 1 98.25 134 VAL B CA 1
ATOM 6047 C C . VAL B 1 134 ? 0.649 -19.094 -10.297 1 98.25 134 VAL B C 1
ATOM 6049 O O . VAL B 1 134 ? -0.08 -18.141 -10.008 1 98.25 134 VAL B O 1
ATOM 6052 N N . VAL B 1 135 ? 1.566 -19 -11.211 1 98.06 135 VAL B N 1
ATOM 6053 C CA . VAL B 1 135 ? 1.777 -17.703 -11.852 1 98.06 135 VAL B CA 1
ATOM 6054 C C . VAL B 1 135 ? 2.092 -17.906 -13.328 1 98.06 135 VAL B C 1
ATOM 6056 O O . VAL B 1 135 ? 2.801 -18.844 -13.703 1 98.06 135 VAL B O 1
ATOM 6059 N N . VAL B 1 136 ? 1.523 -17.047 -14.164 1 96.94 136 VAL B N 1
ATOM 6060 C CA . VAL B 1 136 ? 1.817 -17 -15.594 1 96.94 136 VAL B CA 1
ATOM 6061 C C . VAL B 1 136 ? 2.818 -15.891 -15.883 1 96.94 136 VAL B C 1
ATOM 6063 O O . VAL B 1 136 ? 2.525 -14.711 -15.664 1 96.94 136 VAL B O 1
ATOM 6066 N N . ILE B 1 137 ? 3.982 -16.203 -16.328 1 96.38 137 ILE B N 1
ATOM 6067 C CA . ILE B 1 137 ? 5.031 -15.242 -16.625 1 96.38 137 ILE B CA 1
ATOM 6068 C C . ILE B 1 137 ? 4.938 -14.82 -18.094 1 96.38 137 ILE B C 1
ATOM 6070 O O . ILE B 1 137 ? 5.09 -15.641 -19 1 96.38 137 ILE B O 1
ATOM 6074 N N . PRO B 1 138 ? 4.754 -13.539 -18.25 1 93.25 138 PRO B N 1
ATOM 6075 C CA . PRO B 1 138 ? 4.707 -13.055 -19.641 1 93.25 138 PRO B CA 1
ATOM 6076 C C . PRO B 1 138 ? 6.07 -13.094 -20.328 1 93.25 138 PRO B C 1
ATOM 6078 O O . PRO B 1 138 ? 7.102 -13.188 -19.641 1 93.25 138 PRO B O 1
ATOM 6081 N N . THR B 1 139 ? 6.113 -12.961 -21.656 1 89.44 139 THR B N 1
ATOM 6082 C CA . THR B 1 139 ? 7.328 -13.133 -22.453 1 89.44 139 THR B CA 1
ATOM 6083 C C . THR B 1 139 ? 8.156 -11.852 -22.438 1 89.44 139 THR B C 1
ATOM 6085 O O . THR B 1 139 ? 9.352 -11.875 -22.734 1 89.44 139 THR B O 1
ATOM 6088 N N . ASP B 1 140 ? 7.613 -10.758 -22.125 1 84.81 140 ASP B N 1
ATOM 6089 C CA . ASP B 1 140 ? 8.281 -9.469 -22.297 1 84.81 140 ASP B CA 1
ATOM 6090 C C . ASP B 1 140 ? 8.648 -8.852 -20.953 1 84.81 140 ASP B C 1
ATOM 6092 O O . ASP B 1 140 ? 8.883 -7.645 -20.859 1 84.81 140 ASP B O 1
ATOM 6096 N N . VAL B 1 141 ? 8.859 -9.562 -19.922 1 80.19 141 VAL B N 1
ATOM 6097 C CA . VAL B 1 141 ? 9.078 -8.953 -18.609 1 80.19 141 VAL B CA 1
ATOM 6098 C C . VAL B 1 141 ? 10.406 -9.438 -18.047 1 80.19 141 VAL B C 1
ATOM 6100 O O . VAL B 1 141 ? 10.859 -10.539 -18.344 1 80.19 141 VAL B O 1
ATOM 6103 N N . GLU B 1 142 ? 11 -8.484 -17.359 1 84.81 142 GLU B N 1
ATOM 6104 C CA . GLU B 1 142 ? 12.133 -8.875 -16.531 1 84.81 142 GLU B CA 1
ATOM 6105 C C . GLU B 1 142 ? 11.672 -9.609 -15.273 1 84.81 142 GLU B C 1
ATOM 6107 O O . GLU B 1 142 ? 10.945 -9.047 -14.453 1 84.81 142 GLU B O 1
ATOM 6112 N N . VAL B 1 143 ? 12.234 -10.844 -15.102 1 91.75 143 VAL B N 1
ATOM 6113 C CA . VAL B 1 143 ? 11.656 -11.688 -14.062 1 91.75 143 VAL B CA 1
ATOM 6114 C C . VAL B 1 143 ? 12.469 -11.57 -12.781 1 91.75 143 VAL B C 1
ATOM 6116 O O . VAL B 1 143 ? 11.992 -11.914 -11.695 1 91.75 143 VAL B O 1
ATOM 6119 N N . ALA B 1 144 ? 13.656 -11.086 -12.805 1 91.88 144 ALA B N 1
ATOM 6120 C CA . ALA B 1 144 ? 14.586 -11.125 -11.672 1 91.88 144 ALA B CA 1
ATOM 6121 C C . ALA B 1 144 ? 13.984 -10.438 -10.453 1 91.88 144 ALA B C 1
ATOM 6123 O O . ALA B 1 144 ? 13.906 -11.031 -9.375 1 91.88 144 ALA B O 1
ATOM 6124 N N . PRO B 1 145 ? 13.523 -9.172 -10.633 1 89.69 145 PRO B N 1
ATOM 6125 C CA . PRO B 1 145 ? 12.945 -8.531 -9.453 1 89.69 145 PRO B CA 1
ATOM 6126 C C . PRO B 1 145 ? 11.719 -9.266 -8.922 1 89.69 145 PRO B C 1
ATOM 6128 O O . PRO B 1 145 ? 11.516 -9.344 -7.707 1 89.69 145 PRO B O 1
ATOM 6131 N N . PHE B 1 146 ? 11.008 -9.75 -9.766 1 94.44 146 PHE B N 1
ATOM 6132 C CA . PHE B 1 146 ? 9.789 -10.453 -9.391 1 94.44 146 PHE B CA 1
ATOM 6133 C C . PHE B 1 146 ? 10.117 -11.727 -8.625 1 94.44 146 PHE B C 1
ATOM 6135 O O . PHE B 1 146 ? 9.484 -12.031 -7.609 1 94.44 146 PHE B O 1
ATOM 6142 N N . PHE B 1 147 ? 11.078 -12.461 -9.086 1 96.56 147 PHE B N 1
ATOM 6143 C CA . PHE B 1 147 ? 11.5 -13.688 -8.414 1 96.56 147 PHE B CA 1
ATOM 6144 C C . PHE B 1 147 ? 12.07 -13.383 -7.035 1 96.56 147 PHE B C 1
ATOM 6146 O O . PHE B 1 147 ? 11.883 -14.156 -6.094 1 96.56 147 PHE B O 1
ATOM 6153 N N . GLN B 1 148 ? 12.711 -12.289 -6.93 1 93.81 148 GLN B N 1
ATOM 6154 C CA . GLN B 1 148 ? 13.203 -11.859 -5.621 1 93.81 148 GLN B CA 1
ATOM 6155 C C . GLN B 1 148 ? 12.047 -11.602 -4.66 1 93.81 148 GLN B C 1
ATOM 6157 O O . GLN B 1 148 ? 12.133 -11.93 -3.475 1 93.81 148 GLN B O 1
ATOM 6162 N N . ASP B 1 149 ? 11.047 -11.031 -5.168 1 95 149 ASP B N 1
ATOM 6163 C CA . ASP B 1 149 ? 9.867 -10.758 -4.352 1 95 149 ASP B CA 1
ATOM 6164 C C . ASP B 1 149 ? 9.219 -12.062 -3.879 1 95 149 ASP B C 1
ATOM 6166 O O . ASP B 1 149 ? 8.773 -12.156 -2.734 1 95 149 ASP B O 1
ATOM 6170 N N . ILE B 1 150 ? 9.148 -12.992 -4.785 1 97.19 150 ILE B N 1
ATOM 6171 C CA . ILE B 1 150 ? 8.578 -14.281 -4.418 1 97.19 150 ILE B CA 1
ATOM 6172 C C . ILE B 1 150 ? 9.352 -14.875 -3.252 1 97.19 150 ILE B C 1
ATOM 6174 O O . ILE B 1 150 ? 8.766 -15.297 -2.25 1 97.19 150 ILE B O 1
ATOM 6178 N N . ALA B 1 151 ? 10.625 -14.898 -3.373 1 97.06 151 ALA B N 1
ATOM 6179 C CA . ALA B 1 151 ? 11.492 -15.508 -2.371 1 97.06 151 ALA B CA 1
ATOM 6180 C C . ALA B 1 151 ? 11.375 -14.789 -1.031 1 97.06 151 ALA B C 1
ATOM 6182 O O . ALA B 1 151 ? 11.367 -15.422 0.025 1 97.06 151 ALA B O 1
ATOM 6183 N N . ALA B 1 152 ? 11.297 -13.531 -1.085 1 95.81 152 ALA B N 1
ATOM 6184 C CA . ALA B 1 152 ? 11.328 -12.719 0.132 1 95.81 152 ALA B CA 1
ATOM 6185 C C . ALA B 1 152 ? 9.961 -12.703 0.811 1 95.81 152 ALA B C 1
ATOM 6187 O O . ALA B 1 152 ? 9.867 -12.734 2.041 1 95.81 152 ALA B O 1
ATOM 6188 N N . ARG B 1 153 ? 8.906 -12.641 0.032 1 96.62 153 ARG B N 1
ATOM 6189 C CA . ARG B 1 153 ? 7.574 -12.406 0.583 1 96.62 153 ARG B CA 1
ATOM 6190 C C . ARG B 1 153 ? 6.852 -13.719 0.857 1 96.62 153 ARG B C 1
ATOM 6192 O O . ARG B 1 153 ? 5.984 -13.789 1.73 1 96.62 153 ARG B O 1
ATOM 6199 N N . MET B 1 154 ? 7.18 -14.742 0.075 1 97.75 154 MET B N 1
ATOM 6200 C CA . MET B 1 154 ? 6.539 -16.047 0.228 1 97.75 154 MET B CA 1
ATOM 6201 C C . MET B 1 154 ? 7.578 -17.141 0.421 1 97.75 154 MET B C 1
ATOM 6203 O O . MET B 1 154 ? 7.602 -18.125 -0.33 1 97.75 154 MET B O 1
ATOM 6207 N N . PRO B 1 155 ? 8.336 -17.109 1.447 1 96 155 PRO B N 1
ATOM 6208 C CA . PRO B 1 155 ? 9.43 -18.062 1.641 1 96 155 PRO B CA 1
ATOM 6209 C C . PRO B 1 155 ? 8.938 -19.453 1.991 1 96 155 PRO B C 1
ATOM 6211 O O . PRO B 1 155 ? 9.688 -20.438 1.852 1 96 155 PRO B O 1
ATOM 6214 N N . ASP B 1 156 ? 7.68 -19.594 2.359 1 97.38 156 ASP B N 1
ATOM 6215 C CA . ASP B 1 156 ? 7.18 -20.875 2.857 1 97.38 156 ASP B CA 1
ATOM 6216 C C . ASP B 1 156 ? 6.348 -21.594 1.796 1 97.38 156 ASP B C 1
ATOM 6218 O O . ASP B 1 156 ? 5.555 -22.484 2.115 1 97.38 156 ASP B O 1
ATOM 6222 N N . ILE B 1 157 ? 6.543 -21.219 0.562 1 98.12 157 ILE B N 1
ATOM 6223 C CA . ILE B 1 157 ? 5.816 -21.859 -0.529 1 98.12 157 ILE B CA 1
ATOM 6224 C C . ILE B 1 157 ? 6.16 -23.344 -0.579 1 98.12 157 ILE B C 1
ATOM 6226 O O . ILE B 1 157 ? 7.332 -23.719 -0.517 1 98.12 157 ILE B O 1
ATOM 6230 N N . SER B 1 158 ? 5.156 -24.172 -0.673 1 98.56 158 SER B N 1
ATOM 6231 C CA . SER B 1 158 ? 5.352 -25.609 -0.789 1 98.56 158 SER B CA 1
ATOM 6232 C C . SER B 1 158 ? 5.059 -26.094 -2.205 1 98.56 158 SER B C 1
ATOM 6234 O O . SER B 1 158 ? 5.617 -27.094 -2.648 1 98.56 158 SER B O 1
ATOM 6236 N N . HIS B 1 159 ? 4.156 -25.438 -2.889 1 98.69 159 HIS B N 1
ATOM 6237 C CA . HIS B 1 159 ? 3.77 -25.781 -4.25 1 98.69 159 HIS B CA 1
ATOM 6238 C C . HIS B 1 159 ? 3.92 -24.594 -5.191 1 98.69 159 HIS B C 1
ATOM 6240 O O . HIS B 1 159 ? 3.299 -23.547 -4.977 1 98.69 159 HIS B O 1
ATOM 6246 N N . LEU B 1 160 ? 4.719 -24.734 -6.211 1 98.56 160 LEU B N 1
ATOM 6247 C CA . LEU B 1 160 ? 4.934 -23.688 -7.191 1 98.56 160 LEU B CA 1
ATOM 6248 C C . LEU B 1 160 ? 4.59 -24.172 -8.594 1 98.56 160 LEU B C 1
ATOM 6250 O O . LEU B 1 160 ? 5.066 -25.219 -9.031 1 98.56 160 LEU B O 1
ATOM 6254 N N . ASP B 1 161 ? 3.748 -23.516 -9.25 1 98.44 161 ASP B N 1
ATOM 6255 C CA . ASP B 1 161 ? 3.381 -23.781 -10.633 1 98.44 161 ASP B CA 1
ATOM 6256 C C . ASP B 1 161 ? 3.746 -22.594 -11.531 1 98.44 161 ASP B C 1
ATOM 6258 O O . ASP B 1 161 ? 3.059 -21.578 -11.531 1 98.44 161 ASP B O 1
ATOM 6262 N N . LEU B 1 162 ? 4.789 -22.766 -12.305 1 97.75 162 LEU B N 1
ATOM 6263 C CA . LEU B 1 162 ? 5.246 -21.734 -13.227 1 97.75 162 LEU B CA 1
ATOM 6264 C C . LEU B 1 162 ? 4.711 -21.969 -14.633 1 97.75 162 LEU B C 1
ATOM 6266 O O . LEU B 1 162 ? 4.934 -23.047 -15.211 1 97.75 162 LEU B O 1
ATOM 6270 N N . ARG B 1 163 ? 4.07 -21.062 -15.125 1 97.19 163 ARG B N 1
ATOM 6271 C CA . ARG B 1 163 ? 3.523 -21.141 -16.484 1 97.19 163 ARG B CA 1
ATOM 6272 C C . ARG B 1 163 ? 4.113 -20.062 -17.375 1 97.19 163 ARG B C 1
ATOM 6274 O O . ARG B 1 163 ? 4.207 -18.891 -16.969 1 97.19 163 ARG B O 1
ATOM 6281 N N . SER B 1 164 ? 4.629 -20.469 -18.5 1 96.12 164 SER B N 1
ATOM 6282 C CA . SER B 1 164 ? 5.297 -19.516 -19.375 1 96.12 164 SER B CA 1
ATOM 6283 C C . SER B 1 164 ? 5.594 -20.109 -20.75 1 96.12 164 SER B C 1
ATOM 6285 O O . SER B 1 164 ? 5.621 -21.328 -20.891 1 96.12 164 SER B O 1
ATOM 6287 N N . ARG B 1 165 ? 5.824 -19.266 -21.688 1 94.81 165 ARG B N 1
ATOM 6288 C CA . ARG B 1 165 ? 6.242 -19.703 -23.016 1 94.81 165 ARG B CA 1
ATOM 6289 C C . ARG B 1 165 ? 7.668 -19.25 -23.312 1 94.81 165 ARG B C 1
ATOM 6291 O O . ARG B 1 165 ? 8.172 -19.453 -24.406 1 94.81 165 ARG B O 1
ATOM 6298 N N . LEU B 1 166 ? 8.352 -18.75 -22.297 1 95.06 166 LEU B N 1
ATOM 6299 C CA . LEU B 1 166 ? 9.742 -18.328 -22.438 1 95.06 166 LEU B CA 1
ATOM 6300 C C . LEU B 1 166 ? 10.68 -19.531 -22.453 1 95.06 166 LEU B C 1
ATOM 6302 O O . LEU B 1 166 ? 10.477 -20.5 -21.703 1 95.06 166 LEU B O 1
ATOM 6306 N N . PRO B 1 167 ? 11.672 -19.406 -23.359 1 96.25 167 PRO B N 1
ATOM 6307 C CA . PRO B 1 167 ? 12.719 -20.422 -23.172 1 96.25 167 PRO B CA 1
ATOM 6308 C C . PRO B 1 167 ? 13.398 -20.328 -21.812 1 96.25 167 PRO B C 1
ATOM 6310 O O . PRO B 1 167 ? 13.664 -19.219 -21.328 1 96.25 167 PRO B O 1
ATOM 6313 N N . MET B 1 168 ? 13.656 -21.406 -21.234 1 96 168 MET B N 1
ATOM 6314 C CA . MET B 1 168 ? 14.258 -21.422 -19.906 1 96 168 MET B CA 1
ATOM 6315 C C . MET B 1 168 ? 15.625 -20.75 -19.906 1 96 168 MET B C 1
ATOM 6317 O O . MET B 1 168 ? 16.016 -20.094 -18.938 1 96 168 MET B O 1
ATOM 6321 N N . ARG B 1 169 ? 16.344 -20.859 -20.984 1 95.44 169 ARG B N 1
ATOM 6322 C CA . ARG B 1 169 ? 17.672 -20.281 -21.062 1 95.44 169 ARG B CA 1
ATOM 6323 C C . ARG B 1 169 ? 17.656 -18.781 -20.781 1 95.44 169 ARG B C 1
ATOM 6325 O O . ARG B 1 169 ? 18.625 -18.219 -20.281 1 95.44 169 ARG B O 1
ATOM 6332 N N . ASN B 1 170 ? 16.516 -18.156 -21.078 1 95.06 170 ASN B N 1
ATOM 6333 C CA . ASN B 1 170 ? 16.391 -16.719 -20.906 1 95.06 170 ASN B CA 1
ATOM 6334 C C . ASN B 1 170 ? 16.25 -16.344 -19.438 1 95.06 170 ASN B C 1
ATOM 6336 O O . ASN B 1 170 ? 16.547 -15.211 -19.047 1 95.06 170 ASN B O 1
ATOM 6340 N N . ILE B 1 171 ? 15.781 -17.297 -18.609 1 96 171 ILE B N 1
ATOM 6341 C CA . ILE B 1 171 ? 15.484 -16.938 -17.219 1 96 171 ILE B CA 1
ATOM 6342 C C . ILE B 1 171 ? 16.125 -17.969 -16.281 1 96 171 ILE B C 1
ATOM 6344 O O . ILE B 1 171 ? 15.734 -18.078 -15.117 1 96 171 ILE B O 1
ATOM 6348 N N . GLU B 1 172 ? 17.016 -18.781 -16.719 1 96.88 172 GLU B N 1
ATOM 6349 C CA . GLU B 1 172 ? 17.547 -19.938 -16 1 96.88 172 GLU B CA 1
ATOM 6350 C C . GLU B 1 172 ? 18.281 -19.484 -14.727 1 96.88 172 GLU B C 1
ATOM 6352 O O . GLU B 1 172 ? 18.062 -20.062 -13.656 1 96.88 172 GLU B O 1
ATOM 6357 N N . GLU B 1 173 ? 19.125 -18.469 -14.859 1 96.56 173 GLU B N 1
ATOM 6358 C CA . GLU B 1 173 ? 19.875 -18 -13.703 1 96.56 173 GLU B CA 1
ATOM 6359 C C . GLU B 1 173 ? 18.953 -17.516 -12.594 1 96.56 173 GLU B C 1
ATOM 6361 O O . GLU B 1 173 ? 19.141 -17.844 -11.422 1 96.56 173 GLU B O 1
ATOM 6366 N N . ASP B 1 174 ? 17.984 -16.734 -12.961 1 96.19 174 ASP B N 1
ATOM 6367 C CA . ASP B 1 174 ? 17.016 -16.188 -12 1 96.19 174 ASP B CA 1
ATOM 6368 C C . ASP B 1 174 ? 16.172 -17.312 -11.391 1 96.19 174 ASP B C 1
ATOM 6370 O O . ASP B 1 174 ? 15.844 -17.266 -10.203 1 96.19 174 ASP B O 1
ATOM 6374 N N . THR B 1 175 ? 15.844 -18.234 -12.227 1 97.62 175 THR B N 1
ATOM 6375 C CA . THR B 1 175 ? 15.047 -19.359 -11.75 1 97.62 175 THR B CA 1
ATOM 6376 C C . THR B 1 175 ? 15.828 -20.172 -10.727 1 97.62 175 THR B C 1
ATOM 6378 O O . THR B 1 175 ? 15.289 -20.547 -9.68 1 97.62 175 THR B O 1
ATOM 6381 N N . CYS B 1 176 ? 17.016 -20.469 -10.992 1 98 176 CYS B N 1
ATOM 6382 C CA . CYS B 1 176 ? 17.844 -21.234 -10.062 1 98 176 CYS B CA 1
ATOM 6383 C C . CYS B 1 176 ? 18 -20.516 -8.742 1 98 176 CYS B C 1
ATOM 6385 O O . CYS B 1 176 ? 17.969 -21.125 -7.676 1 98 176 CYS B O 1
ATOM 6387 N N . THR B 1 177 ? 18.188 -19.203 -8.836 1 97.06 177 THR B N 1
ATOM 6388 C CA . THR B 1 177 ? 18.297 -18.391 -7.625 1 97.06 177 THR B CA 1
ATOM 6389 C C . THR B 1 177 ? 17.016 -18.469 -6.801 1 97.06 177 THR B C 1
ATOM 6391 O O . THR B 1 177 ? 17.062 -18.594 -5.578 1 97.06 177 THR B O 1
ATOM 6394 N N . LEU B 1 178 ? 15.898 -18.391 -7.457 1 97.62 178 LEU B N 1
ATOM 6395 C CA . LEU B 1 178 ? 14.609 -18.484 -6.789 1 97.62 178 LEU B CA 1
ATOM 6396 C C . LEU B 1 178 ? 14.461 -19.828 -6.098 1 97.62 178 LEU B C 1
ATOM 6398 O O . LEU B 1 178 ? 14.094 -19.891 -4.922 1 97.62 178 LEU B O 1
ATOM 6402 N N . LEU B 1 179 ? 14.75 -20.859 -6.867 1 97.94 179 LEU B N 1
ATOM 6403 C CA . LEU B 1 179 ? 14.562 -22.219 -6.355 1 97.94 179 LEU B CA 1
ATOM 6404 C C . LEU B 1 179 ? 15.453 -22.469 -5.145 1 97.94 179 LEU B C 1
ATOM 6406 O O . LEU B 1 179 ? 15.047 -23.141 -4.195 1 97.94 179 LEU B O 1
ATOM 6410 N N . ALA B 1 180 ? 16.594 -21.922 -5.141 1 96.75 180 ALA B N 1
ATOM 6411 C CA . ALA B 1 180 ? 17.531 -22.078 -4.023 1 96.75 180 ALA B CA 1
ATOM 6412 C C . ALA B 1 180 ? 16.969 -21.453 -2.75 1 96.75 180 ALA B C 1
ATOM 6414 O O . ALA B 1 180 ? 17.281 -21.891 -1.643 1 96.75 180 ALA B O 1
ATOM 6415 N N . CYS B 1 181 ? 16.141 -20.484 -2.934 1 96.69 181 CYS B N 1
ATOM 6416 C CA . CYS B 1 181 ? 15.586 -19.75 -1.793 1 96.69 181 CYS B CA 1
ATOM 6417 C C . CYS B 1 181 ? 14.344 -20.438 -1.251 1 96.69 181 CYS B C 1
ATOM 6419 O O . CYS B 1 181 ? 13.938 -20.203 -0.112 1 96.69 181 CYS B O 1
ATOM 6421 N N . LEU B 1 182 ? 13.711 -21.297 -2.033 1 97.75 182 LEU B N 1
ATOM 6422 C CA . LEU B 1 182 ? 12.453 -21.922 -1.641 1 97.75 182 LEU B CA 1
ATOM 6423 C C . LEU B 1 182 ? 12.711 -23.281 -0.995 1 97.75 182 LEU B C 1
ATOM 6425 O O . LEU B 1 182 ? 12.312 -24.312 -1.54 1 97.75 182 LEU B O 1
ATOM 6429 N N . THR B 1 183 ? 13.148 -23.297 0.219 1 97.12 183 THR B N 1
ATOM 6430 C CA . THR B 1 183 ? 13.656 -24.484 0.893 1 97.12 183 THR B CA 1
ATOM 6431 C C . THR B 1 183 ? 12.516 -25.406 1.312 1 97.12 183 THR B C 1
ATOM 6433 O O . THR B 1 183 ? 12.727 -26.594 1.573 1 97.12 183 THR B O 1
ATOM 6436 N N . LYS B 1 184 ? 11.305 -24.938 1.288 1 97.94 184 LYS B N 1
ATOM 6437 C CA . LYS B 1 184 ? 10.164 -25.734 1.744 1 97.94 184 LYS B CA 1
ATOM 6438 C C . LYS B 1 184 ? 9.375 -26.281 0.564 1 97.94 184 LYS B C 1
ATOM 6440 O O . LYS B 1 184 ? 8.32 -26.906 0.75 1 97.94 184 LYS B O 1
ATOM 6445 N N . LEU B 1 185 ? 9.906 -26.094 -0.631 1 98.5 185 LEU B N 1
ATOM 6446 C CA . LEU B 1 185 ? 9.211 -26.5 -1.848 1 98.5 185 LEU B CA 1
ATOM 6447 C C . LEU B 1 185 ? 9.047 -28.016 -1.9 1 98.5 185 LEU B C 1
ATOM 6449 O O . LEU B 1 185 ? 10.023 -28.766 -1.78 1 98.5 185 LEU B O 1
ATOM 6453 N N . GLN B 1 186 ? 7.805 -28.484 -2.096 1 98.69 186 GLN B N 1
ATOM 6454 C CA . GLN B 1 186 ? 7.484 -29.906 -2.143 1 98.69 186 GLN B CA 1
ATOM 6455 C C . GLN B 1 186 ? 7.113 -30.344 -3.557 1 98.69 186 GLN B C 1
ATOM 6457 O O . GLN B 1 186 ? 7.328 -31.5 -3.936 1 98.69 186 GLN B O 1
ATOM 6462 N N . LYS B 1 187 ? 6.566 -29.453 -4.238 1 98.56 187 LYS B N 1
ATOM 6463 C CA . LYS B 1 187 ? 6.113 -29.766 -5.59 1 98.56 187 LYS B CA 1
ATOM 6464 C C . LYS B 1 187 ? 6.336 -28.578 -6.523 1 98.56 187 LYS B C 1
ATOM 6466 O O . LYS B 1 187 ? 6.066 -27.422 -6.152 1 98.56 187 LYS B O 1
ATOM 6471 N N . ILE B 1 188 ? 6.828 -28.875 -7.695 1 98.38 188 ILE B N 1
ATOM 6472 C CA . ILE B 1 188 ? 6.973 -27.828 -8.703 1 98.38 188 ILE B CA 1
ATOM 6473 C C . ILE B 1 188 ? 6.445 -28.328 -10.047 1 98.38 188 ILE B C 1
ATOM 6475 O O . ILE B 1 188 ? 6.656 -29.5 -10.406 1 98.38 188 ILE B O 1
ATOM 6479 N N . THR B 1 189 ? 5.664 -27.531 -10.672 1 97.56 189 THR B N 1
ATOM 6480 C CA . THR B 1 189 ? 5.152 -27.781 -12.016 1 97.56 189 THR B CA 1
ATOM 6481 C C . THR B 1 189 ? 5.734 -26.797 -13.016 1 97.56 189 THR B C 1
ATOM 6483 O O . THR B 1 189 ? 5.637 -25.578 -12.82 1 97.56 189 THR B O 1
ATOM 6486 N N . PHE B 1 190 ? 6.297 -27.344 -14.086 1 97.25 190 PHE B N 1
ATOM 6487 C CA . PHE B 1 190 ? 6.934 -26.531 -15.125 1 97.25 190 PHE B CA 1
ATOM 6488 C C . PHE B 1 190 ? 6.223 -26.703 -16.453 1 97.25 190 PHE B C 1
ATOM 6490 O O . PHE B 1 190 ? 5.496 -27.688 -16.656 1 97.25 190 PHE B O 1
ATOM 6497 N N . PRO B 1 191 ? 6.488 -25.703 -17.312 1 95.75 191 PRO B N 1
ATOM 6498 C CA . PRO B 1 191 ? 6.25 -26.016 -18.719 1 95.75 191 PRO B CA 1
ATOM 6499 C C . PRO B 1 191 ? 7.164 -27.125 -19.25 1 95.75 191 PRO B C 1
ATOM 6501 O O . PRO B 1 191 ? 8.203 -27.406 -18.641 1 95.75 191 PRO B O 1
ATOM 6504 N N . ARG B 1 192 ? 6.715 -27.719 -20.312 1 95.06 192 ARG B N 1
ATOM 6505 C CA . ARG B 1 192 ? 7.605 -28.672 -20.969 1 95.06 192 ARG B CA 1
ATOM 6506 C C . ARG B 1 192 ? 8.938 -28.016 -21.312 1 95.06 192 ARG B C 1
ATOM 6508 O O . ARG B 1 192 ? 8.984 -26.844 -21.703 1 95.06 192 ARG B O 1
ATOM 6515 N N . PHE B 1 193 ? 10.023 -28.719 -21.078 1 96.31 193 PHE B N 1
ATOM 6516 C CA . PHE B 1 193 ? 11.383 -28.391 -21.469 1 96.31 193 PHE B CA 1
ATOM 6517 C C . PHE B 1 193 ? 11.992 -27.359 -20.531 1 96.31 193 PHE B C 1
ATOM 6519 O O . PHE B 1 193 ? 12.945 -26.656 -20.891 1 96.31 193 PHE B O 1
ATOM 6526 N N . TYR B 1 194 ? 11.422 -27.188 -19.375 1 96.69 194 TYR B N 1
ATOM 6527 C CA . TYR B 1 194 ? 11.969 -26.25 -18.391 1 96.69 194 TYR B CA 1
ATOM 6528 C C . TYR B 1 194 ? 12.969 -26.938 -17.469 1 96.69 194 TYR B C 1
ATOM 6530 O O . TYR B 1 194 ? 13.75 -26.281 -16.781 1 96.69 194 TYR B O 1
ATOM 6538 N N . PHE B 1 195 ? 12.93 -28.234 -17.406 1 96.75 195 PHE B N 1
ATOM 6539 C CA . PHE B 1 195 ? 13.805 -28.984 -16.516 1 96.75 195 PHE B CA 1
ATOM 6540 C C . PHE B 1 195 ? 15.18 -29.188 -17.141 1 96.75 195 PHE B C 1
ATOM 6542 O O . PHE B 1 195 ? 15.531 -30.297 -17.531 1 96.75 195 PHE B O 1
ATOM 6549 N N . THR B 1 196 ? 15.953 -28.172 -17.141 1 97.06 196 THR B N 1
ATOM 6550 C CA . THR B 1 196 ? 17.281 -28.188 -17.719 1 97.06 196 THR B CA 1
ATOM 6551 C C . THR B 1 196 ? 18.297 -28.781 -16.75 1 97.06 196 THR B C 1
ATOM 6553 O O . THR B 1 196 ? 17.969 -29.078 -15.594 1 97.06 196 THR B O 1
ATOM 6556 N N . THR B 1 197 ? 19.5 -28.922 -17.25 1 97.25 197 THR B N 1
ATOM 6557 C CA . THR B 1 197 ? 20.594 -29.469 -16.453 1 97.25 197 THR B CA 1
ATOM 6558 C C . THR B 1 197 ? 20.797 -28.641 -15.188 1 97.25 197 THR B C 1
ATOM 6560 O O . THR B 1 197 ? 20.875 -29.188 -14.086 1 97.25 197 THR B O 1
ATOM 6563 N N . ARG B 1 198 ? 20.844 -27.344 -15.305 1 96.94 198 ARG B N 1
ATOM 6564 C CA . ARG B 1 198 ? 21.094 -26.453 -14.172 1 96.94 198 ARG B CA 1
ATOM 6565 C C . ARG B 1 198 ? 19.906 -26.469 -13.203 1 96.94 198 ARG B C 1
ATOM 6567 O O . ARG B 1 198 ? 20.094 -26.406 -11.984 1 96.94 198 ARG B O 1
ATOM 6574 N N . VAL B 1 199 ? 18.734 -26.484 -13.734 1 97.88 199 VAL B N 1
ATOM 6575 C CA . VAL B 1 199 ? 17.547 -26.516 -12.906 1 97.88 199 VAL B CA 1
ATOM 6576 C C . VAL B 1 199 ? 17.516 -27.812 -12.094 1 97.88 199 VAL B C 1
ATOM 6578 O O . VAL B 1 199 ? 17.172 -27.812 -10.906 1 97.88 199 VAL B O 1
ATOM 6581 N N . ALA B 1 200 ? 17.875 -28.906 -12.781 1 97.31 200 ALA B N 1
ATOM 6582 C CA . ALA B 1 200 ? 17.953 -30.188 -12.102 1 97.31 200 ALA B CA 1
ATOM 6583 C C . ALA B 1 200 ? 18.938 -30.141 -10.945 1 97.31 200 ALA B C 1
ATOM 6585 O O . ALA B 1 200 ? 18.656 -30.641 -9.852 1 97.31 200 ALA B O 1
ATOM 6586 N N . GLU B 1 201 ? 20.062 -29.547 -11.172 1 97.31 201 GLU B N 1
ATOM 6587 C CA . GLU B 1 201 ? 21.078 -29.438 -10.141 1 97.31 201 GLU B CA 1
ATOM 6588 C C . GLU B 1 201 ? 20.594 -28.594 -8.969 1 97.31 201 GLU B C 1
ATOM 6590 O O . GLU B 1 201 ? 20.812 -28.938 -7.809 1 97.31 201 GLU B O 1
ATOM 6595 N N . SER B 1 202 ? 19.922 -27.531 -9.312 1 97.19 202 SER B N 1
ATOM 6596 C CA . SER B 1 202 ? 19.406 -26.656 -8.281 1 97.19 202 SER B CA 1
ATOM 6597 C C . SER B 1 202 ? 18.328 -27.344 -7.449 1 97.19 202 SER B C 1
ATOM 6599 O O . SER B 1 202 ? 18.328 -27.25 -6.219 1 97.19 202 SER B O 1
ATOM 6601 N N . LEU B 1 203 ? 17.406 -28.031 -8.086 1 97.69 203 LEU B N 1
ATOM 6602 C CA . LEU B 1 203 ? 16.297 -28.688 -7.418 1 97.69 203 LEU B CA 1
ATOM 6603 C C . LEU B 1 203 ? 16.797 -29.875 -6.594 1 97.69 203 LEU B C 1
ATOM 6605 O O . LEU B 1 203 ? 16.172 -30.234 -5.586 1 97.69 203 LEU B O 1
ATOM 6609 N N . SER B 1 204 ? 17.859 -30.469 -6.988 1 97.31 204 SER B N 1
ATOM 6610 C CA . SER B 1 204 ? 18.391 -31.672 -6.336 1 97.31 204 SER B CA 1
ATOM 6611 C C . SER B 1 204 ? 18.797 -31.375 -4.898 1 97.31 204 SER B C 1
ATOM 6613 O O . SER B 1 204 ? 18.891 -32.281 -4.074 1 97.31 204 SER B O 1
ATOM 6615 N N . ARG B 1 205 ? 19 -30.141 -4.59 1 96.69 205 ARG B N 1
ATOM 6616 C CA . ARG B 1 205 ? 19.5 -29.75 -3.281 1 96.69 205 ARG B CA 1
ATOM 6617 C C . ARG B 1 205 ? 18.359 -29.484 -2.309 1 96.69 205 ARG B C 1
ATOM 6619 O O . ARG B 1 205 ? 18.594 -29.25 -1.118 1 96.69 205 ARG B O 1
ATOM 6626 N N . LEU B 1 206 ? 17.172 -29.516 -2.803 1 97.31 206 LEU B N 1
ATOM 6627 C CA . LEU B 1 206 ? 16.016 -29.219 -1.959 1 97.31 206 LEU B CA 1
ATOM 6628 C C . LEU B 1 206 ? 15.586 -30.453 -1.175 1 97.31 206 LEU B C 1
ATOM 6630 O O . LEU B 1 206 ? 15.164 -31.438 -1.764 1 97.31 206 LEU B O 1
ATOM 6634 N N . ASP B 1 207 ? 15.539 -30.328 0.109 1 96.25 207 ASP B N 1
ATOM 6635 C CA . ASP B 1 207 ? 15.312 -31.469 0.992 1 96.25 207 ASP B CA 1
ATOM 6636 C C . ASP B 1 207 ? 13.859 -31.922 0.939 1 96.25 207 ASP B C 1
ATOM 6638 O O . ASP B 1 207 ? 13.57 -33.125 1.082 1 96.25 207 ASP B O 1
ATOM 6642 N N . ALA B 1 208 ? 13.008 -30.984 0.656 1 97.31 208 ALA B N 1
ATOM 6643 C CA . ALA B 1 208 ? 11.594 -31.297 0.823 1 97.31 208 ALA B CA 1
ATOM 6644 C C . ALA B 1 208 ? 10.938 -31.609 -0.518 1 97.31 208 ALA B C 1
ATOM 6646 O O . ALA B 1 208 ? 9.781 -32.031 -0.567 1 97.31 208 ALA B O 1
ATOM 6647 N N . LEU B 1 209 ? 11.656 -31.531 -1.637 1 98 209 LEU B N 1
ATOM 6648 C CA . LEU B 1 209 ? 11.07 -31.641 -2.969 1 98 209 LEU B CA 1
ATOM 6649 C C . LEU B 1 209 ? 10.68 -33.094 -3.275 1 98 209 LEU B C 1
ATOM 6651 O O . LEU B 1 209 ? 11.547 -33.969 -3.379 1 98 209 LEU B O 1
ATOM 6655 N N . GLY B 1 210 ? 9.406 -33.312 -3.469 1 98.12 210 GLY B N 1
ATOM 6656 C CA . GLY B 1 210 ? 8.914 -34.656 -3.717 1 98.12 210 GLY B CA 1
ATOM 6657 C C . GLY B 1 210 ? 8.406 -34.844 -5.133 1 98.12 210 GLY B C 1
ATOM 6658 O O . GLY B 1 210 ? 8.375 -35.969 -5.633 1 98.12 210 GLY B O 1
ATOM 6659 N N . VAL B 1 211 ? 8.031 -33.75 -5.707 1 98 211 VAL B N 1
ATOM 6660 C CA . VAL B 1 211 ? 7.363 -33.906 -6.996 1 98 211 VAL B CA 1
ATOM 6661 C C . VAL B 1 211 ? 7.895 -32.844 -7.973 1 98 211 VAL B C 1
ATOM 6663 O O . VAL B 1 211 ? 7.938 -31.656 -7.656 1 98 211 VAL B O 1
ATOM 6666 N N . VAL B 1 212 ? 8.32 -33.281 -9.148 1 97.88 212 VAL B N 1
ATOM 6667 C CA . VAL B 1 212 ? 8.625 -32.406 -10.297 1 97.88 212 VAL B CA 1
ATOM 6668 C C . VAL B 1 212 ? 7.805 -32.875 -11.5 1 97.88 212 VAL B C 1
ATOM 6670 O O . VAL B 1 212 ? 7.902 -34 -11.938 1 97.88 212 VAL B O 1
ATOM 6673 N N . GLU B 1 213 ? 7.008 -31.969 -11.992 1 96.12 213 GLU B N 1
ATOM 6674 C CA . GLU B 1 213 ? 6.141 -32.375 -13.086 1 96.12 213 GLU B CA 1
ATOM 6675 C C . GLU B 1 213 ? 5.969 -31.281 -14.117 1 96.12 213 GLU B C 1
ATOM 6677 O O . GLU B 1 213 ? 6.379 -30.141 -13.875 1 96.12 213 GLU B O 1
ATOM 6682 N N . PHE B 1 214 ? 5.531 -31.625 -15.289 1 93.44 214 PHE B N 1
ATOM 6683 C CA . PHE B 1 214 ? 5.074 -30.688 -16.312 1 93.44 214 PHE B CA 1
ATOM 6684 C C . PHE B 1 214 ? 3.686 -31.078 -16.812 1 93.44 214 PHE B C 1
ATOM 6686 O O . PHE B 1 214 ? 3.199 -32.156 -16.531 1 93.44 214 PHE B O 1
ATOM 6693 N N . GLN B 1 215 ? 3.018 -30.141 -17.438 1 85.88 215 GLN B N 1
ATOM 6694 C CA . GLN B 1 215 ? 1.687 -30.375 -18 1 85.88 215 GLN B CA 1
ATOM 6695 C C . GLN B 1 215 ? 1.645 -30.031 -19.484 1 85.88 215 GLN B C 1
ATOM 6697 O O . GLN B 1 215 ? 2.457 -29.25 -19.969 1 85.88 215 GLN B O 1
ATOM 6702 N N . TYR B 1 216 ? 0.658 -30.703 -20.141 1 82 216 TYR B N 1
ATOM 6703 C CA . TYR B 1 216 ? 0.572 -30.531 -21.594 1 82 216 TYR B CA 1
ATOM 6704 C C . TYR B 1 216 ? -0.395 -29.406 -21.953 1 82 216 TYR B C 1
ATOM 6706 O O . TYR B 1 216 ? -0.382 -28.906 -23.078 1 82 216 TYR B O 1
ATOM 6714 N N . HIS B 1 217 ? -1.155 -28.984 -21.031 1 77.81 217 HIS B N 1
ATOM 6715 C CA . HIS B 1 217 ? -2.195 -28.031 -21.406 1 77.81 217 HIS B CA 1
ATOM 6716 C C . HIS B 1 217 ? -1.595 -26.688 -21.781 1 77.81 217 HIS B C 1
ATOM 6718 O O . HIS B 1 217 ? -0.549 -26.297 -21.266 1 77.81 217 HIS B O 1
ATOM 6724 N N . ASP B 1 218 ? -2.293 -26.016 -22.641 1 82.06 218 ASP B N 1
ATOM 6725 C CA . ASP B 1 218 ? -1.821 -24.781 -23.266 1 82.06 218 ASP B CA 1
ATOM 6726 C C . ASP B 1 218 ? -1.541 -23.719 -22.203 1 82.06 218 ASP B C 1
ATOM 6728 O O . ASP B 1 218 ? -0.61 -22.922 -22.344 1 82.06 218 ASP B O 1
ATOM 6732 N N . GLU B 1 219 ? -2.277 -23.797 -21.266 1 86.75 219 GLU B N 1
ATOM 6733 C CA . GLU B 1 219 ? -2.146 -22.781 -20.234 1 86.75 219 GLU B CA 1
ATOM 6734 C C . GLU B 1 219 ? -0.806 -22.891 -19.516 1 86.75 219 GLU B C 1
ATOM 6736 O O . GLU B 1 219 ? -0.306 -21.891 -18.969 1 86.75 219 GLU B O 1
ATOM 6741 N N . GLN B 1 220 ? -0.237 -24.031 -19.547 1 92.25 220 GLN B N 1
ATOM 6742 C CA . GLN B 1 220 ? 1.037 -24.25 -18.859 1 92.25 220 GLN B CA 1
ATOM 6743 C C . GLN B 1 220 ? 2.184 -23.594 -19.625 1 92.25 220 GLN B C 1
ATOM 6745 O O . GLN B 1 220 ? 3.182 -23.188 -19.031 1 92.25 220 GLN B O 1
ATOM 6750 N N . GLY B 1 221 ? 2.004 -23.516 -20.891 1 92.12 221 GLY B N 1
ATOM 6751 C CA . GLY B 1 221 ? 3.08 -23.031 -21.75 1 92.12 221 GLY B CA 1
ATOM 6752 C C . GLY B 1 221 ? 4.059 -24.109 -22.141 1 92.12 221 GLY B C 1
ATOM 6753 O O . GLY B 1 221 ? 3.859 -25.281 -21.828 1 92.12 221 GLY B O 1
ATOM 6754 N N . VAL B 1 222 ? 5.02 -23.719 -22.984 1 94.5 222 VAL B N 1
ATOM 6755 C CA . VAL B 1 222 ? 6.02 -24.656 -23.484 1 94.5 222 VAL B CA 1
ATOM 6756 C C . VAL B 1 222 ? 7.355 -23.938 -23.656 1 94.5 222 VAL B C 1
ATOM 6758 O O . VAL B 1 222 ? 7.406 -22.844 -24.219 1 94.5 222 VAL B O 1
ATOM 6761 N N . GLY B 1 223 ? 8.367 -24.547 -23.141 1 94.56 223 GLY B N 1
ATOM 6762 C CA . GLY B 1 223 ? 9.703 -24 -23.344 1 94.56 223 GLY B CA 1
ATOM 6763 C C . GLY B 1 223 ? 10.32 -24.438 -24.656 1 94.56 223 GLY B C 1
ATOM 6764 O O . GLY B 1 223 ? 9.609 -24.781 -25.609 1 94.56 223 GLY B O 1
ATOM 6765 N N . SER B 1 224 ? 11.625 -24.234 -24.75 1 94.88 224 SER B N 1
ATOM 6766 C CA . SER B 1 224 ? 12.375 -24.609 -25.938 1 94.88 224 SER B CA 1
ATOM 6767 C C . SER B 1 224 ? 13.016 -25.984 -25.797 1 94.88 224 SER B C 1
ATOM 6769 O O . SER B 1 224 ? 13.773 -26.219 -24.844 1 94.88 224 SER B O 1
ATOM 6771 N N . PRO B 1 225 ? 12.773 -26.891 -26.734 1 93.06 225 PRO B N 1
ATOM 6772 C CA . PRO B 1 225 ? 13.414 -28.203 -26.656 1 93.06 225 PRO B CA 1
ATOM 6773 C C . PRO B 1 225 ? 14.938 -28.125 -26.641 1 93.06 225 PRO B C 1
ATOM 6775 O O . PRO B 1 225 ? 15.594 -29 -26.078 1 93.06 225 PRO B O 1
ATOM 6778 N N . GLU B 1 226 ? 15.469 -27.062 -27.172 1 93.69 226 GLU B N 1
ATOM 6779 C CA . GLU B 1 226 ? 16.922 -26.891 -27.234 1 93.69 226 GLU B CA 1
ATOM 6780 C C . GLU B 1 226 ? 17.516 -26.766 -25.828 1 93.69 226 GLU B C 1
ATOM 6782 O O . GLU B 1 226 ? 18.688 -27.078 -25.625 1 93.69 226 GLU B O 1
ATOM 6787 N N . ASP B 1 227 ? 16.688 -26.359 -24.938 1 95.5 227 ASP B N 1
ATOM 6788 C CA . ASP B 1 227 ? 17.172 -26.094 -23.594 1 95.5 227 ASP B CA 1
ATOM 6789 C C . ASP B 1 227 ? 17.469 -27.391 -22.859 1 95.5 227 ASP B C 1
ATOM 6791 O O . ASP B 1 227 ? 18.188 -27.406 -21.844 1 95.5 227 ASP B O 1
ATOM 6795 N N . VAL B 1 228 ? 16.906 -28.531 -23.375 1 95 228 VAL B N 1
ATOM 6796 C CA . VAL B 1 228 ? 17.109 -29.812 -22.703 1 95 228 VAL B CA 1
ATOM 6797 C C . VAL B 1 228 ? 17.891 -30.766 -23.594 1 95 228 VAL B C 1
ATOM 6799 O O . VAL B 1 228 ? 18.031 -31.938 -23.281 1 95 228 VAL B O 1
ATOM 6802 N N . ALA B 1 229 ? 18.375 -30.312 -24.672 1 90.56 229 ALA B N 1
ATOM 6803 C CA . ALA B 1 229 ? 19.078 -31.156 -25.656 1 90.56 229 ALA B CA 1
ATOM 6804 C C . ALA B 1 229 ? 20.312 -31.797 -25.047 1 90.56 229 ALA B C 1
ATOM 6806 O O . ALA B 1 229 ? 20.641 -32.938 -25.359 1 90.56 229 ALA B O 1
ATOM 6807 N N . ASP B 1 230 ? 21 -30.984 -24.234 1 88.81 230 ASP B N 1
ATOM 6808 C CA . ASP B 1 230 ? 22.172 -31.516 -23.562 1 88.81 230 ASP B CA 1
ATOM 6809 C C . ASP B 1 230 ? 21.922 -31.688 -22.062 1 88.81 230 ASP B C 1
ATOM 6811 O O . ASP B 1 230 ? 22.562 -31.016 -21.234 1 88.81 230 ASP B O 1
ATOM 6815 N N . PHE B 1 231 ? 21.078 -32.688 -21.781 1 95.06 231 PHE B N 1
ATOM 6816 C CA . PHE B 1 231 ? 20.703 -32.906 -20.391 1 95.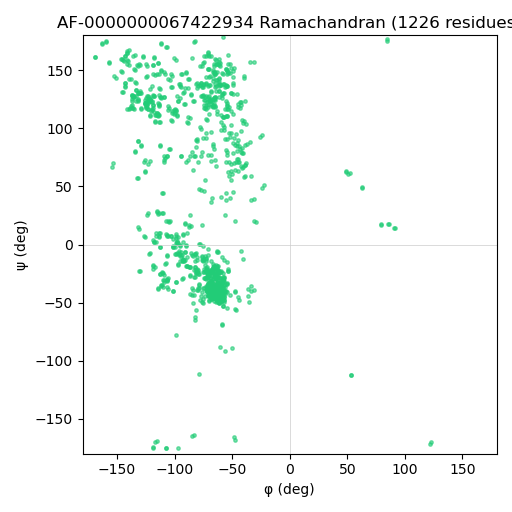06 231 PHE B CA 1
ATOM 6817 C C . PHE B 1 231 ? 21.719 -33.812 -19.703 1 95.06 231 PHE B C 1
ATOM 6819 O O . PHE B 1 231 ? 21.828 -35 -20.031 1 95.06 231 PHE B O 1
ATOM 6826 N N . CYS B 1 232 ? 22.484 -33.25 -18.828 1 94.69 232 CYS B N 1
ATOM 6827 C CA . CYS B 1 232 ? 23.516 -34 -18.125 1 94.69 232 CYS B CA 1
ATOM 6828 C C . CYS B 1 232 ? 23.812 -33.375 -16.766 1 94.69 232 CYS B C 1
ATOM 6830 O O . CYS B 1 232 ? 24.922 -32.875 -16.547 1 94.69 232 CYS B O 1
ATOM 6832 N N . PRO B 1 233 ? 22.891 -33.469 -15.82 1 95.94 233 PRO B N 1
ATOM 6833 C CA . PRO B 1 233 ? 23.094 -32.844 -14.508 1 95.94 233 PRO B CA 1
ATOM 6834 C C . PRO B 1 233 ? 24.141 -33.594 -13.672 1 95.94 233 PRO B C 1
ATOM 6836 O O . PRO B 1 233 ? 24.234 -34.812 -13.758 1 95.94 233 PRO B O 1
ATOM 6839 N N . THR B 1 234 ? 24.922 -32.844 -12.914 1 94.88 234 THR B N 1
ATOM 6840 C CA . THR B 1 234 ? 25.828 -33.406 -11.93 1 94.88 234 THR B CA 1
ATOM 6841 C C . THR B 1 234 ? 25.219 -33.375 -10.539 1 94.88 234 THR B C 1
ATOM 6843 O O . THR B 1 234 ? 25.047 -32.312 -9.945 1 94.88 234 THR B O 1
ATOM 6846 N N . LEU B 1 235 ? 24.938 -34.594 -10.086 1 95.81 235 LEU B N 1
ATOM 6847 C CA . LEU B 1 235 ? 24.312 -34.719 -8.773 1 95.81 235 LEU B CA 1
ATOM 6848 C C . LEU B 1 235 ? 25.344 -34.938 -7.684 1 95.81 235 LEU B C 1
ATOM 6850 O O . LEU B 1 235 ? 26.422 -35.469 -7.949 1 95.81 235 LEU B O 1
ATOM 6854 N N . THR B 1 236 ? 25.078 -34.438 -6.559 1 94.88 236 THR B N 1
ATOM 6855 C CA . THR B 1 236 ? 25.953 -34.625 -5.406 1 94.88 236 THR B CA 1
ATOM 6856 C C . THR B 1 236 ? 25.281 -35.5 -4.348 1 94.88 236 THR B C 1
ATOM 6858 O O . THR B 1 236 ? 24.109 -35.844 -4.465 1 94.88 236 THR B O 1
ATOM 6861 N N . GLU B 1 237 ? 26.109 -35.812 -3.346 1 94.38 237 GLU B N 1
ATOM 6862 C CA . GLU B 1 237 ? 25.578 -36.625 -2.262 1 94.38 237 GLU B CA 1
ATOM 6863 C C . GLU B 1 237 ? 24.375 -35.969 -1.606 1 94.38 237 GLU B C 1
ATOM 6865 O O . GLU B 1 237 ? 24.391 -34.781 -1.321 1 94.38 237 GLU B O 1
ATOM 6870 N N . GLY B 1 238 ? 23.422 -36.781 -1.516 1 93.44 238 GLY B N 1
ATOM 6871 C CA . GLY B 1 238 ? 22.219 -36.281 -0.875 1 93.44 238 GLY B CA 1
ATOM 6872 C C . GLY B 1 238 ? 21.234 -35.656 -1.854 1 93.44 238 GLY B C 1
ATOM 6873 O O . GLY B 1 238 ? 20.25 -35.031 -1.445 1 93.44 238 GLY B O 1
ATOM 6874 N N . ALA B 1 239 ? 21.406 -35.875 -3.117 1 96.06 239 ALA B N 1
ATOM 6875 C CA . ALA B 1 239 ? 20.547 -35.281 -4.145 1 96.06 239 ALA B CA 1
ATOM 6876 C C . ALA B 1 239 ? 19.156 -35.906 -4.113 1 96.06 239 ALA B C 1
ATOM 6878 O O . ALA B 1 239 ? 19.016 -37.125 -3.906 1 96.06 239 ALA B O 1
ATOM 6879 N N . PHE B 1 240 ? 18.141 -35.125 -4.223 1 96.31 240 PHE B N 1
ATOM 6880 C CA . PHE B 1 240 ? 16.734 -35.5 -4.32 1 96.31 240 PHE B CA 1
ATOM 6881 C C . PHE B 1 240 ? 16.375 -36.5 -3.232 1 96.31 240 PHE B C 1
ATOM 6883 O O . PHE B 1 240 ? 15.914 -37.594 -3.529 1 96.31 240 PHE B O 1
ATOM 6890 N N . PRO B 1 241 ? 16.469 -36.094 -2.012 1 95.5 241 PRO B N 1
ATOM 6891 C CA . PRO B 1 241 ? 16.234 -37.062 -0.937 1 95.5 241 PRO B CA 1
ATOM 6892 C C . PRO B 1 241 ? 14.758 -37.469 -0.84 1 95.5 241 PRO B C 1
ATOM 6894 O O . PRO B 1 241 ? 14.453 -38.562 -0.376 1 95.5 241 PRO B O 1
ATOM 6897 N N . ALA B 1 242 ? 13.883 -36.625 -1.328 1 96.25 242 ALA B N 1
ATOM 6898 C CA . ALA B 1 242 ? 12.461 -36.906 -1.104 1 96.25 242 ALA B CA 1
ATOM 6899 C C . ALA B 1 242 ? 11.727 -37.094 -2.426 1 96.25 242 ALA B C 1
ATOM 6901 O O . ALA B 1 242 ? 10.523 -37.375 -2.438 1 96.25 242 ALA B O 1
ATOM 6902 N N . LEU B 1 243 ? 12.391 -37.062 -3.531 1 97.31 243 LEU B N 1
ATOM 6903 C CA . LEU B 1 243 ? 11.742 -37.094 -4.836 1 97.31 243 LEU B CA 1
ATOM 6904 C C . LEU B 1 243 ? 11.117 -38.469 -5.102 1 97.31 243 LEU B C 1
ATOM 6906 O O . LEU B 1 243 ? 11.805 -39.5 -5.035 1 97.31 243 LEU B O 1
ATOM 6910 N N . TRP B 1 244 ? 9.82 -38.469 -5.375 1 97.31 244 TRP B N 1
ATOM 6911 C CA . TRP B 1 244 ? 9.164 -39.75 -5.617 1 97.31 244 TRP B CA 1
ATOM 6912 C C . TRP B 1 244 ? 8.344 -39.719 -6.898 1 97.31 244 TRP B C 1
ATOM 6914 O O . TRP B 1 244 ? 8.023 -40.75 -7.477 1 97.31 244 TRP B O 1
ATOM 6924 N N . ASP B 1 245 ? 7.949 -38.625 -7.344 1 97.19 245 ASP B N 1
ATOM 6925 C CA . ASP B 1 245 ? 7.211 -38.406 -8.586 1 97.19 245 ASP B CA 1
ATOM 6926 C C . ASP B 1 245 ? 7.98 -37.5 -9.523 1 97.19 245 ASP B C 1
ATOM 6928 O O . ASP B 1 245 ? 8.102 -36.281 -9.258 1 97.19 245 ASP B O 1
ATOM 6932 N N . PHE B 1 246 ? 8.359 -38.031 -10.641 1 97.31 246 PHE B N 1
ATOM 6933 C CA . PHE B 1 246 ? 9.32 -37.312 -11.469 1 97.31 246 PHE B CA 1
ATOM 6934 C C . PHE B 1 246 ? 8.93 -37.375 -12.938 1 97.31 246 PHE B C 1
ATOM 6936 O O . PHE B 1 246 ? 8.812 -38.469 -13.5 1 97.31 246 PHE B O 1
ATOM 6943 N N . SER B 1 247 ? 8.703 -36.25 -13.523 1 95.38 247 SER B N 1
ATOM 6944 C CA . SER B 1 247 ? 8.445 -36.156 -14.953 1 95.38 247 SER B CA 1
ATOM 6945 C C . SER B 1 247 ? 9.57 -35.406 -15.664 1 95.38 247 SER B C 1
ATOM 6947 O O . SER B 1 247 ? 10.008 -34.344 -15.195 1 95.38 247 SER B O 1
ATOM 6949 N N . LEU B 1 248 ? 10.016 -35.969 -16.797 1 92.5 248 LEU B N 1
ATOM 6950 C CA . LEU B 1 248 ? 11.133 -35.406 -17.547 1 92.5 248 LEU B CA 1
ATOM 6951 C C . LEU B 1 248 ? 10.82 -35.344 -19.031 1 92.5 248 LEU B C 1
ATOM 6953 O O . LEU B 1 248 ? 10.195 -36.25 -19.578 1 92.5 248 LEU B O 1
ATOM 6957 N N . ASN B 1 249 ? 11.242 -34.219 -19.594 1 93.81 249 ASN B N 1
ATOM 6958 C CA . ASN B 1 249 ? 11.195 -34.062 -21.031 1 93.81 249 ASN B CA 1
ATOM 6959 C C . ASN B 1 249 ? 12.586 -34.156 -21.656 1 93.81 249 ASN B C 1
ATOM 6961 O O . ASN B 1 249 ? 13.148 -33.125 -22.047 1 93.81 249 ASN B O 1
ATOM 6965 N N . VAL B 1 250 ? 13.094 -35.344 -21.75 1 95.25 250 VAL B N 1
ATOM 6966 C CA . VAL B 1 250 ? 14.422 -35.562 -22.328 1 95.25 250 VAL B CA 1
ATOM 6967 C C . VAL B 1 250 ? 14.398 -36.844 -23.172 1 95.25 250 VAL B C 1
ATOM 6969 O O . VAL B 1 250 ? 13.414 -37.562 -23.172 1 95.25 250 VAL B O 1
ATOM 6972 N N . ASP B 1 251 ? 15.43 -36.969 -23.938 1 95.38 251 ASP B N 1
ATOM 6973 C CA . ASP B 1 251 ? 15.5 -38.219 -24.703 1 95.38 251 ASP B CA 1
ATOM 6974 C C . ASP B 1 251 ? 15.789 -39.406 -23.797 1 95.38 251 ASP B C 1
ATOM 6976 O O . ASP B 1 251 ? 16.234 -39.25 -22.656 1 95.38 251 ASP B O 1
ATOM 6980 N N . PHE B 1 252 ? 15.523 -40.656 -24.297 1 96.88 252 PHE B N 1
ATOM 6981 C CA . PHE B 1 252 ? 15.594 -41.844 -23.469 1 96.88 252 PHE B CA 1
ATOM 6982 C C . PHE B 1 252 ? 17.031 -42.125 -23.062 1 96.88 252 PHE B C 1
ATOM 6984 O O . PHE B 1 252 ? 17.281 -42.656 -21.969 1 96.88 252 PHE B O 1
ATOM 6991 N N . GLU B 1 253 ? 17.969 -41.781 -23.922 1 96.25 253 GLU B N 1
ATOM 6992 C CA . GLU B 1 253 ? 19.375 -41.969 -23.594 1 96.25 253 GLU B CA 1
ATOM 6993 C C . GLU B 1 253 ? 19.781 -41.156 -22.359 1 96.25 253 GLU B C 1
ATOM 6995 O O . GLU B 1 253 ? 20.391 -41.688 -21.422 1 96.25 253 GLU B O 1
ATOM 7000 N N . ASP B 1 254 ? 19.438 -39.938 -22.406 1 96.12 254 ASP B N 1
ATOM 7001 C CA . ASP B 1 254 ? 19.75 -39.031 -21.297 1 96.12 254 ASP B CA 1
ATOM 7002 C C . ASP B 1 254 ? 19 -39.469 -20.031 1 96.12 254 ASP B C 1
ATOM 7004 O O . ASP B 1 254 ? 19.547 -39.344 -18.922 1 96.12 254 ASP B O 1
ATOM 7008 N N . ALA B 1 255 ? 17.75 -39.875 -20.188 1 96.81 255 ALA B N 1
ATOM 7009 C CA . ALA B 1 255 ? 16.984 -40.375 -19.047 1 96.81 255 ALA B CA 1
ATOM 7010 C C . ALA B 1 255 ? 17.656 -41.562 -18.406 1 96.81 255 ALA B C 1
ATOM 7012 O O . ALA B 1 255 ? 17.719 -41.688 -17.172 1 96.81 255 ALA B O 1
ATOM 7013 N N . ALA B 1 256 ? 18.125 -42.469 -19.219 1 96.62 256 ALA B N 1
ATOM 7014 C CA . ALA B 1 256 ? 18.812 -43.656 -18.719 1 96.62 256 ALA B CA 1
ATOM 7015 C C . ALA B 1 256 ? 20.062 -43.25 -17.953 1 96.62 256 ALA B C 1
ATOM 7017 O O . ALA B 1 256 ? 20.344 -43.812 -16.891 1 96.62 256 ALA B O 1
ATOM 7018 N N . LEU B 1 257 ? 20.766 -42.344 -18.531 1 95.75 257 LEU B N 1
ATOM 7019 C CA . LEU B 1 257 ? 21.969 -41.844 -17.859 1 95.75 257 LEU B CA 1
ATOM 7020 C C . LEU B 1 257 ? 21.641 -41.219 -16.531 1 95.75 257 LEU B C 1
ATOM 7022 O O . LEU B 1 257 ? 22.375 -41.375 -15.547 1 95.75 257 LEU B O 1
ATOM 7026 N N . PHE B 1 258 ? 20.578 -40.531 -16.453 1 95.94 258 PHE B N 1
ATOM 7027 C CA . PHE B 1 258 ? 20.141 -39.844 -15.234 1 95.94 258 PHE B CA 1
ATOM 7028 C C . PHE B 1 258 ? 19.797 -40.844 -14.141 1 95.94 258 PHE B C 1
ATOM 7030 O O . PHE B 1 258 ? 20.203 -40.688 -12.992 1 95.94 258 PHE B O 1
ATOM 7037 N N . VAL B 1 259 ? 19.016 -41.844 -14.492 1 94.75 259 VAL B N 1
ATOM 7038 C CA . VAL B 1 259 ? 18.531 -42.812 -13.523 1 94.75 259 VAL B CA 1
ATOM 7039 C C . VAL B 1 259 ? 19.703 -43.656 -13.008 1 94.75 259 VAL B C 1
ATOM 7041 O O . VAL B 1 259 ? 19.672 -44.156 -11.883 1 94.75 259 VAL B O 1
ATOM 7044 N N . THR B 1 260 ? 20.734 -43.781 -13.805 1 94.69 260 THR B N 1
ATOM 7045 C CA . THR B 1 260 ? 21.875 -44.594 -13.43 1 94.69 260 THR B CA 1
ATOM 7046 C C . THR B 1 260 ? 22.969 -43.781 -12.773 1 94.69 260 THR B C 1
ATOM 7048 O O . THR B 1 260 ? 23.969 -44.312 -12.32 1 94.69 260 THR B O 1
ATOM 7051 N N . ALA B 1 261 ? 22.812 -42.5 -12.742 1 93.69 261 ALA B N 1
ATOM 7052 C CA . ALA B 1 261 ? 23.828 -41.594 -12.195 1 93.69 261 ALA B CA 1
ATOM 7053 C C . ALA B 1 261 ? 24.078 -41.875 -10.719 1 93.69 261 ALA B C 1
ATOM 7055 O O . ALA B 1 261 ? 23.219 -42.406 -10.023 1 93.69 261 ALA B O 1
ATOM 7056 N N . GLU B 1 262 ? 25.359 -41.406 -10.383 1 91.38 262 GLU B N 1
ATOM 7057 C CA . GLU B 1 262 ? 25.688 -41.5 -8.961 1 91.38 262 GLU B CA 1
ATOM 7058 C C . GLU B 1 262 ? 24.797 -40.562 -8.141 1 91.38 262 GLU B C 1
ATOM 7060 O O . GLU B 1 262 ? 24.625 -39.375 -8.492 1 91.38 262 GLU B O 1
ATOM 7065 N N . TYR B 1 263 ? 24.094 -41 -7.289 1 94.19 263 TYR B N 1
ATOM 7066 C CA . TYR B 1 263 ? 23.25 -40.25 -6.367 1 94.19 263 TYR B CA 1
ATOM 7067 C C . TYR B 1 263 ? 21.891 -39.938 -6.992 1 94.19 263 TYR B C 1
ATOM 7069 O O . TYR B 1 263 ? 21.234 -38.969 -6.629 1 94.19 263 TYR B O 1
ATOM 7077 N N . ALA B 1 264 ? 21.516 -40.656 -8.055 1 93.75 264 ALA B N 1
ATOM 7078 C CA . ALA B 1 264 ? 20.172 -40.562 -8.625 1 93.75 264 ALA B CA 1
ATOM 7079 C C . ALA B 1 264 ? 19.109 -40.75 -7.566 1 93.75 264 ALA B C 1
ATOM 7081 O O . ALA B 1 264 ? 19.375 -41.344 -6.508 1 93.75 264 ALA B O 1
ATOM 7082 N N . PRO B 1 265 ? 17.938 -40.219 -7.793 1 92.44 265 PRO B N 1
ATOM 7083 C CA . PRO B 1 265 ? 16.875 -40.375 -6.793 1 92.44 265 PRO B CA 1
ATOM 7084 C C . PRO B 1 265 ? 16.562 -41.844 -6.523 1 92.44 265 PRO B C 1
ATOM 7086 O O . PRO B 1 265 ? 16.312 -42.625 -7.457 1 92.44 265 PRO B O 1
ATOM 7089 N N . GLY B 1 266 ? 16.562 -42.219 -5.332 1 87.94 266 GLY B N 1
ATOM 7090 C CA . GLY B 1 266 ? 16.375 -43.625 -4.977 1 87.94 266 GLY B CA 1
ATOM 7091 C C . GLY B 1 266 ? 14.945 -43.969 -4.633 1 87.94 266 GLY B C 1
ATOM 7092 O O . GLY B 1 266 ? 14.578 -45.156 -4.574 1 87.94 266 GLY B O 1
ATOM 7093 N N . ASN B 1 267 ? 14.156 -43 -4.516 1 91.19 267 ASN B N 1
ATOM 7094 C CA . ASN B 1 267 ? 12.812 -43.281 -4.004 1 91.19 267 ASN B CA 1
ATOM 7095 C C . ASN B 1 267 ? 11.75 -43.031 -5.078 1 91.19 267 ASN B C 1
ATOM 7097 O O . ASN B 1 267 ? 10.594 -42.781 -4.758 1 91.19 267 ASN B O 1
ATOM 7101 N N . LEU B 1 268 ? 12.117 -43.156 -6.285 1 95.88 268 LEU B N 1
ATOM 7102 C CA . LEU B 1 268 ? 11.172 -42.875 -7.355 1 95.88 268 LEU B CA 1
ATOM 7103 C C . LEU B 1 268 ? 10.07 -43.938 -7.395 1 95.88 268 LEU B C 1
ATOM 7105 O O . LEU B 1 268 ? 10.359 -45.125 -7.449 1 95.88 268 LEU B O 1
ATOM 7109 N N . THR B 1 269 ? 8.867 -43.5 -7.309 1 96.75 269 THR B N 1
ATOM 7110 C CA . THR B 1 269 ? 7.719 -44.406 -7.438 1 96.75 269 THR B CA 1
ATOM 7111 C C . THR B 1 269 ? 6.98 -44.125 -8.75 1 96.75 269 THR B C 1
ATOM 7113 O O . THR B 1 269 ? 6.312 -45.031 -9.273 1 96.75 269 THR B O 1
ATOM 7116 N N . MET B 1 270 ? 7.129 -42.969 -9.211 1 97 270 MET B N 1
ATOM 7117 C CA . MET B 1 270 ? 6.508 -42.594 -10.477 1 97 270 MET B CA 1
ATOM 7118 C C . MET B 1 270 ? 7.516 -41.906 -11.391 1 97 270 MET B C 1
ATOM 7120 O O . MET B 1 270 ? 8.227 -41 -10.969 1 97 270 MET B O 1
ATOM 7124 N N . LEU B 1 271 ? 7.539 -42.406 -12.617 1 97 271 LEU B N 1
ATOM 7125 C CA . LEU B 1 271 ? 8.477 -41.875 -13.594 1 97 271 LEU B CA 1
ATOM 7126 C C . LEU B 1 271 ? 7.801 -41.688 -14.953 1 97 271 LEU B C 1
ATOM 7128 O O . LEU B 1 271 ? 7.234 -42.625 -15.5 1 97 271 LEU B O 1
ATOM 7132 N N . TYR B 1 272 ? 7.762 -40.469 -15.375 1 96.19 272 TYR B N 1
ATOM 7133 C CA . TYR B 1 272 ? 7.203 -40.125 -16.672 1 96.19 272 TYR B CA 1
ATOM 7134 C C . TYR B 1 272 ? 8.258 -39.469 -17.562 1 96.19 272 TYR B C 1
ATOM 7136 O O . TYR B 1 272 ? 8.812 -38.438 -17.234 1 96.19 272 TYR B O 1
ATOM 7144 N N . ILE B 1 273 ? 8.516 -40.094 -18.672 1 96.62 273 ILE B N 1
ATOM 7145 C CA . ILE B 1 273 ? 9.516 -39.562 -19.578 1 96.62 273 ILE B CA 1
ATOM 7146 C C . ILE B 1 273 ? 8.883 -39.281 -20.938 1 96.62 273 ILE B C 1
ATOM 7148 O O . ILE B 1 273 ? 8.281 -40.156 -21.547 1 96.62 273 ILE B O 1
ATOM 7152 N N . ASP B 1 274 ? 9.016 -38.094 -21.344 1 94.25 274 ASP B N 1
ATOM 7153 C CA . ASP B 1 274 ? 8.508 -37.656 -22.641 1 94.25 274 ASP B CA 1
ATOM 7154 C C . ASP B 1 274 ? 9.648 -37.188 -23.547 1 94.25 274 ASP B C 1
ATOM 7156 O O . ASP B 1 274 ? 10.273 -36.156 -23.281 1 94.25 274 ASP B O 1
ATOM 7160 N N . SER B 1 275 ? 9.883 -37.906 -24.625 1 94.06 275 SER B N 1
ATOM 7161 C CA . SER B 1 275 ? 11 -37.625 -25.516 1 94.06 275 SER B CA 1
ATOM 7162 C C . SER B 1 275 ? 10.531 -36.906 -26.781 1 94.06 275 SER B C 1
ATOM 7164 O O . SER B 1 275 ? 9.469 -37.219 -27.328 1 94.06 275 SER B O 1
ATOM 7166 N N . GLU B 1 276 ? 11.391 -36.031 -27.234 1 88.81 276 GLU B N 1
ATOM 7167 C CA . GLU B 1 276 ? 11.094 -35.312 -28.469 1 88.81 276 GLU B CA 1
ATOM 7168 C C . GLU B 1 276 ? 11.68 -36.031 -29.688 1 88.81 276 GLU B C 1
ATOM 7170 O O . GLU B 1 276 ? 11.609 -35.531 -30.812 1 88.81 276 GLU B O 1
ATOM 7175 N N . GLU 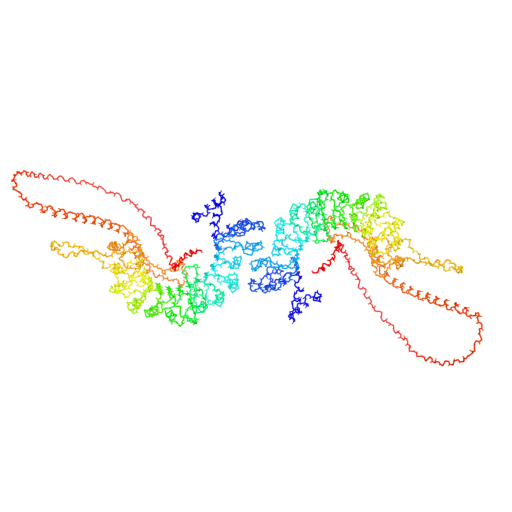B 1 277 ? 12.156 -37.156 -29.469 1 89.88 277 GLU B N 1
ATOM 7176 C CA . GLU B 1 277 ? 12.742 -37.969 -30.531 1 89.88 277 GLU B CA 1
ATOM 7177 C C . GLU B 1 277 ? 11.969 -39.25 -30.719 1 89.88 277 GLU B C 1
ATOM 7179 O O . GLU B 1 277 ? 11.375 -39.781 -29.781 1 89.88 277 GLU B O 1
ATOM 7184 N N . ILE B 1 278 ? 11.945 -39.656 -32 1 91.38 278 ILE B N 1
ATOM 7185 C CA . ILE B 1 278 ? 11.461 -41 -32.25 1 91.38 278 ILE B CA 1
ATOM 7186 C C . ILE B 1 278 ? 12.508 -42 -31.766 1 91.38 278 ILE B C 1
ATOM 7188 O O . ILE B 1 278 ? 13.516 -42.25 -32.438 1 91.38 278 ILE B O 1
ATOM 7192 N N . GLU B 1 279 ? 12.211 -42.625 -30.719 1 95.06 279 GLU B N 1
ATOM 7193 C CA . GLU B 1 279 ? 13.211 -43.438 -30.016 1 95.06 279 GLU B CA 1
ATOM 7194 C C . GLU B 1 279 ? 13.375 -44.812 -30.656 1 95.06 279 GLU B C 1
ATOM 7196 O O . GLU B 1 279 ? 12.398 -45.406 -31.094 1 95.06 279 GLU B O 1
ATOM 7201 N N . SER B 1 280 ? 14.648 -45.188 -30.734 1 94.12 280 SER B N 1
ATOM 7202 C CA . SER B 1 280 ? 14.945 -46.531 -31.25 1 94.12 280 SER B CA 1
ATOM 7203 C C . SER B 1 280 ? 14.664 -47.594 -30.203 1 94.12 280 SER B C 1
ATOM 7205 O O . SER B 1 280 ? 14.703 -47.312 -29 1 94.12 280 SER B O 1
ATOM 7207 N N . PRO B 1 281 ? 14.367 -48.812 -30.719 1 95.19 281 PRO B N 1
ATOM 7208 C CA . PRO B 1 281 ? 14.18 -49.906 -29.766 1 95.19 281 PRO B CA 1
ATOM 7209 C C . PRO B 1 281 ? 15.375 -50.094 -28.844 1 95.19 281 PRO B C 1
ATOM 7211 O O . PRO B 1 281 ? 15.211 -50.469 -27.688 1 95.19 281 PRO B O 1
ATOM 7214 N N . ALA B 1 282 ? 16.531 -49.844 -29.375 1 94.94 282 ALA B N 1
ATOM 7215 C CA . ALA B 1 282 ? 17.734 -49.969 -28.547 1 94.94 282 ALA B CA 1
ATOM 7216 C C . ALA B 1 282 ? 17.719 -49 -27.391 1 94.94 282 ALA B C 1
ATOM 7218 O O . ALA B 1 282 ? 18.078 -49.344 -26.266 1 94.94 282 ALA B O 1
ATOM 7219 N N . ASP B 1 283 ? 17.359 -47.812 -27.688 1 96 283 ASP B N 1
ATOM 7220 C CA . ASP B 1 283 ? 17.297 -46.781 -26.656 1 96 283 ASP B CA 1
ATOM 7221 C C . ASP B 1 283 ? 16.188 -47.094 -25.641 1 96 283 ASP B C 1
ATOM 7223 O O . ASP B 1 283 ? 16.344 -46.844 -24.453 1 96 283 ASP B O 1
ATOM 7227 N N . VAL B 1 284 ? 15.094 -47.594 -26.156 1 97.19 284 VAL B N 1
ATOM 7228 C CA . VAL B 1 284 ? 13.992 -47.969 -25.281 1 97.19 284 VAL B CA 1
ATOM 7229 C C . VAL B 1 284 ? 14.461 -49.094 -24.328 1 97.19 284 VAL B C 1
ATOM 7231 O O . VAL B 1 284 ? 14.219 -49 -23.125 1 97.19 284 VAL B O 1
ATOM 7234 N N . GLN B 1 285 ? 15.094 -50.031 -24.859 1 96.88 285 GLN B N 1
ATOM 7235 C CA . GLN B 1 285 ? 15.562 -51.156 -24.047 1 96.88 285 GLN B CA 1
ATOM 7236 C C . GLN B 1 285 ? 16.578 -50.688 -23.016 1 96.88 285 GLN B C 1
ATOM 7238 O O . GLN B 1 285 ? 16.562 -51.156 -21.875 1 96.88 285 GLN B O 1
ATOM 7243 N N . ALA B 1 286 ? 17.438 -49.844 -23.469 1 97.12 286 ALA B N 1
ATOM 7244 C CA . ALA B 1 286 ? 18.453 -49.344 -22.562 1 97.12 286 ALA B CA 1
ATOM 7245 C C . ALA B 1 286 ? 17.812 -48.625 -21.375 1 97.12 286 ALA B C 1
ATOM 7247 O O . ALA B 1 286 ? 18.25 -48.781 -20.234 1 97.12 286 ALA B O 1
ATOM 7248 N N . LEU B 1 287 ? 16.859 -47.812 -21.609 1 97.62 287 LEU B N 1
ATOM 7249 C CA . LEU B 1 287 ? 16.172 -47.094 -20.547 1 97.62 287 LEU B CA 1
ATOM 7250 C C . LEU B 1 287 ? 15.422 -48.031 -19.625 1 97.62 287 LEU B C 1
ATOM 7252 O O . LEU B 1 287 ? 15.461 -47.875 -18.406 1 97.62 287 LEU B O 1
ATOM 7256 N N . ILE B 1 288 ? 14.742 -49 -20.219 1 97.5 288 ILE B N 1
ATOM 7257 C CA . ILE B 1 288 ? 13.992 -49.969 -19.438 1 97.5 288 ILE B CA 1
ATOM 7258 C C . ILE B 1 288 ? 14.945 -50.719 -18.531 1 97.5 288 ILE B C 1
ATOM 7260 O O . ILE B 1 288 ? 14.641 -50.969 -17.359 1 97.5 288 ILE B O 1
ATOM 7264 N N . ASN B 1 289 ? 16.078 -51.125 -19.078 1 97.44 289 ASN B N 1
ATOM 7265 C CA . ASN B 1 289 ? 17.078 -51.812 -18.266 1 97.44 289 ASN B CA 1
ATOM 7266 C C . ASN B 1 289 ? 17.547 -50.938 -17.094 1 97.44 289 ASN B C 1
ATOM 7268 O O . ASN B 1 289 ? 17.672 -51.406 -15.969 1 97.44 289 ASN B O 1
ATOM 7272 N N . ALA B 1 290 ? 17.797 -49.719 -17.359 1 96.88 290 ALA B N 1
ATOM 7273 C CA . ALA B 1 290 ? 18.234 -48.781 -16.344 1 96.88 290 ALA B CA 1
ATOM 7274 C C . ALA B 1 290 ? 17.188 -48.656 -15.234 1 96.88 290 ALA B C 1
ATOM 7276 O O . ALA B 1 290 ? 17.531 -48.656 -14.047 1 96.88 290 ALA B O 1
ATOM 7277 N N . VAL B 1 291 ? 15.984 -48.469 -15.617 1 96.81 291 VAL B N 1
ATOM 7278 C CA . VAL B 1 291 ? 14.883 -48.312 -14.672 1 96.81 291 VAL B CA 1
ATOM 7279 C C . VAL B 1 291 ? 14.711 -49.562 -13.828 1 96.81 291 VAL B C 1
ATOM 7281 O O . VAL B 1 291 ? 14.539 -49.469 -12.609 1 96.81 291 VAL B O 1
ATOM 7284 N N . ALA B 1 292 ? 14.766 -50.688 -14.445 1 95.56 292 ALA B N 1
ATOM 7285 C CA . ALA B 1 292 ? 14.586 -51.969 -13.758 1 95.56 292 ALA B CA 1
ATOM 7286 C C . ALA B 1 292 ? 15.688 -52.188 -12.727 1 95.56 292 ALA B C 1
ATOM 7288 O O . ALA B 1 292 ? 15.438 -52.719 -11.648 1 95.56 292 ALA B O 1
ATOM 7289 N N . ASP B 1 293 ? 16.797 -51.719 -13.023 1 94.69 293 ASP B N 1
ATOM 7290 C CA . ASP B 1 293 ? 17.953 -51.969 -12.172 1 94.69 293 ASP B CA 1
ATOM 7291 C C . ASP B 1 293 ? 18.062 -50.938 -11.055 1 94.69 293 ASP B C 1
ATOM 7293 O O . ASP B 1 293 ? 18.562 -51.219 -9.969 1 94.69 293 ASP B O 1
ATOM 7297 N N . HIS B 1 294 ? 17.516 -49.75 -11.297 1 94.81 294 HIS B N 1
ATOM 7298 C CA . HIS B 1 294 ? 17.875 -48.656 -10.398 1 94.81 29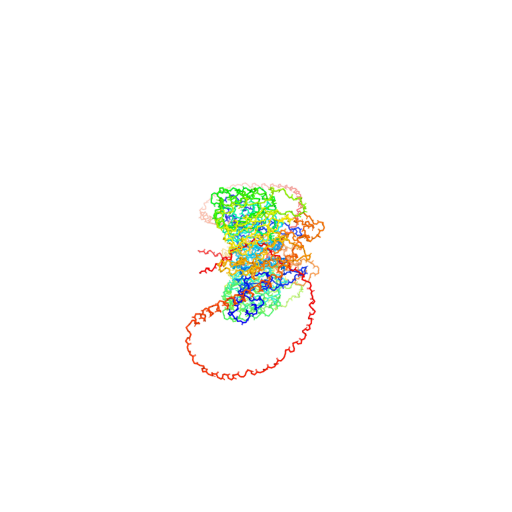4 HIS B CA 1
ATOM 7299 C C . HIS B 1 294 ? 16.625 -48.062 -9.734 1 94.81 294 HIS B C 1
ATOM 7301 O O . HIS B 1 294 ? 16.734 -47.188 -8.867 1 94.81 294 HIS B O 1
ATOM 7307 N N . CYS B 1 295 ? 15.492 -48.406 -10.094 1 94.62 295 CYS B N 1
ATOM 7308 C CA . CYS B 1 295 ? 14.266 -47.906 -9.508 1 94.62 295 CYS B CA 1
ATOM 7309 C C . CYS B 1 295 ? 13.414 -49.031 -8.945 1 94.62 295 CYS B C 1
ATOM 7311 O O . CYS B 1 295 ? 12.305 -49.281 -9.438 1 94.62 295 CYS B O 1
ATOM 7313 N N . PRO B 1 296 ? 13.836 -49.562 -7.914 1 91.94 296 PRO B N 1
ATOM 7314 C CA . PRO B 1 296 ? 13.164 -50.75 -7.391 1 91.94 296 PRO B CA 1
ATOM 7315 C C . PRO B 1 296 ? 11.758 -50.469 -6.883 1 91.94 296 PRO B C 1
ATOM 7317 O O . PRO B 1 296 ? 10.93 -51.375 -6.805 1 91.94 296 PRO B O 1
ATOM 7320 N N . HIS B 1 297 ? 11.469 -49.25 -6.562 1 94.25 297 HIS B N 1
ATOM 7321 C CA . HIS B 1 297 ? 10.18 -48.938 -5.961 1 94.25 297 HIS B CA 1
ATOM 7322 C C . HIS B 1 297 ? 9.203 -48.406 -7.004 1 94.25 297 HIS B C 1
ATOM 7324 O O . HIS B 1 297 ? 8.102 -47.969 -6.664 1 94.25 297 HIS B O 1
ATOM 7330 N N . LEU B 1 298 ? 9.562 -48.469 -8.234 1 95.75 298 LEU B N 1
ATOM 7331 C CA . LEU B 1 298 ? 8.781 -47.875 -9.305 1 95.75 298 LEU B CA 1
ATOM 7332 C C . LEU B 1 298 ? 7.43 -48.562 -9.461 1 95.75 298 LEU B C 1
ATOM 7334 O O . LEU B 1 298 ? 7.367 -49.781 -9.586 1 95.75 298 LEU B O 1
ATOM 7338 N N . LYS B 1 299 ? 6.402 -47.781 -9.43 1 95.25 299 LYS B N 1
ATOM 7339 C CA . LYS B 1 299 ? 5.043 -48.281 -9.586 1 95.25 299 LYS B CA 1
ATOM 7340 C C . LYS B 1 299 ? 4.445 -47.844 -10.922 1 95.25 299 LYS B C 1
ATOM 7342 O O . LYS B 1 299 ? 3.639 -48.562 -11.516 1 95.25 299 LYS B O 1
ATOM 7347 N N . LEU B 1 300 ? 4.773 -46.719 -11.281 1 96.38 300 LEU B N 1
ATOM 7348 C CA . LEU B 1 300 ? 4.238 -46.156 -12.523 1 96.38 300 LEU B CA 1
ATOM 7349 C C . LEU B 1 300 ? 5.363 -45.75 -13.469 1 96.38 300 LEU B C 1
ATOM 7351 O O . LEU B 1 300 ? 6.273 -45.031 -13.078 1 96.38 300 LEU B O 1
ATOM 7355 N N . LEU B 1 301 ? 5.254 -46.25 -14.688 1 96.81 301 LEU B N 1
ATOM 7356 C CA . LEU B 1 301 ? 6.23 -45.906 -15.719 1 96.81 301 LEU B CA 1
ATOM 7357 C C . LEU B 1 301 ? 5.535 -45.531 -17.016 1 96.81 301 LEU B C 1
ATOM 7359 O O . LEU B 1 301 ? 4.691 -46.281 -17.516 1 96.81 301 LEU B O 1
ATOM 7363 N N . ALA B 1 302 ? 5.832 -44.406 -17.453 1 96.19 302 ALA B N 1
ATOM 7364 C CA . ALA B 1 302 ? 5.332 -43.969 -18.766 1 96.19 302 ALA B CA 1
ATOM 7365 C C . ALA B 1 302 ? 6.477 -43.531 -19.672 1 96.19 302 ALA B C 1
ATOM 7367 O O . ALA B 1 302 ? 7.277 -42.656 -19.312 1 96.19 302 ALA B O 1
ATOM 7368 N N . LEU B 1 303 ? 6.578 -44.156 -20.75 1 97.06 303 LEU B N 1
ATOM 7369 C CA . LEU B 1 303 ? 7.574 -43.844 -21.766 1 97.06 303 LEU B CA 1
ATOM 7370 C C . LEU B 1 303 ? 6.902 -43.312 -23.047 1 97.06 303 LEU B C 1
ATOM 7372 O O . LEU B 1 303 ? 6.293 -44.094 -23.781 1 97.06 303 LEU B O 1
ATOM 7376 N N . VAL B 1 304 ? 7.109 -42.094 -23.297 1 93.44 304 VAL B N 1
ATOM 7377 C CA . VAL B 1 304 ? 6.441 -41.469 -24.422 1 93.44 304 VAL B CA 1
ATOM 7378 C C . VAL B 1 304 ? 7.48 -40.938 -25.422 1 93.44 304 VAL B C 1
ATOM 7380 O O . VAL B 1 304 ? 8.312 -40.094 -25.094 1 93.44 304 VAL B O 1
ATOM 7383 N N . SER B 1 305 ? 7.445 -41.5 -26.594 1 93 305 SER B N 1
ATOM 7384 C CA . SER B 1 305 ? 8.312 -41.062 -27.688 1 93 305 SER B CA 1
ATOM 7385 C C . SER B 1 305 ? 7.57 -40.125 -28.641 1 93 305 SER B C 1
ATOM 7387 O O . SER B 1 305 ? 6.34 -40.125 -28.672 1 93 305 SER B O 1
ATOM 7389 N N . GLN B 1 306 ? 8.328 -39.375 -29.359 1 87.38 306 GLN B N 1
ATOM 7390 C CA . GLN B 1 306 ? 7.73 -38.5 -30.344 1 87.38 306 GLN B CA 1
ATOM 7391 C C . GLN B 1 306 ? 7.031 -39.281 -31.453 1 87.38 306 GLN B C 1
ATOM 7393 O O . GLN B 1 306 ? 7.449 -40.375 -31.781 1 87.38 306 GLN B O 1
ATOM 7398 N N . ARG B 1 307 ? 5.984 -38.656 -31.906 1 81.94 307 ARG B N 1
ATOM 7399 C CA . ARG B 1 307 ? 5.242 -39.188 -33.031 1 81.94 307 ARG B CA 1
ATOM 7400 C C . ARG B 1 307 ? 5.172 -38.156 -34.188 1 81.94 307 ARG B C 1
ATOM 7402 O O . ARG B 1 307 ? 4.863 -37 -33.938 1 81.94 307 ARG B O 1
ATOM 7409 N N . ASN B 1 308 ? 5.625 -38.562 -35.344 1 81.25 308 ASN B N 1
ATOM 7410 C CA . ASN B 1 308 ? 5.566 -37.719 -36.531 1 81.25 308 ASN B CA 1
ATOM 7411 C C . ASN B 1 308 ? 4.621 -38.281 -37.594 1 81.25 308 ASN B C 1
ATOM 7413 O O . ASN B 1 308 ? 4.926 -39.281 -38.219 1 81.25 308 ASN B O 1
ATOM 7417 N N . ALA B 1 309 ? 3.463 -37.656 -37.719 1 72.5 309 ALA B N 1
ATOM 7418 C CA . ALA B 1 309 ? 2.439 -38.156 -38.625 1 72.5 309 ALA B CA 1
ATOM 7419 C C . ALA B 1 309 ? 2.48 -37.406 -39.969 1 72.5 309 ALA B C 1
ATOM 7421 O O . ALA B 1 309 ? 1.496 -37.375 -40.688 1 72.5 309 ALA B O 1
ATOM 7422 N N . ARG B 1 310 ? 3.338 -36.469 -40.312 1 66.94 310 ARG B N 1
ATOM 7423 C CA . ARG B 1 310 ? 3.373 -35.719 -41.562 1 66.94 310 ARG B CA 1
ATOM 7424 C C . ARG B 1 310 ? 3.518 -36.656 -42.75 1 66.94 310 ARG B C 1
ATOM 7426 O O . ARG B 1 310 ? 2.869 -36.469 -43.781 1 66.94 310 ARG B O 1
ATOM 7433 N N . ALA B 1 311 ? 4.711 -37.406 -43.031 1 55.53 311 ALA B N 1
ATOM 7434 C CA . ALA B 1 311 ? 4.891 -38.062 -44.312 1 55.53 311 ALA B CA 1
ATOM 7435 C C . ALA B 1 311 ? 4.711 -39.562 -44.156 1 55.53 311 ALA B C 1
ATOM 7437 O O . ALA B 1 311 ? 5.051 -40.156 -43.125 1 55.53 311 ALA B O 1
ATOM 7438 N N . GLN B 1 312 ? 3.68 -40.031 -44.906 1 53.56 312 GLN B N 1
ATOM 7439 C CA . GLN B 1 312 ? 3.531 -41.5 -45.094 1 53.56 312 GLN B CA 1
ATOM 7440 C C . GLN B 1 312 ? 4.883 -42.156 -45.312 1 53.56 312 GLN B C 1
ATOM 7442 O O . GLN B 1 312 ? 5.469 -42.031 -46.375 1 53.56 312 GLN B O 1
ATOM 7447 N N . SER B 1 313 ? 5.613 -42.125 -44.375 1 58.31 313 SER B N 1
ATOM 7448 C CA . SER B 1 313 ? 6.918 -42.75 -44.625 1 58.31 313 SER B CA 1
ATOM 7449 C C . SER B 1 313 ? 6.789 -44.219 -44.906 1 58.31 313 SER B C 1
ATOM 7451 O O . SER B 1 313 ? 5.832 -44.875 -44.469 1 58.31 313 SER B O 1
ATOM 7453 N N . PRO B 1 314 ? 7.512 -44.719 -45.906 1 60.25 314 PRO B N 1
ATOM 7454 C CA . PRO B 1 314 ? 7.551 -46.156 -46.156 1 60.25 314 PRO B CA 1
ATOM 7455 C C . PRO B 1 314 ? 7.605 -46.969 -44.875 1 60.25 314 PRO B C 1
ATOM 7457 O O . PRO B 1 314 ? 8.023 -46.469 -43.844 1 60.25 314 PRO B O 1
ATOM 7460 N N . PRO B 1 315 ? 6.91 -48.094 -44.969 1 62.38 315 PRO B N 1
ATOM 7461 C CA . PRO B 1 315 ? 6.996 -48.969 -43.812 1 62.38 315 PRO B CA 1
ATOM 7462 C C . PRO B 1 315 ? 8.414 -49.094 -43.25 1 62.38 315 PRO B C 1
ATOM 7464 O O . PRO B 1 315 ? 9.375 -49.219 -44 1 62.38 315 PRO B O 1
ATOM 7467 N N . PRO B 1 316 ? 8.555 -48.781 -42.062 1 67.5 316 PRO B N 1
ATOM 7468 C CA . PRO B 1 316 ? 9.898 -48.781 -41.5 1 67.5 316 PRO B CA 1
ATOM 7469 C C . PRO B 1 316 ? 10.547 -50.156 -41.5 1 67.5 316 PRO B C 1
ATOM 7471 O O . PRO B 1 316 ? 9.852 -51.188 -41.688 1 67.5 316 PRO B O 1
ATOM 7474 N N . SER B 1 317 ? 11.891 -50.125 -41.5 1 75.69 317 SER B N 1
ATOM 7475 C CA . SER B 1 317 ? 12.633 -51.375 -41.375 1 75.69 317 SER B CA 1
ATOM 7476 C C . SER B 1 317 ? 12.273 -52.094 -40.094 1 75.69 317 SER B C 1
ATOM 7478 O O . SER B 1 317 ? 11.82 -51.5 -39.125 1 75.69 317 SER B O 1
ATOM 7480 N N . GLU B 1 318 ? 12.289 -53.344 -40.094 1 75 318 GLU B N 1
ATOM 7481 C CA . GLU B 1 318 ? 11.906 -54.219 -39 1 75 318 GLU B CA 1
ATOM 7482 C C . GLU B 1 318 ? 12.664 -53.875 -37.719 1 75 318 GLU B C 1
ATOM 7484 O O . GLU B 1 318 ? 12.188 -54.156 -36.625 1 75 318 GLU B O 1
ATOM 7489 N N . ASP B 1 319 ? 13.766 -53.25 -37.906 1 80.06 319 ASP B N 1
ATOM 7490 C CA . ASP B 1 319 ? 14.617 -52.969 -36.781 1 80.06 319 ASP B CA 1
ATOM 7491 C C . ASP B 1 319 ? 14.094 -51.781 -35.969 1 80.06 319 ASP B C 1
ATOM 7493 O O . ASP B 1 319 ? 14.602 -51.469 -34.875 1 80.06 319 ASP B O 1
ATOM 7497 N N . LYS B 1 320 ? 13.023 -51.281 -36.438 1 87.25 320 LYS B N 1
ATOM 7498 C CA . LYS B 1 320 ? 12.508 -50.062 -35.781 1 87.25 320 LYS B CA 1
ATOM 7499 C C . LYS B 1 320 ? 11.352 -50.406 -34.844 1 87.25 320 LYS B C 1
ATOM 7501 O O . LYS B 1 320 ? 10.891 -49.562 -34.094 1 87.25 320 LYS B O 1
ATOM 7506 N N . TYR B 1 321 ? 11.031 -51.656 -34.844 1 91.06 321 TYR B N 1
ATOM 7507 C CA . TYR B 1 321 ? 9.891 -52.062 -34.031 1 91.06 321 TYR B CA 1
ATOM 7508 C C . TYR B 1 321 ? 10.336 -52.562 -32.656 1 91.06 321 TYR B C 1
ATOM 7510 O O . TYR B 1 321 ? 11.336 -53.281 -32.531 1 91.06 321 TYR B O 1
ATOM 7518 N N . ILE B 1 322 ? 9.641 -52.156 -31.641 1 94.38 322 ILE B N 1
ATOM 7519 C CA . ILE B 1 322 ? 9.844 -52.656 -30.297 1 94.38 322 ILE B CA 1
ATOM 7520 C C . ILE B 1 322 ? 9.273 -54.094 -30.203 1 94.38 322 ILE B C 1
ATOM 7522 O O . ILE B 1 322 ? 8.125 -54.312 -30.562 1 94.38 322 ILE B O 1
ATOM 7526 N N . ASP B 1 323 ? 10.094 -54.938 -29.766 1 95 323 ASP B N 1
ATOM 7527 C CA . ASP B 1 323 ? 9.656 -56.312 -29.672 1 95 323 ASP B CA 1
ATOM 7528 C C . ASP B 1 323 ? 9.688 -56.812 -28.219 1 95 323 ASP B C 1
ATOM 7530 O O . ASP B 1 323 ? 9.875 -56 -27.297 1 95 323 ASP B O 1
ATOM 7534 N N . TYR B 1 324 ? 9.406 -58.094 -28.047 1 95.25 324 TYR B N 1
ATOM 7535 C CA . TYR B 1 324 ? 9.344 -58.688 -26.719 1 95.25 324 TYR B CA 1
ATOM 7536 C C . TYR B 1 324 ? 10.68 -58.562 -26 1 95.25 324 TYR B C 1
ATOM 7538 O O . TYR B 1 324 ? 10.719 -58.312 -24.797 1 95.25 324 TYR B O 1
ATOM 7546 N N . ASP B 1 325 ? 11.727 -58.781 -26.703 1 94.25 325 ASP B N 1
ATOM 7547 C CA . ASP B 1 325 ? 13.047 -58.688 -26.094 1 94.25 325 ASP B CA 1
ATOM 7548 C C . ASP B 1 325 ? 13.32 -57.281 -25.562 1 94.25 325 ASP B C 1
ATOM 7550 O O . ASP B 1 325 ? 14.008 -57.125 -24.547 1 94.25 325 ASP B O 1
ATOM 7554 N N . THR B 1 326 ? 12.82 -56.312 -26.266 1 96.06 326 THR B N 1
ATOM 7555 C CA . THR B 1 326 ? 12.961 -54.938 -25.828 1 96.06 326 THR B CA 1
ATOM 7556 C C . THR B 1 326 ? 12.234 -54.719 -24.516 1 96.06 326 THR B C 1
ATOM 7558 O O . THR B 1 326 ? 12.719 -53.969 -23.656 1 96.06 326 THR B O 1
ATOM 7561 N N . LEU B 1 327 ? 11.094 -55.375 -24.297 1 96 327 LEU B N 1
ATOM 7562 C CA . LEU B 1 327 ? 10.227 -55.094 -23.141 1 96 327 LEU B CA 1
ATOM 7563 C C . LEU B 1 327 ? 10.547 -56.062 -22 1 96 327 LEU B C 1
ATOM 7565 O O . LEU B 1 327 ? 10.141 -55.844 -20.859 1 96 327 LEU B O 1
ATOM 7569 N N . LYS B 1 328 ? 11.219 -57.062 -22.219 1 95.19 328 LYS B N 1
ATOM 7570 C CA . LYS B 1 328 ? 11.469 -58.156 -21.297 1 95.19 328 LYS B CA 1
ATOM 7571 C C . LYS B 1 328 ? 12.047 -57.656 -19.984 1 95.19 328 LYS B C 1
ATOM 7573 O O . LYS B 1 328 ? 11.664 -58.125 -18.906 1 95.19 328 LYS B O 1
ATOM 7578 N N . PRO B 1 329 ? 12.93 -56.719 -20 1 95.62 329 PRO B N 1
ATOM 7579 C CA . PRO B 1 329 ? 13.508 -56.25 -18.75 1 95.62 329 PRO B CA 1
ATOM 7580 C C . PRO B 1 329 ? 12.453 -55.656 -17.812 1 95.62 329 PRO B C 1
ATOM 7582 O O . PRO B 1 329 ? 12.68 -55.562 -16.594 1 95.62 329 PRO B O 1
ATOM 7585 N N . LEU B 1 330 ? 11.375 -55.219 -18.266 1 94.88 330 LEU B N 1
ATOM 7586 C CA . LEU B 1 330 ? 10.312 -54.625 -17.453 1 94.88 330 LEU B CA 1
ATOM 7587 C C . LEU B 1 330 ? 9.758 -55.656 -16.469 1 94.88 330 LEU B C 1
ATOM 7589 O O . LEU B 1 330 ? 9.141 -55.312 -15.469 1 94.88 330 LEU B O 1
ATOM 7593 N N . LEU B 1 331 ? 9.938 -56.906 -16.797 1 93.31 331 LEU B N 1
ATOM 7594 C CA . LEU B 1 331 ? 9.43 -57.969 -15.969 1 93.31 331 LEU B CA 1
ATOM 7595 C C . LEU B 1 331 ? 10.148 -58 -14.617 1 93.31 331 LEU B C 1
ATOM 7597 O O . LEU B 1 331 ? 9.664 -58.625 -13.664 1 93.31 331 LEU B O 1
ATOM 7601 N N . ARG B 1 332 ? 11.273 -57.344 -14.578 1 93.12 332 ARG B N 1
ATOM 7602 C CA . ARG B 1 332 ? 12.031 -57.25 -13.336 1 93.12 332 ARG B CA 1
ATOM 7603 C C . ARG B 1 332 ? 11.477 -56.188 -12.406 1 93.12 332 ARG B C 1
ATOM 7605 O O . ARG B 1 332 ? 11.812 -56.156 -11.227 1 93.12 332 ARG B O 1
ATOM 7612 N N . CYS B 1 333 ? 10.656 -55.375 -12.875 1 92.94 333 CYS B N 1
ATOM 7613 C CA . CYS B 1 333 ? 10.008 -54.344 -12.055 1 92.94 333 CYS B CA 1
ATOM 7614 C C . CYS B 1 333 ? 8.82 -54.938 -11.297 1 92.94 333 CYS B C 1
ATOM 7616 O O . CYS B 1 333 ? 7.672 -54.781 -11.727 1 92.94 333 CYS B O 1
ATOM 7618 N N . ALA B 1 334 ? 9.031 -55.406 -10.18 1 87.75 334 ALA B N 1
ATOM 7619 C CA . ALA B 1 334 ? 8.086 -56.219 -9.43 1 87.75 334 ALA B CA 1
ATOM 7620 C C . ALA B 1 334 ? 6.918 -55.375 -8.914 1 87.75 334 ALA B C 1
ATOM 7622 O O . ALA B 1 334 ? 5.82 -55.906 -8.711 1 87.75 334 ALA B O 1
ATOM 7623 N N . ASN B 1 335 ? 7.129 -54.125 -8.758 1 92.12 335 ASN B N 1
ATOM 7624 C CA . ASN B 1 335 ? 6.102 -53.312 -8.117 1 92.12 335 ASN B CA 1
ATOM 7625 C C . ASN B 1 335 ? 5.301 -52.531 -9.148 1 92.12 335 ASN B C 1
ATOM 7627 O O . ASN B 1 335 ? 4.426 -51.719 -8.789 1 92.12 335 ASN B O 1
ATOM 7631 N N . LEU B 1 336 ? 5.562 -52.75 -10.375 1 94.56 336 LEU B N 1
ATOM 7632 C CA . LEU B 1 336 ? 4.941 -51.969 -11.438 1 94.56 336 LEU B CA 1
ATOM 7633 C C . LEU B 1 336 ? 3.441 -52.219 -11.5 1 94.56 336 LEU B C 1
ATOM 7635 O O . LEU B 1 336 ? 3.01 -53.375 -11.609 1 94.56 336 LEU B O 1
ATOM 7639 N N . THR B 1 337 ? 2.639 -51.156 -11.43 1 95.06 337 THR B N 1
ATOM 7640 C CA . THR B 1 337 ? 1.188 -51.281 -11.492 1 95.06 337 THR B CA 1
ATOM 7641 C C . THR B 1 337 ? 0.633 -50.531 -12.703 1 95.06 337 THR B C 1
ATOM 7643 O O . THR B 1 337 ? -0.498 -50.781 -13.133 1 95.06 337 THR B O 1
ATOM 7646 N N . SER B 1 338 ? 1.345 -49.656 -13.188 1 95.81 338 SER B N 1
ATOM 7647 C CA . SER B 1 338 ? 0.914 -48.875 -14.359 1 95.81 338 SER B CA 1
ATOM 7648 C C . SER B 1 338 ? 2.045 -48.75 -15.367 1 95.81 338 SER B C 1
ATOM 7650 O O . SER B 1 338 ? 3.143 -48.312 -15.023 1 95.81 338 SER B O 1
ATOM 7652 N N . LEU B 1 339 ? 1.734 -49.125 -16.594 1 96.38 339 LEU B N 1
ATOM 7653 C CA . LEU B 1 339 ? 2.717 -49.031 -17.672 1 96.38 339 LEU B CA 1
ATOM 7654 C C . LEU B 1 339 ? 2.102 -48.438 -18.922 1 96.38 339 LEU B C 1
ATOM 7656 O O . LEU B 1 339 ? 1.033 -48.844 -19.359 1 96.38 339 LEU B O 1
ATOM 7660 N N . GLU B 1 340 ? 2.777 -47.438 -19.391 1 95.31 340 GLU B N 1
ATOM 7661 C CA . GLU B 1 340 ? 2.355 -46.812 -20.625 1 95.31 340 GLU B CA 1
ATOM 7662 C C . GLU B 1 340 ? 3.529 -46.625 -21.594 1 95.31 340 GLU B C 1
ATOM 7664 O O . GLU B 1 340 ? 4.559 -46.062 -21.234 1 95.31 340 GLU B O 1
ATOM 7669 N N . ILE B 1 341 ? 3.369 -47.125 -22.75 1 95.88 341 ILE B N 1
ATOM 7670 C CA . ILE B 1 341 ? 4.375 -47 -23.797 1 95.88 341 ILE B CA 1
ATOM 7671 C C . ILE B 1 341 ? 3.729 -46.375 -25.047 1 95.88 341 ILE B C 1
ATOM 7673 O O . ILE B 1 341 ? 2.736 -46.906 -25.547 1 95.88 341 ILE B O 1
ATOM 7677 N N . VAL B 1 342 ? 4.25 -45.312 -25.484 1 93 342 VAL B N 1
ATOM 7678 C CA . VAL B 1 342 ? 3.809 -44.656 -26.719 1 93 342 VAL B CA 1
ATOM 7679 C C . VAL B 1 342 ? 4.977 -44.531 -27.688 1 93 342 VAL B C 1
ATOM 7681 O O . VAL B 1 342 ? 6.047 -44.062 -27.344 1 93 342 VAL B O 1
ATOM 7684 N N . HIS B 1 343 ? 4.773 -45 -28.859 1 93 343 HIS B N 1
ATOM 7685 C CA . HIS B 1 343 ? 5.848 -45.062 -29.844 1 93 343 HIS B CA 1
ATOM 7686 C C . HIS B 1 343 ? 5.312 -44.844 -31.25 1 93 343 HIS B C 1
ATOM 7688 O O . HIS B 1 343 ? 4.125 -45.062 -31.516 1 93 343 HIS B O 1
ATOM 7694 N N . GLN B 1 344 ? 6.172 -44.469 -32.156 1 90.5 344 GLN B N 1
ATOM 7695 C CA . GLN B 1 344 ? 5.852 -44.156 -33.531 1 90.5 344 GLN B CA 1
ATOM 7696 C C . GLN B 1 344 ? 5.379 -45.406 -34.312 1 90.5 344 GLN B C 1
ATOM 7698 O O . GLN B 1 344 ? 4.473 -45.312 -35.125 1 90.5 344 GLN B O 1
ATOM 7703 N N . TYR B 1 345 ? 5.965 -46.531 -34 1 91.25 345 TYR B N 1
ATOM 7704 C CA . TYR B 1 345 ? 5.719 -47.781 -34.719 1 91.25 345 TYR B CA 1
ATOM 7705 C C . TYR B 1 345 ? 4.98 -48.781 -33.844 1 91.25 345 TYR B C 1
ATOM 7707 O O . TYR B 1 345 ? 5.133 -48.781 -32.625 1 91.25 345 TYR B O 1
ATOM 7715 N N . PRO B 1 346 ? 4.188 -49.594 -34.562 1 92.56 346 PRO B N 1
ATOM 7716 C CA . PRO B 1 346 ? 3.529 -50.656 -33.781 1 92.56 346 PRO B CA 1
ATOM 7717 C C . PRO B 1 346 ? 4.52 -51.594 -33.125 1 92.56 346 PRO B C 1
ATOM 7719 O O . PRO B 1 346 ? 5.637 -51.781 -33.625 1 92.56 346 PRO B O 1
ATOM 7722 N N . LEU B 1 347 ? 4.086 -52.188 -32.062 1 93.88 347 LEU B N 1
ATOM 7723 C CA . LEU B 1 347 ? 4.941 -53.156 -31.391 1 93.88 347 LEU B CA 1
ATOM 7724 C C . LEU B 1 347 ? 4.984 -54.469 -32.156 1 93.88 347 LEU B C 1
ATOM 7726 O O . LEU B 1 347 ? 3.973 -54.906 -32.719 1 93.88 347 LEU B O 1
ATOM 7730 N N . SER B 1 348 ? 6.203 -55 -32.25 1 93.62 348 SER B N 1
ATOM 7731 C CA . SER B 1 348 ? 6.359 -56.312 -32.875 1 93.62 348 SER B CA 1
ATOM 7732 C C . SER B 1 348 ? 6.207 -57.438 -31.859 1 93.62 348 SER B C 1
ATOM 7734 O O . SER B 1 348 ? 7.184 -58.094 -31.516 1 93.62 348 SER B O 1
ATOM 7736 N N . LEU B 1 349 ? 5.02 -57.625 -31.453 1 95 349 LEU B N 1
ATOM 7737 C CA . LEU B 1 349 ? 4.695 -58.656 -30.469 1 95 349 LEU B CA 1
ATOM 7738 C C . LEU B 1 349 ? 3.805 -59.719 -31.094 1 95 349 LEU B C 1
ATOM 7740 O O . LEU B 1 349 ? 2.992 -59.438 -31.969 1 95 349 LEU B O 1
ATOM 7744 N N . LYS B 1 350 ? 4.008 -60.875 -30.641 1 94.38 350 LYS B N 1
ATOM 7745 C CA . LYS B 1 350 ? 3.158 -62 -31.031 1 94.38 350 LYS B CA 1
ATOM 7746 C C . LYS B 1 350 ? 2.23 -62.406 -29.891 1 94.38 350 LYS B C 1
ATOM 7748 O O . LYS B 1 350 ? 2.402 -61.969 -28.75 1 94.38 350 LYS B O 1
ATOM 7753 N N . GLN B 1 351 ? 1.333 -63.25 -30.266 1 94 351 GLN B N 1
ATOM 7754 C CA . GLN B 1 351 ? 0.355 -63.719 -29.281 1 94 351 GLN B CA 1
ATOM 7755 C C . GLN B 1 351 ? 1.04 -64.375 -28.094 1 94 351 GLN B C 1
ATOM 7757 O O . GLN B 1 351 ? 0.655 -64.188 -26.938 1 94 351 GLN B O 1
ATOM 7762 N N . GLN B 1 352 ? 1.988 -65.125 -28.375 1 94.5 352 GLN B N 1
ATOM 7763 C CA . GLN B 1 352 ? 2.709 -65.875 -27.328 1 94.5 352 GLN B CA 1
ATOM 7764 C C . GLN B 1 352 ? 3.393 -64.875 -26.359 1 94.5 352 GLN B C 1
ATOM 7766 O O . GLN B 1 352 ? 3.496 -65.125 -25.172 1 94.5 352 GLN B O 1
ATOM 7771 N N . ASP B 1 353 ? 3.869 -63.844 -26.922 1 95.56 353 ASP B N 1
ATOM 7772 C CA . ASP B 1 353 ? 4.52 -62.844 -26.109 1 95.56 353 ASP B CA 1
ATOM 7773 C C . ASP B 1 353 ? 3.533 -62.219 -25.125 1 95.56 353 ASP B C 1
ATOM 7775 O O . ASP B 1 353 ? 3.869 -61.969 -23.953 1 95.56 353 ASP B O 1
ATOM 7779 N N . LEU B 1 354 ? 2.336 -61.969 -25.562 1 95.44 354 LEU B N 1
ATOM 7780 C CA . LEU B 1 354 ? 1.314 -61.344 -24.719 1 95.44 354 LEU B CA 1
ATOM 7781 C C . LEU B 1 354 ? 0.903 -62.281 -23.594 1 95.44 354 LEU B C 1
ATOM 7783 O O . LEU B 1 354 ? 0.592 -61.844 -22.484 1 95.44 354 LEU B O 1
ATOM 7787 N N . GLU B 1 355 ? 0.876 -63.562 -23.922 1 94.94 355 GLU B N 1
ATOM 7788 C CA . GLU B 1 355 ? 0.584 -64.562 -22.891 1 94.94 355 GLU B CA 1
ATOM 7789 C C . GLU B 1 355 ? 1.637 -64.5 -21.781 1 94.94 355 GLU B C 1
ATOM 7791 O O . GLU B 1 355 ? 1.3 -64.5 -20.594 1 94.94 355 GLU B O 1
ATOM 7796 N N . ARG B 1 356 ? 2.809 -64.375 -22.219 1 94.31 356 ARG B N 1
ATOM 7797 C CA . ARG B 1 356 ? 3.906 -64.312 -21.25 1 94.31 356 ARG B CA 1
ATOM 7798 C C . ARG B 1 356 ? 3.824 -63 -20.422 1 94.31 356 ARG B C 1
ATOM 7800 O O . ARG B 1 356 ? 4.02 -63.031 -19.219 1 94.31 356 ARG B O 1
ATOM 7807 N N . LEU B 1 357 ? 3.537 -61.938 -21.031 1 93.69 357 LEU B N 1
ATOM 7808 C CA . LEU B 1 357 ? 3.451 -60.656 -20.359 1 93.69 357 LEU B CA 1
ATOM 7809 C C . LEU B 1 357 ? 2.289 -60.625 -19.375 1 93.69 357 LEU B C 1
ATOM 7811 O O . LEU B 1 357 ? 2.428 -60.125 -18.25 1 93.69 357 LEU B O 1
ATOM 7815 N N . ALA B 1 358 ? 1.183 -61.156 -19.781 1 94.44 358 ALA B N 1
ATOM 7816 C CA . ALA B 1 358 ? -0.008 -61.156 -18.938 1 94.44 358 ALA B CA 1
ATOM 7817 C C . ALA B 1 358 ? 0.234 -61.938 -17.656 1 94.44 358 ALA B C 1
ATOM 7819 O O . ALA B 1 358 ? -0.209 -61.531 -16.578 1 94.44 358 ALA B O 1
ATOM 7820 N N . VAL B 1 359 ? 0.919 -62.969 -17.797 1 92.94 359 VAL B N 1
ATOM 7821 C CA . VAL B 1 359 ? 1.207 -63.812 -16.641 1 92.94 359 VAL B CA 1
ATOM 7822 C C . VAL B 1 359 ? 2.195 -63.125 -15.727 1 92.94 359 VAL B C 1
ATOM 7824 O O . VAL B 1 359 ? 2.066 -63.188 -14.5 1 92.94 359 VAL B O 1
ATOM 7827 N N . ALA B 1 360 ? 3.129 -62.5 -16.312 1 91.12 360 ALA B N 1
ATOM 7828 C CA . ALA B 1 360 ? 4.168 -61.812 -15.539 1 91.12 360 ALA B CA 1
ATOM 7829 C C . ALA B 1 360 ? 3.623 -60.562 -14.875 1 91.12 360 ALA B C 1
ATOM 7831 O O . ALA B 1 360 ? 4.117 -60.125 -13.828 1 91.12 360 ALA B O 1
ATOM 7832 N N . TRP B 1 361 ? 2.623 -59.938 -15.43 1 91.06 361 TRP B N 1
ATOM 7833 C CA . TRP B 1 361 ? 2.109 -58.625 -14.992 1 91.06 361 TRP B CA 1
ATOM 7834 C C . TRP B 1 361 ? 0.728 -58.781 -14.359 1 91.06 361 TRP B C 1
ATOM 7836 O O . TRP B 1 361 ? -0.18 -58 -14.648 1 91.06 361 TRP B O 1
ATOM 7846 N N . ARG B 1 362 ? 0.607 -59.719 -13.57 1 90.69 362 ARG B N 1
ATOM 7847 C CA . ARG B 1 362 ? -0.681 -60.031 -12.961 1 90.69 362 ARG B CA 1
ATOM 7848 C C . ARG B 1 362 ? -1.163 -58.875 -12.078 1 90.69 362 ARG B C 1
ATOM 7850 O O . ARG B 1 362 ? -2.369 -58.688 -11.891 1 90.69 362 ARG B O 1
ATOM 7857 N N . SER B 1 363 ? -0.231 -58.094 -11.664 1 91.25 363 SER B N 1
ATOM 7858 C CA . SER B 1 363 ? -0.573 -57.031 -10.703 1 91.25 363 SER B CA 1
ATOM 7859 C C . SER B 1 363 ? -0.844 -55.719 -11.406 1 91.25 363 SER B C 1
ATOM 7861 O O . SER B 1 363 ? -1.208 -54.719 -10.766 1 91.25 363 SER B O 1
ATOM 7863 N N . LEU B 1 364 ? -0.736 -55.625 -12.672 1 93.94 364 LEU B N 1
ATOM 7864 C CA . LEU B 1 364 ? -0.918 -54.406 -13.414 1 93.94 364 LEU B CA 1
ATOM 7865 C C . LEU B 1 364 ? -2.359 -53.906 -13.312 1 93.94 364 LEU B C 1
ATOM 7867 O O . LEU B 1 364 ? -3.295 -54.719 -13.359 1 93.94 364 LEU B O 1
ATOM 7871 N N . GLU B 1 365 ? -2.508 -52.688 -13.148 1 95.31 365 GLU B N 1
ATOM 7872 C CA . GLU B 1 365 ? -3.818 -52.031 -13.109 1 95.31 365 GLU B CA 1
ATOM 7873 C C . GLU B 1 365 ? -4.086 -51.25 -14.391 1 95.31 365 GLU B C 1
ATOM 7875 O O . GLU B 1 365 ? -5.227 -51.156 -14.844 1 95.31 365 GLU B O 1
ATOM 7880 N N . LYS B 1 366 ? -3.066 -50.656 -14.875 1 95.5 366 LYS B N 1
ATOM 7881 C CA . LYS B 1 366 ? -3.17 -49.906 -16.125 1 95.5 366 LYS B CA 1
ATOM 7882 C C . LYS B 1 366 ? -2.062 -50.312 -17.094 1 95.5 366 LYS B C 1
ATOM 7884 O O . LYS B 1 366 ? -0.886 -50.344 -16.734 1 95.5 366 LYS B O 1
ATOM 7889 N N . LEU B 1 367 ? -2.52 -50.594 -18.297 1 96.31 367 LEU B N 1
ATOM 7890 C CA . LEU B 1 367 ? -1.554 -51 -19.312 1 96.31 367 LEU B CA 1
ATOM 7891 C C . LEU B 1 367 ? -1.906 -50.406 -20.672 1 96.31 367 LEU B C 1
ATOM 7893 O O . LEU B 1 367 ? -3.004 -50.625 -21.188 1 96.31 367 LEU B O 1
ATOM 7897 N N . THR B 1 368 ? -1.041 -49.594 -21.141 1 95.12 368 THR B N 1
ATOM 7898 C CA . THR B 1 368 ? -1.154 -49.094 -22.5 1 95.12 368 THR B CA 1
ATOM 7899 C C . THR B 1 368 ? 0.086 -49.438 -23.312 1 95.12 368 THR B C 1
ATOM 7901 O O . THR B 1 368 ? 1.172 -48.906 -23.062 1 95.12 368 THR B O 1
ATOM 7904 N N . LEU B 1 369 ? -0.115 -50.281 -24.219 1 95.69 369 LEU B N 1
ATOM 7905 C CA . LEU B 1 369 ? 0.99 -50.719 -25.078 1 95.69 369 LEU B CA 1
ATOM 7906 C C . LEU B 1 369 ? 0.833 -50.156 -26.484 1 95.69 369 LEU B C 1
ATOM 7908 O O . LEU B 1 369 ? 0.449 -50.906 -27.406 1 95.69 369 LEU B O 1
ATOM 7912 N N . ASN B 1 370 ? 1.094 -48.938 -26.641 1 95.06 370 ASN B N 1
ATOM 7913 C CA . ASN B 1 370 ? 1.158 -48.219 -27.906 1 95.06 370 ASN B CA 1
ATOM 7914 C C . ASN B 1 370 ? -0.106 -48.438 -28.734 1 95.06 370 ASN B C 1
ATOM 7916 O O . ASN B 1 370 ? -0.034 -48.844 -29.891 1 95.06 370 ASN B O 1
ATOM 7920 N N . ASN B 1 371 ? -1.172 -48.062 -28.25 1 93.38 371 ASN B N 1
ATOM 7921 C CA . ASN B 1 371 ? -2.457 -48.25 -28.906 1 93.38 371 ASN B CA 1
ATOM 7922 C C . ASN B 1 371 ? -2.67 -47.281 -30.047 1 93.38 371 ASN B C 1
ATOM 7924 O O . ASN B 1 371 ? -3.609 -47.406 -30.828 1 93.38 371 ASN B O 1
ATOM 7928 N N . GLU B 1 372 ? -1.797 -46.281 -30.156 1 90.12 372 GLU B N 1
ATOM 7929 C CA . GLU B 1 372 ? -1.993 -45.281 -31.203 1 90.12 372 GLU B CA 1
ATOM 7930 C C . GLU B 1 372 ? -0.701 -45.031 -31.969 1 90.12 372 GLU B C 1
ATOM 7932 O O . GLU B 1 372 ? -0.267 -43.875 -32.094 1 90.12 372 GLU B O 1
ATOM 7937 N N . PRO B 1 373 ? -0.136 -46 -32.531 1 90.69 373 PRO B N 1
ATOM 7938 C CA . PRO B 1 373 ? 1.034 -45.781 -33.375 1 90.69 373 PRO B CA 1
ATOM 7939 C C . PRO B 1 373 ? 0.699 -44.969 -34.625 1 90.69 373 PRO B C 1
ATOM 7941 O O . PRO B 1 373 ? -0.441 -45 -35.094 1 90.69 373 PRO B O 1
ATOM 7944 N N . VAL B 1 374 ? 1.65 -44.344 -35.125 1 86.44 374 VAL B N 1
ATOM 7945 C CA . VAL B 1 374 ? 1.438 -43.531 -36.344 1 86.44 374 VAL B CA 1
ATOM 7946 C C . VAL B 1 374 ? 1.39 -44.469 -37.562 1 86.44 374 VAL B C 1
ATOM 7948 O O . VAL B 1 374 ? 0.556 -44.281 -38.438 1 86.44 374 VAL B O 1
ATOM 7951 N N . HIS B 1 375 ? 2.361 -45.375 -37.625 1 87.38 375 HIS B N 1
ATOM 7952 C CA . HIS B 1 375 ? 2.314 -46.406 -38.656 1 87.38 375 HIS B CA 1
ATOM 7953 C C . HIS B 1 375 ? 1.32 -47.5 -38.281 1 87.38 375 HIS B C 1
ATOM 7955 O O . HIS B 1 375 ? 1.675 -48.469 -37.594 1 87.38 375 HIS B O 1
ATOM 7961 N N . MET B 1 376 ? 0.163 -47.469 -38.844 1 87.5 376 MET B N 1
ATOM 7962 C CA . MET B 1 376 ? -0.927 -48.281 -38.344 1 87.5 376 MET B CA 1
ATOM 7963 C C . MET B 1 376 ? -1.505 -49.188 -39.406 1 87.5 376 MET B C 1
ATOM 7965 O O . MET B 1 376 ? -2.666 -49.594 -39.344 1 87.5 376 MET B O 1
ATOM 7969 N N . THR B 1 377 ? -0.75 -49.5 -40.344 1 85.62 377 THR B N 1
ATOM 7970 C CA . THR B 1 377 ? -1.271 -50.25 -41.5 1 85.62 377 THR B CA 1
ATOM 7971 C C . THR B 1 377 ? -1.345 -51.719 -41.188 1 85.62 377 THR B C 1
ATOM 7973 O O . THR B 1 377 ? -2.115 -52.469 -41.812 1 85.62 377 THR B O 1
ATOM 7976 N N . GLN B 1 378 ? -0.525 -52.125 -40.25 1 88.25 378 GLN B N 1
ATOM 7977 C CA . GLN B 1 378 ? -0.519 -53.562 -39.938 1 88.25 378 GLN B CA 1
ATOM 7978 C C . GLN B 1 378 ? -0.276 -53.812 -38.469 1 88.25 378 GLN B C 1
ATOM 7980 O O . GLN B 1 378 ? 0.431 -53.031 -37.812 1 88.25 378 GLN B O 1
ATOM 7985 N N . SER B 1 379 ? -0.878 -54.906 -38 1 91.75 379 SER B N 1
ATOM 7986 C CA . SER B 1 379 ? -0.65 -55.375 -36.625 1 91.75 379 SER B CA 1
ATOM 7987 C C . SER B 1 379 ? -0.5 -56.875 -36.562 1 91.75 379 SER B C 1
ATOM 7989 O O . SER B 1 379 ? -1.194 -57.594 -37.281 1 91.75 379 SER B O 1
ATOM 7991 N N . ASN B 1 380 ? 0.372 -57.281 -35.719 1 90.31 380 ASN B N 1
ATOM 7992 C CA . ASN B 1 380 ? 0.558 -58.719 -35.531 1 90.31 380 ASN B CA 1
ATOM 7993 C C . ASN B 1 380 ? -0.445 -59.281 -34.5 1 90.31 380 ASN B C 1
ATOM 7995 O O . ASN B 1 380 ? -0.544 -60.469 -34.344 1 90.31 380 ASN B O 1
ATOM 7999 N N . LEU B 1 381 ? -1.095 -58.406 -33.938 1 94.38 381 LEU B N 1
ATOM 8000 C CA . LEU B 1 381 ? -2.012 -58.812 -32.906 1 94.38 381 LEU B CA 1
ATOM 8001 C C . LEU B 1 381 ? -3.459 -58.75 -33.375 1 94.38 381 LEU B C 1
ATOM 8003 O O . LEU B 1 381 ? -3.816 -57.875 -34.156 1 94.38 381 LEU B O 1
ATOM 8007 N N . THR B 1 382 ? -4.203 -59.656 -32.969 1 94.62 382 THR B N 1
ATOM 8008 C CA . THR B 1 382 ? -5.633 -59.719 -33.25 1 94.62 382 THR B CA 1
ATOM 8009 C C . THR B 1 382 ? -6.445 -59.625 -31.969 1 94.62 382 THR B C 1
ATOM 8011 O O . THR B 1 382 ? -5.891 -59.375 -30.891 1 94.62 382 THR B O 1
ATOM 8014 N N . LEU B 1 383 ? -7.707 -59.875 -32.062 1 94.38 383 LEU B N 1
ATOM 8015 C CA . LEU B 1 383 ? -8.586 -59.812 -30.906 1 94.38 383 LEU B CA 1
ATOM 8016 C C . LEU B 1 383 ? -8.203 -60.875 -29.875 1 94.38 383 LEU B C 1
ATOM 8018 O O . LEU B 1 383 ? -8.539 -60.75 -28.703 1 94.38 383 LEU B O 1
ATOM 8022 N N . HIS B 1 384 ? -7.465 -61.844 -30.25 1 93.5 384 HIS B N 1
ATOM 8023 C CA . HIS B 1 384 ? -6.984 -62.875 -29.344 1 93.5 384 HIS B CA 1
ATOM 8024 C C . HIS B 1 384 ? -6.066 -62.312 -28.281 1 93.5 384 HIS B C 1
ATOM 8026 O O . HIS B 1 384 ? -5.902 -62.906 -27.203 1 93.5 384 HIS B O 1
ATOM 8032 N N . ALA B 1 385 ? -5.547 -61.156 -28.594 1 95.12 385 ALA B N 1
ATOM 8033 C CA . ALA B 1 385 ? -4.57 -60.531 -27.719 1 95.12 385 ALA B CA 1
ATOM 8034 C C . ALA B 1 385 ? -5.207 -60.125 -26.391 1 95.12 385 ALA B C 1
ATOM 8036 O O . ALA B 1 385 ? -4.508 -59.906 -25.391 1 95.12 385 ALA B O 1
ATOM 8037 N N . LEU B 1 386 ? -6.465 -60 -26.328 1 95.44 386 LEU B N 1
ATOM 8038 C CA . LEU B 1 386 ? -7.168 -59.562 -25.125 1 95.44 386 LEU B CA 1
ATOM 8039 C C . LEU B 1 386 ? -7.328 -60.719 -24.141 1 95.44 386 LEU B C 1
ATOM 8041 O O . LEU B 1 386 ? -7.473 -60.469 -22.938 1 95.44 386 LEU B O 1
ATOM 8045 N N . LEU B 1 387 ? -7.25 -61.875 -24.578 1 94.06 387 LEU B N 1
ATOM 8046 C CA . LEU B 1 387 ? -7.641 -63.062 -23.812 1 94.06 387 LEU B CA 1
ATOM 8047 C C . LEU B 1 387 ? -6.66 -63.312 -22.672 1 94.06 387 LEU B C 1
ATOM 8049 O O . LEU B 1 387 ? -7.074 -63.531 -21.531 1 94.06 387 LEU B O 1
ATOM 8053 N N . PRO B 1 388 ? -5.383 -63.281 -22.969 1 95.38 388 PRO B N 1
ATOM 8054 C CA . PRO B 1 388 ? -4.461 -63.531 -21.859 1 95.38 388 PRO B CA 1
ATOM 8055 C C . PRO B 1 388 ? -4.625 -62.531 -20.719 1 95.38 388 PRO B C 1
ATOM 8057 O O . PRO B 1 388 ? -4.484 -62.906 -19.547 1 95.38 388 PRO B O 1
ATOM 8060 N N . PHE B 1 389 ? -4.902 -61.312 -21.016 1 96 389 PHE B N 1
ATOM 8061 C CA . PHE B 1 389 ? -5.051 -60.312 -19.984 1 96 389 PHE B CA 1
ATOM 8062 C C . PHE B 1 389 ? -6.336 -60.5 -19.203 1 96 389 PHE B C 1
ATOM 8064 O O . PHE B 1 389 ? -6.375 -60.281 -18 1 96 389 PHE B O 1
ATOM 8071 N N . ALA B 1 390 ? -7.371 -60.906 -19.875 1 94.19 390 ALA B N 1
ATOM 8072 C CA . ALA B 1 390 ? -8.617 -61.219 -19.188 1 94.19 390 ALA B CA 1
ATOM 8073 C C . ALA B 1 390 ? -8.445 -62.406 -18.219 1 94.19 390 ALA B C 1
ATOM 8075 O O . ALA B 1 390 ? -9.008 -62.375 -17.125 1 94.19 390 ALA B O 1
ATOM 8076 N N . GLU B 1 391 ? -7.672 -63.281 -18.562 1 93.5 391 GLU B N 1
ATOM 8077 C CA . GLU B 1 391 ? -7.484 -64.5 -17.781 1 93.5 391 GLU B CA 1
ATOM 8078 C C . GLU B 1 391 ? -6.566 -64.25 -16.594 1 93.5 391 GLU B C 1
ATOM 8080 O O . GLU B 1 391 ? -6.824 -64.75 -15.5 1 93.5 391 GLU B O 1
ATOM 8085 N N . HIS B 1 392 ? -5.562 -63.438 -16.797 1 93.88 392 HIS B N 1
ATOM 8086 C CA . HIS B 1 392 ? -4.496 -63.438 -15.805 1 93.88 392 HIS B CA 1
ATOM 8087 C C . HIS B 1 392 ? -4.453 -62.125 -15.047 1 93.88 392 HIS B C 1
ATOM 8089 O O . HIS B 1 392 ? -3.898 -62.062 -13.945 1 93.88 392 HIS B O 1
ATOM 8095 N N . CYS B 1 393 ? -4.895 -61.094 -15.586 1 94.62 393 CYS B N 1
ATOM 8096 C CA . CYS B 1 393 ? -4.766 -59.781 -14.977 1 94.62 393 CYS B CA 1
ATOM 8097 C C . CYS B 1 393 ? -6.09 -59.312 -14.375 1 94.62 393 CYS B C 1
ATOM 8099 O O . CYS B 1 393 ? -6.711 -58.375 -14.875 1 94.62 393 CYS B O 1
ATOM 8101 N N . ARG B 1 394 ? -6.32 -59.781 -13.234 1 92.69 394 ARG B N 1
ATOM 8102 C CA . ARG B 1 394 ? -7.621 -59.562 -12.609 1 92.69 394 ARG B CA 1
ATOM 8103 C C . ARG B 1 394 ? -7.789 -58.125 -12.133 1 92.69 394 ARG B C 1
ATOM 8105 O O . ARG B 1 394 ? -8.906 -57.656 -12.008 1 92.69 394 ARG B O 1
ATOM 8112 N N . HIS B 1 395 ? -6.699 -57.469 -11.938 1 93.94 395 HIS B N 1
ATOM 8113 C CA . HIS B 1 395 ? -6.77 -56.125 -11.383 1 93.94 395 HIS B CA 1
ATOM 8114 C C . HIS B 1 395 ? -6.719 -55.062 -12.484 1 93.94 395 HIS B C 1
ATOM 8116 O O . HIS B 1 395 ? -6.789 -53.875 -12.203 1 93.94 395 HIS B O 1
ATOM 8122 N N . LEU B 1 396 ? -6.645 -55.469 -13.68 1 95.12 396 LEU B N 1
ATOM 8123 C CA . LEU B 1 396 ? -6.504 -54.562 -14.812 1 95.12 396 LEU B CA 1
ATOM 8124 C C . LEU B 1 396 ? -7.762 -53.719 -14.992 1 95.12 396 LEU B C 1
ATOM 8126 O O . LEU B 1 396 ? -8.852 -54.25 -15.18 1 95.12 396 LEU B O 1
ATOM 8130 N N . THR B 1 397 ? -7.629 -52.438 -14.898 1 95.31 397 THR B N 1
ATOM 8131 C CA . THR B 1 397 ? -8.758 -51.531 -15.047 1 95.31 397 THR B CA 1
ATOM 8132 C C . THR B 1 397 ? -8.711 -50.812 -16.391 1 95.31 397 THR B C 1
ATOM 8134 O O . THR B 1 397 ? -9.734 -50.344 -16.906 1 95.31 397 THR B O 1
ATOM 8137 N N . HIS B 1 398 ? -7.523 -50.625 -16.891 1 95.88 398 HIS B N 1
ATOM 8138 C CA . HIS B 1 398 ? -7.324 -49.938 -18.172 1 95.88 398 HIS B CA 1
ATOM 8139 C C . HIS B 1 398 ? -6.391 -50.75 -19.078 1 95.88 398 HIS B C 1
ATOM 8141 O O . HIS B 1 398 ? -5.312 -51.156 -18.641 1 95.88 398 HIS B O 1
ATOM 8147 N N . LEU B 1 399 ? -6.848 -50.938 -20.297 1 96.75 399 LEU B N 1
ATOM 8148 C CA . LEU B 1 399 ? -6.023 -51.656 -21.266 1 96.75 399 LEU B CA 1
ATOM 8149 C C . LEU B 1 399 ? -6.062 -50.969 -22.625 1 96.75 399 LEU B C 1
ATOM 8151 O O . LEU B 1 399 ? -7.137 -50.656 -23.141 1 96.75 399 LEU B O 1
ATOM 8155 N N . GLY B 1 400 ? -4.914 -50.656 -23.125 1 95.88 400 GLY B N 1
ATOM 8156 C CA . GLY B 1 400 ? -4.793 -50.094 -24.469 1 95.88 400 GLY B CA 1
ATOM 8157 C C . GLY B 1 400 ? -3.844 -50.906 -25.344 1 95.88 400 GLY B C 1
ATOM 8158 O O . GLY B 1 400 ? -2.678 -51.094 -25 1 95.88 400 GLY B O 1
ATOM 8159 N N . LEU B 1 401 ? -4.352 -51.312 -26.5 1 95.69 401 LEU B N 1
ATOM 8160 C CA . LEU B 1 401 ? -3.557 -52.094 -27.438 1 95.69 401 LEU B CA 1
ATOM 8161 C C . LEU B 1 401 ? -3.844 -51.688 -28.875 1 95.69 401 LEU B C 1
ATOM 8163 O O . LEU B 1 401 ? -4.91 -51.156 -29.156 1 95.69 401 LEU B O 1
ATOM 8167 N N . PHE B 1 402 ? -2.904 -51.938 -29.688 1 96.06 402 PHE B N 1
ATOM 8168 C CA . PHE B 1 402 ? -3.094 -51.844 -31.141 1 96.06 402 PHE B CA 1
ATOM 8169 C C . PHE B 1 402 ? -3.26 -53.219 -31.766 1 96.06 402 PHE B C 1
ATOM 8171 O O . PHE B 1 402 ? -2.309 -54 -31.828 1 96.06 402 PHE B O 1
ATOM 8178 N N . ILE B 1 403 ? -4.461 -53.531 -32.344 1 95.69 403 ILE B N 1
ATOM 8179 C CA . ILE B 1 403 ? -4.738 -54.875 -32.844 1 95.69 403 ILE B CA 1
ATOM 8180 C C . ILE B 1 403 ? -5.418 -54.781 -34.188 1 95.69 403 ILE B C 1
ATOM 8182 O O . ILE B 1 403 ? -5.824 -53.688 -34.625 1 95.69 403 ILE B O 1
ATOM 8186 N N . ASP B 1 404 ? -5.379 -55.906 -34.875 1 94.81 404 ASP B N 1
ATOM 8187 C CA . ASP B 1 404 ? -6.156 -56.062 -36.094 1 94.81 404 ASP B CA 1
ATOM 8188 C C . ASP B 1 404 ? -7.414 -56.906 -35.844 1 94.81 404 ASP B C 1
ATOM 8190 O O . ASP B 1 404 ? -7.352 -58.125 -35.719 1 94.81 404 ASP B O 1
ATOM 8194 N N . ALA B 1 405 ? -8.523 -56.281 -35.812 1 93.69 405 ALA B N 1
ATOM 8195 C CA . ALA B 1 405 ? -9.797 -56.938 -35.5 1 93.69 405 ALA B CA 1
ATOM 8196 C C . ALA B 1 405 ? -10.547 -57.312 -36.781 1 93.69 405 ALA B C 1
ATOM 8198 O O . ALA B 1 405 ? -11.719 -57.688 -36.719 1 93.69 405 ALA B O 1
ATOM 8199 N N . SER B 1 406 ? -9.93 -57.125 -37.906 1 89.5 406 SER B N 1
ATOM 8200 C CA . SER B 1 406 ? -10.594 -57.406 -39.156 1 89.5 406 SER B CA 1
ATOM 8201 C C . SER B 1 406 ? -10.547 -58.906 -39.5 1 89.5 406 SER B C 1
ATOM 8203 O O . SER B 1 406 ? -11.367 -59.406 -40.25 1 89.5 406 SER B O 1
ATOM 8205 N N . HIS B 1 407 ? -9.516 -59.531 -38.844 1 81.75 407 HIS B N 1
ATOM 8206 C CA . HIS B 1 407 ? -9.352 -60.938 -39.188 1 81.75 407 HIS B CA 1
ATOM 8207 C C . HIS B 1 407 ? -9.258 -61.812 -37.938 1 81.75 407 HIS B C 1
ATOM 8209 O O . HIS B 1 407 ? -8.938 -61.312 -36.844 1 81.75 407 HIS B O 1
ATOM 8215 N N . ASP B 1 408 ? -9.633 -63.094 -38.062 1 81.25 408 ASP B N 1
ATOM 8216 C CA . ASP B 1 408 ? -9.422 -64.125 -37.062 1 81.25 408 ASP B CA 1
ATOM 8217 C C . ASP B 1 408 ? -10.18 -63.781 -35.781 1 81.25 408 ASP B C 1
ATOM 8219 O O . ASP B 1 408 ? -9.602 -63.781 -34.688 1 81.25 408 ASP B O 1
ATOM 8223 N N . ILE B 1 409 ? -11.375 -63.469 -35.969 1 85.38 409 ILE B N 1
ATOM 8224 C CA . ILE B 1 409 ? -12.211 -63.219 -34.781 1 85.38 409 ILE B CA 1
ATOM 8225 C C . ILE B 1 409 ? -12.484 -64.5 -34.062 1 85.38 409 ILE B C 1
ATOM 8227 O O . ILE B 1 409 ? -12.961 -65.5 -34.688 1 85.38 409 ILE B O 1
ATOM 8231 N N . PRO B 1 410 ? -12.062 -64.562 -32.906 1 78 410 PRO B N 1
ATOM 8232 C CA . PRO B 1 410 ? -12.258 -65.812 -32.156 1 78 410 PRO B CA 1
ATOM 8233 C C . PRO B 1 410 ? -13.711 -66.312 -32.188 1 78 410 PRO B C 1
ATOM 8235 O O . PRO B 1 410 ? -14.633 -65.5 -32.094 1 78 410 PRO B O 1
ATOM 8238 N N . SER B 1 411 ? -14.062 -67.5 -32.812 1 66.38 411 SER B N 1
ATOM 8239 C CA . SER B 1 411 ? -15.406 -68.062 -32.875 1 66.38 411 SER B CA 1
ATOM 8240 C C . SER B 1 411 ? -15.688 -68.938 -31.703 1 66.38 411 SER B C 1
ATOM 8242 O O . SER B 1 411 ? -14.773 -69.625 -31.156 1 66.38 411 SER B O 1
ATOM 8244 N N . PHE B 1 412 ? -16.828 -68.812 -31.078 1 54.62 412 PHE B N 1
ATOM 8245 C CA . PHE B 1 412 ? -17.281 -69.625 -29.953 1 54.62 412 PHE B CA 1
ATOM 8246 C C . PHE B 1 412 ? -17.312 -71.125 -30.359 1 54.62 412 PHE B C 1
ATOM 8248 O O . PHE B 1 412 ? -17.844 -71.438 -31.422 1 54.62 412 PHE B O 1
ATOM 8255 N N . PRO B 1 413 ? -16.438 -71.938 -29.844 1 45.19 413 PRO B N 1
ATOM 8256 C CA . PRO B 1 413 ? -16.797 -73.312 -30.125 1 45.19 413 PRO B CA 1
ATOM 8257 C C . PRO B 1 413 ? -18.203 -73.625 -29.641 1 45.19 413 PRO B C 1
ATOM 8259 O O . PRO B 1 413 ? -18.531 -73.438 -28.469 1 45.19 413 PRO B O 1
ATOM 8262 N N . PHE B 1 414 ? -19.234 -73.312 -30.328 1 37.38 414 PHE B N 1
ATOM 8263 C CA . PHE B 1 414 ? -20.5 -73.875 -29.875 1 37.38 414 PHE B CA 1
ATOM 8264 C C . PHE B 1 414 ? -20.328 -75.375 -29.484 1 37.38 414 PHE B C 1
ATOM 8266 O O . PHE B 1 414 ? -19.578 -76.125 -30.125 1 37.38 414 PHE B O 1
ATOM 8273 N N . PRO B 1 415 ? -20.578 -75.625 -28.25 1 36.41 415 PRO B N 1
ATOM 8274 C CA . PRO B 1 415 ? -20.609 -77.062 -28.047 1 36.41 415 PRO B CA 1
ATOM 8275 C C . PRO B 1 415 ? -21.359 -77.812 -29.156 1 36.41 415 PRO B C 1
ATOM 8277 O O . PRO B 1 415 ? -22.484 -77.438 -29.5 1 36.41 415 PRO B O 1
ATOM 8280 N N . VAL B 1 416 ? -20.719 -78.062 -30.234 1 32.97 416 VAL B N 1
ATOM 8281 C CA . VAL B 1 416 ? -21.422 -79.062 -31.062 1 32.97 416 VAL B CA 1
ATOM 8282 C C . VAL B 1 416 ? -21.891 -80.25 -30.188 1 32.97 416 VAL B C 1
ATOM 8284 O O . VAL B 1 416 ? -21.078 -80.875 -29.5 1 32.97 416 VAL B O 1
ATOM 8287 N N . HIS B 1 417 ? -23.109 -80.062 -29.625 1 30.77 417 HIS B N 1
ATOM 8288 C CA . HIS B 1 417 ? -23.734 -81.312 -29.078 1 30.77 417 HIS B CA 1
ATOM 8289 C C . HIS B 1 417 ? -23.469 -82.5 -29.969 1 30.77 417 HIS B C 1
ATOM 8291 O O . HIS B 1 417 ? -24.047 -82.625 -31.047 1 30.77 417 HIS B O 1
ATOM 8297 N N . SER B 1 418 ? -22.297 -82.938 -30.281 1 29.64 418 SER B N 1
ATOM 8298 C CA . SER B 1 418 ? -22.328 -84.312 -30.688 1 29.64 418 SER B CA 1
ATOM 8299 C C . SER B 1 418 ? -23.031 -85.188 -29.656 1 29.64 418 SER B C 1
ATOM 8301 O O . SER B 1 418 ? -22.906 -84.938 -28.453 1 29.64 418 SER B O 1
ATOM 8303 N N . THR B 1 419 ? -24.141 -85.875 -29.953 1 30.7 419 THR B N 1
ATOM 8304 C CA . THR B 1 419 ? -25.016 -86.875 -29.328 1 30.7 419 THR B CA 1
ATOM 8305 C C . THR B 1 419 ? -24.188 -87.812 -28.516 1 30.7 419 THR B C 1
ATOM 8307 O O . THR B 1 419 ? -24.734 -88.75 -27.922 1 30.7 419 THR B O 1
ATOM 8310 N N . SER B 1 420 ? -22.969 -88.25 -28.906 1 30.88 420 SER B N 1
ATOM 8311 C CA . SER B 1 420 ? -22.594 -89.438 -28.156 1 30.88 420 SER B CA 1
ATOM 8312 C C . SER B 1 420 ? -22.453 -89.125 -26.672 1 30.88 420 SER B C 1
ATOM 8314 O O . SER B 1 420 ? -21.828 -88.125 -26.297 1 30.88 420 SER B O 1
ATOM 8316 N N . LEU B 1 421 ? -23.375 -89.688 -25.797 1 30.56 421 LEU B N 1
ATOM 8317 C CA . LEU B 1 421 ? -23.609 -89.812 -24.359 1 30.56 421 LEU B CA 1
ATOM 8318 C C . LEU B 1 421 ? -22.312 -90.125 -23.625 1 30.56 421 LEU B C 1
ATOM 8320 O O . LEU B 1 421 ? -22.328 -90.625 -22.5 1 30.56 421 LEU B O 1
ATOM 8324 N N . SER B 1 422 ? -21.156 -90.375 -24.297 1 30.36 422 SER B N 1
ATOM 8325 C CA . SER B 1 422 ? -20.266 -90.812 -23.219 1 30.36 422 SER B CA 1
ATOM 8326 C C . SER B 1 422 ? -20.141 -89.75 -22.156 1 30.36 422 SER B C 1
ATOM 8328 O O . SER B 1 422 ? -20.016 -88.562 -22.469 1 30.36 422 SER B O 1
ATOM 8330 N N . PHE B 1 423 ? -20.688 -89.938 -20.953 1 30.28 423 PHE B N 1
ATOM 8331 C CA . PHE B 1 423 ? -20.75 -89.312 -19.641 1 30.28 423 PHE B CA 1
ATOM 8332 C C . PHE B 1 423 ? -19.453 -88.562 -19.328 1 30.28 423 PHE B C 1
ATOM 8334 O O . PHE B 1 423 ? -19.312 -87.938 -18.266 1 30.28 423 PHE B O 1
ATOM 8341 N N . ASN B 1 424 ? -18.328 -89.25 -19.781 1 29.78 424 ASN B N 1
ATOM 8342 C CA . ASN B 1 424 ? -17.234 -88.812 -18.922 1 29.78 424 ASN B CA 1
ATOM 8343 C C . ASN B 1 424 ? -17.062 -87.25 -18.953 1 29.78 424 ASN B C 1
ATOM 8345 O O . ASN B 1 424 ? -16.969 -86.625 -17.906 1 29.78 424 ASN B O 1
ATOM 8349 N N . THR B 1 425 ? -16.172 -86.875 -19.922 1 31.95 425 THR B N 1
ATOM 8350 C CA . THR B 1 425 ? -15.367 -85.688 -19.641 1 31.95 425 THR B CA 1
ATOM 8351 C C . THR B 1 425 ? -16.188 -84.438 -19.812 1 31.95 425 THR B C 1
ATOM 8353 O O . THR B 1 425 ? -16.703 -84.125 -20.906 1 31.95 425 THR B O 1
ATOM 8356 N N . SER B 1 426 ? -17.031 -84 -18.906 1 32.62 426 SER B N 1
ATOM 8357 C CA . SER B 1 426 ? -17.672 -82.75 -18.672 1 32.62 426 SER B CA 1
ATOM 8358 C C . SER B 1 426 ? -16.797 -81.562 -19.141 1 32.62 426 SER B C 1
ATOM 8360 O O . SER B 1 426 ? -16.062 -81 -18.344 1 32.62 426 SER B O 1
ATOM 8362 N N . LYS B 1 427 ? -15.836 -81.875 -20.031 1 36.16 427 LYS B N 1
ATOM 8363 C CA . LYS B 1 427 ? -15.203 -80.625 -20.344 1 36.16 427 LYS B CA 1
ATOM 8364 C C . LYS B 1 427 ? -16.234 -79.562 -20.781 1 36.16 427 LYS B C 1
ATOM 8366 O O . LYS B 1 427 ? -16.844 -79.688 -21.844 1 36.16 427 LYS B O 1
ATOM 8371 N N . THR B 1 428 ? -17.047 -79.062 -19.891 1 35.69 428 THR B N 1
ATOM 8372 C CA . THR B 1 428 ? -17.875 -77.875 -20 1 35.69 428 THR B CA 1
ATOM 8373 C C . THR B 1 428 ? -17.297 -76.875 -21.047 1 35.69 428 THR B C 1
ATOM 8375 O O . THR B 1 428 ? -16.094 -76.688 -21.094 1 35.69 428 THR B O 1
ATOM 8378 N N . VAL B 1 429 ? -17.688 -76.875 -22.266 1 40.94 429 VAL B N 1
ATOM 8379 C CA . VAL B 1 429 ? -17.484 -75.875 -23.281 1 40.94 429 VAL B CA 1
ATOM 8380 C C . VAL B 1 429 ? -17.203 -74.5 -22.625 1 40.94 429 VAL B C 1
ATOM 8382 O O . VAL B 1 429 ? -18.109 -73.875 -22.062 1 40.94 429 VAL B O 1
ATOM 8385 N N . THR B 1 430 ? -16.234 -74.312 -21.641 1 46.75 430 THR B N 1
ATOM 8386 C CA . THR B 1 430 ? -15.859 -73.188 -20.781 1 46.75 430 THR B CA 1
ATOM 8387 C C . THR B 1 430 ? -15.633 -71.938 -21.609 1 46.75 430 THR B C 1
ATOM 8389 O O . THR B 1 430 ? -14.891 -72 -22.594 1 46.75 430 THR B O 1
ATOM 8392 N N . GLY B 1 431 ? -16.578 -71 -21.875 1 62.34 431 GLY B N 1
ATOM 8393 C CA . GLY B 1 431 ? -16.562 -69.625 -22.391 1 62.34 431 GLY B CA 1
ATOM 8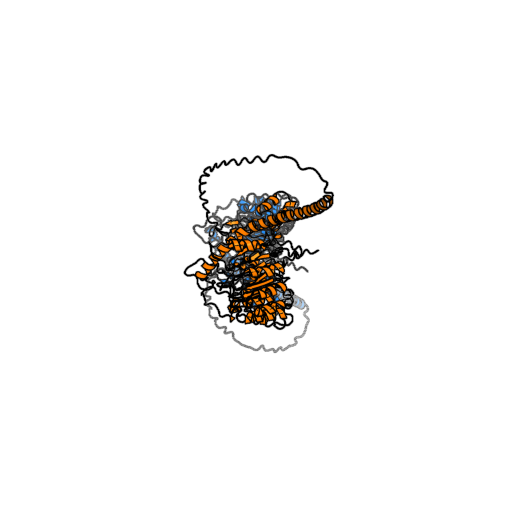394 C C . GLY B 1 431 ? -15.297 -68.875 -22.016 1 62.34 431 GLY B C 1
ATOM 8395 O O . GLY B 1 431 ? -14.422 -69.438 -21.344 1 62.34 431 GLY B O 1
ATOM 8396 N N . TYR B 1 432 ? -14.93 -67.812 -22.797 1 79.88 432 TYR B N 1
ATOM 8397 C CA . TYR B 1 432 ? -13.797 -66.938 -22.484 1 79.88 432 TYR B CA 1
ATOM 8398 C C . TYR B 1 432 ? -13.953 -66.375 -21.078 1 79.88 432 TYR B C 1
ATOM 8400 O O . TYR B 1 432 ? -15.07 -66.125 -20.625 1 79.88 432 TYR B O 1
ATOM 8408 N N . THR B 1 433 ? -12.891 -66.375 -20.359 1 86.5 433 THR B N 1
ATOM 8409 C CA . THR B 1 433 ? -12.891 -65.688 -19.078 1 86.5 433 THR B CA 1
ATOM 8410 C C . THR B 1 433 ? -13.023 -64.188 -19.281 1 86.5 433 THR B C 1
ATOM 8412 O O . THR B 1 433 ? -12.188 -63.562 -19.953 1 86.5 433 THR B O 1
ATOM 8415 N N . PRO B 1 434 ? -14.07 -63.625 -18.734 1 90.25 434 PRO B N 1
ATOM 8416 C CA . PRO B 1 434 ? -14.227 -62.188 -18.906 1 90.25 434 PRO B CA 1
ATOM 8417 C C . PRO B 1 434 ? -13.281 -61.375 -18.016 1 90.25 434 PRO B C 1
ATOM 8419 O O . PRO B 1 434 ? -12.75 -61.906 -17.031 1 90.25 434 PRO B O 1
ATOM 8422 N N . PHE B 1 435 ? -13.062 -60.188 -18.484 1 93.81 435 PHE B N 1
ATOM 8423 C CA . PHE B 1 435 ? -12.312 -59.25 -17.625 1 93.81 435 PHE B CA 1
ATOM 8424 C C . PHE B 1 435 ? -13.062 -59 -16.328 1 93.81 435 PHE B C 1
ATOM 8426 O O . PHE B 1 435 ? -14.289 -58.844 -16.328 1 93.81 435 PHE B O 1
ATOM 8433 N N . HIS B 1 436 ? -12.359 -59 -15.297 1 91.44 436 HIS B N 1
ATOM 8434 C CA . HIS B 1 436 ? -12.992 -58.844 -13.984 1 91.44 436 HIS B CA 1
ATOM 8435 C C . HIS B 1 436 ? -13.195 -57.375 -13.641 1 91.44 436 HIS B C 1
ATOM 8437 O O . HIS B 1 436 ? -14.258 -56.969 -13.156 1 91.44 436 HIS B O 1
ATOM 8443 N N . SER B 1 437 ? -12.172 -56.594 -13.922 1 93.62 437 SER B N 1
ATOM 8444 C CA . SER B 1 437 ? -12.195 -55.25 -13.367 1 93.62 437 SER B CA 1
ATOM 8445 C C . SER B 1 437 ? -12.008 -54.219 -14.461 1 93.62 437 SER B C 1
ATOM 8447 O O . SER B 1 437 ? -11.898 -53 -14.172 1 93.62 437 SER B O 1
ATOM 8449 N N . LEU B 1 438 ? -12 -54.594 -15.672 1 94.25 438 LEU B N 1
ATOM 8450 C CA . LEU B 1 438 ? -11.695 -53.656 -16.75 1 94.25 438 LEU B CA 1
ATOM 8451 C C . LEU B 1 438 ? -12.758 -52.562 -16.875 1 94.25 438 LEU B C 1
ATOM 8453 O O . LEU B 1 438 ? -13.953 -52.875 -16.984 1 94.25 438 LEU B O 1
ATOM 8457 N N . ARG B 1 439 ? -12.281 -51.375 -16.812 1 92.88 439 ARG B N 1
ATOM 8458 C CA . ARG B 1 439 ? -13.195 -50.25 -16.906 1 92.88 439 ARG B CA 1
ATOM 8459 C C . ARG B 1 439 ? -13.07 -49.562 -18.25 1 92.88 439 ARG B C 1
ATOM 8461 O O . ARG B 1 439 ? -14.008 -48.906 -18.703 1 92.88 439 ARG B O 1
ATOM 8468 N N . ARG B 1 440 ? -11.852 -49.625 -18.75 1 94.62 440 ARG B N 1
ATOM 8469 C CA . ARG B 1 440 ? -11.609 -48.906 -20.016 1 94.62 440 ARG B CA 1
ATOM 8470 C C . ARG B 1 440 ? -10.758 -49.781 -20.953 1 94.62 440 ARG B C 1
ATOM 8472 O O . ARG B 1 440 ? -9.695 -50.25 -20.562 1 94.62 440 ARG B O 1
ATOM 8479 N N . LEU B 1 441 ? -11.258 -49.938 -22.141 1 95.31 441 LEU B N 1
ATOM 8480 C CA . LEU B 1 441 ? -10.508 -50.562 -23.219 1 95.31 441 LEU B CA 1
ATOM 8481 C C . LEU B 1 441 ? -10.25 -49.562 -24.344 1 95.31 441 LEU B C 1
ATOM 8483 O O . LEU B 1 441 ? -11.188 -49.125 -25 1 95.31 441 LEU B O 1
ATOM 8487 N N . SER B 1 442 ? -8.969 -49.25 -24.5 1 94.31 442 SER B N 1
ATOM 8488 C CA . SER B 1 442 ? -8.602 -48.281 -25.516 1 94.31 442 SER B CA 1
ATOM 8489 C C . SER B 1 442 ? -8.07 -48.938 -26.781 1 94.31 442 SER B C 1
ATOM 8491 O O . SER B 1 442 ? -6.926 -49.406 -26.812 1 94.31 442 SER B O 1
ATOM 8493 N N . MET B 1 443 ? -8.828 -48.812 -27.828 1 94 443 MET B N 1
ATOM 8494 C CA . MET B 1 443 ? -8.445 -49.438 -29.078 1 94 443 MET B CA 1
ATOM 8495 C C . MET B 1 443 ? -7.609 -48.531 -29.953 1 94 443 MET B C 1
ATOM 8497 O O . MET B 1 443 ? -6.977 -48.969 -30.906 1 94 443 MET B O 1
ATOM 8501 N N . GLY B 1 444 ? -7.617 -47.25 -29.547 1 93.38 444 GLY B N 1
ATOM 8502 C CA . GLY B 1 444 ? -6.824 -46.281 -30.297 1 93.38 444 GLY B CA 1
ATOM 8503 C C . GLY B 1 444 ? -7.125 -46.281 -31.781 1 93.38 444 GLY B C 1
ATOM 8504 O O . GLY B 1 444 ? -8.266 -46.062 -32.188 1 93.38 444 GLY B O 1
ATOM 8505 N N . VAL B 1 445 ? -6.082 -46.75 -32.531 1 91.62 445 VAL B N 1
ATOM 8506 C CA . VAL B 1 445 ? -6.246 -46.781 -33.969 1 91.62 445 VAL B CA 1
ATOM 8507 C C . VAL B 1 445 ? -6.23 -48.219 -34.469 1 91.62 445 VAL B C 1
ATOM 8509 O O . VAL B 1 445 ? -5.812 -48.469 -35.594 1 91.62 445 VAL B O 1
ATOM 8512 N N . SER B 1 446 ? -6.613 -49.125 -33.688 1 95 446 SER B N 1
ATOM 8513 C CA . SER B 1 446 ? -6.664 -50.531 -34.031 1 95 446 SER B CA 1
ATOM 8514 C C . SER B 1 446 ? -7.438 -50.75 -35.344 1 95 446 SER B C 1
ATOM 8516 O O . SER B 1 446 ? -8.391 -50.031 -35.625 1 95 446 SER B O 1
ATOM 8518 N N . ILE B 1 447 ? -7.043 -51.719 -36.062 1 94.19 447 ILE B N 1
ATOM 8519 C CA . ILE B 1 447 ? -7.574 -51.969 -37.406 1 94.19 447 ILE B CA 1
ATOM 8520 C C . ILE B 1 447 ? -8.914 -52.688 -37.312 1 94.19 447 ILE B C 1
ATOM 8522 O O . ILE B 1 447 ? -9.062 -53.625 -36.531 1 94.19 447 ILE B O 1
ATOM 8526 N N . ILE B 1 448 ? -9.859 -52.281 -38.031 1 93.5 448 ILE B N 1
ATOM 8527 C CA . ILE B 1 448 ? -11.188 -52.875 -38.156 1 93.5 448 ILE B CA 1
ATOM 8528 C C . ILE B 1 448 ? -11.766 -52.594 -39.531 1 93.5 448 ILE B C 1
ATOM 8530 O O . ILE B 1 448 ? -11.43 -51.594 -40.156 1 93.5 448 ILE B O 1
ATOM 8534 N N . GLU B 1 449 ? -12.43 -53.5 -40 1 88.19 449 GLU B N 1
ATOM 8535 C CA . GLU B 1 449 ? -13.016 -53.312 -41.312 1 88.19 449 GLU B CA 1
ATOM 8536 C C . GLU B 1 449 ? -13.898 -52.062 -41.344 1 88.19 449 GLU B C 1
ATOM 8538 O O . GLU B 1 449 ? -14.656 -51.812 -40.406 1 88.19 449 GLU B O 1
ATOM 8543 N N . ALA B 1 450 ? -13.695 -51.344 -42.406 1 83.12 450 ALA B N 1
ATOM 8544 C CA . ALA B 1 450 ? -14.461 -50.125 -42.531 1 83.12 450 ALA B CA 1
ATOM 8545 C C . ALA B 1 450 ? -15.938 -50.406 -42.812 1 83.12 450 ALA B C 1
ATOM 8547 O O . ALA B 1 450 ? -16.266 -51.469 -43.375 1 83.12 450 ALA B O 1
ATOM 8548 N N . LEU B 1 451 ? -16.766 -49.438 -42.344 1 74.19 451 LEU B N 1
ATOM 8549 C CA . LEU B 1 451 ? -18.172 -49.531 -42.688 1 74.19 451 LEU B CA 1
ATOM 8550 C C . LEU B 1 451 ? -18.359 -49.5 -44.188 1 74.19 451 LEU B C 1
ATOM 8552 O O . LEU B 1 451 ? -17.578 -48.875 -44.906 1 74.19 451 LEU B O 1
ATOM 8556 N N . PRO B 1 452 ? -19.203 -50.344 -44.562 1 78.88 452 PRO B N 1
ATOM 8557 C CA . PRO B 1 452 ? -20.375 -50.938 -43.938 1 78.88 452 PRO B CA 1
ATOM 8558 C C . PRO B 1 452 ? -20.172 -52.375 -43.531 1 78.88 452 PRO B C 1
ATOM 8560 O O . PRO B 1 452 ? -21.141 -53.094 -43.25 1 78.88 452 PRO B O 1
ATOM 8563 N N . GLU B 1 453 ? -18.922 -52.844 -43.625 1 75.75 453 GLU B N 1
ATOM 8564 C CA . GLU B 1 453 ? -18.703 -54.219 -43.188 1 75.75 453 GLU B CA 1
ATOM 8565 C C . GLU B 1 453 ? -19.203 -54.406 -41.781 1 75.75 453 GLU B C 1
ATOM 8567 O O . GLU B 1 453 ? -19.156 -53.5 -40.938 1 75.75 453 GLU B O 1
ATOM 8572 N N . PRO B 1 454 ? -19.641 -55.562 -41.625 1 75.19 454 PRO B N 1
ATOM 8573 C CA . PRO B 1 454 ? -20.266 -55.812 -40.312 1 75.19 454 PRO B CA 1
ATOM 8574 C C . PRO B 1 454 ? -19.266 -55.781 -39.156 1 75.19 454 PRO B C 1
ATOM 8576 O O . PRO B 1 454 ? -18.234 -56.438 -39.25 1 75.19 454 PRO B O 1
ATOM 8579 N N . THR B 1 455 ? -19.516 -54.969 -38.25 1 87.81 455 THR B N 1
ATOM 8580 C CA . THR B 1 455 ? -18.734 -54.875 -37 1 87.81 455 THR B CA 1
ATOM 8581 C C . THR B 1 455 ? -19.297 -55.781 -35.938 1 87.81 455 THR B C 1
ATOM 8583 O O . THR B 1 455 ? -18.75 -55.875 -34.844 1 87.81 455 THR B O 1
ATOM 8586 N N . ALA B 1 456 ? -20.297 -56.438 -36.281 1 83.94 456 ALA B N 1
ATOM 8587 C CA . ALA B 1 456 ? -21.078 -57.25 -35.344 1 83.94 456 ALA B CA 1
ATOM 8588 C C . ALA B 1 456 ? -20.219 -58.375 -34.75 1 83.94 456 ALA B C 1
ATOM 8590 O O . ALA B 1 456 ? -20.266 -58.594 -33.531 1 83.94 456 ALA B O 1
ATOM 8591 N N . PRO B 1 457 ? -19.484 -59.031 -35.625 1 85.31 457 PRO B N 1
ATOM 8592 C CA . PRO B 1 457 ? -18.672 -60.125 -35.031 1 85.31 457 PRO B CA 1
ATOM 8593 C C . PRO B 1 457 ? -17.719 -59.625 -33.969 1 85.31 457 PRO B C 1
ATOM 8595 O O . PRO B 1 457 ? -17.5 -60.312 -32.969 1 85.31 457 PRO B O 1
ATOM 8598 N N . VAL B 1 458 ? -17.141 -58.438 -34.25 1 91.94 458 VAL B N 1
ATOM 8599 C CA . VAL B 1 458 ? -16.219 -57.844 -33.25 1 91.94 458 VAL B CA 1
ATOM 8600 C C . VAL B 1 458 ? -16.984 -57.5 -31.984 1 91.94 458 VAL B C 1
ATOM 8602 O O . VAL B 1 458 ? -16.5 -57.781 -30.875 1 91.94 458 VAL B O 1
ATOM 8605 N N . ALA B 1 459 ? -18.172 -56.969 -32.125 1 90 459 ALA B N 1
ATOM 8606 C CA . ALA B 1 459 ? -19 -56.562 -30.969 1 90 459 ALA B CA 1
ATOM 8607 C C . ALA B 1 459 ? -19.422 -57.812 -30.156 1 90 459 ALA B C 1
ATOM 8609 O O . ALA B 1 459 ? -19.422 -57.781 -28.922 1 90 459 ALA B O 1
ATOM 8610 N N . LEU B 1 460 ? -19.703 -58.781 -30.844 1 84.75 460 LEU B N 1
ATOM 8611 C CA . LEU B 1 460 ? -20.141 -60.031 -30.203 1 84.75 460 LEU B CA 1
ATOM 8612 C C . LEU B 1 460 ? -19 -60.656 -29.391 1 84.75 460 LEU B C 1
ATOM 8614 O O . LEU B 1 460 ? -19.219 -61.125 -28.266 1 84.75 460 LEU B O 1
ATOM 8618 N N . PHE B 1 461 ? -17.922 -60.656 -29.906 1 88.94 461 PHE B N 1
ATOM 8619 C CA . PHE B 1 461 ? -16.766 -61.219 -29.219 1 88.94 461 PHE B CA 1
ATOM 8620 C C . PHE B 1 461 ? -16.469 -60.406 -27.953 1 88.94 461 PHE B C 1
ATOM 8622 O O . PHE B 1 461 ? -16.281 -60.969 -26.875 1 88.94 461 PHE B O 1
ATOM 8629 N N . LEU B 1 462 ? -16.406 -59.031 -28.156 1 92.56 462 LEU B N 1
ATOM 8630 C CA . LEU B 1 462 ? -16.062 -58.156 -27.047 1 92.56 462 LEU B CA 1
ATOM 8631 C C . LEU B 1 462 ? -17.125 -58.219 -25.953 1 92.56 462 LEU B C 1
ATOM 8633 O O . LEU B 1 462 ? -16.812 -58.062 -24.766 1 92.56 462 LEU B O 1
ATOM 8637 N N . SER B 1 463 ? -18.406 -58.5 -26.359 1 88.25 463 SER B N 1
ATOM 8638 C CA . SER B 1 463 ? -19.484 -58.594 -25.391 1 88.25 463 SER B CA 1
ATOM 8639 C C . SER B 1 463 ? -19.312 -59.781 -24.453 1 88.25 463 SER B C 1
ATOM 8641 O O . SER B 1 463 ? -19.844 -59.812 -23.344 1 88.25 463 SER B O 1
ATOM 8643 N N . GLN B 1 464 ? -18.516 -60.719 -24.859 1 86.38 464 GLN B N 1
ATOM 8644 C CA . GLN B 1 464 ? -18.219 -61.906 -24.031 1 86.38 464 GLN B CA 1
ATOM 8645 C C . GLN B 1 464 ? -17.125 -61.594 -23.031 1 86.38 464 GLN B C 1
ATOM 8647 O O . GLN B 1 464 ? -17.047 -62.219 -21.984 1 86.38 464 GLN B O 1
ATOM 8652 N N . LEU B 1 465 ? -16.297 -60.688 -23.391 1 90.62 465 LEU B N 1
ATOM 8653 C CA . LEU B 1 465 ? -15.094 -60.438 -22.609 1 90.62 465 LEU B CA 1
ATOM 8654 C C . LEU B 1 465 ? -15.266 -59.25 -21.672 1 90.62 465 LEU B C 1
ATOM 8656 O O . LEU B 1 465 ? -14.625 -59.188 -20.609 1 90.62 465 LEU B O 1
ATOM 8660 N N . LEU B 1 466 ? -16.016 -58.281 -22.031 1 92.62 466 LEU B N 1
ATOM 8661 C CA . LEU B 1 466 ? -16.031 -57 -21.328 1 92.62 466 LEU B CA 1
ATOM 8662 C C . LEU B 1 466 ? -17.156 -56.938 -20.297 1 92.62 466 LEU B C 1
ATOM 8664 O O . LEU B 1 466 ? -18.25 -57.438 -20.562 1 92.62 466 LEU B O 1
ATOM 8668 N N . PRO B 1 467 ? -16.875 -56.406 -19.172 1 88.75 467 PRO B N 1
ATOM 8669 C CA . PRO B 1 467 ? -17.938 -56.188 -18.203 1 88.75 467 PRO B CA 1
ATOM 8670 C C . PRO B 1 467 ? -18.891 -55.062 -18.641 1 88.75 467 PRO B C 1
ATOM 8672 O O . PRO B 1 467 ? -18.578 -54.312 -19.562 1 88.75 467 PRO B O 1
ATOM 8675 N N . LEU B 1 468 ? -20.109 -55 -18.016 1 82.81 468 LEU B N 1
ATOM 8676 C CA . LEU B 1 468 ? -21.188 -54.094 -18.406 1 82.81 468 LEU B CA 1
ATOM 8677 C C . LEU B 1 468 ? -20.734 -52.625 -18.312 1 82.81 468 LEU B C 1
ATOM 8679 O O . LEU B 1 468 ? -21.125 -51.812 -19.141 1 82.81 468 LEU B O 1
ATOM 8683 N N . HIS B 1 469 ? -19.828 -52.25 -17.469 1 85.94 469 HIS B N 1
ATOM 8684 C CA . HIS B 1 469 ? -19.516 -50.844 -17.281 1 85.94 469 HIS B CA 1
ATOM 8685 C C . HIS B 1 469 ? -18.156 -50.5 -17.906 1 85.94 469 HIS B C 1
ATOM 8687 O O . HIS B 1 469 ? -17.609 -49.438 -17.641 1 85.94 469 HIS B O 1
ATOM 8693 N N . CYS B 1 470 ? -17.75 -51.344 -18.797 1 90.69 470 CYS B N 1
ATOM 8694 C CA . CYS B 1 470 ? -16.469 -51.062 -19.438 1 90.69 470 CYS B CA 1
ATOM 8695 C C . CYS B 1 470 ? -16.641 -50.125 -20.625 1 90.69 470 CYS B C 1
ATOM 8697 O O . CYS B 1 470 ? -17.5 -50.344 -21.484 1 90.69 470 CYS B O 1
ATOM 8699 N N . LYS B 1 471 ? -15.875 -49.062 -20.688 1 90.88 471 LYS B N 1
ATOM 8700 C CA . LYS B 1 471 ? -15.938 -48.094 -21.781 1 90.88 471 LYS B CA 1
ATOM 8701 C C . LYS B 1 471 ? -14.938 -48.438 -22.875 1 90.88 471 LYS B C 1
ATOM 8703 O O . LYS B 1 471 ? -13.773 -48.719 -22.594 1 90.88 471 LYS B O 1
ATOM 8708 N N . LEU B 1 472 ? -15.414 -48.469 -24.094 1 92.62 472 LEU B N 1
ATOM 8709 C CA . LEU B 1 472 ? -14.562 -48.688 -25.266 1 92.62 472 LEU B CA 1
ATOM 8710 C C . LEU B 1 472 ? -14.242 -47.344 -25.953 1 92.62 472 LEU B C 1
ATOM 8712 O O . LEU B 1 472 ? -15.148 -46.656 -26.391 1 92.62 472 LEU B O 1
ATOM 8716 N N . ASP B 1 473 ? -12.945 -47.031 -25.938 1 90.12 473 ASP B N 1
ATOM 8717 C CA . ASP B 1 473 ? -12.523 -45.781 -26.547 1 90.12 473 ASP B CA 1
ATOM 8718 C C . ASP B 1 473 ? -11.648 -46.031 -27.781 1 90.12 473 ASP B C 1
ATOM 8720 O O . ASP B 1 473 ? -11.055 -47.094 -27.922 1 90.12 473 ASP B O 1
ATOM 8724 N N . CYS B 1 474 ? -11.656 -44.938 -28.688 1 89.5 474 CYS B N 1
ATOM 8725 C CA . CYS B 1 474 ? -10.812 -45 -29.875 1 89.5 474 CYS B CA 1
ATOM 8726 C C . CYS B 1 474 ? -10.273 -43.594 -30.219 1 89.5 474 CYS B C 1
ATOM 8728 O O . CYS B 1 474 ? -10.703 -42.594 -29.641 1 89.5 474 CYS B O 1
ATOM 8730 N N . GLY B 1 475 ? -9.258 -43.562 -30.922 1 86.44 475 GLY B N 1
ATOM 8731 C CA . GLY B 1 475 ? -8.711 -42.281 -31.391 1 86.44 475 GLY B CA 1
ATOM 8732 C C . GLY B 1 475 ? -7.273 -42.062 -30.938 1 86.44 475 GLY B C 1
ATOM 8733 O O . GLY B 1 475 ? -6.59 -43 -30.547 1 86.44 475 GLY B O 1
ATOM 8734 N N . ILE B 1 476 ? -6.793 -40.719 -31.234 1 79.38 476 ILE B N 1
ATOM 8735 C CA . ILE B 1 476 ? -5.398 -40.406 -30.953 1 79.38 476 ILE B CA 1
ATOM 8736 C C . ILE B 1 476 ? -5.32 -39.281 -29.922 1 79.38 476 ILE B C 1
ATOM 8738 O O . ILE B 1 476 ? -6.285 -38.562 -29.719 1 79.38 476 ILE B O 1
ATOM 8742 N N . THR B 1 477 ? -4.176 -39.281 -29.203 1 72.69 477 THR B N 1
ATOM 8743 C CA . THR B 1 477 ? -3.947 -38.25 -28.203 1 72.69 477 THR B CA 1
ATOM 8744 C C . THR B 1 477 ? -2.895 -37.25 -28.672 1 72.69 477 THR B C 1
ATOM 8746 O O . THR B 1 477 ? -2.668 -36.219 -28.031 1 72.69 477 THR B O 1
ATOM 8749 N N . TRP B 1 478 ? -2.119 -37.438 -29.594 1 63.22 478 TRP B N 1
ATOM 8750 C CA . TRP B 1 478 ? -0.991 -36.594 -29.984 1 63.22 478 TRP B CA 1
ATOM 8751 C C . TRP B 1 478 ? -1.421 -35.562 -31 1 63.22 478 TRP B C 1
ATOM 8753 O O . TRP B 1 478 ? -0.581 -34.875 -31.578 1 63.22 478 TRP B O 1
ATOM 8763 N N . ASN B 1 479 ? -2.77 -35.219 -31.203 1 54.34 479 ASN B N 1
ATOM 8764 C CA . ASN B 1 479 ? -3.146 -34.094 -32.031 1 54.34 479 ASN B CA 1
ATOM 8765 C C . ASN B 1 479 ? -2.955 -32.75 -31.312 1 54.34 479 ASN B C 1
ATOM 8767 O O . ASN B 1 479 ? -3.779 -32.375 -30.484 1 54.34 479 ASN B O 1
ATOM 8771 N N . GLU B 1 480 ? -1.973 -32.469 -30.719 1 46.5 480 GLU B N 1
ATOM 8772 C CA . GLU B 1 480 ? -1.701 -31.344 -29.812 1 46.5 480 GLU B CA 1
ATOM 8773 C C . GLU B 1 480 ? -2.076 -30.016 -30.453 1 46.5 480 GLU B C 1
ATOM 8775 O O . GLU B 1 480 ? -1.947 -28.953 -29.828 1 46.5 480 GLU B O 1
ATOM 8780 N N . ASP B 1 481 ? -1.829 -29.578 -31.75 1 37.78 481 ASP B N 1
ATOM 8781 C CA . ASP B 1 481 ? -1.942 -28.156 -32.062 1 37.78 481 ASP B CA 1
ATOM 8782 C C . ASP B 1 481 ? -3.385 -27.672 -31.938 1 37.78 481 ASP B C 1
ATOM 8784 O O . ASP B 1 481 ? -4.254 -28.078 -32.719 1 37.78 481 ASP B O 1
ATOM 8788 N N . PRO B 1 482 ? -3.807 -27.344 -30.875 1 36.75 482 PRO B N 1
ATOM 8789 C CA . PRO B 1 482 ? -5.137 -26.734 -30.906 1 36.75 482 PRO B CA 1
ATOM 8790 C C . PRO B 1 482 ? -5.293 -25.719 -32.031 1 36.75 482 PRO B C 1
ATOM 8792 O O . PRO B 1 482 ? -6.398 -25.25 -32.281 1 36.75 482 PRO B O 1
ATOM 8795 N N . ALA B 1 483 ? -4.238 -24.781 -32.125 1 33.56 483 ALA B N 1
ATOM 8796 C CA . ALA B 1 483 ? -4.387 -23.688 -33.094 1 33.56 483 ALA B CA 1
ATOM 8797 C C . ALA B 1 483 ? -4.703 -24.203 -34.5 1 33.56 483 ALA B C 1
ATOM 8799 O O . ALA B 1 483 ? -4.754 -23.438 -35.469 1 33.56 483 ALA B O 1
ATOM 8800 N N . THR B 1 484 ? -4.445 -25.359 -34.844 1 32 484 THR B N 1
ATOM 8801 C CA . THR B 1 484 ? -4.734 -25.578 -36.25 1 32 484 THR B CA 1
ATOM 8802 C C . THR B 1 484 ? -6.234 -25.5 -36.5 1 32 484 THR B C 1
ATOM 8804 O O . THR B 1 484 ? -6.953 -26.484 -36.344 1 32 484 THR B O 1
ATOM 8807 N N . GLU B 1 485 ? -6.906 -24.703 -35.969 1 32.12 485 GLU B N 1
ATOM 8808 C CA . GLU B 1 485 ? -7.684 -24.172 -37.094 1 32.12 485 GLU B CA 1
ATOM 8809 C C . GLU B 1 485 ? -6.801 -23.953 -38.312 1 32.12 485 GLU B C 1
ATOM 8811 O O . GLU B 1 485 ? -5.656 -23.516 -38.188 1 32.12 485 GLU B O 1
ATOM 8816 N N . VAL B 1 486 ? -6.973 -24.531 -39.438 1 31.3 486 VAL B N 1
ATOM 8817 C CA . VAL B 1 486 ? -6.406 -24.312 -40.781 1 31.3 486 VAL B CA 1
ATOM 8818 C C . VAL B 1 486 ? -6.098 -22.844 -40.969 1 31.3 486 VAL B C 1
ATOM 8820 O O . VAL B 1 486 ? -6.992 -22.047 -41.281 1 31.3 486 VAL B O 1
ATOM 8823 N N . ASP B 1 487 ? -5.621 -22.094 -40.062 1 31.11 487 ASP B N 1
ATOM 8824 C CA . ASP B 1 487 ? -5.109 -20.922 -40.781 1 31.11 487 ASP B CA 1
ATOM 8825 C C . ASP B 1 487 ? -4.113 -21.344 -41.875 1 31.11 487 ASP B C 1
ATOM 8827 O O . ASP B 1 487 ? -3.18 -22.109 -41.594 1 31.11 487 ASP B O 1
ATOM 8831 N N . PRO B 1 488 ? -4.406 -21.234 -43.25 1 30.98 488 PRO B N 1
ATOM 8832 C CA . PRO B 1 488 ? -3.502 -21.516 -44.344 1 30.98 488 PRO B CA 1
ATOM 8833 C C . PRO B 1 488 ? -2.057 -21.125 -44.062 1 30.98 488 PRO B C 1
ATOM 8835 O O . PRO B 1 488 ? -1.131 -21.641 -44.688 1 30.98 488 PRO B O 1
ATOM 8838 N N . ASN B 1 489 ? -1.845 -19.938 -43.5 1 30.38 489 ASN B N 1
ATOM 8839 C CA . ASN B 1 489 ? -0.482 -19.438 -43.312 1 30.38 489 ASN B CA 1
ATOM 8840 C C . ASN B 1 489 ? 0.137 -19.984 -42.031 1 30.38 489 ASN B C 1
ATOM 8842 O O . ASN B 1 489 ? 1.111 -19.422 -41.531 1 30.38 489 ASN B O 1
ATOM 8846 N N . ALA B 1 490 ? -0.553 -20.625 -41.156 1 32.03 490 ALA B N 1
ATOM 8847 C CA . ALA B 1 490 ? 0.001 -21.062 -39.875 1 32.03 490 ALA B CA 1
ATOM 8848 C C . ALA B 1 490 ? 1.265 -21.891 -40.094 1 32.03 490 ALA B C 1
ATOM 8850 O O . ALA B 1 490 ? 1.291 -22.797 -40.938 1 32.03 490 ALA B O 1
ATOM 8851 N N . VAL B 1 491 ? 2.463 -21.484 -39.562 1 30.64 491 VAL B N 1
ATOM 8852 C CA . VAL B 1 491 ? 3.777 -22.125 -39.469 1 30.64 491 VAL B CA 1
ATOM 8853 C C . VAL B 1 491 ? 3.635 -23.547 -38.969 1 30.64 491 VAL B C 1
ATOM 8855 O O . VAL B 1 491 ? 2.598 -23.922 -38.406 1 30.64 491 VAL B O 1
ATOM 8858 N N . GLU B 1 492 ? 4.957 -24.375 -38.5 1 31.77 492 GLU B N 1
ATOM 8859 C CA . GLU B 1 492 ? 5.617 -25.688 -38.531 1 31.77 492 GLU B CA 1
ATOM 8860 C C . GLU B 1 492 ? 5.078 -26.578 -37.406 1 31.77 492 GLU B C 1
ATOM 8862 O O . GLU B 1 492 ? 5.086 -27.797 -37.531 1 31.77 492 GLU B O 1
ATOM 8867 N N . GLY B 1 493 ? 4.984 -26.188 -36.062 1 35.5 493 GLY B N 1
ATOM 8868 C CA . GLY B 1 493 ? 5.25 -27.281 -35.156 1 35.5 493 GLY B CA 1
ATOM 8869 C C . GLY B 1 493 ? 4.07 -28.203 -34.969 1 35.5 493 GLY B C 1
ATOM 8870 O O . GLY B 1 493 ? 4.062 -29.031 -34.062 1 35.5 493 GLY B O 1
ATOM 8871 N N . GLY B 1 494 ? 2.934 -27.891 -35.125 1 40.09 494 GLY B N 1
ATOM 8872 C CA . GLY B 1 494 ? 1.88 -28.844 -34.875 1 40.09 494 GLY B CA 1
ATOM 8873 C C . GLY B 1 494 ? 1.974 -30.094 -35.719 1 40.09 494 GLY B C 1
ATOM 8874 O O . GLY B 1 494 ? 2.621 -30.078 -36.781 1 40.09 494 GLY B O 1
ATOM 8875 N N . VAL B 1 495 ? 1.969 -31.312 -35.031 1 48.38 495 VAL B N 1
ATOM 8876 C CA . VAL B 1 495 ? 2.01 -32.531 -35.812 1 48.38 495 VAL B CA 1
ATOM 8877 C C . VAL B 1 495 ? 1.001 -32.438 -36.969 1 48.38 495 VAL B C 1
ATOM 8879 O O . VAL B 1 495 ? -0.203 -32.312 -36.719 1 48.38 495 VAL B O 1
ATOM 8882 N N . VAL B 1 496 ? 1.312 -31.875 -38.062 1 55.34 496 VAL B N 1
ATOM 8883 C CA . VAL B 1 496 ? 0.483 -31.922 -39.25 1 55.34 496 VAL B CA 1
ATOM 8884 C C . VAL B 1 496 ? 0.218 -33.375 -39.656 1 55.34 496 VAL B C 1
ATOM 8886 O O . VAL B 1 496 ? 1.155 -34.156 -39.844 1 55.34 496 VAL B O 1
ATOM 8889 N N . VAL B 1 497 ? -1.049 -33.781 -39.25 1 64.88 497 VAL B N 1
ATOM 8890 C CA . VAL B 1 497 ? -1.435 -35.125 -39.594 1 64.88 497 VAL B CA 1
ATOM 8891 C C . VAL B 1 497 ? -1.722 -35.219 -41.094 1 64.88 497 VAL B C 1
ATOM 8893 O O . VAL B 1 497 ? -2.457 -34.375 -41.656 1 64.88 497 VAL B O 1
ATOM 8896 N N . ASP B 1 498 ? -1 -36.031 -41.75 1 73.88 498 ASP B N 1
ATOM 8897 C CA . ASP B 1 498 ? -1.238 -36.312 -43.188 1 73.88 498 ASP B CA 1
ATOM 8898 C C . ASP B 1 498 ? -2.709 -36.625 -43.438 1 73.88 498 ASP B C 1
ATOM 8900 O O . ASP B 1 498 ? -3.346 -37.344 -42.625 1 73.88 498 ASP B O 1
ATOM 8904 N N . VAL B 1 499 ? -3.246 -36.125 -44.438 1 74.12 499 VAL B N 1
ATOM 8905 C CA . VAL B 1 499 ? -4.656 -36.25 -44.781 1 74.12 499 VAL B CA 1
ATOM 8906 C C . VAL B 1 499 ? -5.039 -37.719 -44.875 1 74.12 499 VAL B C 1
ATOM 8908 O O . VAL B 1 499 ? -6.129 -38.125 -44.438 1 74.12 499 VAL B O 1
ATOM 8911 N N . GLY B 1 500 ? -4.164 -38.5 -45.438 1 76.44 500 GLY B N 1
ATOM 8912 C CA . GLY B 1 500 ? -4.449 -39.906 -45.562 1 76.44 500 GLY B CA 1
ATOM 8913 C C . GLY B 1 500 ? -4.551 -40.594 -44.219 1 76.44 500 GLY B C 1
ATOM 8914 O O . GLY B 1 500 ? -5.426 -41.438 -44 1 76.44 500 GLY B O 1
ATOM 8915 N N . ILE B 1 501 ? -3.738 -40.156 -43.375 1 79.94 501 ILE B N 1
ATOM 8916 C CA . ILE B 1 501 ? -3.729 -40.719 -42.031 1 79.94 501 ILE B CA 1
ATOM 8917 C C . ILE B 1 501 ? -4.984 -40.281 -41.281 1 79.94 501 ILE B C 1
ATOM 8919 O O . ILE B 1 501 ? -5.613 -41.094 -40.594 1 79.94 501 ILE B O 1
ATOM 8923 N N . ALA B 1 502 ? -5.344 -39.125 -41.5 1 81.38 502 ALA B N 1
ATOM 8924 C CA . ALA B 1 502 ? -6.531 -38.594 -40.844 1 81.38 502 ALA B CA 1
ATOM 8925 C C . ALA B 1 502 ? -7.789 -39.344 -41.281 1 81.38 502 ALA B C 1
ATOM 8927 O O . ALA B 1 502 ? -8.672 -39.625 -40.469 1 81.38 502 ALA B O 1
ATOM 8928 N N . GLU B 1 503 ? -7.84 -39.562 -42.5 1 82.19 503 GLU B N 1
ATOM 8929 C CA . GLU B 1 503 ? -8.992 -40.281 -43.062 1 82.19 503 GLU B CA 1
ATOM 8930 C C . GLU B 1 503 ? -9.062 -41.688 -42.531 1 82.19 503 GLU B C 1
ATOM 8932 O O . GLU B 1 503 ? -10.148 -42.188 -42.188 1 82.19 503 GLU B O 1
ATOM 8937 N N . MET B 1 504 ? -7.926 -42.312 -42.469 1 85.81 504 MET B N 1
ATOM 8938 C CA . MET B 1 504 ? -7.871 -43.656 -41.969 1 85.81 504 MET B CA 1
ATOM 8939 C C . MET B 1 504 ? -8.328 -43.719 -40.5 1 85.81 504 MET B C 1
ATOM 8941 O O . MET B 1 504 ? -9.07 -44.625 -40.094 1 85.81 504 MET B O 1
ATOM 8945 N N . ILE B 1 505 ? -7.855 -42.844 -39.781 1 86.44 505 ILE B N 1
ATOM 8946 C CA . ILE B 1 505 ? -8.211 -42.75 -38.375 1 86.44 505 ILE B CA 1
ATOM 8947 C C . ILE B 1 505 ? -9.711 -42.5 -38.25 1 86.44 505 ILE B C 1
ATOM 8949 O O . ILE B 1 505 ? -10.383 -43.125 -37.406 1 86.44 505 ILE B O 1
ATOM 8953 N N . GLY B 1 506 ? -10.219 -41.656 -39.031 1 85.62 506 GLY B N 1
ATOM 8954 C CA . GLY B 1 506 ? -11.641 -41.344 -39 1 85.62 506 GLY B CA 1
ATOM 8955 C C . GLY B 1 506 ? -12.508 -42.562 -39.281 1 85.62 506 GLY B C 1
ATOM 8956 O O . GLY B 1 506 ? -13.5 -42.781 -38.594 1 85.62 506 GLY B O 1
ATOM 8957 N N . GLU B 1 507 ? -12.164 -43.25 -40.25 1 88.56 507 GLU B N 1
ATOM 8958 C CA . GLU B 1 507 ? -12.922 -44.438 -40.625 1 88.56 507 GLU B CA 1
ATOM 8959 C C . GLU B 1 507 ? -12.906 -45.469 -39.5 1 88.56 507 GLU B C 1
ATOM 8961 O O . GLU B 1 507 ? -13.938 -46.094 -39.219 1 88.56 507 GLU B O 1
ATOM 8966 N N . ARG B 1 508 ? -11.812 -45.594 -39.031 1 91 508 ARG B N 1
ATOM 8967 C CA . ARG B 1 508 ? -11.688 -46.594 -37.969 1 91 508 ARG B CA 1
ATOM 8968 C C . ARG B 1 508 ? -12.453 -46.156 -36.719 1 91 508 ARG B C 1
ATOM 8970 O O . ARG B 1 508 ? -13.086 -47 -36.062 1 91 508 ARG B O 1
ATOM 8977 N N . CYS B 1 509 ? -12.352 -44.938 -36.438 1 89.94 509 CYS B N 1
ATOM 8978 C CA . CYS B 1 509 ? -13.062 -44.438 -35.25 1 89.94 509 CYS B CA 1
ATOM 8979 C C . CYS B 1 509 ? -14.57 -44.594 -35.438 1 89.94 509 CYS B C 1
ATOM 8981 O O . CYS B 1 509 ? -15.289 -44.844 -34.469 1 89.94 509 CYS B O 1
ATOM 8983 N N . GLU B 1 510 ? -14.992 -44.406 -36.625 1 87.56 510 GLU B N 1
ATOM 8984 C CA . GLU B 1 510 ? -16.422 -44.594 -36.875 1 87.56 510 GLU B CA 1
ATOM 8985 C C . GLU B 1 510 ? -16.828 -46.062 -36.656 1 87.56 510 GLU B C 1
ATOM 8987 O O . GLU B 1 510 ? -17.859 -46.344 -36.062 1 87.56 510 GLU B O 1
ATOM 8992 N N . ALA B 1 511 ? -16.031 -46.969 -37.188 1 91.25 511 ALA B N 1
ATOM 8993 C CA . ALA B 1 511 ? -16.312 -48.406 -37.031 1 91.25 511 ALA B CA 1
ATOM 8994 C C . ALA B 1 511 ? -16.281 -48.781 -35.562 1 91.25 511 ALA B C 1
ATOM 8996 O O . ALA B 1 511 ? -17.188 -49.5 -35.062 1 91.25 511 ALA B O 1
ATOM 8997 N N . TRP B 1 512 ? -15.312 -48.344 -34.844 1 92.5 512 TRP B N 1
ATOM 8998 C CA . TRP B 1 512 ? -15.211 -48.688 -33.438 1 92.5 512 TRP B CA 1
ATOM 8999 C C . TRP B 1 512 ? -16.312 -48 -32.656 1 92.5 512 TRP B C 1
ATOM 9001 O O . TRP B 1 512 ? -16.781 -48.5 -31.625 1 92.5 512 TRP B O 1
ATOM 9011 N N . GLY B 1 513 ? -16.688 -46.844 -33.094 1 89.69 513 GLY B N 1
ATOM 9012 C CA . GLY B 1 513 ? -17.844 -46.188 -32.5 1 89.69 513 GLY B CA 1
ATOM 9013 C C . GLY B 1 513 ? -19.094 -47.031 -32.562 1 89.69 513 GLY B C 1
ATOM 9014 O O . GLY B 1 513 ? -19.875 -47.062 -31.609 1 89.69 513 GLY B O 1
ATOM 9015 N N . GLU B 1 514 ? -19.234 -47.656 -33.625 1 86.56 514 GLU B N 1
ATOM 9016 C CA . GLU B 1 514 ? -20.375 -48.531 -33.781 1 86.56 514 GLU B CA 1
ATOM 9017 C C . GLU B 1 514 ? -20.297 -49.719 -32.844 1 86.56 514 GLU B C 1
ATOM 9019 O O . GLU B 1 514 ? -21.312 -50.125 -32.25 1 86.56 514 GLU B O 1
ATOM 9024 N N . VAL B 1 515 ? -19.188 -50.219 -32.781 1 90.44 515 VAL B N 1
ATOM 9025 C CA . VAL B 1 515 ? -18.984 -51.344 -31.844 1 90.44 515 VAL B CA 1
ATOM 9026 C C . VAL B 1 515 ? -19.297 -50.875 -30.422 1 90.44 515 VAL B C 1
ATOM 9028 O O . VAL B 1 515 ? -20 -51.562 -29.672 1 90.44 515 VAL B O 1
ATOM 9031 N N . ALA B 1 516 ? -18.719 -49.719 -30.047 1 90.62 516 ALA B N 1
ATOM 9032 C CA . ALA B 1 516 ? -18.906 -49.188 -28.703 1 90.62 516 ALA B CA 1
ATOM 9033 C C . ALA B 1 516 ? -20.391 -48.938 -28.406 1 90.62 516 ALA B C 1
ATOM 9035 O O . ALA B 1 516 ? -20.828 -49.125 -27.266 1 90.62 516 ALA B O 1
ATOM 9036 N N . GLY B 1 517 ? -21.125 -48.562 -29.375 1 85.69 517 GLY B N 1
ATOM 9037 C CA . GLY B 1 517 ? -22.547 -48.312 -29.219 1 85.69 517 GLY B CA 1
ATOM 9038 C C . GLY B 1 517 ? -23.344 -49.594 -29 1 85.69 517 GLY B C 1
ATOM 9039 O O . GLY B 1 517 ? -24.328 -49.594 -28.266 1 85.69 517 GLY B O 1
ATOM 9040 N N . ALA B 1 518 ? -22.875 -50.719 -29.562 1 84.69 518 ALA B N 1
ATOM 9041 C CA . ALA B 1 518 ? -23.609 -51.969 -29.531 1 84.69 518 ALA B CA 1
ATOM 9042 C C . ALA B 1 518 ? -23.266 -52.781 -28.281 1 84.69 518 ALA B C 1
ATOM 9044 O O . ALA B 1 518 ? -24.031 -53.625 -27.859 1 84.69 518 ALA B O 1
ATOM 9045 N N . LEU B 1 519 ? -22.188 -52.438 -27.703 1 87.88 519 LEU B N 1
ATOM 9046 C CA . LEU B 1 519 ? -21.609 -53.281 -26.672 1 87.88 519 LEU B CA 1
ATOM 9047 C C . LEU B 1 519 ? -22.484 -53.312 -25.422 1 87.88 519 LEU B C 1
ATOM 9049 O O . LEU B 1 519 ? -22.75 -54.375 -24.859 1 87.88 519 LEU B O 1
ATOM 9053 N N . PRO B 1 520 ? -22.969 -52.125 -24.953 1 83.88 520 PRO B N 1
ATOM 9054 C CA . PRO B 1 520 ? -23.75 -52.156 -23.719 1 83.88 520 PRO B CA 1
ATOM 9055 C C . PRO B 1 520 ? -25 -53.062 -23.844 1 83.88 520 PRO B C 1
ATOM 9057 O O . PRO B 1 520 ? -25.297 -53.812 -22.922 1 83.88 520 PRO B O 1
ATOM 9060 N N . MET B 1 521 ? -25.641 -53.031 -24.922 1 80.88 521 MET B N 1
ATOM 9061 C CA . MET B 1 521 ? -26.844 -53.812 -25.141 1 80.88 521 MET B CA 1
ATOM 9062 C C . MET B 1 521 ? -26.5 -55.312 -25.25 1 80.88 521 MET B C 1
ATOM 9064 O O . MET B 1 521 ? -27.188 -56.156 -24.688 1 80.88 521 MET B O 1
ATOM 9068 N N . LEU B 1 522 ? -25.5 -55.625 -25.969 1 82.44 522 LEU B N 1
ATOM 9069 C CA . LEU B 1 522 ? -25.078 -57 -26.172 1 82.44 522 LEU B CA 1
ATOM 9070 C C . LEU B 1 522 ? -24.625 -57.625 -24.859 1 82.44 522 LEU B C 1
ATOM 9072 O O . LEU B 1 522 ? -24.953 -58.781 -24.562 1 82.44 522 LEU B O 1
ATOM 9076 N N . THR B 1 523 ? -23.906 -56.875 -24.109 1 80.62 523 THR B N 1
ATOM 9077 C CA . THR B 1 523 ? -23.406 -57.375 -22.828 1 80.62 523 THR B CA 1
ATOM 9078 C C . THR B 1 523 ? -24.547 -57.594 -21.844 1 80.62 523 THR B C 1
ATOM 9080 O O . THR B 1 523 ? -24.547 -58.562 -21.094 1 80.62 523 THR B O 1
ATOM 9083 N N . GLN B 1 524 ? -25.469 -56.688 -21.828 1 77.31 524 GLN B N 1
ATOM 9084 C CA . GLN B 1 524 ? -26.641 -56.844 -20.969 1 77.31 524 GLN B CA 1
ATOM 9085 C C . GLN B 1 524 ? -27.438 -58.094 -21.359 1 77.31 524 GLN B C 1
ATOM 9087 O O . GLN B 1 524 ? -27.875 -58.844 -20.484 1 77.31 524 GLN B O 1
ATOM 9092 N N . LEU B 1 525 ? -27.625 -58.312 -22.625 1 72.12 525 LEU B N 1
ATOM 9093 C CA . LEU B 1 525 ? -28.344 -59.469 -23.125 1 72.12 525 LEU B CA 1
ATOM 9094 C C . LEU B 1 525 ? -27.656 -60.781 -22.688 1 72.12 525 LEU B C 1
ATOM 9096 O O . LEU B 1 525 ? -28.328 -61.719 -22.297 1 72.12 525 LEU B O 1
ATOM 9100 N N . ARG B 1 526 ? -26.438 -60.75 -22.688 1 75.25 526 ARG B N 1
ATOM 9101 C CA . ARG B 1 526 ? -25.688 -61.938 -22.297 1 75.25 526 ARG B CA 1
ATOM 9102 C C . ARG B 1 526 ? -25.828 -62.188 -20.797 1 75.25 526 ARG B C 1
ATOM 9104 O O . ARG B 1 526 ? -25.938 -63.344 -20.375 1 75.25 526 ARG B O 1
ATOM 9111 N N . MET B 1 527 ? -25.781 -61.156 -20.125 1 71.75 527 MET B N 1
ATOM 9112 C CA . MET B 1 527 ? -25.953 -61.281 -18.672 1 71.75 527 MET B CA 1
ATOM 9113 C C . MET B 1 527 ? -27.328 -61.844 -18.344 1 71.75 527 MET B C 1
ATOM 9115 O O . MET B 1 527 ? -27.469 -62.688 -17.453 1 71.75 527 MET B O 1
ATOM 9119 N N . GLU B 1 528 ? -28.219 -61.406 -19.109 1 65.25 528 GLU B N 1
ATOM 9120 C CA . GLU B 1 528 ? -29.578 -61.906 -18.891 1 65.25 528 GLU B CA 1
ATOM 9121 C C . GLU B 1 528 ? -29.719 -63.375 -19.281 1 65.25 528 GLU B C 1
ATOM 9123 O O . GLU B 1 528 ? -30.328 -64.125 -18.562 1 65.25 528 GLU B O 1
ATOM 9128 N N . GLU B 1 529 ? -29.109 -63.656 -20.438 1 62.03 529 GLU B N 1
ATOM 9129 C CA . GLU B 1 529 ? -29.188 -65 -20.922 1 62.03 529 GLU B CA 1
ATOM 9130 C C . GLU B 1 529 ? -28.438 -66 -20.016 1 62.03 529 GLU B C 1
ATOM 9132 O O . GLU B 1 529 ? -28.875 -67.125 -19.781 1 62.03 529 GLU B O 1
ATOM 9137 N N . ARG B 1 530 ? -27.375 -65.562 -19.484 1 60.53 530 ARG B N 1
ATOM 9138 C CA . ARG B 1 530 ? -26.609 -66.312 -18.531 1 60.53 530 ARG B CA 1
ATOM 9139 C C . ARG B 1 530 ? -27.391 -66.562 -17.25 1 60.53 530 ARG B C 1
ATOM 9141 O O . ARG B 1 530 ? -27.344 -67.625 -16.656 1 60.53 530 ARG B O 1
ATOM 9148 N N . GLY B 1 531 ? -27.969 -65.562 -16.906 1 57.25 531 GLY B N 1
ATOM 9149 C CA . GLY B 1 531 ? -28.859 -65.688 -15.766 1 57.25 531 GLY B CA 1
ATOM 9150 C C . GLY B 1 531 ? -29.969 -66.688 -16 1 57.25 531 GLY B C 1
ATOM 9151 O O . GLY B 1 531 ? -30.266 -67.5 -15.133 1 57.25 531 GLY B O 1
ATOM 9152 N N . ARG B 1 532 ? -30.453 -66.688 -17.25 1 53.66 532 ARG B N 1
ATOM 9153 C CA . ARG B 1 532 ? -31.531 -67.562 -17.594 1 53.66 532 ARG B CA 1
ATOM 9154 C C . ARG B 1 532 ? -31.016 -69 -17.688 1 53.66 532 ARG B C 1
ATOM 9156 O O . ARG B 1 532 ? -31.672 -69.938 -17.203 1 53.66 532 ARG B O 1
ATOM 9163 N N . VAL B 1 533 ? -29.891 -69.125 -18.328 1 53.56 533 VAL B N 1
ATOM 9164 C CA . VAL B 1 533 ? -29.281 -70.438 -18.484 1 53.56 533 VAL B CA 1
ATOM 9165 C C . VAL B 1 533 ? -28.922 -71 -17.109 1 53.56 533 VAL B C 1
ATOM 9167 O O . VAL B 1 533 ? -29.141 -72.188 -16.828 1 53.56 533 VAL B O 1
ATOM 9170 N N . GLY B 1 534 ? -28.375 -70.062 -16.375 1 54.34 534 GLY B N 1
ATOM 9171 C CA . GLY B 1 534 ? -28.078 -70.5 -15.023 1 54.34 534 GLY B CA 1
ATOM 9172 C C . GLY B 1 534 ? -29.312 -70.938 -14.266 1 54.34 534 GLY B C 1
ATOM 9173 O O . GLY B 1 534 ? -29.281 -71.938 -13.555 1 54.34 534 GLY B O 1
ATOM 9174 N N . ALA B 1 535 ? -30.359 -70.312 -14.469 1 54.97 535 ALA B N 1
ATOM 9175 C CA . ALA B 1 535 ? -31.625 -70.688 -13.844 1 54.97 535 ALA B CA 1
ATOM 9176 C C . ALA B 1 535 ? -32.156 -72 -14.422 1 54.97 535 ALA B C 1
ATOM 9178 O O . ALA B 1 535 ? -32.656 -72.812 -13.68 1 54.97 535 ALA B O 1
ATOM 9179 N N . LEU B 1 536 ? -31.969 -72.188 -15.703 1 49.94 536 LEU B N 1
ATOM 9180 C CA . LEU B 1 536 ? -32.406 -73.375 -16.359 1 49.94 536 LEU B CA 1
ATOM 9181 C C . LEU B 1 536 ? -31.531 -74.562 -15.961 1 49.94 536 LEU B C 1
ATOM 9183 O O . LEU B 1 536 ? -32.031 -75.688 -15.742 1 49.94 536 LEU B O 1
ATOM 9187 N N . GLU B 1 537 ? -30.281 -74.25 -15.906 1 52.5 537 GLU B N 1
ATOM 9188 C CA . GLU B 1 537 ? -29.375 -75.312 -15.477 1 52.5 537 GLU B CA 1
ATOM 9189 C C . GLU B 1 537 ? -29.688 -75.75 -14.055 1 52.5 537 GLU B C 1
ATOM 9191 O O . GLU B 1 537 ? -29.641 -76.938 -13.75 1 52.5 537 GLU B O 1
ATOM 9196 N N . ARG B 1 538 ? -29.969 -74.875 -13.227 1 60.06 538 ARG B N 1
ATOM 9197 C CA . ARG B 1 538 ? -30.406 -75.25 -11.883 1 60.06 538 ARG B CA 1
ATOM 9198 C C . ARG B 1 538 ? -31.703 -76 -11.922 1 60.06 538 ARG B C 1
ATOM 9200 O O . ARG B 1 538 ? -31.875 -77 -11.164 1 60.06 538 ARG B O 1
ATOM 9207 N N . GLU B 1 539 ? -32.562 -75.625 -12.875 1 51.97 539 GLU B N 1
ATOM 9208 C CA . GLU B 1 539 ? -33.844 -76.375 -13.023 1 51.97 539 GLU B CA 1
ATOM 9209 C C . GLU B 1 539 ? -33.594 -77.75 -13.562 1 51.97 539 GLU B C 1
ATOM 9211 O O . GLU B 1 539 ? -34.219 -78.688 -13.109 1 51.97 539 GLU B O 1
ATOM 9216 N N . VAL B 1 540 ? -32.75 -77.875 -14.469 1 51.72 540 VAL B N 1
ATOM 9217 C CA . VAL B 1 540 ? -32.406 -79.188 -15.031 1 51.72 540 VAL B CA 1
ATOM 9218 C C . VAL B 1 540 ? -31.766 -80.062 -13.961 1 51.72 540 VAL B C 1
ATOM 9220 O O . VAL B 1 540 ? -32.094 -81.25 -13.852 1 51.72 540 VAL B O 1
ATOM 9223 N N . GLU B 1 541 ? -30.938 -79.5 -13.281 1 54.12 541 GLU B N 1
ATOM 9224 C CA . GLU B 1 541 ? -30.297 -80.188 -12.188 1 54.12 541 GLU B CA 1
ATOM 9225 C C . GLU B 1 541 ? -31.328 -80.688 -11.156 1 54.12 541 GLU B C 1
ATOM 9227 O O . GLU B 1 541 ? -31.281 -81.812 -10.656 1 54.12 541 GLU B O 1
ATOM 9232 N N . ASP B 1 542 ? -32.25 -79.812 -10.875 1 55.31 542 ASP B N 1
ATOM 9233 C CA . ASP B 1 542 ? -33.344 -80.188 -9.969 1 55.31 542 ASP B CA 1
ATOM 9234 C C . ASP B 1 542 ? -34.219 -81.312 -10.547 1 55.31 542 ASP B C 1
ATOM 9236 O O . ASP B 1 542 ? -34.594 -82.188 -9.836 1 55.31 542 ASP B O 1
ATOM 9240 N N . LEU B 1 543 ? -34.438 -81.188 -11.805 1 53.12 543 LEU B N 1
ATOM 9241 C CA . LEU B 1 543 ? -35.25 -82.188 -12.469 1 53.12 543 LEU B CA 1
ATOM 9242 C C . LEU B 1 543 ? -34.531 -83.562 -12.562 1 53.12 543 LEU B C 1
ATOM 9244 O O . LEU B 1 543 ? -35.125 -84.562 -12.383 1 53.12 543 LEU B O 1
ATOM 9248 N N . ARG B 1 544 ? -33.281 -83.5 -12.797 1 52.03 544 ARG B N 1
ATOM 9249 C CA . ARG B 1 544 ? -32.469 -84.688 -12.82 1 52.03 544 ARG B CA 1
ATOM 9250 C C . ARG B 1 544 ? -32.469 -85.375 -11.461 1 52.03 544 ARG B C 1
ATOM 9252 O O . ARG B 1 544 ? -32.531 -86.625 -11.375 1 52.03 544 ARG B O 1
ATOM 9259 N N . MET B 1 545 ? -32.438 -84.562 -10.562 1 57.72 545 MET B N 1
ATOM 9260 C CA . MET B 1 545 ? -32.5 -85.125 -9.203 1 57.72 545 MET B CA 1
ATOM 9261 C C . MET B 1 545 ? -33.875 -85.75 -8.945 1 57.72 545 MET B C 1
ATOM 9263 O O . MET B 1 545 ? -33.938 -86.812 -8.328 1 57.72 545 MET B O 1
ATOM 9267 N N . ARG B 1 546 ? -34.938 -85.188 -9.523 1 52.91 546 ARG B N 1
ATOM 9268 C CA . ARG B 1 546 ? -36.281 -85.75 -9.32 1 52.91 546 ARG B CA 1
ATOM 9269 C C . ARG B 1 546 ? -36.5 -87 -10.133 1 52.91 546 ARG B C 1
ATOM 9271 O O . ARG B 1 546 ? -37.125 -87.938 -9.648 1 52.91 546 ARG B O 1
ATOM 9278 N N . VAL B 1 547 ? -36 -86.938 -11.359 1 50.19 547 VAL B N 1
ATOM 9279 C CA . VAL B 1 547 ? -36.125 -88.125 -12.219 1 50.19 547 VAL B CA 1
ATOM 9280 C C . VAL B 1 547 ? -35.344 -89.312 -11.617 1 50.19 547 VAL B C 1
ATOM 9282 O O . VAL B 1 547 ? -35.781 -90.438 -11.656 1 50.19 547 VAL B O 1
ATOM 9285 N N . GLY B 1 548 ? -34.281 -89 -11.117 1 48.66 548 GLY B N 1
ATOM 9286 C CA . GLY B 1 548 ? -33.531 -90.062 -10.398 1 48.66 548 GLY B CA 1
ATOM 9287 C C . GLY B 1 548 ? -34.312 -90.688 -9.25 1 48.66 548 GLY B C 1
ATOM 9288 O O . GLY B 1 548 ? -34.25 -91.875 -9.016 1 48.66 548 GLY B O 1
ATOM 9289 N N . VAL B 1 549 ? -35.156 -89.938 -8.664 1 55.69 549 VAL B N 1
ATOM 9290 C CA . VAL B 1 549 ? -35.969 -90.438 -7.562 1 55.69 549 VAL B CA 1
ATOM 9291 C C . VAL B 1 549 ? -37.125 -91.312 -8.109 1 55.69 549 VAL B C 1
ATOM 9293 O O . VAL B 1 549 ? -37.438 -92.375 -7.562 1 55.69 549 VAL B O 1
ATOM 9296 N N . VAL B 1 550 ? -37.781 -90.812 -9.18 1 47.81 550 VAL B N 1
ATOM 9297 C CA . VAL B 1 550 ? -38.938 -91.5 -9.727 1 47.81 550 VAL B CA 1
ATOM 9298 C C . VAL B 1 550 ? -38.5 -92.812 -10.375 1 47.81 550 VAL B C 1
ATOM 9300 O O . VAL B 1 550 ? -39.188 -93.812 -10.242 1 47.81 550 VAL B O 1
ATOM 9303 N N . GLU B 1 551 ? -37.5 -92.75 -11.148 1 43 551 GLU B N 1
ATOM 9304 C CA . GLU B 1 551 ? -37.031 -94 -11.773 1 43 551 GLU B CA 1
ATOM 9305 C C . GLU B 1 551 ? -36.656 -95.062 -10.727 1 43 551 GLU B C 1
ATOM 9307 O O . GLU B 1 551 ? -36.75 -96.25 -10.977 1 43 551 GLU B O 1
ATOM 9312 N N . GLY B 1 552 ? -36.281 -94.562 -9.656 1 42.62 552 GLY B N 1
ATOM 9313 C CA . GLY B 1 552 ? -36.062 -95.5 -8.586 1 42.62 552 GLY B CA 1
ATOM 9314 C C . GLY B 1 552 ? -37.344 -96.188 -8.109 1 42.62 552 GLY B C 1
ATOM 9315 O O . GLY B 1 552 ? -37.281 -97.312 -7.566 1 42.62 552 GLY B O 1
ATOM 9316 N N . ARG B 1 553 ? -38.562 -95.5 -8.203 1 39.38 553 ARG B N 1
ATOM 9317 C CA . ARG B 1 553 ? -39.781 -96.062 -7.695 1 39.38 553 ARG B CA 1
ATOM 9318 C C . ARG B 1 553 ? -40.375 -97 -8.719 1 39.38 553 ARG B C 1
ATOM 9320 O O . ARG B 1 553 ? -41.219 -97.875 -8.367 1 39.38 553 ARG B O 1
ATOM 9327 N N . GLY B 1 554 ? -40.375 -96.562 -10.023 1 32.88 554 GLY B N 1
ATOM 9328 C CA . GLY B 1 554 ? -41.156 -97.188 -11.055 1 32.88 554 GLY B CA 1
ATOM 9329 C C . GLY B 1 554 ? -40.812 -98.688 -11.258 1 32.88 554 GLY B C 1
ATOM 9330 O O . GLY B 1 554 ? -41.25 -99.312 -12.227 1 32.88 554 GLY B O 1
ATOM 9331 N N . LYS B 1 555 ? -39.688 -99.125 -10.617 1 32.03 555 LYS B N 1
ATOM 9332 C CA . LYS B 1 555 ? -39.469 -100.5 -11.023 1 32.03 555 LYS B CA 1
ATOM 9333 C C . LYS B 1 555 ? -40.656 -101.375 -10.711 1 32.03 555 LYS B C 1
ATOM 9335 O O . LYS B 1 555 ? -40.594 -102.562 -10.898 1 32.03 555 LYS B O 1
ATOM 9340 N N . VAL B 1 556 ? -41.625 -100.875 -9.867 1 30.88 556 VAL B N 1
ATOM 9341 C CA . VAL B 1 556 ? -42.594 -101.875 -9.453 1 30.88 556 VAL B CA 1
ATOM 9342 C C . VAL B 1 556 ? -43.688 -102 -10.516 1 30.88 556 VAL B C 1
ATOM 9344 O O . VAL B 1 556 ? -44.469 -101.062 -10.711 1 30.88 556 VAL B O 1
ATOM 9347 N N . GLY B 1 557 ? -43.469 -102.438 -11.805 1 25.97 557 GLY B N 1
ATOM 9348 C CA . GLY B 1 557 ? -44.031 -102.375 -13.141 1 25.97 557 GLY B CA 1
ATOM 9349 C C . GLY B 1 557 ? -45.438 -102.938 -13.258 1 25.97 557 GLY B C 1
ATOM 9350 O O . GLY B 1 557 ? -45.625 -104 -13.828 1 25.97 557 GLY B O 1
ATOM 9351 N N . VAL B 1 558 ? -46.344 -102.688 -12.289 1 22.8 558 VAL B N 1
ATOM 9352 C CA . VAL B 1 558 ? -47.406 -103.75 -12.43 1 22.8 558 VAL B CA 1
ATOM 9353 C C . VAL B 1 558 ? -48 -103.688 -13.836 1 22.8 558 VAL B C 1
ATOM 9355 O O . VAL B 1 558 ? -47.844 -102.625 -14.531 1 22.8 558 VAL B O 1
ATOM 9358 N N . HIS B 1 559 ? -48.969 -104.562 -14.273 1 21.95 559 HIS B N 1
ATOM 9359 C CA . HIS B 1 559 ? -49.531 -105.375 -15.344 1 21.95 559 HIS B CA 1
ATOM 9360 C C . HIS B 1 559 ? -50.562 -104.562 -16.156 1 21.95 559 HIS B C 1
ATOM 9362 O O . HIS B 1 559 ? -51.125 -105.125 -17.141 1 21.95 559 HIS B O 1
ATOM 9368 N N . VAL B 1 560 ? -50.906 -103.25 -15.852 1 19.89 560 VAL B N 1
ATOM 9369 C CA . VAL B 1 560 ? -52.312 -103.125 -16.172 1 19.89 560 VAL B CA 1
ATOM 9370 C C . VAL B 1 560 ? -52.5 -103.062 -17.688 1 19.89 560 VAL B C 1
ATOM 9372 O O . VAL B 1 560 ? -51.625 -102.625 -18.422 1 19.89 560 VAL B O 1
ATOM 9375 N N . ASP B 1 561 ? -53.719 -103.312 -18.219 1 19.28 561 ASP B N 1
ATOM 9376 C CA . ASP B 1 561 ? -54.469 -103.875 -19.359 1 19.28 561 ASP B CA 1
ATOM 9377 C C . ASP B 1 561 ? -54.625 -102.875 -20.469 1 19.28 561 ASP B C 1
ATOM 9379 O O . ASP B 1 561 ? -54.594 -101.625 -20.203 1 19.28 561 ASP B O 1
ATOM 9383 N N . ASP B 1 562 ? -54.938 -103.188 -21.812 1 17.69 562 ASP B N 1
ATOM 9384 C CA . ASP B 1 562 ? -54.625 -103 -23.234 1 17.69 562 ASP B CA 1
ATOM 9385 C C . ASP B 1 562 ? -55.5 -101.875 -23.859 1 17.69 562 ASP B C 1
ATOM 9387 O O . ASP B 1 562 ? -55.344 -101.562 -25.031 1 17.69 562 ASP B O 1
ATOM 9391 N N . GLY B 1 563 ? -56.594 -101.25 -23.312 1 16.81 563 GLY B N 1
ATOM 9392 C CA . GLY B 1 563 ? -57.656 -101.25 -24.312 1 16.81 563 GLY B CA 1
ATOM 9393 C C . GLY B 1 563 ? -57.5 -100.188 -25.391 1 16.81 563 GLY B C 1
ATOM 9394 O O . GLY B 1 563 ? -57.188 -100.562 -26.547 1 16.81 563 GLY B O 1
ATOM 9395 N N . THR B 1 564 ? -58.375 -99.125 -25.469 1 17.02 564 THR B N 1
ATOM 9396 C CA . THR B 1 564 ? -59.25 -98.812 -26.562 1 17.02 564 THR B CA 1
ATOM 9397 C C . THR B 1 564 ? -58.625 -97.75 -27.5 1 17.02 564 THR B C 1
ATOM 9399 O O . THR B 1 564 ? -57.688 -97.062 -27.109 1 17.02 564 THR B O 1
ATOM 9402 N N . TRP B 1 565 ? -59.438 -97.25 -28.578 1 16.45 565 TRP B N 1
ATOM 9403 C CA . TRP B 1 565 ? -59.438 -97.188 -30.047 1 16.45 565 TRP B CA 1
ATOM 9404 C C . TRP B 1 565 ? -58.938 -95.812 -30.531 1 16.45 565 TRP B C 1
ATOM 9406 O O . TRP B 1 565 ? -58 -95.75 -31.344 1 16.45 565 TRP B O 1
ATOM 9416 N N . ASN B 1 566 ? -59.656 -94.625 -30.547 1 15.84 566 ASN B N 1
ATOM 9417 C CA . ASN B 1 566 ? -60.188 -94.062 -31.797 1 15.84 566 ASN B CA 1
ATOM 9418 C C . ASN B 1 566 ? -59.406 -92.875 -32.25 1 15.84 566 ASN B C 1
ATOM 9420 O O . ASN B 1 566 ? -59.125 -92 -31.438 1 15.84 566 ASN B O 1
ATOM 9424 N N . GLY B 1 567 ? -58.688 -92.812 -33.375 1 15.27 567 GLY B N 1
ATOM 9425 C CA . GLY B 1 567 ? -57.594 -92.125 -33.969 1 15.27 567 GLY B CA 1
ATOM 9426 C C . GLY B 1 567 ? -58.031 -90.812 -34.656 1 15.27 567 GLY B C 1
ATOM 9427 O O . GLY B 1 567 ? -57.281 -90.25 -35.438 1 15.27 567 GLY B O 1
ATOM 9428 N N . LYS B 1 568 ? -59.188 -90.125 -34.25 1 15.83 568 LYS B N 1
ATOM 9429 C CA . LYS B 1 568 ? -59.688 -89.312 -35.375 1 15.83 568 LYS B CA 1
ATOM 9430 C C . LYS B 1 568 ? -58.688 -88.25 -35.75 1 15.83 568 LYS B C 1
ATOM 9432 O O . LYS B 1 568 ? -58.062 -87.625 -34.906 1 15.83 568 LYS B O 1
ATOM 9437 N N . SER B 1 569 ? -58.344 -88.062 -37.062 1 14.78 569 SER B N 1
ATOM 9438 C CA . SER B 1 569 ? -57.312 -87.562 -37.938 1 14.78 569 SER B CA 1
ATOM 9439 C C . SER B 1 569 ? -57.531 -86.062 -38.219 1 14.78 569 SER B C 1
ATOM 9441 O O . SER B 1 569 ? -56.656 -85.375 -38.75 1 14.78 569 SER B O 1
ATOM 9443 N N . LYS B 1 570 ? -58.656 -85.312 -37.906 1 15.26 570 LYS B N 1
ATOM 9444 C CA . LYS B 1 570 ? -59.062 -84.375 -38.969 1 15.26 570 LYS B CA 1
ATOM 9445 C C . LYS B 1 570 ? -58.031 -83.25 -39.125 1 15.26 570 LYS B C 1
ATOM 9447 O O . LYS B 1 570 ? -57.594 -82.625 -38.125 1 15.26 570 LYS B O 1
ATOM 9452 N N . CYS B 1 571 ? -57.469 -83 -40.312 1 14.83 571 CYS B N 1
ATOM 9453 C CA . CYS B 1 571 ? -56.344 -82.312 -40.938 1 14.83 571 CYS B CA 1
ATOM 9454 C C . CYS B 1 571 ? -56.75 -80.875 -41.219 1 14.83 571 CYS B C 1
ATOM 9456 O O . CYS B 1 571 ? -55.969 -80.125 -41.844 1 14.83 571 CYS B O 1
ATOM 9458 N N . LYS B 1 572 ? -57.812 -80.188 -40.688 1 15.66 572 LYS B N 1
ATOM 9459 C CA . LYS B 1 572 ? -58.281 -79.062 -41.5 1 15.66 572 LYS B CA 1
ATOM 9460 C C . LYS B 1 572 ? -57.188 -78.062 -41.75 1 15.66 572 LYS B C 1
ATOM 9462 O O . LYS B 1 572 ? -56.312 -77.875 -40.906 1 15.66 572 LYS B O 1
ATOM 9467 N N . HIS B 1 573 ? -57.062 -77.5 -43.031 1 15.18 573 HIS B N 1
ATOM 9468 C CA . HIS B 1 573 ? -56.188 -76.812 -44 1 15.18 573 HIS B CA 1
ATOM 9469 C C . HIS B 1 573 ? -56.125 -75.312 -43.719 1 15.18 573 HIS B C 1
ATOM 9471 O O . HIS B 1 573 ? -55.25 -74.625 -44.219 1 15.18 573 HIS B O 1
ATOM 9477 N N . HIS B 1 574 ? -56.875 -74.625 -42.812 1 15.54 574 HIS B N 1
ATOM 9478 C CA . HIS B 1 574 ? -57.25 -73.312 -43.312 1 15.54 574 HIS B CA 1
ATOM 9479 C C . HIS B 1 574 ? -56.062 -72.375 -43.438 1 15.54 574 HIS B C 1
ATOM 9481 O O . HIS B 1 574 ? -55.188 -72.375 -42.562 1 15.54 574 HIS B O 1
ATOM 9487 N N . ASN B 1 575 ? -55.75 -71.812 -44.719 1 15.98 575 ASN B N 1
ATOM 9488 C CA . ASN B 1 575 ? -54.75 -71.062 -45.469 1 15.98 575 ASN B CA 1
ATOM 9489 C C . ASN B 1 575 ? -54.656 -69.625 -45.062 1 15.98 575 ASN B C 1
ATOM 9491 O O . ASN B 1 575 ? -53.781 -68.875 -45.531 1 15.98 575 ASN B O 1
ATOM 9495 N N . ASP B 1 576 ? -55.469 -68.938 -44.25 1 17.09 576 ASP B N 1
ATOM 9496 C CA . ASP B 1 576 ? -55.781 -67.562 -44.656 1 17.09 576 ASP B CA 1
ATOM 9497 C C . ASP B 1 576 ? -54.562 -66.688 -44.438 1 17.09 576 ASP B C 1
ATOM 9499 O O . ASP B 1 576 ? -54 -66.625 -43.344 1 17.09 576 ASP B O 1
ATOM 9503 N N . ALA B 1 577 ? -53.938 -66.062 -45.594 1 18.95 577 ALA B N 1
ATOM 9504 C CA . ALA B 1 577 ? -52.688 -65.375 -45.938 1 18.95 577 ALA B CA 1
ATOM 9505 C C . ALA B 1 577 ? -52.75 -63.906 -45.625 1 18.95 577 ALA B C 1
ATOM 9507 O O . ALA B 1 577 ? -51.781 -63.188 -45.875 1 18.95 577 ALA B O 1
ATOM 9508 N N . ASP B 1 578 ? -53.562 -63.344 -44.906 1 18.06 578 ASP B N 1
ATOM 9509 C CA . ASP B 1 578 ? -53.875 -61.938 -45.188 1 18.06 578 ASP B CA 1
ATOM 9510 C C . ASP B 1 578 ? -52.625 -61.094 -45.062 1 18.06 578 ASP B C 1
ATOM 9512 O O . ASP B 1 578 ? -51.688 -61.438 -44.344 1 18.06 578 ASP B O 1
ATOM 9516 N N . SER B 1 579 ? -52.562 -59.812 -45.875 1 17.48 579 SER B N 1
ATOM 9517 C CA . SER B 1 579 ? -51.844 -58.812 -46.625 1 17.48 579 SER B CA 1
ATOM 9518 C C . SER B 1 579 ? -51.281 -57.719 -45.688 1 17.48 579 SER B C 1
ATOM 9520 O O . SER B 1 579 ? -52.062 -56.969 -45.094 1 17.48 579 SER B O 1
ATOM 9522 N N . PHE B 1 580 ? -50.25 -57.875 -44.938 1 18.7 580 PHE B N 1
ATOM 9523 C CA . PHE B 1 580 ? -49.688 -56.969 -43.938 1 18.7 580 PHE B CA 1
ATOM 9524 C C . PHE B 1 580 ? -49.031 -55.75 -44.594 1 18.7 580 PHE B C 1
ATOM 9526 O O . PHE B 1 580 ? -48.125 -55.906 -45.406 1 18.7 580 PHE B O 1
ATOM 9533 N N . GLY B 1 581 ? -49.969 -54.812 -45.031 1 18.22 581 GLY B N 1
ATOM 9534 C CA . GLY B 1 581 ? -49.469 -53.688 -45.781 1 18.22 581 GLY B CA 1
ATOM 9535 C C . GLY B 1 581 ? -48.344 -52.938 -45.062 1 18.22 581 GLY B C 1
ATOM 9536 O O . GLY B 1 581 ? -48.094 -53.188 -43.875 1 18.22 581 GLY B O 1
ATOM 9537 N N . PRO B 1 582 ? -47.562 -52.062 -45.875 1 18.69 582 PRO B N 1
ATOM 9538 C CA . PRO B 1 582 ? -46.156 -51.594 -45.812 1 18.69 582 PRO B CA 1
ATOM 9539 C C . PRO B 1 582 ? -45.969 -50.469 -44.812 1 18.69 582 PRO B C 1
ATOM 9541 O O . PRO B 1 582 ? -46.75 -49.5 -44.812 1 18.69 582 PRO B O 1
ATOM 9544 N N . PRO B 1 583 ? -45.688 -50.625 -43.562 1 18.03 583 PRO B N 1
ATOM 9545 C CA . PRO B 1 583 ? -45.625 -49.5 -42.625 1 18.03 583 PRO B CA 1
ATOM 9546 C C . PRO B 1 583 ? -44.656 -48.438 -43.062 1 18.03 583 PRO B C 1
ATOM 9548 O O . PRO B 1 583 ? -43.656 -48.719 -43.75 1 18.03 583 PRO B O 1
ATOM 9551 N N . ARG B 1 584 ? -45.188 -47.188 -43.344 1 17.83 584 ARG B N 1
ATOM 9552 C CA . ARG B 1 584 ? -44.531 -45.938 -43.812 1 17.83 584 ARG B CA 1
ATOM 9553 C C . ARG B 1 584 ? -43.312 -45.625 -42.938 1 17.83 584 ARG B C 1
ATOM 9555 O O . ARG B 1 584 ? -43.312 -45.844 -41.75 1 17.83 584 ARG B O 1
ATOM 9562 N N . ALA B 1 585 ? -42.188 -45.375 -43.625 1 17.88 585 ALA B N 1
ATOM 9563 C CA . ALA B 1 585 ? -40.75 -45.156 -43.312 1 17.88 585 ALA B CA 1
ATOM 9564 C C . ALA B 1 585 ? -40.562 -43.906 -42.5 1 17.88 585 ALA B C 1
ATOM 9566 O O . ALA B 1 585 ? -40.875 -42.812 -42.969 1 17.88 585 ALA B O 1
ATOM 9567 N N . PRO B 1 586 ? -41.031 -43.844 -41.219 1 19.19 586 PRO B N 1
ATOM 9568 C CA . PRO B 1 586 ? -40.844 -42.5 -40.594 1 19.19 586 PRO B CA 1
ATOM 9569 C C . PRO B 1 586 ? -39.438 -41.969 -40.75 1 19.19 586 PRO B C 1
ATOM 9571 O O . PRO B 1 586 ? -38.469 -42.75 -40.812 1 19.19 586 PRO B O 1
ATOM 9574 N N . GLN B 1 587 ? -39.25 -40.875 -41.562 1 19.05 587 GLN B N 1
ATOM 9575 C CA . GLN B 1 587 ? -38.094 -40.094 -41.969 1 19.05 587 GLN B CA 1
ATOM 9576 C C . GLN B 1 587 ? -37.312 -39.594 -40.75 1 19.05 587 GLN B C 1
ATOM 9578 O O . GLN B 1 587 ? -37.781 -38.781 -40 1 19.05 587 GLN B O 1
ATOM 9583 N N . ASN B 1 588 ? -36.781 -40.531 -39.969 1 17.83 588 ASN B N 1
ATOM 9584 C CA . ASN B 1 588 ? -35.969 -40.188 -38.781 1 17.83 588 ASN B CA 1
ATOM 9585 C C . ASN B 1 588 ? -34.812 -39.281 -39.156 1 17.83 588 ASN B C 1
ATOM 9587 O O . ASN B 1 588 ? -33.938 -39.656 -39.969 1 17.83 588 ASN B O 1
ATOM 9591 N N . ASN B 1 589 ? -35.125 -38 -39.5 1 19.08 589 ASN B N 1
ATOM 9592 C CA . ASN B 1 589 ? -34.094 -36.969 -39.719 1 19.08 589 ASN B CA 1
ATOM 9593 C C . ASN B 1 589 ? -33.031 -37 -38.625 1 19.08 589 ASN B C 1
ATOM 9595 O O . ASN B 1 589 ? -33.312 -36.75 -37.469 1 19.08 589 ASN B O 1
ATOM 9599 N N . LEU B 1 590 ? -32.156 -38 -38.656 1 18.47 590 LEU B N 1
ATOM 9600 C CA . LEU B 1 590 ? -30.969 -38.156 -37.812 1 18.47 590 LEU B CA 1
ATOM 9601 C C . LEU B 1 590 ? -30.125 -36.875 -37.844 1 18.47 590 LEU B C 1
ATOM 9603 O O . LEU B 1 590 ? -29.5 -36.562 -38.844 1 18.47 590 LEU B O 1
ATOM 9607 N N . GLU B 1 591 ? -30.719 -35.719 -37.5 1 19.66 591 GLU B N 1
ATOM 9608 C CA . GLU B 1 591 ? -29.781 -34.594 -37.281 1 19.66 591 GLU B CA 1
ATOM 9609 C C . GLU B 1 591 ? -28.562 -35.031 -36.5 1 19.66 591 GLU B C 1
ATOM 9611 O O . GLU B 1 591 ? -28.688 -35.656 -35.438 1 19.66 591 GLU B O 1
ATOM 9616 N N . ILE B 1 592 ? -27.469 -35.312 -37.188 1 17.75 592 ILE B N 1
ATOM 9617 C CA . ILE B 1 592 ? -26.094 -35.688 -36.875 1 17.75 592 ILE B CA 1
ATOM 9618 C C . ILE B 1 592 ? -25.609 -34.875 -35.688 1 17.75 592 ILE B C 1
ATOM 9620 O O . ILE B 1 592 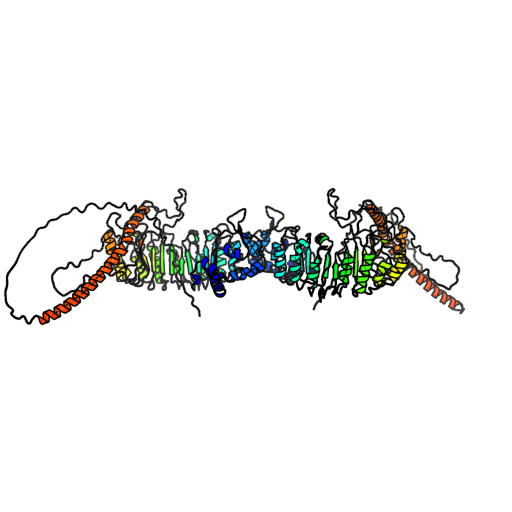? -25.672 -33.656 -35.688 1 17.75 592 ILE B O 1
ATOM 9624 N N . SER B 1 593 ? -25.531 -35.5 -34.469 1 17.36 593 SER B N 1
ATOM 9625 C CA . SER B 1 593 ? -24.984 -35.312 -33.125 1 17.36 593 SER B CA 1
ATOM 9626 C C . SER B 1 593 ? -23.578 -34.719 -33.219 1 17.36 593 SER B C 1
ATOM 9628 O O . SER B 1 593 ? -22.703 -35.281 -33.875 1 17.36 593 SER B O 1
ATOM 9630 N N . THR B 1 594 ? -23.375 -33.344 -33.375 1 20.59 594 THR B N 1
ATOM 9631 C CA . THR B 1 594 ? -22.172 -32.625 -32.969 1 20.59 594 THR B CA 1
ATOM 9632 C C . THR B 1 594 ? -21.562 -33.219 -31.719 1 20.59 594 THR B C 1
ATOM 9634 O O . THR B 1 594 ? -22.141 -33.125 -30.641 1 20.59 594 THR B O 1
ATOM 9637 N N . MET B 1 595 ? -21.219 -34.5 -31.812 1 18.73 595 MET B N 1
ATOM 9638 C CA . MET B 1 595 ? -20.531 -35.312 -30.812 1 18.73 595 MET B CA 1
ATOM 9639 C C . MET B 1 595 ? -19.469 -34.531 -30.094 1 18.73 595 MET B C 1
ATOM 9641 O O . MET B 1 595 ? -18.625 -33.875 -30.719 1 18.73 595 MET B O 1
ATOM 9645 N N . LEU B 1 596 ? -19.781 -34.125 -28.859 1 18.69 596 LEU B N 1
ATOM 9646 C CA . LEU B 1 596 ? -19 -33.656 -27.719 1 18.69 596 LEU B CA 1
ATOM 9647 C C . LEU B 1 596 ? -17.719 -34.469 -27.562 1 18.69 596 LEU B C 1
ATOM 9649 O O . LEU B 1 596 ? -17.766 -35.656 -27.359 1 18.69 596 LEU B O 1
ATOM 9653 N N . ARG B 1 597 ? -16.672 -34.188 -28.375 1 22.23 597 ARG B N 1
ATOM 9654 C CA . ARG B 1 597 ? -15.273 -34.594 -28.203 1 22.23 597 ARG B CA 1
ATOM 9655 C C . ARG B 1 597 ? -14.867 -34.531 -26.734 1 22.23 597 ARG B C 1
ATOM 9657 O O . ARG B 1 597 ? -14.797 -33.438 -26.141 1 22.23 597 ARG B O 1
ATOM 9664 N N . LEU B 1 598 ? -15.398 -35.375 -25.984 1 20.92 598 LEU B N 1
ATOM 9665 C CA . LEU B 1 598 ? -14.805 -35.562 -24.656 1 20.92 598 LEU B CA 1
ATOM 9666 C C . LEU B 1 598 ? -13.289 -35.625 -24.75 1 20.92 598 LEU B C 1
ATOM 9668 O O . LEU B 1 598 ? -12.734 -36.531 -25.328 1 20.92 598 LEU B O 1
ATOM 9672 N N . ARG B 1 599 ? -12.695 -34.5 -25.031 1 24.17 599 ARG B N 1
ATOM 9673 C CA . ARG B 1 599 ? -11.25 -34.312 -24.922 1 24.17 599 ARG B CA 1
ATOM 9674 C C . ARG B 1 599 ? -10.719 -34.875 -23.609 1 24.17 599 ARG B C 1
ATOM 9676 O O . ARG B 1 599 ? -11.102 -34.438 -22.531 1 24.17 599 ARG B O 1
ATOM 9683 N N . TYR B 1 600 ? -10.648 -36.094 -23.516 1 22.95 600 TYR B N 1
ATOM 9684 C CA . TYR B 1 600 ? -9.867 -36.656 -22.406 1 22.95 600 TYR B CA 1
ATOM 9685 C C . TYR B 1 600 ? -8.523 -35.938 -22.281 1 22.95 600 TYR B C 1
ATOM 9687 O O . TYR B 1 600 ? -7.684 -36 -23.172 1 22.95 600 TYR B O 1
ATOM 9695 N N . ARG B 1 601 ? -8.477 -34.781 -21.672 1 27.81 601 ARG B N 1
ATOM 9696 C CA . ARG B 1 601 ? -7.23 -34.094 -21.328 1 27.81 601 ARG B CA 1
ATOM 9697 C C . ARG B 1 601 ? -6.289 -35.062 -20.578 1 27.81 601 ARG B C 1
ATOM 9699 O O . ARG B 1 601 ? -6.645 -35.594 -19.531 1 27.81 601 ARG B O 1
ATOM 9706 N N . ARG B 1 602 ? -5.434 -35.625 -21.312 1 28.19 602 ARG B N 1
ATOM 9707 C CA . ARG B 1 602 ? -4.371 -36.375 -20.656 1 28.19 602 ARG B CA 1
ATOM 9708 C C . ARG B 1 602 ? -3.74 -35.562 -19.531 1 28.19 602 ARG B C 1
ATOM 9710 O O . ARG B 1 602 ? -3.066 -34.562 -19.781 1 28.19 602 ARG B O 1
ATOM 9717 N N . ARG B 1 603 ? -4.434 -35.219 -18.5 1 31.42 603 ARG B N 1
ATOM 9718 C CA . ARG B 1 603 ? -3.695 -34.656 -17.375 1 31.42 603 ARG B CA 1
ATOM 9719 C C . ARG B 1 603 ? -2.596 -35.625 -16.922 1 31.42 603 ARG B C 1
ATOM 9721 O O . ARG B 1 603 ? -2.734 -36.844 -17.031 1 31.42 603 ARG B O 1
ATOM 9728 N N . ALA B 1 604 ? -1.404 -35.188 -16.906 1 29.03 604 ALA B N 1
ATOM 9729 C CA . ALA B 1 604 ? -0.524 -36 -16.078 1 29.03 604 ALA B CA 1
ATOM 9730 C C . ALA B 1 604 ? -1.226 -36.406 -14.781 1 29.03 604 ALA B C 1
ATOM 9732 O O . ALA B 1 604 ? -1.987 -35.625 -14.203 1 29.03 604 ALA B O 1
ATOM 9733 N N . PRO B 1 605 ? -1.652 -37.594 -14.516 1 27.69 605 PRO B N 1
ATOM 9734 C CA . PRO B 1 605 ? -2.381 -38.062 -13.328 1 27.69 605 PRO B CA 1
ATOM 9735 C C . PRO B 1 605 ? -1.898 -37.375 -12.047 1 27.69 605 PRO B C 1
ATOM 9737 O O . PRO B 1 605 ? -0.697 -37.375 -11.766 1 27.69 605 PRO B O 1
ATOM 9740 N N . SER B 1 606 ? -2.428 -36.219 -11.688 1 27.91 606 SER B N 1
ATOM 9741 C CA . SER B 1 606 ? -2.156 -35.844 -10.312 1 27.91 606 SER B CA 1
ATOM 9742 C C . SER B 1 606 ? -2.574 -36.906 -9.328 1 27.91 606 SER B C 1
ATOM 9744 O O . SER B 1 606 ? -3.74 -37.312 -9.305 1 27.91 606 SER B O 1
ATOM 9746 N N . PHE B 1 607 ? -1.715 -37.875 -8.922 1 23.05 607 PHE B N 1
ATOM 9747 C CA . PHE B 1 607 ? -2.008 -38.969 -8.008 1 23.05 607 PHE B CA 1
ATOM 9748 C C . PHE B 1 607 ? -2.666 -38.438 -6.738 1 23.05 607 PHE B C 1
ATOM 9750 O O . PHE B 1 607 ? -3.707 -38.969 -6.316 1 23.05 607 PHE B O 1
ATOM 9757 N N . LEU B 1 608 ? -1.87 -38 -5.535 1 23.3 608 LEU B N 1
ATOM 9758 C CA . LEU B 1 608 ? -2.078 -38.281 -4.117 1 23.3 608 LEU B CA 1
ATOM 9759 C C . LEU B 1 608 ? -3.08 -37.281 -3.514 1 23.3 608 LEU B C 1
ATOM 9761 O O . LEU B 1 608 ? -2.838 -36.094 -3.5 1 23.3 608 LEU B O 1
ATOM 9765 N N . GLY B 1 609 ? -4.348 -37.438 -3.688 1 23.31 609 GLY B N 1
ATOM 9766 C CA . GLY B 1 609 ? -5.289 -36.844 -2.754 1 23.31 609 GLY B CA 1
ATOM 9767 C C . GLY B 1 609 ? -4.996 -37.188 -1.307 1 23.31 609 GLY B C 1
ATOM 9768 O O . GLY B 1 609 ? -5.555 -38.125 -0.764 1 23.31 609 GLY B O 1
ATOM 9769 N N . THR B 1 610 ? -3.727 -37.25 -0.758 1 22.33 610 THR B N 1
ATOM 9770 C CA . THR B 1 610 ? -3.584 -37.594 0.65 1 22.33 610 THR B CA 1
ATOM 9771 C C . THR B 1 610 ? -4.359 -36.625 1.531 1 22.33 610 THR B C 1
ATOM 9773 O O . THR B 1 610 ? -4.199 -35.406 1.415 1 22.33 610 THR B O 1
ATOM 9776 N N . THR B 1 611 ? -5.605 -37 1.985 1 22.23 611 THR B N 1
ATOM 9777 C CA . THR B 1 611 ? -6.441 -36.469 3.064 1 22.23 611 THR B CA 1
ATOM 9778 C C . THR B 1 611 ? -5.629 -36.312 4.348 1 22.23 611 THR B C 1
ATOM 9780 O O . THR B 1 611 ? -5.105 -37.312 4.879 1 22.23 611 THR B O 1
ATOM 9783 N N . MET B 1 612 ? -4.672 -35.438 4.617 1 19.62 612 MET B N 1
ATOM 9784 C CA . MET B 1 612 ? -4.125 -35.219 5.949 1 19.62 612 MET B CA 1
ATOM 9785 C C . MET B 1 612 ? -5.238 -34.969 6.961 1 19.62 612 MET B C 1
ATOM 9787 O O . MET B 1 612 ? -5.855 -33.906 6.949 1 19.62 612 MET B O 1
ATOM 9791 N N . ASP B 1 613 ? -6.07 -36 7.297 1 20.45 613 ASP B N 1
ATOM 9792 C CA . ASP B 1 613 ? -6.871 -36.031 8.516 1 20.45 613 ASP B CA 1
ATOM 9793 C C . ASP B 1 613 ? -5.996 -35.844 9.758 1 20.45 613 ASP B C 1
ATOM 9795 O O . ASP B 1 613 ? -5.191 -36.719 10.094 1 20.45 613 ASP B O 1
ATOM 9799 N N . GLY B 1 614 ? -5.047 -34.969 9.883 1 18.23 614 GLY B N 1
ATOM 9800 C CA . GLY B 1 614 ? -4.508 -34.906 11.234 1 18.23 614 GLY B CA 1
ATOM 9801 C C . GLY B 1 614 ? -5.582 -34.781 12.297 1 18.23 614 GLY B C 1
ATOM 9802 O O . GLY B 1 614 ? -6.688 -34.312 12.023 1 18.23 614 GLY B O 1
ATOM 9803 N N . TYR B 1 615 ? -5.305 -35.5 13.578 1 20.23 615 TYR B N 1
ATOM 9804 C CA . TYR B 1 615 ? -5.562 -35.25 14.984 1 20.23 615 TYR B CA 1
ATOM 9805 C C . TYR B 1 615 ? -5.211 -33.781 15.328 1 20.23 615 TYR B C 1
ATOM 9807 O O . TYR B 1 615 ? -4.23 -33.25 14.82 1 20.23 615 TYR B O 1
#

Sequence (1230 aa):
MIFRFLSRESNAENARVCRRWSDIALDALWRVVDDPPRLFMLLAPLRKRAEEPHEWEFERTPDTNDWKRFDRYSTRVRHFTYQATHHPVHQSLFDTMARTRTRLDILPNMNTLSWNAPLSLSILFMHRGVKHFVVVIPTDVEVAPFFQDIAARMPDISHLDLRSRLPMRNIEEDTCTLLACLTKLQKITFPRFYFTTRVAESLSRLDALGVVEFQYHDEQGVGSPEDVADFCPTLTEGAFPALWDFSLNVDFEDAALFVTAEYAPGNLTMLYIDSEEIESPADVQALINAVADHCPHLKLLALVSQRNARAQSPPPSEDKYIDYDTLKPLLRCANLTSLEIVHQYPLSLKQQDLERLAVAWRSLEKLTLNNEPVHMTQSNLTLHALLPFAEHCRHLTHLGLFIDASHDIPSFPFPVHSTSLSFNTSKTVTGYTPFHSLRRLSMGVSIIEALPEPTAPVALFLSQLLPLHCKLDCGITWNEDPATEVDPNAVEGGVVVDVGIAEMIGERCEAWGEVAGALPMLTQLRMEERGRVGALEREVEDLRMRVGVVEGRGKVGVHVDDGTWNGKSKCKHHNDADSFGPPRAPQNNLEISTMLRLRYRRRAPSFLGTTMDGYMIFRFLSRESNAENARVCRRWSDIALDALWRVVDDPPRLFMLLAPLRKRAEEPHEWEFERTPDTNDWKRFDRYSTRVRHFTYQATHHPVHQSLFDTMARTRTRLDILPNMNTLSWNAPLSLSILFMHRGVKHFVVVIPTDVEVAPFFQDIAARMPDISHLDLRSRLPMRNIEEDTCTLLACLTKLQKITFPRFYFTTRVAESLSRLDALGVVEFQYHDEQGVGSPEDVADFCPTLTEGAFPALWDFSLNVDFEDAALFVTAEYAPGNLTMLYIDSEEIESPADVQALINAVADHCPHLKLLALVSQRNARAQSPPPSEDKYIDYDTLKPLLRCANLTSLEIVHQYPLSLKQQDLERLAVAWRSLEKLTLNNEPVHMTQSNLTLHALLPFAEHCRHLTHLGLFIDASHDIPSFPFPVHSTSLSFNTSKTVTGYTPFHSLRRLSMGVSIIEALPEPTAPVALFLSQLLPLHCKLDCGITWNEDPATEVDPNAVEGGVVVDVGIAEMIGERCEAWGEVAGALPMLTQLRMEERGRVGALEREVEDLRMRVGVVEGRGKVGVHVDDGTWNGKSKCKHHNDADSFGPPRAPQNNLEISTMLRLRYRRRAPSFLGTTMDGY

Radius of gyration: 54.27 Å; Cα contacts (8 Å, |Δi|>4): 2153; chains: 2; bounding box: 129×188×106 Å

pLDDT: mean 77.99, std 26.1, range [14.78, 98.69]

Organism: Laccaria bicolor (strain S238N-H82 / ATCC MYA-4686) (NCBI:txid486041)

Secondary structure (DSSP, 8-state):
--GGGS-HHHHHHHHHH-HHHHHHHHHHHHHEES-HHHHHTTTS-EEE-SS-TTSEEESS---HHHHHHHHHHHTT--EEEEETTTS-B-HHHHHHHHHH-SSS-SSTT--EEEEES-HHHHGGG--TT--EEEEEE-TTS--HHHHHHHHHH-TT--EEEEEE-S-GGGTHHHHHHHHHH-TT--EEEE-BT---HHHHHHHTT-TT--EEEE--SGGG-B--GGGGTT------TT-SSS--EEEE-S-HHHHHHHHHSTT--S---EEEEE-SS---HHHHHHHHHHHHHH-TT--EEEEE-----SS------GGGS-BHHHHGGGGG-TT--EEEEE-SS--B--HHHHHHHHHHTTT-SEEEE-SS-S--S--S-BGGGHHHHHHH-TT--EEEE--B-SS-PPP--------------------PPPPSS--EEE-TT-B-PPTTS--HHHHHHHHHHS-TTPEEE-S-S----TT-S--TT--S-S----HHHHHHHHHHHHHHHHHHHHHHHHHHHHHHHHHHHHHHHHHHHHHHHHHHHHHHHTTS-----------------------------------------------------------/--GGGS-HHHHHHHHTT-HHHHHHHHHHHHHEES-HHHHHTTTS-EEE-SS-TTSEEESS---HHHHHHHHHHHTT--EEEEETTTS-B-HHHHHHHHHH-SSS-SSTT--EEEEES-HHHHGGG--TT--EEEEEE-TTS--HHHHHHHHHH-TT--EEEEEE-S-GGGTHHHHHHHHHH-TT--EEEE-BT---HHHHHHHTT-TT--EEEE--SGGG-B--GGGGTT------TT-SSS--EEEE-S-HHHHHHHHHSTT--S---EEEEE-SS---HHHHHHHHHHHHHH-TT--EEEEE-----SS------GGGS-BHHHHGGGGG-TT--EEEEE-SS--B--HHHHHHHHHHTTT-SEEEE-SS-S--S--S-BGGGHHHHHHH-TT--EEEE--BTTS------------------------PPPPSS--EEE-TT-B-PPTTS--HHHHHHHHHHS-TTPEEE-S-S----TT-S--TT--S-S----HHHHHHHHHHHHHHHHHHHHHHHHHHHHHHHHHHHHHHHHHHHHHHHHHHHHHHHTT------------------------------------------------------------

Foldseek 3Di:
DVLLPDDLVVLVVQLPPDVVSVLVSLLSNAQAAAAVVVLVCQLANWAADPVGRQAIAGPDQGAPVSLVRSVSNLQSYAHHADACVVRPYDVNRLVSCCVHPPDQASNVNHAAYADHDPLVSCLSHFAQNHAHYHYEDEAPDDCQVSLVSCLVGHLQHAEYQYAYAEALVVCVVSVLVSLLSNQNHAEYEAAALNCAQSNQQSNQPRLRHAEYYYAQDPRRHHHDNVRHADHDHDHDANTPARHAYYEHEAFLQSLLCQLQDDNRHQRHQEYHYAYAAQDALVSLLSSLLSCLVRHQNHAEYAAHYDEFQADPDPDDDPRRAHELVSCVSNLSNQNHAEYHYAHQDAHPYALVSLLVVLQSRQRHAYDARHLAHSPQPDDNAEPSSVQSNLVRNQNHAYYGHAHAHADDQPDQPPPPPPPPPPPPDPPPSDFGRAHNRHAEYENALHHHDFPPPDLVSVLLSNLRHYALNHAYHYHDQQQSPPPPPVPVPDDDDGSPRYPVSVVSRVRSRVSSVVSRVCNNVNNVVVVVVVVVVVVVVVVVVVVVVVVVVVVVVVVPPDDDDDDDPPPPPDDDDPPPDDCPDDPPDPPPPCPDPPPPPPSPRPTVPPPPPPPPPDD/DVLLPDDLVVLVVQLPPDVVSVLVSLLSNAQAAAAVVVLVCQLANWAADPVGRQAIAGPDQGAPVSLVRSVSRLQSYAHYADACVVRPYDVNRLVSCCVHPPDQASRVNHAAYADHDDLVSCLSHFAQNHAHYHYEDEAPDDCQVSLVSCLVGHLQHAEYQYAYAEALVVCVVSLLVSLLSNLNHAEYEAAAPNCAQSNQQSNQPRLRHAEYYYAQDPRRHHHDNVRHAPHDHDHDANTPARHAYDEHEAFLQSLLCQLQDDNRHQRHQHYHYAYAAQDALVSLLSSLLSCLVRHQNHAEYADHYDEFQADPDPDDDPRRAHELVSCVSNLSNQNYAEYHYAHQDAHPYALVSLLVVLQSRQRHAYDARHLAHSPQPDDNAEPSSVQSNLVRRQNHAYYGHAHAHADDQPDQPPPPPPPPPPPPDCPPSDFGRAHNRHAEYENALHHHDFPPPDCVSVLLSVLRHYALRHAYHYHDQQQSPPPPPVPVVDDDDGSPRHPVSVVSRVRSRVSVVVSRVCNNVSNVVVVVVVVVVVVVVVVVVVVVVVVVVVVVVCVVPDDDDDDDDDDDDDPDDDDDPDDPDDPDDPPPVPPDPPPDPPSPRPTVPPPDPPPPPDD

Solvent-accessible surface area (backbone atoms only — not comparable to full-atom values): 65917 Å² total; per-residue (Å²): 120,70,57,72,72,44,54,66,64,51,23,58,54,47,29,69,69,41,74,76,51,15,56,56,20,46,35,49,50,35,23,57,37,73,51,58,68,67,60,48,40,64,40,34,56,65,36,63,34,86,92,45,68,72,23,36,30,60,69,54,83,61,37,60,67,30,50,59,59,29,49,74,51,30,57,40,23,32,33,42,32,45,45,41,87,83,57,35,60,37,68,65,38,56,31,50,48,37,34,57,51,90,51,67,58,64,46,63,50,26,28,33,42,34,43,44,50,71,68,79,64,52,50,45,69,54,34,60,56,29,29,33,43,34,40,47,50,68,81,87,61,82,55,56,57,54,41,48,36,45,38,71,36,29,41,54,25,28,33,41,35,50,17,29,61,47,45,38,80,81,46,43,72,50,48,38,55,35,56,66,52,34,58,48,28,28,32,40,35,33,19,42,28,48,78,20,30,66,46,47,43,44,53,24,71,30,67,47,26,25,34,38,38,50,43,76,51,74,81,28,26,41,33,35,66,75,54,23,69,77,50,70,59,74,59,48,91,72,24,23,71,42,27,26,36,44,46,44,58,37,44,50,62,47,49,26,51,48,54,63,35,74,48,33,54,67,56,29,30,31,41,38,39,39,20,86,41,73,67,46,31,67,41,50,26,50,26,38,45,32,45,38,73,46,31,73,58,27,26,34,43,35,44,34,37,26,66,76,44,53,65,89,60,71,82,72,63,76,78,55,33,40,33,58,78,44,52,50,46,52,72,63,38,79,53,40,29,32,42,36,40,40,38,39,48,40,61,54,45,47,62,68,52,46,43,52,48,19,61,73,42,32,68,23,31,31,39,29,56,28,17,54,27,64,54,56,87,67,55,69,29,33,59,66,58,53,48,38,37,24,65,41,17,53,54,23,29,34,42,23,41,45,29,24,54,64,49,75,66,80,72,78,74,62,69,70,78,66,76,77,71,78,76,69,82,74,69,65,76,71,71,75,57,39,32,72,45,39,38,34,41,33,34,22,54,32,40,48,57,51,74,83,50,79,50,55,68,57,28,53,48,47,30,56,34,46,42,77,77,39,44,66,44,63,45,78,81,76,76,64,50,74,73,67,55,83,52,88,81,62,85,80,81,45,60,51,66,25,68,70,56,51,50,52,48,50,42,33,39,52,35,50,46,51,29,45,66,47,28,56,59,50,21,49,50,46,53,50,49,47,51,50,48,51,51,46,49,52,47,49,50,52,47,49,53,49,48,50,50,51,59,58,49,60,67,65,74,75,79,84,80,80,81,73,83,74,82,69,86,77,81,80,74,88,69,89,76,75,86,74,72,82,79,77,78,75,81,73,76,74,76,79,76,81,73,76,75,75,70,74,71,72,57,62,78,81,72,83,76,75,75,81,74,73,135,121,70,58,71,72,44,54,67,66,52,24,57,54,46,29,69,70,41,74,74,52,16,55,57,19,46,37,48,51,34,24,57,38,74,50,58,68,67,61,49,40,63,40,33,56,64,35,62,34,86,92,45,66,71,24,38,30,60,69,55,83,62,39,57,67,31,50,59,59,28,50,74,51,30,58,40,23,32,32,42,33,46,43,41,87,83,57,35,61,36,68,65,38,57,32,50,48,36,37,57,51,91,51,66,56,66,46,64,51,25,28,32,42,35,42,42,49,71,68,79,64,52,50,46,68,54,32,61,55,28,30,33,42,35,41,48,51,69,82,87,59,81,55,56,58,54,40,49,35,44,38,71,37,29,40,53,27,27,34,42,35,49,17,29,60,48,44,38,78,81,46,42,71,49,47,39,56,34,54,65,52,34,59,48,28,28,33,40,35,34,17,41,27,47,78,21,31,66,45,48,42,45,54,24,70,27,65,47,25,26,33,40,38,51,43,80,52,75,82,28,26,42,33,34,66,74,54,22,68,77,49,69,58,75,60,47,90,71,24,24,71,42,29,26,36,43,47,44,56,38,44,51,61,46,50,24,51,48,54,62,35,74,48,34,52,67,55,29,30,31,42,36,39,39,20,86,43,72,68,46,30,67,40,51,26,50,25,38,45,33,44,36,72,47,31,72,57,27,26,34,42,34,44,36,36,25,67,78,44,52,67,89,60,72,82,71,63,78,78,54,35,40,32,56,79,45,52,50,46,51,72,62,38,80,51,41,29,32,40,35,40,38,38,39,49,39,63,55,45,47,64,69,52,46,43,52,48,18,62,73,41,32,68,23,30,32,40,30,57,27,17,55,27,64,53,57,85,66,54,69,27,33,58,66,59,54,48,39,38,23,66,41,18,54,54,23,29,34,42,23,40,45,28,25,54,65,50,76,66,79,71,77,75,63,70,70,78,66,78,76,70,76,75,68,82,73,69,66,76,72,71,77,58,40,34,73,44,39,39,33,39,32,34,21,53,32,42,49,57,51,74,83,50,81,50,56,68,57,28,55,48,48,29,56,34,46,42,77,77,37,44,65,43,64,45,78,83,76,76,66,47,74,73,66,53,83,51,89,80,62,84,80,82,44,62,49,66,26,67,69,56,50,50,52,48,49,43,32,38,53,36,50,46,51,30,45,67,47,27,56,60,50,20,50,51,49,53,49,48,47,51,48,47,52,50,46,51,52,48,48,52,53,45,52,56,48,49,56,53,47,63,66,60,57,71,71,67,78,82,84,84,83,83,90,84,86,74,87,71,88,71,86,73,90,72,90,73,83,82,81,75,81,79,80,76,78,80,74,77,73,75,79,74,84,69,79,73,74,70,76,71,74,59,66,78,82,74,84,80,75,77,81,75,72,135

InterPro domains:
  IPR032675 Leucine-rich repeat domain superfamily [G3DSA:3.80.10.10] (138-444)
  IPR036047 F-box-like domain superfamily [SSF81383] (1-36)